Protein AF-A0A971GMX0-F1 (afdb_monomer)

Radius of gyration: 38.58 Å; Cα contacts (8 Å, |Δi|>4): 1548; chains: 1; bounding box: 89×73×114 Å

Structure (mmCIF, N/CA/C/O backbone):
data_AF-A0A971GMX0-F1
#
_entry.id   AF-A0A971GMX0-F1
#
loop_
_atom_site.group_PDB
_atom_site.id
_atom_site.type_symbol
_atom_site.label_atom_id
_atom_site.label_alt_id
_atom_site.label_comp_id
_atom_site.label_asym_id
_atom_site.label_entity_id
_atom_site.label_seq_id
_atom_site.pdbx_PDB_ins_code
_atom_site.Cartn_x
_atom_site.Cartn_y
_atom_site.Cartn_z
_atom_site.occupancy
_atom_site.B_iso_or_equiv
_atom_site.auth_seq_id
_atom_site.auth_comp_id
_atom_site.auth_asym_id
_atom_site.auth_atom_id
_atom_site.pdbx_PDB_model_num
ATOM 1 N N . MET A 1 1 ? 39.430 -9.965 -35.376 1.00 47.78 1 MET A N 1
ATOM 2 C CA . MET A 1 1 ? 40.821 -9.682 -34.966 1.00 47.78 1 MET A CA 1
ATOM 3 C C . MET A 1 1 ? 40.988 -10.161 -33.539 1.00 47.78 1 MET A C 1
ATOM 5 O O . MET A 1 1 ? 40.092 -9.913 -32.742 1.00 47.78 1 MET A O 1
ATOM 9 N N . THR A 1 2 ? 42.052 -10.896 -33.226 1.00 43.62 2 THR A N 1
ATOM 10 C CA . THR A 1 2 ? 42.369 -11.272 -31.838 1.00 43.62 2 THR A CA 1
ATOM 11 C C . THR A 1 2 ? 42.862 -10.038 -31.074 1.00 43.62 2 THR A C 1
ATOM 13 O O . THR A 1 2 ? 43.414 -9.122 -31.682 1.00 43.62 2 THR A O 1
ATOM 16 N N . ALA A 1 3 ? 42.687 -9.997 -29.747 1.00 47.66 3 ALA A N 1
ATOM 17 C CA . ALA A 1 3 ? 43.131 -8.875 -28.905 1.00 47.66 3 ALA A CA 1
ATOM 18 C C . ALA A 1 3 ? 44.632 -8.534 -29.076 1.00 47.66 3 ALA A C 1
ATOM 20 O O . ALA A 1 3 ? 45.026 -7.385 -28.893 1.00 47.66 3 ALA A O 1
ATOM 21 N N . GLN A 1 4 ? 45.452 -9.503 -29.508 1.00 46.28 4 GLN A N 1
ATOM 22 C CA . GLN A 1 4 ? 46.864 -9.301 -29.853 1.00 46.28 4 GLN A CA 1
ATOM 23 C C . GLN A 1 4 ? 47.082 -8.382 -31.070 1.00 46.28 4 GLN A C 1
ATOM 25 O O . GLN A 1 4 ? 47.951 -7.525 -31.002 1.00 46.28 4 GLN A O 1
ATOM 30 N N . GLN A 1 5 ? 46.269 -8.464 -32.132 1.00 52.88 5 GLN A N 1
ATOM 31 C CA . GLN A 1 5 ? 46.436 -7.615 -33.331 1.00 52.88 5 GLN A CA 1
ATOM 32 C C . GLN A 1 5 ? 45.990 -6.158 -33.120 1.00 52.88 5 GLN A C 1
ATOM 34 O O . GLN A 1 5 ? 46.302 -5.284 -33.919 1.00 52.88 5 GLN A O 1
ATOM 39 N N . VAL A 1 6 ? 45.211 -5.893 -32.069 1.00 57.50 6 VAL A N 1
ATOM 40 C CA . VAL A 1 6 ? 44.649 -4.565 -31.769 1.00 57.50 6 VAL A CA 1
ATOM 41 C C . VAL A 1 6 ? 45.581 -3.748 -30.861 1.00 57.50 6 VAL A C 1
ATOM 43 O O . VAL A 1 6 ? 45.440 -2.530 -30.744 1.00 57.50 6 VAL A O 1
ATOM 46 N N . ASN A 1 7 ? 46.558 -4.402 -30.226 1.00 58.91 7 ASN A N 1
ATOM 47 C CA . ASN A 1 7 ? 47.477 -3.758 -29.292 1.00 58.91 7 ASN A CA 1
ATOM 48 C C . ASN A 1 7 ? 48.646 -3.025 -29.981 1.00 58.91 7 ASN A C 1
ATOM 50 O O . ASN A 1 7 ? 49.284 -2.191 -29.338 1.00 58.91 7 ASN A O 1
ATOM 54 N N . GLU A 1 8 ? 48.868 -3.283 -31.273 1.00 66.25 8 GLU A N 1
ATOM 55 C CA . GLU A 1 8 ? 49.973 -2.745 -32.086 1.00 66.25 8 GLU A CA 1
ATOM 56 C C . GLU A 1 8 ? 49.648 -1.430 -32.817 1.00 66.25 8 GLU A C 1
ATOM 58 O O . GLU A 1 8 ? 50.535 -0.853 -33.435 1.00 66.25 8 GLU A O 1
ATOM 63 N N . TYR A 1 9 ? 48.409 -0.924 -32.734 1.00 83.56 9 TYR A N 1
ATOM 64 C CA . TYR A 1 9 ? 48.037 0.309 -33.436 1.00 83.56 9 TYR A CA 1
ATOM 65 C C . TYR A 1 9 ? 48.734 1.556 -32.881 1.00 83.56 9 TYR A C 1
ATOM 67 O O . TYR A 1 9 ? 48.793 1.752 -31.658 1.00 83.56 9 TYR A O 1
ATOM 75 N N . THR A 1 10 ? 49.176 2.440 -33.782 1.00 88.69 10 THR A N 1
ATOM 76 C CA . THR A 1 10 ? 49.678 3.774 -33.419 1.00 88.69 10 THR A CA 1
ATOM 77 C C . THR A 1 10 ? 48.532 4.687 -32.947 1.00 88.69 10 THR A C 1
ATOM 79 O O . THR A 1 10 ? 47.360 4.419 -33.238 1.00 88.69 10 THR A O 1
ATOM 82 N N . PRO A 1 11 ? 48.815 5.781 -32.212 1.00 89.25 11 PRO A N 1
ATOM 83 C CA . PRO A 1 11 ? 47.789 6.751 -31.822 1.00 89.25 11 PRO A CA 1
ATOM 84 C C . PRO A 1 11 ? 46.976 7.302 -33.007 1.00 89.25 11 PRO A C 1
ATOM 86 O O . PRO A 1 11 ? 45.763 7.475 -32.886 1.00 89.25 11 PRO A O 1
ATOM 89 N N . GLU A 1 12 ? 47.606 7.526 -34.162 1.00 89.44 12 GLU A N 1
ATOM 90 C CA . GLU A 1 12 ? 46.941 8.011 -35.377 1.00 89.44 12 GLU A CA 1
ATOM 91 C C . GLU A 1 12 ? 45.977 6.966 -35.953 1.00 89.44 12 GLU A C 1
ATOM 93 O O . GLU A 1 12 ? 44.844 7.293 -36.313 1.00 89.44 12 GLU A O 1
ATOM 98 N N . GLU A 1 13 ? 46.386 5.695 -35.990 1.00 91.31 13 GLU A N 1
ATOM 99 C CA . GLU A 1 13 ? 45.537 4.589 -36.446 1.00 91.31 13 GLU A CA 1
ATOM 100 C C . GLU A 1 13 ? 44.341 4.369 -35.514 1.00 91.31 13 GLU A C 1
ATOM 102 O O . GLU A 1 13 ? 43.222 4.120 -35.976 1.00 91.31 13 GLU A O 1
ATOM 107 N N . ILE A 1 14 ? 44.555 4.496 -34.200 1.00 92.31 14 ILE A N 1
ATOM 108 C CA . ILE A 1 14 ? 43.483 4.451 -33.200 1.00 92.31 14 ILE A CA 1
ATOM 109 C C . ILE A 1 14 ? 42.487 5.586 -33.458 1.00 92.31 14 ILE A C 1
ATOM 111 O O . ILE A 1 14 ? 41.285 5.328 -33.554 1.00 92.31 14 ILE A O 1
ATOM 115 N N . ALA A 1 15 ? 42.968 6.823 -33.621 1.00 92.00 15 ALA A N 1
ATOM 116 C CA . ALA A 1 15 ? 42.112 7.980 -33.867 1.00 92.00 15 ALA A CA 1
ATOM 117 C C . ALA A 1 15 ? 41.279 7.825 -35.150 1.00 92.00 15 ALA A C 1
ATOM 119 O O . ALA A 1 15 ? 40.066 8.050 -35.129 1.00 92.00 15 ALA A O 1
ATOM 120 N N . ALA A 1 16 ? 41.892 7.362 -36.244 1.00 92.69 16 ALA A N 1
ATOM 121 C CA . ALA A 1 16 ? 41.196 7.117 -37.507 1.00 92.69 16 ALA A CA 1
ATOM 122 C C . ALA A 1 16 ? 40.069 6.076 -37.362 1.00 92.69 16 ALA A C 1
ATOM 124 O O . ALA A 1 16 ? 38.942 6.311 -37.802 1.00 92.69 16 ALA A O 1
ATOM 125 N N . ARG A 1 17 ? 40.334 4.956 -36.678 1.00 93.88 17 ARG A N 1
ATOM 126 C CA . ARG A 1 17 ? 39.340 3.888 -36.450 1.00 93.88 17 ARG A CA 1
ATOM 127 C C . ARG A 1 17 ? 38.202 4.315 -35.527 1.00 93.88 17 ARG A C 1
ATOM 129 O O . ARG A 1 17 ? 37.066 3.879 -35.706 1.00 93.88 17 ARG A O 1
ATOM 136 N N . VAL A 1 18 ? 38.489 5.149 -34.529 1.00 94.44 18 VAL A N 1
ATOM 137 C CA . VAL A 1 18 ? 37.457 5.728 -33.657 1.00 94.44 18 VAL A CA 1
ATOM 138 C C . VAL A 1 18 ? 36.509 6.606 -34.473 1.00 94.44 18 VAL A C 1
ATOM 140 O O . VAL A 1 18 ? 35.293 6.466 -34.343 1.00 94.44 18 VAL A O 1
ATOM 143 N N . LEU A 1 19 ? 37.039 7.458 -35.355 1.00 92.69 19 LEU A N 1
ATOM 144 C CA . LEU A 1 19 ? 36.223 8.315 -36.220 1.00 92.69 19 LEU A CA 1
ATOM 145 C C . LEU A 1 19 ? 35.369 7.507 -37.208 1.00 92.69 19 LEU A C 1
ATOM 147 O O . LEU A 1 19 ? 34.186 7.809 -37.379 1.00 92.69 19 LEU A O 1
ATOM 151 N N . GLU A 1 20 ? 35.929 6.452 -37.804 1.00 94.00 20 GLU A N 1
ATOM 152 C CA . GLU A 1 20 ? 35.190 5.515 -38.662 1.00 94.00 20 GLU A CA 1
ATOM 153 C C . GLU A 1 20 ? 33.993 4.905 -37.914 1.00 94.00 20 GLU A C 1
ATOM 155 O O . GLU A 1 20 ? 32.848 4.987 -38.366 1.00 94.00 20 GLU A O 1
ATOM 160 N N . ARG A 1 21 ? 34.224 4.369 -36.712 1.00 94.12 21 ARG A N 1
ATOM 161 C CA . ARG A 1 21 ? 33.163 3.755 -35.900 1.00 94.12 21 ARG A CA 1
ATOM 162 C C . ARG A 1 21 ? 32.139 4.753 -35.389 1.00 94.12 21 ARG A C 1
ATOM 164 O O . ARG A 1 21 ? 30.960 4.416 -35.302 1.00 94.12 21 ARG A O 1
ATOM 171 N N . LYS A 1 22 ? 32.548 5.990 -35.095 1.00 94.00 22 LYS A N 1
ATOM 172 C CA . LYS A 1 22 ? 31.612 7.077 -34.788 1.00 94.00 22 LYS A CA 1
ATOM 173 C C . LYS A 1 22 ? 30.658 7.314 -35.960 1.00 94.00 22 LYS A C 1
ATOM 175 O O . LYS A 1 22 ? 29.463 7.498 -35.731 1.00 94.00 22 LYS A O 1
ATOM 180 N N . SER A 1 23 ? 31.155 7.285 -37.199 1.00 94.06 23 SER A N 1
ATOM 181 C CA . SER A 1 23 ? 30.318 7.424 -38.398 1.00 94.06 23 SER A CA 1
ATOM 182 C C . SER A 1 23 ? 29.307 6.277 -38.518 1.00 94.06 23 SER A C 1
ATOM 184 O O . SER A 1 23 ? 28.109 6.527 -38.665 1.00 94.06 23 SER A O 1
ATOM 186 N N . GLN A 1 24 ? 29.758 5.031 -38.338 1.00 94.81 24 GLN A N 1
ATOM 187 C CA . GLN A 1 24 ? 28.893 3.843 -38.347 1.00 94.81 24 GLN A CA 1
ATOM 188 C C . GLN A 1 24 ? 27.810 3.907 -37.260 1.00 94.81 24 GLN A C 1
ATOM 190 O O . GLN A 1 24 ? 26.630 3.676 -37.530 1.00 94.81 24 GLN A O 1
ATOM 195 N N . PHE A 1 25 ? 28.188 4.288 -36.037 1.00 95.62 25 PHE A N 1
ATOM 196 C CA . PHE A 1 25 ? 27.240 4.482 -34.945 1.00 95.62 25 PHE A CA 1
ATOM 197 C C . PHE A 1 25 ? 26.253 5.619 -35.232 1.00 95.62 25 PHE A C 1
ATOM 199 O O . PHE A 1 25 ? 25.060 5.465 -34.987 1.00 95.62 25 PHE A O 1
ATOM 206 N N . SER A 1 26 ? 26.718 6.738 -35.790 1.00 94.31 26 SER A N 1
ATOM 207 C CA . SER A 1 26 ? 25.853 7.871 -36.141 1.00 94.31 26 SER A CA 1
ATOM 208 C C . SER A 1 26 ? 24.797 7.466 -37.171 1.00 94.31 26 SER A C 1
ATOM 210 O O . SER A 1 26 ? 23.629 7.821 -37.023 1.00 94.31 26 SER A O 1
ATOM 212 N N . ALA A 1 27 ? 25.175 6.667 -38.175 1.00 94.19 27 ALA A N 1
ATOM 213 C CA . ALA A 1 27 ? 24.235 6.113 -39.147 1.00 94.19 27 ALA A CA 1
ATOM 214 C C . ALA A 1 27 ? 23.188 5.204 -38.475 1.00 94.19 27 ALA A C 1
ATOM 216 O O . ALA A 1 27 ? 21.989 5.371 -38.708 1.00 94.19 27 ALA A O 1
ATOM 217 N N . TYR A 1 28 ? 23.622 4.303 -37.587 1.00 95.00 28 TYR A N 1
ATOM 218 C CA . TYR A 1 28 ? 22.727 3.445 -36.803 1.00 95.00 28 TYR A CA 1
ATOM 219 C C . TYR A 1 28 ? 21.764 4.256 -35.915 1.00 95.00 28 TYR A C 1
ATOM 221 O O . TYR A 1 28 ? 20.554 4.026 -35.933 1.00 95.00 28 TYR A O 1
ATOM 229 N N . ASN A 1 29 ? 22.268 5.252 -35.185 1.00 95.38 29 ASN A N 1
ATOM 230 C CA . ASN A 1 29 ? 21.464 6.102 -34.309 1.00 95.38 29 ASN A CA 1
ATOM 231 C C . ASN A 1 29 ? 20.425 6.923 -35.095 1.00 95.38 29 ASN A C 1
ATOM 233 O O . ASN A 1 29 ? 19.255 6.974 -34.714 1.00 95.38 29 ASN A O 1
ATOM 237 N N . ASN A 1 30 ? 20.815 7.495 -36.238 1.00 93.38 30 ASN A N 1
ATOM 238 C CA . ASN A 1 30 ? 19.908 8.242 -37.115 1.00 93.38 30 ASN A CA 1
ATOM 239 C C . ASN A 1 30 ? 18.811 7.350 -37.715 1.00 93.38 30 ASN A C 1
ATOM 241 O O . ASN A 1 30 ? 17.658 7.779 -37.833 1.00 93.38 30 ASN A O 1
ATOM 245 N N . ALA A 1 31 ? 19.131 6.095 -38.047 1.00 92.06 31 ALA A N 1
ATOM 246 C CA . ALA A 1 31 ? 18.135 5.120 -38.483 1.00 92.06 31 ALA A CA 1
ATOM 247 C C . ALA A 1 31 ? 17.106 4.831 -37.375 1.00 92.06 31 ALA A C 1
ATOM 249 O O . ALA A 1 31 ? 15.907 4.753 -37.653 1.00 92.06 31 ALA A O 1
ATOM 250 N N . LYS A 1 32 ? 17.537 4.755 -36.107 1.00 92.38 32 LYS A N 1
ATOM 251 C CA . LYS A 1 32 ? 16.622 4.598 -34.965 1.00 92.38 32 LYS A CA 1
ATOM 252 C C . LYS A 1 32 ? 15.743 5.821 -34.721 1.00 92.38 32 LYS A C 1
ATOM 254 O O . LYS A 1 32 ? 14.551 5.641 -34.489 1.00 92.38 32 LYS A O 1
ATOM 259 N N . ILE A 1 33 ? 16.285 7.039 -34.820 1.00 92.12 33 ILE A N 1
ATOM 260 C CA . ILE A 1 33 ? 15.488 8.280 -34.745 1.00 92.12 33 ILE A CA 1
ATOM 261 C C . ILE A 1 33 ? 14.424 8.287 -35.848 1.00 92.12 33 ILE A C 1
ATOM 263 O O . ILE A 1 33 ? 13.251 8.532 -35.580 1.00 92.12 33 ILE A O 1
ATOM 267 N N . SER A 1 34 ? 14.813 7.936 -37.075 1.00 89.94 34 SER A N 1
ATOM 268 C CA . SER A 1 34 ? 13.889 7.854 -38.214 1.00 89.94 34 SER A CA 1
ATOM 269 C C . SER A 1 34 ? 12.793 6.811 -37.975 1.00 89.94 34 SER A C 1
ATOM 271 O O . SER A 1 34 ? 11.616 7.078 -38.206 1.00 89.94 34 SER A O 1
ATOM 273 N N . SER A 1 35 ? 13.162 5.644 -37.435 1.00 88.19 35 SER A N 1
ATOM 274 C CA . SER A 1 35 ? 12.215 4.598 -37.040 1.00 88.19 35 SER A CA 1
ATOM 275 C C . SER A 1 35 ? 11.251 5.063 -35.949 1.00 88.19 35 SER A C 1
ATOM 277 O O . SER A 1 35 ? 10.069 4.727 -36.000 1.00 88.19 35 SER A O 1
ATOM 279 N N . LEU A 1 36 ? 11.738 5.804 -34.952 1.00 89.81 36 LEU A N 1
ATOM 280 C CA . LEU A 1 36 ? 10.907 6.357 -33.887 1.00 89.81 36 LEU A CA 1
ATOM 281 C C . LEU A 1 36 ? 9.907 7.366 -34.457 1.00 89.81 36 LEU A C 1
ATOM 283 O O . LEU A 1 36 ? 8.714 7.236 -34.203 1.00 89.81 36 LEU A O 1
ATOM 287 N N . HIS A 1 37 ? 10.366 8.311 -35.281 1.00 88.75 37 HIS A N 1
ATOM 288 C CA . HIS A 1 37 ? 9.492 9.292 -35.926 1.00 88.75 37 HIS A CA 1
ATOM 289 C C . HIS A 1 37 ? 8.408 8.631 -36.783 1.00 88.75 37 HIS A C 1
ATOM 291 O O . HIS A 1 37 ? 7.246 9.018 -36.685 1.00 88.75 37 HIS A O 1
ATOM 297 N N . ALA A 1 38 ? 8.759 7.600 -37.559 1.00 84.94 38 ALA A N 1
ATOM 298 C CA . ALA A 1 38 ? 7.784 6.826 -38.325 1.00 84.94 38 ALA A CA 1
ATOM 299 C C . ALA A 1 38 ? 6.749 6.142 -37.413 1.00 84.94 38 ALA A C 1
ATOM 301 O O . ALA A 1 38 ? 5.558 6.155 -37.706 1.00 84.94 38 ALA A O 1
ATOM 302 N N . SER A 1 39 ? 7.186 5.605 -36.270 1.00 83.62 39 SER A N 1
ATOM 303 C CA . SER A 1 39 ? 6.310 4.877 -35.341 1.00 83.62 39 SER A CA 1
ATOM 304 C C . SER A 1 39 ? 5.402 5.785 -34.501 1.00 83.62 39 SER A C 1
ATOM 306 O O . SER A 1 39 ? 4.368 5.329 -34.016 1.00 83.62 39 SER A O 1
ATOM 308 N N . LEU A 1 40 ? 5.765 7.060 -34.317 1.00 84.44 40 LEU A N 1
ATOM 309 C CA . LEU A 1 40 ? 4.922 8.051 -33.637 1.00 84.44 40 LEU A CA 1
ATOM 310 C C . LEU A 1 40 ? 3.680 8.425 -34.463 1.00 84.44 40 LEU A C 1
ATOM 312 O O . LEU A 1 40 ? 2.689 8.870 -33.891 1.00 84.44 40 LEU A O 1
ATOM 316 N N . GLY A 1 41 ? 3.707 8.232 -35.786 1.00 76.56 41 GLY A N 1
ATOM 317 C CA . GLY A 1 41 ? 2.531 8.293 -36.662 1.00 76.56 41 GLY A CA 1
ATOM 318 C C . GLY A 1 41 ? 1.922 9.683 -36.905 1.00 76.56 41 GLY A C 1
ATOM 319 O O . GLY A 1 41 ? 1.075 9.814 -37.784 1.00 76.56 41 GLY A O 1
ATOM 320 N N . SER A 1 42 ? 2.337 10.732 -36.183 1.00 83.56 42 SER A N 1
ATOM 321 C CA . SER A 1 42 ? 1.859 12.104 -36.402 1.00 83.56 42 SER A CA 1
ATOM 322 C C . SER A 1 42 ? 2.958 13.157 -36.242 1.00 83.56 42 SER A C 1
ATOM 324 O O . SER A 1 42 ? 3.850 13.043 -35.399 1.00 83.56 42 SER A O 1
ATOM 326 N N . THR A 1 43 ? 2.875 14.231 -37.033 1.00 85.75 43 THR A N 1
ATOM 327 C CA . THR A 1 43 ? 3.799 15.375 -36.942 1.00 85.75 43 THR A CA 1
ATOM 328 C C . THR A 1 43 ? 3.728 16.061 -35.577 1.00 85.75 43 THR A C 1
ATOM 330 O O . THR A 1 43 ? 4.746 16.532 -35.078 1.00 85.75 43 THR A O 1
ATOM 333 N N . GLU A 1 44 ? 2.552 16.082 -34.946 1.00 87.50 44 GLU A N 1
ATOM 334 C CA . GLU A 1 44 ? 2.371 16.613 -33.593 1.00 87.50 44 GLU A CA 1
ATOM 335 C C . GLU A 1 44 ? 3.204 15.837 -32.566 1.00 87.50 44 GLU A C 1
ATOM 337 O O . GLU A 1 44 ? 3.953 16.448 -31.807 1.00 87.50 44 GLU A O 1
ATOM 342 N N . LEU A 1 45 ? 3.143 14.500 -32.578 1.00 87.81 45 LEU A N 1
ATOM 343 C CA . LEU A 1 45 ? 3.902 13.664 -31.643 1.00 87.81 45 LEU A CA 1
ATOM 344 C C . LEU A 1 45 ? 5.410 13.709 -31.916 1.00 87.81 45 LEU A C 1
ATOM 346 O O . LEU A 1 45 ? 6.210 13.669 -30.982 1.00 87.81 45 LEU A O 1
ATOM 350 N N . VAL A 1 46 ? 5.812 13.850 -33.182 1.00 89.12 46 VAL A N 1
ATOM 351 C CA . VAL A 1 46 ? 7.214 14.096 -33.549 1.00 89.12 46 VAL A CA 1
ATOM 352 C C . VAL A 1 46 ? 7.690 15.452 -33.019 1.00 89.12 46 VAL A C 1
ATOM 354 O O . VAL A 1 46 ? 8.793 15.545 -32.480 1.00 89.12 46 VAL A O 1
ATOM 357 N N . ASN A 1 47 ? 6.880 16.509 -33.123 1.00 90.44 47 ASN A N 1
ATOM 358 C CA . ASN A 1 47 ? 7.221 17.819 -32.563 1.00 90.44 47 ASN A CA 1
ATOM 359 C C . ASN A 1 47 ? 7.263 17.783 -31.032 1.00 90.44 47 ASN A C 1
ATOM 361 O O . ASN A 1 47 ? 8.198 18.330 -30.457 1.00 90.44 47 ASN A O 1
ATOM 365 N N . PHE A 1 48 ? 6.317 17.097 -30.384 1.00 91.12 48 PHE A N 1
ATOM 366 C CA . PHE A 1 48 ? 6.334 16.828 -28.944 1.00 91.12 48 PHE A CA 1
ATOM 367 C C . PHE A 1 48 ? 7.658 16.183 -28.517 1.00 91.12 48 PHE A C 1
ATOM 369 O O . PHE A 1 48 ? 8.342 16.717 -27.646 1.00 91.12 48 PHE A O 1
ATOM 376 N N . PHE A 1 49 ? 8.064 15.097 -29.183 1.00 90.62 49 PHE A N 1
ATOM 377 C CA . PHE A 1 49 ? 9.312 14.399 -28.877 1.00 90.62 49 PHE A CA 1
ATOM 378 C C . PHE A 1 49 ? 10.536 15.310 -29.037 1.00 90.62 49 PHE A C 1
ATOM 380 O O . PHE A 1 49 ? 11.373 15.395 -28.141 1.00 90.62 49 PHE A O 1
ATOM 387 N N . ASN A 1 50 ? 10.616 16.044 -30.150 1.00 91.50 50 ASN A N 1
ATOM 388 C CA . ASN A 1 50 ? 11.717 16.977 -30.397 1.00 91.50 50 ASN A CA 1
ATOM 389 C C . ASN A 1 50 ? 11.707 18.174 -29.429 1.00 91.50 50 ASN A C 1
ATOM 391 O O . ASN A 1 50 ? 12.749 18.784 -29.193 1.00 91.50 50 ASN A O 1
ATOM 395 N N . MET A 1 51 ? 10.557 18.523 -28.849 1.00 92.62 51 MET A N 1
ATOM 396 C CA . MET A 1 51 ? 10.455 19.621 -27.893 1.00 92.62 51 MET A CA 1
ATOM 397 C C . MET A 1 51 ? 11.087 19.276 -26.541 1.00 92.62 51 MET A C 1
ATOM 399 O O . MET A 1 51 ? 11.639 20.166 -25.906 1.00 92.62 51 MET A O 1
ATOM 403 N N . ILE A 1 52 ? 11.092 18.008 -26.122 1.00 94.62 52 ILE A N 1
ATOM 404 C CA . ILE A 1 52 ? 11.635 17.575 -24.821 1.00 94.62 52 ILE A CA 1
ATOM 405 C C . ILE A 1 52 ? 13.070 18.083 -24.561 1.00 94.62 52 ILE A C 1
ATOM 407 O O . ILE A 1 52 ? 13.261 18.823 -23.596 1.00 94.62 52 ILE A O 1
ATOM 411 N N . PRO A 1 53 ? 14.082 17.788 -25.404 1.00 93.88 53 PRO A N 1
ATOM 412 C CA . PRO A 1 53 ? 15.434 18.326 -25.210 1.00 93.88 53 PRO A CA 1
ATOM 413 C C . PRO A 1 53 ? 15.487 19.862 -25.302 1.00 93.88 53 PRO A C 1
ATOM 415 O O . PRO A 1 53 ? 16.299 20.490 -24.625 1.00 93.88 53 PRO A O 1
ATOM 418 N N . PHE A 1 54 ? 14.605 20.489 -26.092 1.00 93.69 54 PHE A N 1
ATOM 419 C CA . PHE A 1 54 ? 14.519 21.949 -26.187 1.00 93.69 54 PHE A CA 1
ATOM 420 C C . PHE A 1 54 ? 14.070 22.597 -24.870 1.00 93.69 54 PHE A C 1
ATOM 422 O O . PHE A 1 54 ? 14.601 23.650 -24.516 1.00 93.69 54 PHE A O 1
ATOM 429 N N . LEU A 1 55 ? 13.181 21.966 -24.097 1.00 94.69 55 LEU A N 1
ATOM 430 C CA . LEU A 1 55 ? 12.699 22.507 -22.817 1.00 94.69 55 LEU A CA 1
ATOM 431 C C . LEU A 1 55 ? 13.813 22.675 -21.771 1.00 94.69 55 LEU A C 1
ATOM 433 O O . LEU A 1 55 ? 13.687 23.501 -20.870 1.00 94.69 55 LEU A O 1
ATOM 437 N N . PHE A 1 56 ? 14.938 21.971 -21.907 1.00 94.50 56 PHE A N 1
ATOM 438 C CA . PHE A 1 56 ? 16.119 22.178 -21.061 1.00 94.50 56 PHE A CA 1
ATOM 439 C C . PHE A 1 56 ? 16.989 23.365 -21.507 1.00 94.50 56 PHE A C 1
ATOM 441 O O . PHE A 1 56 ? 17.796 23.865 -20.726 1.00 94.50 56 PHE A O 1
ATOM 448 N N . THR A 1 57 ? 16.800 23.858 -22.734 1.00 91.44 57 THR A N 1
ATOM 449 C CA . THR A 1 57 ? 17.518 25.018 -23.296 1.00 91.44 57 THR A CA 1
ATOM 450 C C . THR A 1 57 ? 16.802 26.353 -23.089 1.00 91.44 57 THR A C 1
ATOM 452 O O . THR A 1 57 ? 17.366 27.404 -23.380 1.00 91.44 57 THR A O 1
ATOM 455 N N . VAL A 1 58 ? 15.575 26.332 -22.563 1.00 90.69 58 VAL A N 1
ATOM 456 C CA . VAL A 1 58 ? 14.764 27.526 -22.297 1.00 90.69 58 VAL A CA 1
ATOM 457 C C . VAL A 1 58 ? 14.157 27.456 -20.899 1.00 90.69 58 VAL A C 1
ATOM 459 O O . VAL A 1 58 ? 13.838 26.378 -20.409 1.00 90.69 58 VAL A O 1
ATOM 462 N N . ASN A 1 59 ? 13.985 28.597 -20.236 1.00 91.81 59 ASN A N 1
ATOM 463 C CA . ASN A 1 59 ? 13.241 28.689 -18.982 1.00 91.81 59 ASN A CA 1
ATOM 464 C C . ASN A 1 59 ? 12.415 29.981 -18.958 1.00 91.81 59 ASN A C 1
ATOM 466 O O . ASN A 1 59 ? 12.859 30.999 -18.439 1.00 91.81 59 ASN A O 1
ATOM 470 N N . GLN A 1 60 ? 11.235 29.957 -19.582 1.00 90.38 60 GLN A N 1
ATOM 471 C CA . GLN A 1 60 ? 10.321 31.103 -19.647 1.00 90.38 60 GLN A CA 1
ATOM 472 C C . GLN A 1 60 ? 8.886 30.660 -19.319 1.00 90.38 60 GLN A C 1
ATOM 474 O O . GLN A 1 60 ? 8.551 29.518 -19.639 1.00 90.38 60 GLN A O 1
ATOM 479 N N . PRO A 1 61 ? 8.034 31.536 -18.746 1.00 91.00 61 PRO A N 1
ATOM 480 C CA . PRO A 1 61 ? 6.682 31.178 -18.290 1.00 91.00 61 PRO A CA 1
ATOM 481 C C . PRO A 1 61 ? 5.770 30.538 -19.344 1.00 91.00 61 PRO A C 1
ATOM 483 O O . PRO A 1 61 ? 4.846 29.810 -19.002 1.00 91.00 61 PRO A O 1
ATOM 486 N N . GLU A 1 62 ? 6.014 30.813 -20.625 1.00 90.06 62 GLU A N 1
ATOM 487 C CA . GLU A 1 62 ? 5.237 30.287 -21.751 1.00 90.06 62 GLU A CA 1
ATOM 488 C C . GLU A 1 62 ? 5.599 28.846 -22.162 1.00 90.06 62 GLU A C 1
ATOM 490 O O . GLU A 1 62 ? 4.904 28.262 -22.997 1.00 90.06 62 GLU A O 1
ATOM 495 N N . PHE A 1 63 ? 6.658 28.259 -21.587 1.00 93.06 63 PHE A N 1
ATOM 496 C CA . PHE A 1 63 ? 7.079 26.885 -21.863 1.00 93.06 63 PHE A CA 1
ATOM 497 C C . PHE A 1 63 ? 6.784 25.931 -20.696 1.00 93.06 63 PHE A C 1
ATOM 499 O O . PHE A 1 63 ? 6.926 26.306 -19.529 1.00 93.06 63 PHE A O 1
ATOM 506 N N . PRO A 1 64 ? 6.437 24.663 -20.990 1.00 93.00 64 PRO A N 1
ATOM 507 C CA . PRO A 1 64 ? 6.351 23.613 -19.982 1.00 93.00 64 PRO A CA 1
ATOM 508 C C . PRO A 1 64 ? 7.647 23.461 -19.181 1.00 93.00 64 PRO A C 1
ATOM 510 O O . PRO A 1 64 ? 8.745 23.620 -19.717 1.00 93.00 64 PRO A O 1
ATOM 513 N N . GLY A 1 65 ? 7.526 23.124 -17.898 1.00 93.88 65 GLY A N 1
ATOM 514 C CA . GLY A 1 65 ? 8.693 22.974 -17.028 1.00 93.88 65 GLY A CA 1
ATOM 515 C C . GLY A 1 65 ? 9.339 24.287 -16.579 1.00 93.88 65 GLY A C 1
ATOM 516 O O . GLY A 1 65 ? 10.490 24.271 -16.147 1.00 93.88 65 GLY A O 1
ATOM 517 N N . TYR A 1 66 ? 8.651 25.426 -16.702 1.00 95.56 66 TYR A N 1
ATOM 518 C CA . TYR A 1 66 ? 9.140 26.698 -16.169 1.00 95.56 66 TYR A CA 1
ATOM 519 C C . TYR A 1 66 ? 9.256 26.668 -14.641 1.00 95.56 66 TYR A C 1
ATOM 521 O O . TYR A 1 66 ? 8.281 26.401 -13.942 1.00 95.56 66 TYR A O 1
ATOM 529 N N . VAL A 1 67 ? 10.437 27.017 -14.132 1.00 95.81 67 VAL A N 1
ATOM 530 C CA . VAL A 1 67 ? 10.703 27.180 -12.696 1.00 95.81 67 VAL A CA 1
ATOM 531 C C . VAL A 1 67 ? 11.282 28.575 -12.480 1.00 95.81 67 VAL A C 1
ATOM 533 O O . VAL A 1 67 ? 12.325 28.895 -13.045 1.00 95.81 67 VAL A O 1
ATOM 536 N N . SER A 1 68 ? 10.611 29.417 -11.693 1.00 94.19 68 SER A N 1
ATOM 537 C CA . SER A 1 68 ? 10.972 30.833 -11.497 1.00 94.19 68 SER A CA 1
ATOM 538 C C . SER A 1 68 ? 12.363 31.060 -10.902 1.00 94.19 68 SER A C 1
ATOM 540 O O . SER A 1 68 ? 12.992 32.084 -11.148 1.00 94.19 68 SER A O 1
ATOM 542 N N . GLU A 1 69 ? 12.837 30.097 -10.124 1.00 95.19 69 GLU A N 1
ATOM 543 C CA . GLU A 1 69 ? 14.105 30.111 -9.409 1.00 95.19 69 GLU A CA 1
ATOM 544 C C . GLU A 1 69 ? 15.292 29.826 -10.349 1.00 95.19 69 GLU A C 1
ATOM 546 O O . GLU A 1 69 ? 16.419 30.232 -10.065 1.00 95.19 69 GLU A O 1
ATOM 551 N N . ILE A 1 70 ? 15.042 29.198 -11.507 1.00 90.69 70 ILE A N 1
ATOM 552 C CA . ILE A 1 70 ? 16.056 28.952 -12.538 1.00 90.69 70 ILE A CA 1
ATOM 553 C C . ILE A 1 70 ? 16.299 30.253 -13.320 1.00 90.69 70 ILE A C 1
ATOM 555 O O . ILE A 1 70 ? 15.518 30.632 -14.198 1.00 90.69 70 ILE A O 1
ATOM 559 N N . LYS A 1 71 ? 17.410 30.931 -13.016 1.00 86.56 71 LYS A N 1
ATOM 560 C CA . LYS A 1 71 ? 17.803 32.199 -13.662 1.00 86.56 71 LYS A CA 1
ATOM 561 C C . LYS A 1 71 ? 18.351 32.006 -15.075 1.00 86.56 71 LYS A C 1
ATOM 563 O O . LYS A 1 71 ? 18.017 32.778 -15.970 1.00 86.56 71 LYS A O 1
ATOM 568 N N . GLU A 1 72 ? 19.165 30.973 -15.274 1.00 86.81 72 GLU A N 1
ATOM 569 C CA . GLU A 1 72 ? 19.700 30.578 -16.578 1.00 86.81 72 GLU A CA 1
ATOM 570 C C . GLU A 1 72 ? 19.285 29.134 -16.890 1.00 86.81 72 GLU A C 1
ATOM 572 O O . GLU A 1 72 ? 19.315 28.288 -15.994 1.00 86.81 72 GLU A O 1
ATOM 577 N N . PRO A 1 73 ? 18.873 28.810 -18.130 1.00 87.31 73 PRO A N 1
ATOM 578 C CA . PRO A 1 73 ? 18.575 27.433 -18.500 1.00 87.31 73 PRO A CA 1
ATOM 579 C C . PRO A 1 73 ? 19.804 26.530 -18.340 1.00 87.31 73 PRO A C 1
ATOM 581 O O . PRO A 1 73 ? 20.893 26.889 -18.772 1.00 87.31 73 PRO A O 1
ATOM 584 N N . HIS A 1 74 ? 19.602 25.318 -17.816 1.00 90.75 74 HIS A N 1
ATOM 585 C CA . HIS A 1 74 ? 20.655 24.302 -17.684 1.00 90.75 74 HIS A CA 1
ATOM 586 C C . HIS A 1 74 ? 21.356 23.980 -19.018 1.00 90.75 74 HIS A C 1
ATOM 588 O O . HIS A 1 74 ? 22.541 23.653 -19.036 1.00 90.75 74 HIS A O 1
ATOM 594 N N . GLY A 1 75 ? 20.636 24.080 -20.140 1.00 91.50 75 GLY A N 1
ATOM 595 C CA . GLY A 1 75 ? 21.180 23.857 -21.475 1.00 91.50 75 GLY A CA 1
ATOM 596 C C . GLY A 1 75 ? 21.434 22.381 -21.785 1.00 91.50 75 GLY A C 1
ATOM 597 O O . GLY A 1 75 ? 21.482 21.530 -20.902 1.00 91.50 75 GLY A O 1
ATOM 598 N N . VAL A 1 76 ? 21.601 22.074 -23.073 1.00 93.62 76 VAL A N 1
ATOM 599 C CA . VAL A 1 76 ? 21.975 20.737 -23.552 1.00 93.62 76 VAL A CA 1
ATOM 600 C C . VAL A 1 76 ? 23.144 20.872 -24.514 1.00 93.62 76 VAL A C 1
ATOM 602 O O . VAL A 1 76 ? 23.054 21.565 -25.531 1.00 93.62 76 VAL A O 1
ATOM 605 N N . PHE A 1 77 ? 24.249 20.202 -24.204 1.00 92.81 77 PHE A N 1
ATOM 606 C CA . PHE A 1 77 ? 25.472 20.268 -24.989 1.00 92.81 77 PHE A CA 1
ATOM 607 C C . PHE A 1 77 ? 25.217 19.820 -26.432 1.00 92.81 77 PHE A C 1
ATOM 609 O O . PHE A 1 77 ? 24.694 18.730 -26.667 1.00 92.81 77 PHE A O 1
ATOM 616 N N . ARG A 1 78 ? 25.583 20.675 -27.398 1.00 86.88 78 ARG A N 1
ATOM 617 C CA . ARG A 1 78 ? 25.455 20.448 -28.854 1.00 86.88 78 ARG A CA 1
ATOM 618 C C . ARG A 1 78 ? 24.048 20.145 -29.376 1.00 86.88 78 ARG A C 1
ATOM 620 O O . ARG A 1 78 ? 23.897 19.749 -30.531 1.00 86.88 78 ARG A O 1
ATOM 627 N N . TYR A 1 79 ? 23.011 20.379 -28.581 1.00 88.44 79 TYR A N 1
ATOM 628 C CA . TYR A 1 79 ? 21.650 20.245 -29.072 1.00 88.44 79 TYR A CA 1
ATOM 629 C C . TYR A 1 79 ? 21.283 21.426 -29.976 1.00 88.44 79 TYR A C 1
ATOM 631 O O . TYR A 1 79 ? 21.427 22.586 -29.597 1.00 88.44 79 TYR A O 1
ATOM 639 N N . THR A 1 80 ? 20.788 21.121 -31.174 1.00 86.69 80 THR A N 1
ATOM 640 C CA . THR A 1 80 ? 20.224 22.114 -32.092 1.00 86.69 80 THR A CA 1
ATOM 641 C C . THR A 1 80 ? 18.780 21.723 -32.400 1.00 86.69 80 THR A C 1
ATOM 643 O O . THR A 1 80 ? 18.566 20.620 -32.908 1.00 86.69 80 THR A O 1
ATOM 646 N N . PRO A 1 81 ? 17.789 22.590 -32.118 1.00 87.56 81 PRO A N 1
ATOM 647 C CA . PRO A 1 81 ? 16.394 22.313 -32.436 1.00 87.56 81 PRO A CA 1
ATOM 648 C C . PRO A 1 81 ? 16.197 22.027 -33.935 1.00 87.56 81 PRO A C 1
ATOM 650 O O . PRO A 1 81 ? 16.674 22.808 -34.766 1.00 87.56 81 PRO A O 1
ATOM 653 N N . PRO A 1 82 ? 15.468 20.960 -34.311 1.00 87.81 82 PRO A N 1
ATOM 654 C CA . PRO A 1 82 ? 15.127 20.702 -35.707 1.00 87.81 82 PRO A CA 1
ATOM 655 C C . PRO A 1 82 ? 14.349 21.865 -36.337 1.00 87.81 82 PRO A C 1
ATOM 657 O O . PRO A 1 82 ? 13.553 22.534 -35.675 1.00 87.81 82 PRO A O 1
ATOM 660 N N . SER A 1 83 ? 14.509 22.077 -37.646 1.00 86.88 83 SER A N 1
ATOM 661 C CA . SER A 1 83 ? 13.808 23.143 -38.384 1.00 86.88 83 SER A CA 1
ATOM 662 C C . SER A 1 83 ? 12.279 23.035 -38.299 1.00 86.88 83 SER A C 1
ATOM 664 O O . SER A 1 83 ? 11.579 24.052 -38.275 1.00 86.88 83 SER A O 1
ATOM 666 N N . THR A 1 84 ? 11.759 21.810 -38.202 1.00 86.94 84 THR A N 1
ATOM 667 C CA . THR A 1 84 ? 10.337 21.514 -37.989 1.00 86.94 84 THR A CA 1
ATOM 668 C C . THR A 1 84 ? 9.847 22.034 -36.640 1.00 86.94 84 THR A C 1
ATOM 670 O O . THR A 1 84 ? 8.828 22.722 -36.589 1.00 86.94 84 THR A O 1
ATOM 673 N N . LEU A 1 85 ? 10.612 21.798 -35.569 1.00 89.81 85 LEU A N 1
ATOM 674 C CA . LEU A 1 85 ? 10.311 22.311 -34.236 1.00 89.81 85 LEU A CA 1
ATOM 675 C C . LEU A 1 85 ? 10.393 23.839 -34.208 1.00 89.81 85 LEU A C 1
ATOM 677 O O . LEU A 1 85 ? 9.492 24.481 -33.689 1.00 89.81 85 LEU A O 1
ATOM 681 N N . LEU A 1 86 ? 11.417 24.443 -34.818 1.00 88.06 86 LEU A N 1
ATOM 682 C CA . LEU A 1 86 ? 11.527 25.906 -34.890 1.00 88.06 86 LEU A CA 1
ATOM 683 C C . LEU A 1 86 ? 10.332 26.546 -35.608 1.00 88.06 86 LEU A C 1
ATOM 685 O O . LEU A 1 86 ? 9.855 27.598 -35.191 1.00 88.06 86 LEU A O 1
ATOM 689 N N . SER A 1 87 ? 9.837 25.918 -36.674 1.00 88.06 87 SER A N 1
ATOM 690 C CA . SER A 1 87 ? 8.655 26.397 -37.407 1.00 88.06 87 SER A CA 1
ATOM 691 C C . SER A 1 87 ? 7.383 26.282 -36.563 1.00 88.06 87 SER A C 1
ATOM 693 O O . SER A 1 87 ? 6.558 27.198 -36.540 1.00 88.06 87 SER A O 1
ATOM 695 N N . TYR A 1 88 ? 7.259 25.180 -35.821 1.00 88.69 88 TYR A N 1
ATOM 696 C CA . TYR A 1 88 ? 6.179 24.969 -34.863 1.00 88.69 88 TYR A CA 1
ATOM 697 C C . TYR A 1 88 ? 6.207 26.020 -33.741 1.00 88.69 88 TYR A C 1
ATOM 699 O O . TYR A 1 88 ? 5.207 26.699 -33.524 1.00 88.69 88 TYR A O 1
ATOM 707 N N . LEU A 1 89 ? 7.371 26.251 -33.125 1.00 89.00 89 LEU A N 1
ATOM 708 C CA . LEU A 1 89 ? 7.561 27.227 -32.049 1.00 89.00 89 LEU A CA 1
ATOM 709 C C . LEU A 1 89 ? 7.244 28.662 -32.482 1.00 89.00 89 LEU A C 1
ATOM 711 O O . LEU A 1 89 ? 6.595 29.382 -31.737 1.00 89.00 89 LEU A O 1
ATOM 715 N N . ARG A 1 90 ? 7.618 29.079 -33.699 1.00 86.44 90 ARG A N 1
ATOM 716 C CA . ARG A 1 90 ? 7.238 30.412 -34.218 1.00 86.44 90 ARG A CA 1
ATOM 717 C C . ARG A 1 90 ? 5.725 30.603 -34.318 1.00 86.44 90 ARG A C 1
ATOM 719 O O . ARG A 1 90 ? 5.250 31.731 -34.258 1.00 86.44 90 ARG A O 1
ATOM 726 N N . THR A 1 91 ? 4.990 29.511 -34.509 1.00 86.50 91 THR A N 1
ATOM 727 C CA . THR A 1 91 ? 3.531 29.534 -34.638 1.00 86.50 91 THR A CA 1
ATOM 728 C C . THR A 1 91 ? 2.858 29.501 -33.267 1.00 86.50 91 THR A C 1
ATOM 730 O O . THR A 1 91 ? 1.901 30.234 -33.041 1.00 86.50 91 THR A O 1
ATOM 733 N N . THR A 1 92 ? 3.350 28.671 -32.343 1.00 86.25 92 THR A N 1
ATOM 734 C CA . THR A 1 92 ? 2.742 28.495 -31.012 1.00 86.25 92 THR A CA 1
ATOM 735 C C . THR A 1 92 ? 3.198 29.528 -29.986 1.00 86.25 92 THR A C 1
ATOM 737 O O . THR A 1 92 ? 2.457 29.827 -29.055 1.00 86.25 92 THR A O 1
ATOM 740 N N . ASN A 1 93 ? 4.398 30.078 -30.163 1.00 88.56 93 ASN A N 1
ATOM 741 C CA . ASN A 1 93 ? 5.082 30.983 -29.244 1.00 88.56 93 ASN A CA 1
ATOM 742 C C . ASN A 1 93 ? 5.693 32.161 -30.032 1.00 88.56 93 ASN A C 1
ATOM 744 O O . ASN A 1 93 ? 6.914 32.292 -30.110 1.00 88.56 93 ASN A O 1
ATOM 748 N N . PRO A 1 94 ? 4.877 33.030 -30.659 1.00 81.31 94 PRO A N 1
ATOM 749 C CA . PRO A 1 94 ? 5.377 34.098 -31.533 1.00 81.31 94 PRO A CA 1
ATOM 750 C C . PRO A 1 94 ? 6.225 35.150 -30.800 1.00 81.31 94 PRO A C 1
ATOM 752 O O . PRO A 1 94 ? 7.037 35.827 -31.426 1.00 81.31 94 PRO A O 1
ATOM 755 N N . SER A 1 95 ? 6.055 35.275 -29.481 1.00 82.81 95 SER A N 1
ATOM 756 C CA . SER A 1 95 ? 6.846 36.159 -28.616 1.00 82.81 95 SER A CA 1
ATOM 757 C C . SER A 1 95 ? 8.220 35.584 -28.255 1.00 82.81 95 SER A C 1
ATOM 759 O O . SER A 1 95 ? 9.076 36.319 -27.760 1.00 82.81 95 SER A O 1
ATOM 761 N N . PHE A 1 96 ? 8.455 34.290 -28.503 1.00 82.50 96 PHE A N 1
ATOM 762 C CA . PHE A 1 96 ? 9.720 33.643 -28.189 1.00 82.50 96 PHE A CA 1
ATOM 763 C C . PHE A 1 96 ? 10.817 34.096 -29.151 1.00 82.50 96 PHE A C 1
ATOM 765 O O . PHE A 1 96 ? 10.785 33.835 -30.356 1.00 82.50 96 PHE A O 1
ATOM 772 N N . ILE A 1 97 ? 11.849 34.716 -28.589 1.00 76.75 97 ILE A N 1
ATOM 773 C CA . ILE A 1 97 ? 13.099 34.994 -29.287 1.00 76.75 97 ILE A CA 1
ATOM 774 C C . ILE A 1 97 ? 14.143 34.043 -28.724 1.00 76.75 97 ILE A C 1
ATOM 776 O O . ILE A 1 97 ? 14.422 34.060 -27.525 1.00 76.75 97 ILE A O 1
ATOM 780 N N . GLN A 1 98 ? 14.737 33.227 -29.597 1.00 71.00 98 GLN A N 1
ATOM 781 C CA . GLN A 1 98 ? 15.813 32.329 -29.199 1.00 71.00 98 GLN A CA 1
ATOM 782 C C . GLN A 1 98 ? 16.964 33.153 -28.592 1.00 71.00 98 GLN A C 1
ATOM 784 O O . GLN A 1 98 ? 17.501 34.031 -29.279 1.00 71.00 98 GLN A O 1
ATOM 789 N N . PRO A 1 99 ? 17.361 32.894 -27.332 1.00 66.19 99 PRO A N 1
ATOM 790 C CA . PRO A 1 99 ? 18.480 33.593 -26.721 1.00 66.19 99 PRO A CA 1
ATOM 791 C C . PRO A 1 99 ? 19.748 33.381 -27.555 1.00 66.19 99 PRO A C 1
ATOM 793 O O . PRO A 1 99 ? 20.049 32.256 -27.964 1.00 66.19 99 PRO A O 1
ATOM 796 N N . LYS A 1 100 ? 20.517 34.447 -27.805 1.00 62.75 100 LYS A N 1
ATOM 797 C CA . LYS A 1 100 ? 21.911 34.291 -28.247 1.00 62.75 100 LYS A CA 1
ATOM 798 C C . LYS A 1 100 ? 22.650 33.643 -27.075 1.00 62.75 100 LYS A C 1
ATOM 800 O O . LYS A 1 100 ? 22.523 34.158 -25.971 1.00 62.75 100 LYS A O 1
ATOM 805 N N . GLY A 1 101 ? 23.297 32.498 -27.316 1.00 58.78 101 GLY A N 1
ATOM 806 C CA . GLY A 1 101 ? 23.740 31.555 -26.278 1.00 58.78 101 GLY A CA 1
ATOM 807 C C . GLY A 1 101 ? 24.273 32.219 -25.007 1.00 58.78 101 GLY A C 1
ATOM 808 O O . GLY A 1 101 ? 25.079 33.148 -25.088 1.00 58.78 101 GLY A O 1
ATOM 809 N N . SER A 1 102 ? 23.810 31.745 -23.847 1.00 56.53 102 SER A N 1
ATOM 810 C CA . SER A 1 102 ? 24.407 32.105 -22.563 1.00 56.53 102 SER A CA 1
ATOM 811 C C . SER A 1 102 ? 25.869 31.662 -22.610 1.00 56.53 102 SER A C 1
ATOM 813 O O . SER A 1 102 ? 26.167 30.555 -23.043 1.00 56.53 102 SER A O 1
ATOM 815 N N . GLY A 1 103 ? 26.816 32.518 -22.236 1.00 59.06 103 GLY A N 1
ATOM 816 C CA . GLY A 1 103 ? 28.241 32.155 -22.238 1.00 59.06 103 GLY A CA 1
ATOM 817 C C . GLY A 1 103 ? 28.610 31.029 -21.255 1.00 59.06 103 GLY A C 1
ATOM 818 O O . GLY A 1 103 ? 29.789 30.713 -21.135 1.00 59.06 103 GLY A O 1
ATOM 819 N N . SER A 1 104 ? 27.633 30.462 -20.540 1.00 69.31 104 SER A N 1
ATOM 820 C CA . SER A 1 104 ? 27.752 29.344 -19.607 1.00 69.31 104 SER A CA 1
ATOM 821 C C . SER A 1 104 ? 27.815 27.996 -20.338 1.00 69.31 104 SER A C 1
ATOM 823 O O . SER A 1 104 ? 27.110 27.760 -21.322 1.00 69.31 104 SER A O 1
ATOM 825 N N . GLU A 1 105 ? 28.679 27.091 -19.867 1.00 82.06 105 GLU A N 1
ATOM 826 C CA . GLU A 1 105 ? 28.729 25.733 -20.409 1.00 82.06 105 GLU A CA 1
ATOM 827 C C . GLU A 1 105 ? 27.430 24.971 -20.085 1.00 82.06 105 GLU A C 1
ATOM 829 O O . GLU A 1 105 ? 26.981 24.998 -18.938 1.00 82.06 105 GLU A O 1
ATOM 834 N N . PRO A 1 106 ? 26.827 24.260 -21.059 1.00 89.88 106 PRO A N 1
ATOM 835 C CA . PRO A 1 106 ? 25.646 23.445 -20.806 1.00 89.88 106 PRO A CA 1
ATOM 836 C C . PRO A 1 106 ? 25.896 22.360 -19.754 1.00 89.88 106 PRO A C 1
ATOM 838 O O . PRO A 1 106 ? 26.817 21.551 -19.889 1.00 89.88 106 PRO A O 1
ATOM 841 N N . VAL A 1 107 ? 25.006 22.291 -18.766 1.00 93.19 107 VAL A N 1
ATOM 842 C CA . VAL A 1 107 ? 25.032 21.318 -17.666 1.00 93.19 107 VAL A CA 1
ATOM 843 C C . VAL A 1 107 ? 24.790 19.894 -18.177 1.00 93.19 107 VAL A C 1
ATOM 845 O O . VAL A 1 107 ? 25.469 18.947 -17.776 1.00 93.19 107 VAL A O 1
ATOM 848 N N . ILE A 1 108 ? 23.825 19.724 -19.086 1.00 95.56 108 ILE A N 1
ATOM 849 C CA . ILE A 1 108 ? 23.453 18.407 -19.612 1.00 95.56 108 ILE A CA 1
ATOM 850 C C . ILE A 1 108 ? 24.381 18.053 -20.775 1.00 95.56 108 ILE A C 1
ATOM 852 O O . ILE A 1 108 ? 24.358 18.689 -21.831 1.00 95.56 108 ILE A O 1
ATOM 856 N N . ARG A 1 109 ? 25.177 16.996 -20.605 1.00 95.62 109 ARG A N 1
ATOM 857 C CA . ARG A 1 109 ? 26.148 16.508 -21.597 1.00 95.62 109 ARG A CA 1
ATOM 858 C C . ARG A 1 109 ? 25.541 15.516 -22.580 1.00 95.62 109 ARG A C 1
ATOM 860 O O . ARG A 1 109 ? 25.913 15.524 -23.751 1.00 95.62 109 ARG A O 1
ATOM 867 N N . LEU A 1 110 ? 24.619 14.671 -22.127 1.00 96.38 110 LEU A N 1
ATOM 868 C CA . LEU A 1 110 ? 23.972 13.652 -22.951 1.00 96.38 110 LEU A CA 1
ATOM 869 C C . LEU A 1 110 ? 22.478 13.609 -22.652 1.00 96.38 110 LEU A C 1
ATOM 871 O O . LEU A 1 110 ? 22.079 13.555 -21.491 1.00 96.38 110 LEU A O 1
ATOM 875 N N . VAL A 1 111 ? 21.676 13.571 -23.712 1.00 97.25 111 VAL A N 1
ATOM 876 C CA . VAL A 1 111 ? 20.261 13.206 -23.635 1.00 97.25 111 VAL A CA 1
ATOM 877 C C . VAL A 1 111 ? 20.077 11.945 -24.460 1.00 97.25 111 VAL A C 1
ATOM 879 O O . VAL A 1 111 ? 20.360 11.931 -25.664 1.00 97.25 111 VAL A O 1
ATOM 882 N N . ALA A 1 112 ? 19.610 10.887 -23.813 1.00 96.62 112 ALA A N 1
ATOM 883 C CA . ALA A 1 112 ? 19.367 9.609 -24.453 1.00 96.62 112 ALA A CA 1
ATOM 884 C C . ALA A 1 112 ? 17.988 9.071 -24.082 1.00 96.62 112 ALA A C 1
ATOM 886 O O . ALA A 1 112 ? 17.519 9.260 -22.969 1.00 96.62 112 ALA A O 1
ATOM 887 N N . LEU A 1 113 ? 17.354 8.382 -25.019 1.00 95.88 113 LEU A N 1
ATOM 888 C CA . LEU A 1 113 ? 16.098 7.674 -24.812 1.00 95.88 113 LEU A CA 1
ATOM 889 C C . LEU A 1 113 ? 16.386 6.176 -24.744 1.00 95.88 113 LEU A C 1
ATOM 891 O O . LEU A 1 113 ? 17.010 5.649 -25.665 1.00 95.88 113 LEU A O 1
ATOM 895 N N . ILE A 1 114 ? 15.952 5.493 -23.688 1.00 92.75 114 ILE A N 1
ATOM 896 C CA . ILE A 1 114 ? 16.176 4.054 -23.468 1.00 92.75 114 ILE A CA 1
ATOM 897 C C . ILE A 1 114 ? 14.871 3.259 -23.655 1.00 92.75 114 ILE A C 1
ATOM 899 O O . ILE A 1 114 ? 13.774 3.810 -23.608 1.00 92.75 114 ILE A O 1
ATOM 903 N N . GLY A 1 115 ? 14.971 1.952 -23.920 1.00 90.06 115 GLY A N 1
ATOM 904 C CA . GLY A 1 115 ? 13.819 1.049 -23.933 1.00 90.06 115 GLY A CA 1
ATOM 905 C C . GLY A 1 115 ? 13.357 0.644 -25.334 1.00 90.06 115 GLY A C 1
ATOM 906 O O . GLY A 1 115 ? 14.158 0.281 -26.191 1.00 90.06 115 GLY A O 1
ATOM 907 N N . SER A 1 116 ? 12.040 0.588 -25.563 1.00 89.88 116 SER A N 1
ATOM 908 C CA . SER A 1 116 ? 11.490 0.102 -26.843 1.00 89.88 116 SER A CA 1
ATOM 909 C C . SER A 1 116 ? 11.525 1.124 -27.974 1.00 89.88 116 SER A C 1
ATOM 911 O O . SER A 1 116 ? 11.350 0.728 -29.124 1.00 89.88 116 SER A O 1
ATOM 913 N N . ALA A 1 117 ? 11.756 2.405 -27.690 1.00 90.69 117 ALA A N 1
ATOM 914 C CA . ALA A 1 117 ? 11.730 3.458 -28.697 1.00 90.69 117 ALA A CA 1
ATOM 915 C C . ALA A 1 117 ? 12.690 3.192 -29.874 1.00 90.69 117 ALA A C 1
ATOM 917 O O . ALA A 1 117 ? 13.839 2.784 -29.701 1.00 90.69 117 ALA A O 1
ATOM 918 N N . GLY A 1 118 ? 12.191 3.397 -31.097 1.00 87.88 118 GLY A N 1
ATOM 919 C CA . GLY A 1 118 ? 12.924 3.139 -32.344 1.00 87.88 118 GLY A CA 1
ATOM 920 C C . GLY A 1 118 ? 13.158 1.659 -32.680 1.00 87.88 118 GLY A C 1
ATOM 921 O O . GLY A 1 118 ? 13.840 1.370 -33.665 1.00 87.88 118 GLY A O 1
ATOM 922 N N . THR A 1 119 ? 12.591 0.728 -31.908 1.00 90.81 119 THR A N 1
ATOM 923 C CA . THR A 1 119 ? 12.598 -0.718 -32.198 1.00 90.81 119 THR A CA 1
ATOM 924 C C . THR A 1 119 ? 11.232 -1.188 -32.691 1.00 90.81 119 THR A C 1
ATOM 926 O O . THR A 1 119 ? 10.234 -0.485 -32.531 1.00 90.81 119 THR A O 1
ATOM 929 N N . ILE A 1 120 ? 11.163 -2.412 -33.217 1.00 89.25 120 ILE A N 1
ATOM 930 C CA . ILE A 1 120 ? 9.899 -3.062 -33.601 1.00 89.25 120 ILE A CA 1
ATOM 931 C C . ILE A 1 120 ? 8.900 -3.202 -32.438 1.00 89.25 120 ILE A C 1
ATOM 933 O O . ILE A 1 120 ? 7.703 -3.335 -32.656 1.00 89.25 120 ILE A O 1
ATOM 937 N N . ALA A 1 121 ? 9.377 -3.175 -31.191 1.00 88.88 121 ALA A N 1
ATOM 938 C CA . ALA A 1 121 ? 8.545 -3.331 -30.003 1.00 88.88 121 ALA A CA 1
ATOM 939 C C . ALA A 1 121 ? 7.962 -2.007 -29.476 1.00 88.88 121 ALA A C 1
ATOM 941 O O . ALA A 1 121 ? 7.351 -2.008 -28.401 1.00 88.88 121 ALA A O 1
ATOM 942 N N . PHE A 1 122 ? 8.179 -0.881 -30.166 1.00 88.94 122 PHE A N 1
ATOM 943 C CA . PHE A 1 122 ? 7.584 0.403 -29.799 1.00 88.94 122 PHE A CA 1
ATOM 944 C C . PHE A 1 122 ? 6.117 0.469 -30.227 1.00 88.94 122 PHE A C 1
ATOM 946 O O . PHE A 1 122 ? 5.782 0.245 -31.387 1.00 88.94 122 PHE A O 1
ATOM 953 N N . THR A 1 123 ? 5.246 0.830 -29.291 1.00 81.94 123 THR A N 1
ATOM 954 C CA . THR A 1 123 ? 3.821 1.074 -29.541 1.00 81.94 123 THR A CA 1
ATOM 955 C C . THR A 1 123 ? 3.447 2.477 -29.060 1.00 81.94 123 THR A C 1
ATOM 957 O O . THR A 1 123 ? 4.153 3.028 -28.216 1.00 81.94 123 THR A O 1
ATOM 960 N N . PRO A 1 124 ? 2.327 3.061 -29.526 1.00 76.81 124 PRO A N 1
ATOM 961 C CA . PRO A 1 124 ? 1.865 4.360 -29.035 1.00 76.81 124 PRO A CA 1
ATOM 962 C C . PRO A 1 124 ? 1.660 4.425 -27.514 1.00 76.81 124 PRO A C 1
ATOM 964 O O . PRO A 1 124 ? 1.809 5.502 -26.947 1.00 76.81 124 PRO A O 1
ATOM 967 N N . ASP A 1 125 ? 1.356 3.295 -26.873 1.00 77.56 125 ASP A N 1
ATOM 968 C CA . ASP A 1 125 ? 1.171 3.178 -25.419 1.00 77.56 125 ASP A CA 1
ATOM 969 C C . ASP A 1 125 ? 2.481 2.891 -24.658 1.00 77.56 125 ASP A C 1
ATOM 971 O O . ASP A 1 125 ? 2.447 2.600 -23.468 1.00 77.56 125 ASP A O 1
ATOM 975 N N . SER A 1 126 ? 3.634 2.877 -25.339 1.00 85.81 126 SER A N 1
ATOM 976 C CA . SER A 1 126 ? 4.927 2.673 -24.679 1.00 85.81 126 SER A CA 1
ATOM 977 C C . SER A 1 126 ? 5.374 3.934 -23.936 1.00 85.81 126 SER A C 1
ATOM 979 O O . SER A 1 126 ? 5.247 5.044 -24.455 1.00 85.81 126 SER A O 1
ATOM 981 N N . ASP A 1 127 ? 5.951 3.712 -22.759 1.00 89.81 127 ASP A N 1
ATOM 982 C CA . ASP A 1 127 ? 6.682 4.680 -21.947 1.00 89.81 127 ASP A CA 1
ATOM 983 C C . ASP A 1 127 ? 7.925 5.220 -22.681 1.00 89.81 127 ASP A C 1
ATOM 985 O O . ASP A 1 127 ? 8.515 4.546 -23.539 1.00 89.81 127 ASP A O 1
ATOM 989 N N . LEU A 1 128 ? 8.312 6.460 -22.362 1.00 92.62 128 LEU A N 1
ATOM 990 C CA . LEU A 1 128 ? 9.537 7.096 -22.856 1.00 92.62 128 LEU A CA 1
ATOM 991 C C . LEU A 1 128 ? 10.461 7.466 -21.690 1.00 92.62 128 LEU A C 1
ATOM 993 O O . LEU A 1 128 ? 10.285 8.497 -21.042 1.00 92.62 128 LEU A O 1
ATOM 997 N N . ASP A 1 129 ? 11.487 6.647 -21.488 1.00 93.62 129 ASP A N 1
ATOM 998 C CA . ASP A 1 129 ? 12.490 6.840 -20.443 1.00 93.62 129 ASP A CA 1
ATOM 999 C C . ASP A 1 129 ? 13.677 7.659 -20.978 1.00 93.62 129 ASP A C 1
ATOM 1001 O O . ASP A 1 129 ? 14.397 7.224 -21.886 1.00 93.62 129 ASP A O 1
ATOM 1005 N N . PHE A 1 130 ? 13.911 8.840 -20.410 1.00 95.75 130 PHE A N 1
ATOM 1006 C CA . PHE A 1 130 ? 15.002 9.736 -20.786 1.00 95.75 130 PHE A CA 1
ATOM 1007 C C . PHE A 1 130 ? 16.130 9.700 -19.759 1.00 95.75 130 PHE A C 1
ATOM 1009 O O . PHE A 1 130 ? 15.958 10.046 -18.595 1.00 95.75 130 PHE A O 1
ATOM 1016 N N . TRP A 1 131 ? 17.327 9.356 -20.215 1.00 95.31 131 TRP A N 1
ATOM 1017 C CA . TRP A 1 131 ? 18.559 9.556 -19.466 1.00 95.31 131 TRP A CA 1
ATOM 1018 C C . TRP A 1 131 ? 19.102 10.948 -19.742 1.00 95.31 131 TRP A C 1
ATOM 1020 O O . TRP A 1 131 ? 19.514 11.262 -20.864 1.00 95.31 131 TRP A O 1
ATOM 1030 N N . ILE A 1 132 ? 19.130 11.758 -18.692 1.00 96.38 132 ILE A N 1
ATOM 1031 C CA . ILE A 1 132 ? 19.733 13.084 -18.681 1.00 96.38 132 ILE A CA 1
ATOM 1032 C C . ILE A 1 132 ? 21.059 12.933 -17.949 1.00 96.38 132 ILE A C 1
ATOM 1034 O O . ILE A 1 132 ? 21.060 12.645 -16.757 1.00 96.38 132 ILE A O 1
ATOM 1038 N N . CYS A 1 133 ? 22.183 13.057 -18.660 1.00 96.19 133 CYS A N 1
ATOM 1039 C CA . CYS A 1 133 ? 23.504 12.834 -18.068 1.00 96.19 133 CYS A CA 1
ATOM 1040 C C . CYS A 1 133 ? 24.324 14.120 -17.995 1.00 96.19 133 CYS A C 1
ATOM 1042 O O . CYS A 1 133 ? 24.429 14.853 -18.984 1.00 96.19 133 CYS A O 1
ATOM 1044 N N . GLY A 1 134 ? 24.963 14.344 -16.852 1.00 95.25 134 GLY A N 1
ATOM 1045 C CA . GLY A 1 134 ? 25.849 15.474 -16.584 1.00 95.25 134 GLY A CA 1
ATOM 1046 C C . GLY A 1 134 ? 26.778 15.179 -15.407 1.00 95.25 134 GLY A C 1
ATOM 1047 O O . GLY A 1 134 ? 26.718 14.100 -14.818 1.00 95.25 134 GLY A O 1
ATOM 1048 N N . HIS A 1 135 ? 27.639 16.133 -15.062 1.00 93.75 135 HIS A N 1
ATOM 1049 C CA . HIS A 1 135 ? 28.469 16.068 -13.853 1.00 93.75 135 HIS A CA 1
ATOM 1050 C C . HIS A 1 135 ? 27.680 16.624 -12.657 1.00 93.75 135 HIS A C 1
ATOM 1052 O O . HIS A 1 135 ? 28.027 17.646 -12.075 1.00 93.75 135 HIS A O 1
ATOM 1058 N N . PHE A 1 136 ? 26.549 15.992 -12.330 1.00 92.94 136 PHE A N 1
ATOM 1059 C CA . PHE A 1 136 ? 25.620 16.508 -11.316 1.00 92.94 136 PHE A CA 1
ATOM 1060 C C . PHE A 1 136 ? 26.226 16.517 -9.916 1.00 92.94 136 PHE A C 1
ATOM 1062 O O . PHE A 1 136 ? 25.864 17.357 -9.105 1.00 92.94 136 PHE A O 1
ATOM 1069 N N . SER A 1 137 ? 27.180 15.631 -9.640 1.00 89.25 137 SER A N 1
ATOM 1070 C CA . SER A 1 137 ? 27.888 15.577 -8.359 1.00 89.25 137 SER A CA 1
ATOM 1071 C C . SER A 1 137 ? 28.797 16.795 -8.132 1.00 89.25 137 SER A C 1
ATOM 1073 O O . SER A 1 137 ? 29.220 17.031 -7.003 1.00 89.25 137 SER A O 1
ATOM 1075 N N . GLU A 1 138 ? 29.087 17.569 -9.184 1.00 90.81 138 GLU A N 1
ATOM 1076 C CA . GLU A 1 138 ? 29.834 18.834 -9.131 1.00 90.81 138 GLU A CA 1
ATOM 1077 C C . GLU A 1 138 ? 28.903 20.055 -8.995 1.00 90.81 138 GLU A C 1
ATOM 1079 O O . GLU A 1 138 ? 29.375 21.173 -8.786 1.00 90.81 138 GLU A O 1
ATOM 1084 N N . MET A 1 139 ? 27.582 19.862 -9.097 1.00 90.38 139 MET A N 1
ATOM 1085 C CA . MET A 1 139 ? 26.595 20.935 -8.983 1.00 90.38 139 MET A CA 1
ATOM 1086 C C . MET A 1 139 ? 26.189 21.205 -7.527 1.00 90.38 139 MET A C 1
ATOM 1088 O O . MET A 1 139 ? 26.125 20.279 -6.712 1.00 90.38 139 MET A O 1
ATOM 1092 N N . PRO A 1 140 ? 25.820 22.456 -7.191 1.00 91.31 140 PRO A N 1
ATOM 1093 C CA . PRO A 1 140 ? 25.146 22.757 -5.935 1.00 91.31 140 PRO A CA 1
ATOM 1094 C C . PRO A 1 140 ? 23.858 21.936 -5.778 1.00 91.31 140 PRO A C 1
ATOM 1096 O O . PRO A 1 140 ? 23.076 21.796 -6.717 1.00 91.31 140 PRO A O 1
ATOM 1099 N N . ALA A 1 141 ? 23.601 21.432 -4.567 1.00 89.31 141 ALA A N 1
ATOM 1100 C CA . ALA A 1 141 ? 22.426 20.601 -4.288 1.00 89.31 141 ALA A CA 1
ATOM 1101 C C . ALA A 1 141 ? 21.096 21.302 -4.631 1.00 89.31 141 ALA A C 1
ATOM 1103 O O . ALA A 1 141 ? 20.158 20.655 -5.091 1.00 89.31 141 ALA A O 1
ATOM 1104 N N . GLU A 1 142 ? 21.026 22.624 -4.446 1.00 91.44 142 GLU A N 1
ATOM 1105 C CA . GLU A 1 142 ? 19.860 23.438 -4.803 1.00 91.44 142 GLU A CA 1
ATOM 1106 C C . GLU A 1 142 ? 19.577 23.410 -6.314 1.00 91.44 142 GLU A C 1
ATOM 1108 O O . GLU A 1 142 ? 18.438 23.179 -6.716 1.00 91.44 142 GLU A O 1
ATOM 1113 N N . ASP A 1 143 ? 20.604 23.526 -7.158 1.00 91.06 143 ASP A N 1
ATOM 1114 C CA . ASP A 1 143 ? 20.440 23.504 -8.617 1.00 91.06 143 ASP A CA 1
ATOM 1115 C C . ASP A 1 143 ? 19.958 22.132 -9.116 1.00 91.06 143 ASP A C 1
ATOM 1117 O O . ASP A 1 143 ? 19.109 22.045 -10.006 1.00 91.06 143 ASP A O 1
ATOM 1121 N N . ILE A 1 144 ? 20.426 21.042 -8.496 1.00 90.94 144 ILE A N 1
ATOM 1122 C CA . ILE A 1 144 ? 19.940 19.685 -8.796 1.00 90.94 144 ILE A CA 1
ATOM 1123 C C . ILE A 1 144 ? 18.454 19.555 -8.436 1.00 90.94 144 ILE A C 1
ATOM 1125 O O . ILE A 1 144 ? 17.685 18.971 -9.204 1.00 90.94 144 ILE A O 1
ATOM 1129 N N . LEU A 1 145 ? 18.022 20.115 -7.299 1.00 92.44 145 LEU A N 1
ATOM 1130 C CA . LEU A 1 145 ? 16.608 20.124 -6.905 1.00 92.44 145 LEU A CA 1
ATOM 1131 C C . LEU A 1 145 ? 15.752 20.917 -7.899 1.00 92.44 145 LEU A C 1
ATOM 1133 O O . LEU A 1 145 ? 14.656 20.474 -8.251 1.00 92.44 145 LEU A O 1
ATOM 1137 N N . LEU A 1 146 ? 16.252 22.049 -8.401 1.00 94.75 146 LEU A N 1
ATOM 1138 C CA . LEU A 1 146 ? 15.570 22.829 -9.435 1.00 94.75 146 LEU A CA 1
ATOM 1139 C C . LEU A 1 146 ? 15.471 22.061 -10.762 1.00 94.75 146 LEU A C 1
ATOM 1141 O O . LEU A 1 146 ? 14.414 22.077 -11.399 1.00 94.75 146 LEU A O 1
ATOM 1145 N N . LEU A 1 147 ? 16.524 21.342 -11.161 1.00 94.56 147 LEU A N 1
ATOM 1146 C CA . LEU A 1 147 ? 16.502 20.473 -12.340 1.00 94.56 147 LEU A CA 1
ATOM 1147 C C . LEU A 1 147 ? 15.504 19.315 -12.183 1.00 94.56 147 LEU A C 1
ATOM 1149 O O . LEU A 1 147 ? 14.726 19.063 -13.106 1.00 94.56 147 LEU A O 1
ATOM 1153 N N . ARG A 1 148 ? 15.468 18.652 -11.018 1.00 94.31 148 ARG A N 1
ATOM 1154 C CA . ARG A 1 148 ? 14.475 17.605 -10.706 1.00 94.31 148 ARG A CA 1
ATOM 1155 C C . ARG A 1 148 ? 13.054 18.151 -10.777 1.00 94.31 148 ARG A C 1
ATOM 1157 O O . ARG A 1 148 ? 12.219 17.588 -11.477 1.00 94.31 148 ARG A O 1
ATOM 1164 N N . ARG A 1 149 ? 12.798 19.302 -10.146 1.00 95.12 149 ARG A N 1
ATOM 1165 C CA . ARG A 1 149 ? 11.489 19.971 -10.191 1.00 95.12 149 ARG A CA 1
ATOM 1166 C C . ARG A 1 149 ? 11.061 20.280 -11.623 1.00 95.12 149 ARG A C 1
ATOM 1168 O O . ARG A 1 149 ? 9.905 20.061 -11.980 1.00 95.12 149 ARG A O 1
ATOM 1175 N N . LYS A 1 150 ? 11.990 20.752 -12.455 1.00 96.50 150 LYS A N 1
ATOM 1176 C CA . LYS A 1 150 ? 11.735 20.981 -13.878 1.00 96.50 150 LYS A CA 1
ATOM 1177 C C . LYS A 1 150 ? 11.366 19.690 -14.611 1.00 96.50 150 LYS A C 1
ATOM 1179 O O . LYS A 1 150 ? 10.396 19.708 -15.362 1.00 96.50 150 LYS A O 1
ATOM 1184 N N . CYS A 1 151 ? 12.080 18.588 -14.371 1.00 95.88 151 CYS A N 1
ATOM 1185 C CA . CYS A 1 151 ? 11.750 17.278 -14.944 1.00 95.88 151 CYS A CA 1
ATOM 1186 C C . CYS A 1 151 ? 10.315 16.863 -14.592 1.00 95.88 151 CYS A C 1
ATOM 1188 O O . CYS A 1 151 ? 9.516 16.664 -15.502 1.00 95.88 151 CYS A O 1
ATOM 1190 N N . THR A 1 152 ? 9.946 16.889 -13.307 1.00 95.06 152 THR A N 1
ATOM 1191 C CA . THR A 1 152 ? 8.588 16.548 -12.841 1.00 95.06 152 THR A CA 1
ATOM 1192 C C . THR A 1 152 ? 7.504 17.408 -13.493 1.00 95.06 152 THR A C 1
ATOM 1194 O O . THR A 1 152 ? 6.442 16.922 -13.876 1.00 95.06 152 THR A O 1
ATOM 1197 N N . MET A 1 153 ? 7.756 18.707 -13.671 1.00 96.50 153 MET A N 1
ATOM 1198 C CA . MET A 1 153 ? 6.806 19.587 -14.356 1.00 96.50 153 MET A CA 1
ATOM 1199 C C . MET A 1 153 ? 6.646 19.247 -15.846 1.00 96.50 153 MET A C 1
ATOM 1201 O O . MET A 1 153 ? 5.552 19.402 -16.390 1.00 96.50 153 MET A O 1
ATOM 1205 N N . ILE A 1 154 ? 7.711 18.794 -16.513 1.00 96.94 154 ILE A N 1
ATOM 1206 C CA . ILE A 1 154 ? 7.657 18.348 -17.913 1.00 96.94 154 ILE A CA 1
ATOM 1207 C C . ILE A 1 154 ? 6.926 16.998 -18.016 1.00 96.94 154 ILE A C 1
ATOM 1209 O O . ILE A 1 154 ? 6.122 16.830 -18.932 1.00 96.94 154 ILE A O 1
ATOM 1213 N N . GLU A 1 155 ? 7.145 16.075 -17.076 1.00 96.00 155 GLU A N 1
ATOM 1214 C CA . GLU A 1 155 ? 6.442 14.780 -16.993 1.00 96.00 155 GLU A CA 1
ATOM 1215 C C . GLU A 1 155 ? 4.929 14.975 -16.847 1.00 96.00 155 GLU A C 1
ATOM 1217 O O . GLU A 1 155 ? 4.152 14.472 -17.663 1.00 96.00 155 GLU A O 1
ATOM 1222 N N . ASN A 1 156 ? 4.511 15.801 -15.881 1.00 95.25 156 ASN A N 1
ATOM 1223 C CA . ASN A 1 156 ? 3.100 16.129 -15.664 1.00 95.25 156 ASN A CA 1
ATOM 1224 C C . ASN A 1 156 ? 2.472 16.751 -16.914 1.00 95.25 156 ASN A C 1
ATOM 1226 O O . ASN A 1 156 ? 1.404 16.332 -17.358 1.00 95.25 156 ASN A O 1
ATOM 1230 N N . TRP A 1 157 ? 3.165 17.706 -17.538 1.00 95.50 157 TRP A N 1
ATOM 1231 C CA . TRP A 1 157 ? 2.691 18.340 -18.764 1.00 95.50 157 TRP A CA 1
ATOM 1232 C C . TRP A 1 157 ? 2.528 17.343 -19.925 1.00 95.50 157 TRP A C 1
ATOM 1234 O O . TRP A 1 157 ? 1.532 17.403 -20.655 1.00 95.50 157 TRP A O 1
ATOM 1244 N N . ALA A 1 158 ? 3.479 16.424 -20.110 1.00 94.44 158 ALA A N 1
ATOM 1245 C CA . ALA A 1 158 ? 3.407 15.405 -21.154 1.00 94.44 158 ALA A CA 1
ATOM 1246 C C . ALA A 1 158 ? 2.200 14.476 -20.955 1.00 94.44 158 ALA A C 1
ATOM 1248 O O . ALA A 1 158 ? 1.481 14.171 -21.918 1.00 94.44 158 ALA A O 1
ATOM 1249 N N . MET A 1 159 ? 1.927 14.094 -19.706 1.00 92.31 159 MET A N 1
ATOM 1250 C CA . MET A 1 159 ? 0.781 13.262 -19.365 1.00 92.31 159 MET A CA 1
ATOM 1251 C C . MET A 1 159 ? -0.547 14.013 -19.542 1.00 92.31 159 MET A C 1
ATOM 1253 O O . MET A 1 159 ? -1.459 13.510 -20.199 1.00 92.31 159 MET A O 1
ATOM 1257 N N . GLU A 1 160 ? -0.656 15.241 -19.035 1.00 92.50 160 GLU A N 1
ATOM 1258 C CA . GLU A 1 160 ? -1.885 16.043 -19.101 1.00 92.50 160 GLU A CA 1
ATOM 1259 C C . GLU A 1 160 ? -2.252 16.443 -20.535 1.00 92.50 160 GLU A C 1
ATOM 1261 O O . GLU A 1 160 ? -3.406 16.306 -20.948 1.00 92.50 160 GLU A O 1
ATOM 1266 N N . LYS A 1 161 ? -1.275 16.926 -21.314 1.00 90.44 161 LYS A N 1
ATOM 1267 C CA . LYS A 1 161 ? -1.525 17.483 -22.651 1.00 90.44 161 LYS A CA 1
ATOM 1268 C C . LYS A 1 161 ? -1.545 16.422 -23.743 1.00 90.44 161 LYS A C 1
ATOM 1270 O O . LYS A 1 161 ? -2.375 16.495 -24.647 1.00 90.44 161 LYS A O 1
ATOM 1275 N N . HIS A 1 162 ? -0.633 15.454 -23.679 1.00 87.75 162 HIS A N 1
ATOM 1276 C CA . HIS A 1 162 ? -0.418 14.491 -24.761 1.00 87.75 162 HIS A CA 1
ATOM 1277 C C . HIS A 1 162 ? -0.788 13.053 -24.378 1.00 87.75 162 HIS A C 1
ATOM 1279 O O . HIS A 1 162 ? -0.734 12.175 -25.242 1.00 87.75 162 HIS A O 1
ATOM 1285 N N . ARG A 1 163 ? -1.192 12.798 -23.119 1.00 89.31 163 ARG A N 1
ATOM 1286 C CA . ARG A 1 163 ? -1.427 11.444 -22.576 1.00 89.31 163 ARG A CA 1
ATOM 1287 C C . ARG A 1 163 ? -0.231 10.527 -22.831 1.00 89.31 163 ARG A C 1
ATOM 1289 O O . ARG A 1 163 ? -0.398 9.366 -23.207 1.00 89.31 163 ARG A O 1
ATOM 1296 N N . LYS A 1 164 ? 0.974 11.091 -22.711 1.00 90.00 164 LYS A N 1
ATOM 1297 C CA . LYS A 1 164 ? 2.242 10.382 -22.865 1.00 90.00 164 LYS A CA 1
ATOM 1298 C C . LYS A 1 164 ? 2.939 10.302 -21.526 1.00 90.00 164 LYS A C 1
ATOM 1300 O O . LYS A 1 164 ? 3.238 11.324 -20.921 1.00 90.00 164 LYS A O 1
ATOM 1305 N N . GLU A 1 165 ? 3.205 9.073 -21.119 1.00 90.94 165 GLU A N 1
ATOM 1306 C CA . GLU A 1 165 ? 4.018 8.771 -19.957 1.00 90.94 165 GLU A CA 1
ATOM 1307 C C . GLU A 1 165 ? 5.496 8.886 -20.346 1.00 90.94 165 GLU A C 1
ATOM 1309 O O . GLU A 1 165 ? 5.975 8.181 -21.243 1.00 90.94 165 GLU A O 1
ATOM 1314 N N . ILE A 1 166 ? 6.190 9.829 -19.717 1.00 93.94 166 ILE A N 1
ATOM 1315 C CA . ILE A 1 166 ? 7.627 10.043 -19.872 1.00 93.94 166 ILE A CA 1
ATOM 1316 C C . ILE A 1 166 ? 8.248 10.100 -18.480 1.00 93.94 166 ILE A C 1
ATOM 1318 O O . ILE A 1 166 ? 7.599 10.599 -17.563 1.00 93.94 166 ILE A O 1
ATOM 1322 N N . HIS A 1 167 ? 9.490 9.640 -18.355 1.00 93.50 167 HIS A N 1
ATOM 1323 C CA . HIS A 1 167 ? 10.235 9.638 -17.093 1.00 93.50 167 HIS A CA 1
ATOM 1324 C C . HIS A 1 167 ? 11.660 10.134 -17.327 1.00 93.50 167 HIS A C 1
ATOM 1326 O O . HIS A 1 167 ? 12.316 9.702 -18.281 1.00 93.50 167 HIS A O 1
ATOM 1332 N N . PHE A 1 168 ? 12.158 11.036 -16.481 1.00 94.75 168 PHE A N 1
ATOM 1333 C CA . PHE A 1 168 ? 13.536 11.529 -16.537 1.00 94.75 168 PHE A CA 1
ATOM 1334 C C . PHE A 1 168 ? 14.395 10.931 -15.423 1.00 94.75 168 PHE A C 1
ATOM 1336 O O . PHE A 1 168 ? 14.092 11.056 -14.243 1.00 94.75 168 PHE A O 1
ATOM 1343 N N . PHE A 1 169 ? 15.540 10.374 -15.810 1.00 93.00 169 PHE A N 1
ATOM 1344 C CA . PHE A 1 169 ? 16.546 9.834 -14.898 1.00 93.00 169 PHE A CA 1
ATOM 1345 C C . PHE A 1 169 ? 17.807 10.700 -14.959 1.00 93.00 169 PHE A C 1
ATOM 1347 O O . PHE A 1 169 ? 18.495 10.736 -15.992 1.00 93.00 169 PHE A O 1
ATOM 1354 N N . LEU A 1 170 ? 18.117 11.395 -13.861 1.00 93.50 170 LEU A N 1
ATOM 1355 C CA . LEU A 1 170 ? 19.266 12.293 -13.751 1.00 93.50 170 LEU A CA 1
ATOM 1356 C C . LEU A 1 170 ? 20.516 11.501 -13.363 1.00 93.50 170 LEU A C 1
ATOM 1358 O O . LEU A 1 170 ? 20.831 11.315 -12.189 1.00 93.50 170 LEU A O 1
ATOM 1362 N N . ASN A 1 171 ? 21.261 11.038 -14.362 1.00 93.25 171 ASN A N 1
ATOM 1363 C CA . ASN A 1 171 ? 22.415 10.181 -14.138 1.00 93.25 171 ASN A CA 1
ATOM 1364 C C . ASN A 1 171 ? 23.739 10.956 -14.153 1.00 93.25 171 ASN A C 1
ATOM 1366 O O . ASN A 1 171 ? 24.109 11.590 -15.141 1.00 93.25 171 ASN A O 1
ATOM 1370 N N . ASP A 1 172 ? 24.498 10.844 -13.068 1.00 93.94 172 ASP A N 1
ATOM 1371 C CA . ASP A 1 172 ? 25.853 11.383 -13.001 1.00 93.94 172 ASP A CA 1
ATOM 1372 C C . ASP A 1 172 ? 26.840 10.508 -13.793 1.00 93.94 172 ASP A C 1
ATOM 1374 O O . ASP A 1 172 ? 26.882 9.288 -13.622 1.00 93.94 172 ASP A O 1
ATOM 1378 N N . ILE A 1 173 ? 27.647 11.128 -14.655 1.00 94.50 173 ILE A N 1
ATOM 1379 C CA . ILE A 1 173 ? 28.541 10.426 -15.591 1.00 94.50 173 ILE A CA 1
ATOM 1380 C C . ILE A 1 173 ? 29.538 9.511 -14.866 1.00 94.50 173 ILE A C 1
ATOM 1382 O O . ILE A 1 173 ? 29.738 8.363 -15.277 1.00 94.50 173 ILE A O 1
ATOM 1386 N N . ASP A 1 174 ? 30.145 9.977 -13.776 1.00 92.19 174 ASP A N 1
ATOM 1387 C CA . ASP A 1 174 ? 31.160 9.213 -13.052 1.00 92.19 174 ASP A CA 1
ATOM 1388 C C . ASP A 1 174 ? 30.544 8.104 -12.193 1.00 92.19 174 ASP A C 1
ATOM 1390 O O . ASP A 1 174 ? 31.162 7.051 -11.988 1.00 92.19 174 ASP A O 1
ATOM 1394 N N . ARG A 1 175 ? 29.291 8.280 -11.762 1.00 91.44 175 ARG A N 1
ATOM 1395 C CA . ARG A 1 175 ? 28.495 7.208 -11.145 1.00 91.44 175 ARG A CA 1
ATOM 1396 C C . ARG A 1 175 ? 28.108 6.132 -12.163 1.00 91.44 175 ARG A C 1
ATOM 1398 O O . ARG A 1 175 ? 28.304 4.949 -11.871 1.00 91.44 175 ARG A O 1
ATOM 1405 N N . ILE A 1 176 ? 27.682 6.505 -13.377 1.00 91.69 176 ILE A N 1
ATOM 1406 C CA . ILE A 1 176 ? 27.346 5.542 -14.445 1.00 91.69 176 ILE A CA 1
ATOM 1407 C C . ILE A 1 176 ? 28.543 4.636 -14.744 1.00 91.69 176 ILE A C 1
ATOM 1409 O O . ILE A 1 176 ? 28.367 3.422 -14.871 1.00 91.69 176 ILE A O 1
ATOM 1413 N N . LYS A 1 177 ? 29.774 5.169 -14.808 1.00 90.44 177 LYS A N 1
ATOM 1414 C CA . LYS A 1 177 ? 30.993 4.359 -15.026 1.00 90.44 177 LYS A CA 1
ATOM 1415 C C . LYS A 1 177 ? 31.101 3.202 -14.033 1.00 90.44 177 LYS A C 1
ATOM 1417 O O . LYS A 1 177 ? 31.424 2.090 -14.440 1.00 90.44 177 LYS A O 1
ATOM 1422 N N . LYS A 1 178 ? 30.712 3.435 -12.778 1.00 87.50 178 LYS A N 1
ATOM 1423 C CA . LYS A 1 178 ? 30.696 2.454 -11.680 1.00 87.50 178 LYS A CA 1
ATOM 1424 C C . LYS A 1 178 ? 29.414 1.609 -11.612 1.00 87.50 178 LYS A C 1
ATOM 1426 O O . LYS A 1 178 ? 29.231 0.877 -10.649 1.00 87.50 178 LYS A O 1
ATOM 1431 N N . ASN A 1 179 ? 28.541 1.691 -12.620 1.00 87.12 179 ASN A N 1
ATOM 1432 C CA . ASN A 1 179 ? 27.218 1.057 -12.652 1.00 87.12 179 ASN A CA 1
ATOM 1433 C C . ASN A 1 179 ? 26.306 1.523 -11.505 1.00 87.12 179 ASN A C 1
ATOM 1435 O O . ASN A 1 179 ? 25.585 0.724 -10.912 1.00 87.12 179 ASN A O 1
ATOM 1439 N N . ILE A 1 180 ? 26.361 2.812 -11.171 1.00 84.75 180 ILE A N 1
ATOM 1440 C CA . ILE A 1 180 ? 25.482 3.449 -10.190 1.00 84.75 180 ILE A CA 1
ATOM 1441 C C . ILE A 1 180 ? 24.617 4.460 -10.949 1.00 84.75 180 ILE A C 1
ATOM 1443 O O . ILE A 1 180 ? 25.153 5.333 -11.630 1.00 84.75 180 ILE A O 1
ATOM 1447 N N . PHE A 1 181 ? 23.298 4.332 -10.838 1.00 85.44 181 PHE A N 1
ATOM 1448 C CA . PHE A 1 181 ? 22.317 5.094 -11.621 1.00 85.44 181 PHE A CA 1
ATOM 1449 C C . PHE A 1 181 ? 21.383 5.882 -10.703 1.00 85.44 181 PHE A C 1
ATOM 1451 O O . PHE A 1 181 ? 21.384 5.660 -9.491 1.00 85.44 181 PHE A O 1
ATOM 1458 N N . ASP A 1 182 ? 20.609 6.795 -11.287 1.00 77.25 182 ASP A N 1
ATOM 1459 C CA . ASP A 1 182 ? 19.469 7.412 -10.603 1.00 77.25 182 ASP A CA 1
ATOM 1460 C C . ASP A 1 182 ? 18.386 6.356 -10.332 1.00 77.25 182 ASP A C 1
ATOM 1462 O O . ASP A 1 182 ? 18.242 5.389 -11.087 1.00 77.25 182 ASP A O 1
ATOM 1466 N N . GLU A 1 183 ? 17.660 6.509 -9.231 1.00 66.75 183 GLU A N 1
ATOM 1467 C CA . GLU A 1 183 ? 16.793 5.459 -8.695 1.00 66.75 183 GLU A CA 1
ATOM 1468 C C . GLU A 1 183 ? 15.319 5.710 -8.997 1.00 66.75 183 GLU A C 1
ATOM 1470 O O . GLU A 1 183 ? 14.840 6.838 -8.948 1.00 66.75 183 GLU A O 1
ATOM 1475 N N . ASP A 1 184 ? 14.594 4.626 -9.263 1.00 58.81 184 ASP A N 1
ATOM 1476 C CA . ASP A 1 184 ? 13.142 4.627 -9.416 1.00 58.81 184 ASP A CA 1
ATOM 1477 C C . ASP A 1 184 ? 12.498 4.309 -8.052 1.00 58.81 184 ASP A C 1
ATOM 1479 O O . ASP A 1 184 ? 12.555 3.173 -7.561 1.00 58.81 184 ASP A O 1
ATOM 1483 N N . GLU A 1 185 ? 11.931 5.329 -7.402 1.00 55.09 185 GLU A N 1
ATOM 1484 C CA . GLU A 1 185 ? 11.330 5.221 -6.064 1.00 55.09 185 GLU A CA 1
ATOM 1485 C C . GLU A 1 185 ? 10.057 4.344 -6.051 1.00 55.09 185 GLU A C 1
ATOM 1487 O O . GLU A 1 185 ? 9.677 3.818 -4.997 1.00 55.09 185 GLU A O 1
ATOM 1492 N N . GLU A 1 186 ? 9.424 4.106 -7.210 1.00 54.66 186 GLU A N 1
ATOM 1493 C CA . GLU A 1 186 ? 8.098 3.478 -7.331 1.00 54.66 186 GLU A CA 1
ATOM 1494 C C . GLU A 1 186 ? 8.057 2.045 -6.760 1.00 54.66 186 GLU A C 1
ATOM 1496 O O . GLU A 1 186 ? 7.068 1.614 -6.158 1.00 54.66 186 GLU A O 1
ATOM 1501 N N . TYR A 1 187 ? 9.150 1.288 -6.886 1.00 54.16 187 TYR A N 1
ATOM 1502 C CA . TYR A 1 187 ? 9.152 -0.148 -6.576 1.00 54.16 187 TYR A CA 1
ATOM 1503 C C . TYR A 1 187 ? 9.703 -0.513 -5.194 1.00 54.16 187 TYR A C 1
ATOM 1505 O O . TYR A 1 187 ? 9.747 -1.705 -4.875 1.00 54.16 187 TYR A O 1
ATOM 1513 N N . GLY A 1 188 ? 10.093 0.469 -4.373 1.00 54.34 188 GLY A N 1
ATOM 1514 C CA . GLY A 1 188 ? 10.712 0.212 -3.064 1.00 54.34 188 GLY A CA 1
ATOM 1515 C C . GLY A 1 188 ? 12.119 -0.370 -3.168 1.00 54.34 188 GLY A C 1
ATOM 1516 O O . GLY A 1 188 ? 12.559 -1.079 -2.271 1.00 54.34 188 GLY A O 1
ATOM 1517 N N . MET A 1 189 ? 12.783 -0.093 -4.292 1.00 55.53 189 MET A N 1
ATOM 1518 C CA . MET A 1 189 ? 14.144 -0.523 -4.622 1.00 55.53 189 MET A CA 1
ATOM 1519 C C . MET A 1 189 ? 15.142 0.645 -4.564 1.00 55.53 189 MET A C 1
ATOM 1521 O O . MET A 1 189 ? 16.249 0.523 -5.084 1.00 55.53 189 MET A O 1
ATOM 1525 N N . SER A 1 190 ? 14.752 1.778 -3.970 1.00 50.44 190 SER A N 1
ATOM 1526 C CA . SER A 1 190 ? 15.658 2.907 -3.743 1.00 50.44 190 SER A CA 1
ATOM 1527 C C . SER A 1 190 ? 16.823 2.460 -2.848 1.00 50.44 190 SER A C 1
ATOM 1529 O O . SER A 1 190 ? 16.650 1.672 -1.920 1.00 50.44 190 SER A O 1
ATOM 1531 N N . GLY A 1 191 ? 18.029 2.891 -3.187 1.00 52.41 191 GLY A N 1
ATOM 1532 C CA . GLY A 1 191 ? 19.318 2.472 -2.656 1.00 52.41 191 GLY A CA 1
ATOM 1533 C C . GLY A 1 191 ? 19.955 1.294 -3.396 1.00 52.41 191 GLY A C 1
ATOM 1534 O O . GLY A 1 191 ? 21.129 1.004 -3.162 1.00 52.41 191 GLY A O 1
ATOM 1535 N N . ILE A 1 192 ? 19.219 0.584 -4.265 1.00 60.56 192 ILE A N 1
ATOM 1536 C CA . ILE A 1 192 ? 19.659 -0.698 -4.832 1.00 60.56 192 ILE A CA 1
ATOM 1537 C C . ILE A 1 192 ? 20.010 -0.551 -6.315 1.00 60.56 192 ILE A C 1
ATOM 1539 O O . ILE A 1 192 ? 19.155 -0.332 -7.171 1.00 60.56 192 ILE A O 1
ATOM 1543 N N . SER A 1 193 ? 21.288 -0.752 -6.642 1.00 66.50 193 SER A N 1
ATOM 1544 C CA . SER A 1 193 ? 21.753 -0.679 -8.028 1.00 66.50 193 SER A CA 1
ATOM 1545 C C . SER A 1 193 ? 21.286 -1.880 -8.866 1.00 66.50 193 SER A C 1
ATOM 1547 O O . SER A 1 193 ? 21.494 -3.036 -8.498 1.00 66.50 193 SER A O 1
ATOM 1549 N N . LEU A 1 194 ? 20.736 -1.604 -10.058 1.00 74.00 194 LEU A N 1
ATOM 1550 C CA . LEU A 1 194 ? 20.516 -2.595 -11.128 1.00 74.00 194 LEU A CA 1
ATOM 1551 C C . LEU A 1 194 ? 21.832 -3.076 -11.780 1.00 74.00 194 LEU A C 1
ATOM 1553 O O . LEU A 1 194 ? 21.813 -3.933 -12.669 1.00 74.00 194 LEU A O 1
ATOM 1557 N N . GLY A 1 195 ? 22.965 -2.521 -11.343 1.00 82.38 195 GLY A N 1
ATOM 1558 C CA . GLY A 1 195 ? 24.307 -2.951 -11.696 1.00 82.38 195 GLY A CA 1
ATOM 1559 C C . GLY A 1 195 ? 24.586 -2.882 -13.192 1.00 82.38 195 GLY A C 1
ATOM 1560 O O . GLY A 1 195 ? 24.027 -2.074 -13.941 1.00 82.38 195 GLY A O 1
ATOM 1561 N N . GLN A 1 196 ? 25.477 -3.752 -13.652 1.00 88.25 196 GLN A N 1
ATOM 1562 C CA . GLN A 1 196 ? 25.924 -3.786 -15.044 1.00 88.25 196 GLN A CA 1
ATOM 1563 C C . GLN A 1 196 ? 24.777 -4.003 -16.061 1.00 88.25 196 GLN A C 1
ATOM 1565 O O . GLN A 1 196 ? 24.890 -3.607 -17.223 1.00 88.25 196 GLN A O 1
ATOM 1570 N N . LEU A 1 197 ? 23.649 -4.590 -15.643 1.00 90.81 197 LEU A N 1
ATOM 1571 C CA . LEU A 1 197 ? 22.542 -4.953 -16.534 1.00 90.81 197 LEU A CA 1
ATOM 1572 C C . LEU A 1 197 ? 21.721 -3.757 -17.030 1.00 90.81 197 LEU A C 1
ATOM 1574 O O . LEU A 1 197 ? 21.213 -3.798 -18.150 1.00 90.81 197 LEU A O 1
ATOM 1578 N N . LEU A 1 198 ? 21.633 -2.667 -16.265 1.00 90.38 198 LEU A N 1
ATOM 1579 C CA . LEU A 1 198 ? 20.979 -1.454 -16.763 1.00 90.38 198 LEU A CA 1
ATOM 1580 C C . LEU A 1 198 ? 21.846 -0.739 -17.817 1.00 90.38 198 LEU A C 1
ATOM 1582 O O . LEU A 1 198 ? 21.329 -0.280 -18.837 1.00 90.38 198 LEU A O 1
ATOM 1586 N N . LYS A 1 199 ? 23.174 -0.723 -17.635 1.00 92.50 199 LYS A N 1
ATOM 1587 C CA . LYS A 1 199 ? 24.123 -0.231 -18.653 1.00 92.50 199 LYS A CA 1
ATOM 1588 C C . LYS A 1 199 ? 24.107 -1.097 -19.916 1.00 92.50 199 LYS A C 1
ATOM 1590 O O . LYS A 1 199 ? 24.197 -0.569 -21.024 1.00 92.50 199 LYS A O 1
ATOM 1595 N N . GLU A 1 200 ? 23.949 -2.414 -19.769 1.00 93.69 200 GLU A N 1
ATOM 1596 C CA . GLU A 1 200 ? 23.710 -3.316 -20.901 1.00 93.69 200 GLU A CA 1
ATOM 1597 C C . GLU A 1 200 ? 22.484 -2.882 -21.705 1.00 93.69 200 GLU A C 1
ATOM 1599 O O . GLU A 1 200 ? 22.588 -2.709 -22.923 1.00 93.69 200 GLU A O 1
ATOM 1604 N N . GLU A 1 201 ? 21.351 -2.653 -21.031 1.00 93.00 201 GLU A N 1
ATOM 1605 C CA . GLU A 1 201 ? 20.111 -2.233 -21.681 1.00 93.00 201 GLU A CA 1
ATOM 1606 C C . GLU A 1 201 ? 20.275 -0.871 -22.362 1.00 93.00 201 GLU A C 1
ATOM 1608 O O . GLU A 1 201 ? 19.805 -0.695 -23.493 1.00 93.00 201 GLU A O 1
ATOM 1613 N N . PHE A 1 202 ? 20.996 0.057 -21.727 1.00 95.19 202 PHE A N 1
ATOM 1614 C CA . PHE A 1 202 ? 21.335 1.349 -22.312 1.00 95.19 202 PHE A CA 1
ATOM 1615 C C . PHE A 1 202 ? 22.101 1.178 -23.626 1.00 95.19 202 PHE A C 1
ATOM 1617 O O . PHE A 1 202 ? 21.652 1.655 -24.669 1.00 95.19 202 PHE A O 1
ATOM 1624 N N . TYR A 1 203 ? 23.218 0.449 -23.637 1.00 95.50 203 TYR A N 1
ATOM 1625 C CA . TYR A 1 203 ? 24.002 0.274 -24.864 1.00 95.50 203 TYR A CA 1
ATOM 1626 C C . TYR A 1 203 ? 23.273 -0.535 -25.935 1.00 95.50 203 TYR A C 1
ATOM 1628 O O . TYR A 1 203 ? 23.454 -0.293 -27.126 1.00 95.50 203 TYR A O 1
ATOM 1636 N N . ARG A 1 204 ? 22.419 -1.475 -25.533 1.00 94.31 204 ARG A N 1
ATOM 1637 C CA . ARG A 1 204 ? 21.626 -2.285 -26.458 1.00 94.31 204 ARG A CA 1
ATOM 1638 C C . ARG A 1 204 ? 20.512 -1.476 -27.126 1.00 94.31 204 ARG A C 1
ATOM 1640 O O . ARG A 1 204 ? 20.243 -1.682 -28.307 1.00 94.31 204 ARG A O 1
ATOM 1647 N N . SER A 1 205 ? 19.844 -0.585 -26.389 1.00 94.38 205 SER A N 1
ATOM 1648 C CA . SER A 1 205 ? 18.550 -0.017 -26.800 1.00 94.38 205 SER A CA 1
ATOM 1649 C C . SER A 1 205 ? 18.484 1.507 -26.895 1.00 94.38 205 SER A C 1
ATOM 1651 O O . SER A 1 205 ? 17.516 2.008 -27.465 1.00 94.38 205 SER A O 1
ATOM 1653 N N . SER A 1 206 ? 19.497 2.250 -26.447 1.00 95.50 206 SER A N 1
ATOM 1654 C CA . SER A 1 206 ? 19.439 3.718 -26.414 1.00 95.50 206 SER A CA 1
ATOM 1655 C C . SER A 1 206 ? 19.381 4.382 -27.795 1.00 95.50 206 SER A C 1
ATOM 1657 O O . SER A 1 206 ? 19.885 3.858 -28.795 1.00 95.50 206 SER A O 1
ATOM 1659 N N . ILE A 1 207 ? 18.745 5.550 -27.846 1.00 95.69 207 ILE A N 1
ATOM 1660 C CA . ILE A 1 207 ? 18.817 6.529 -28.931 1.00 95.69 207 ILE A CA 1
ATOM 1661 C C . ILE A 1 207 ? 19.440 7.792 -28.355 1.00 95.69 207 ILE A C 1
ATOM 1663 O O . ILE A 1 207 ? 18.946 8.336 -27.372 1.00 95.69 207 ILE A O 1
ATOM 1667 N N . ILE A 1 208 ? 20.506 8.271 -28.978 1.00 96.19 208 ILE A N 1
ATOM 1668 C CA . ILE A 1 208 ? 21.204 9.487 -28.575 1.00 96.19 208 ILE A CA 1
ATOM 1669 C C . ILE A 1 208 ? 20.594 10.682 -29.301 1.00 96.19 208 ILE A C 1
ATOM 1671 O O . ILE A 1 208 ? 20.548 10.702 -30.531 1.00 96.19 208 ILE A O 1
ATOM 1675 N N . ILE A 1 209 ? 20.150 11.687 -28.549 1.00 94.38 209 ILE A N 1
ATOM 1676 C CA . ILE A 1 209 ? 19.368 12.808 -29.085 1.00 94.38 209 ILE A CA 1
ATOM 1677 C C . ILE A 1 209 ? 20.262 13.990 -29.472 1.00 94.38 209 ILE A C 1
ATOM 1679 O O . ILE A 1 209 ? 20.092 14.572 -30.539 1.00 94.38 209 ILE A O 1
ATOM 1683 N N . ASN A 1 210 ? 21.246 14.337 -28.640 1.00 92.88 210 ASN A N 1
ATOM 1684 C CA . ASN A 1 210 ? 22.098 15.518 -28.832 1.00 92.88 210 ASN A CA 1
ATOM 1685 C C . ASN A 1 210 ? 23.430 15.231 -29.559 1.00 92.88 210 ASN A C 1
ATOM 1687 O O . ASN A 1 210 ? 24.329 16.068 -29.565 1.00 92.88 210 ASN A O 1
ATOM 1691 N N . GLY A 1 211 ? 23.578 14.048 -30.165 1.00 88.69 211 GLY A N 1
ATOM 1692 C CA . GLY A 1 211 ? 24.709 13.706 -31.042 1.00 88.69 211 GLY A CA 1
ATOM 1693 C C . GLY A 1 211 ? 26.055 13.419 -30.356 1.00 88.69 211 GLY A C 1
ATOM 1694 O O . GLY A 1 211 ? 27.041 13.163 -31.048 1.00 88.69 211 GLY A O 1
ATOM 1695 N N . VAL A 1 212 ? 26.121 13.427 -29.021 1.00 93.19 212 VAL A N 1
ATOM 1696 C CA . VAL A 1 212 ? 27.331 13.064 -28.261 1.00 93.19 212 VAL A CA 1
ATOM 1697 C C . VAL A 1 212 ? 27.464 11.547 -28.191 1.00 93.19 212 VAL A C 1
ATOM 1699 O O . VAL A 1 212 ? 26.578 10.863 -27.695 1.00 93.19 212 VAL A O 1
ATOM 1702 N N . THR A 1 213 ? 28.569 10.993 -28.685 1.00 95.50 213 THR A N 1
ATOM 1703 C CA . THR A 1 213 ? 28.731 9.539 -28.821 1.00 95.50 213 THR A CA 1
ATOM 1704 C C . THR A 1 213 ? 29.243 8.912 -27.521 1.00 95.50 213 THR A C 1
ATOM 1706 O O . THR A 1 213 ? 30.354 9.239 -27.100 1.00 95.50 213 THR A O 1
ATOM 1709 N N . PRO A 1 214 ? 28.520 7.961 -26.895 1.00 96.75 214 PRO A N 1
ATOM 1710 C CA . PRO A 1 214 ? 29.099 7.153 -25.828 1.00 96.75 214 PRO A CA 1
ATOM 1711 C C . PRO A 1 214 ? 30.341 6.426 -26.341 1.00 96.75 214 PRO A C 1
ATOM 1713 O O . PRO A 1 214 ? 30.272 5.693 -27.332 1.00 96.75 214 PRO A O 1
ATOM 1716 N N . PHE A 1 215 ? 31.482 6.629 -25.685 1.00 96.88 215 PHE A N 1
ATOM 1717 C CA . PHE A 1 215 ? 32.786 6.211 -26.198 1.00 96.88 215 PHE A CA 1
ATOM 1718 C C . PHE A 1 215 ? 32.885 4.698 -26.438 1.00 96.88 215 PHE A C 1
ATOM 1720 O O . PHE A 1 215 ? 33.566 4.249 -27.361 1.00 96.88 215 PHE A O 1
ATOM 1727 N N . TRP A 1 216 ? 32.112 3.904 -25.694 1.00 96.44 216 TRP A N 1
ATOM 1728 C CA . TRP A 1 216 ? 31.963 2.470 -25.918 1.00 96.44 216 TRP A CA 1
ATOM 1729 C C . TRP A 1 216 ? 31.632 2.091 -27.365 1.00 96.44 216 TRP A C 1
ATOM 1731 O O . TRP A 1 216 ? 32.141 1.077 -27.836 1.00 96.44 216 TRP A O 1
ATOM 1741 N N . TRP A 1 217 ? 30.888 2.905 -28.119 1.00 96.31 217 TRP A N 1
ATOM 1742 C CA . TRP A 1 217 ? 30.612 2.638 -29.537 1.00 96.31 217 TRP A CA 1
ATOM 1743 C C . TRP A 1 217 ? 31.832 2.793 -30.459 1.00 96.31 217 TRP A C 1
ATOM 1745 O O . TRP A 1 217 ? 31.839 2.220 -31.547 1.00 96.31 217 TRP A O 1
ATOM 1755 N N . ALA A 1 218 ? 32.873 3.516 -30.041 1.00 94.75 218 ALA A N 1
ATOM 1756 C CA . ALA A 1 218 ? 34.060 3.809 -30.850 1.00 94.75 218 ALA A CA 1
ATOM 1757 C C . ALA A 1 218 ? 35.222 2.809 -30.658 1.00 94.75 218 ALA A C 1
ATOM 1759 O O . ALA A 1 218 ? 36.126 2.704 -31.491 1.00 94.75 218 ALA A O 1
ATOM 1760 N N . VAL A 1 219 ? 35.200 2.031 -29.579 1.00 93.81 219 VAL A N 1
ATOM 1761 C CA . VAL A 1 219 ? 36.206 0.999 -29.258 1.00 93.81 219 VAL A CA 1
ATOM 1762 C C . VAL A 1 219 ? 35.806 -0.335 -29.910 1.00 93.81 219 VAL A C 1
ATOM 1764 O O . VAL A 1 219 ? 34.612 -0.531 -30.107 1.00 93.81 219 VAL A O 1
ATOM 1767 N N . PRO A 1 220 ? 36.704 -1.279 -30.261 1.00 90.94 220 PRO A N 1
ATOM 1768 C CA . PRO A 1 220 ? 36.289 -2.560 -30.849 1.00 90.94 220 PRO A CA 1
ATOM 1769 C C . PRO A 1 220 ? 35.317 -3.349 -29.947 1.00 90.94 220 PRO A C 1
ATOM 1771 O O . PRO A 1 220 ? 35.313 -3.183 -28.722 1.00 90.94 220 PRO A O 1
ATOM 1774 N N . ALA A 1 221 ? 34.484 -4.215 -30.530 1.00 89.31 221 ALA A N 1
ATOM 1775 C CA . ALA A 1 221 ? 33.707 -5.190 -29.753 1.00 89.31 221 ALA A CA 1
ATOM 1776 C C . ALA A 1 221 ? 34.639 -6.119 -28.945 1.00 89.31 221 ALA A C 1
ATOM 1778 O O . ALA A 1 221 ? 35.787 -6.325 -29.340 1.00 89.31 221 ALA A O 1
ATOM 1779 N N . ASP A 1 222 ? 34.157 -6.639 -27.813 1.00 87.00 222 ASP A N 1
ATOM 1780 C CA . ASP A 1 222 ? 34.910 -7.525 -26.901 1.00 87.00 222 ASP A CA 1
ATOM 1781 C C . ASP A 1 222 ? 36.203 -6.922 -26.314 1.00 87.00 222 ASP A C 1
ATOM 1783 O O . ASP A 1 222 ? 37.094 -7.646 -25.871 1.00 87.00 222 ASP A O 1
ATOM 1787 N N . SER A 1 223 ? 36.327 -5.593 -26.301 1.00 89.81 223 SER A N 1
ATOM 1788 C CA . SER A 1 223 ? 37.529 -4.937 -25.777 1.00 89.81 223 SER A CA 1
ATOM 1789 C C . SER A 1 223 ? 37.601 -5.019 -24.246 1.00 89.81 223 SER A C 1
ATOM 1791 O O . SER A 1 223 ? 36.629 -4.637 -23.586 1.00 89.81 223 SER A O 1
ATOM 1793 N N . PRO A 1 224 ? 38.739 -5.452 -23.668 1.00 90.31 224 PRO A N 1
ATOM 1794 C CA . PRO A 1 224 ? 38.966 -5.374 -22.228 1.00 90.31 224 PRO A CA 1
ATOM 1795 C C . PRO A 1 224 ? 39.141 -3.916 -21.782 1.00 90.31 224 PRO A C 1
ATOM 1797 O O . PRO A 1 224 ? 39.443 -3.041 -22.600 1.00 90.31 224 PRO A O 1
ATOM 1800 N N . ASP A 1 225 ? 39.010 -3.664 -20.480 1.00 91.06 225 ASP A N 1
ATOM 1801 C CA . ASP A 1 225 ? 39.072 -2.308 -19.911 1.00 91.06 225 ASP A CA 1
ATOM 1802 C C . ASP A 1 225 ? 40.391 -1.592 -20.215 1.00 91.06 225 ASP A C 1
ATOM 1804 O O . ASP A 1 225 ? 40.383 -0.433 -20.621 1.00 91.06 225 ASP A O 1
ATOM 1808 N N . SER A 1 226 ? 41.517 -2.307 -20.178 1.00 91.56 226 SER A N 1
ATOM 1809 C CA . SER A 1 226 ? 42.828 -1.742 -20.523 1.00 91.56 226 SER A CA 1
ATOM 1810 C C . SER A 1 226 ? 42.901 -1.198 -21.955 1.00 91.56 226 SER A C 1
ATOM 1812 O O . SER A 1 226 ? 43.540 -0.177 -22.215 1.00 91.56 226 SER A O 1
ATOM 1814 N N . LEU A 1 227 ? 42.230 -1.855 -22.907 1.00 91.44 227 LEU A N 1
ATOM 1815 C CA . LEU A 1 227 ? 42.180 -1.396 -24.293 1.00 91.44 227 LEU A CA 1
ATOM 1816 C C . LEU A 1 227 ? 41.225 -0.208 -24.451 1.00 91.44 227 LEU A C 1
ATOM 1818 O O . LEU A 1 227 ? 41.536 0.727 -25.190 1.00 91.44 227 LEU A O 1
ATOM 1822 N N . TYR A 1 228 ? 40.090 -0.242 -23.750 1.00 94.19 228 TYR A N 1
ATOM 1823 C CA . TYR A 1 228 ? 39.134 0.862 -23.695 1.00 94.19 228 TYR A CA 1
ATOM 1824 C C . TYR A 1 228 ? 39.803 2.144 -23.179 1.00 94.19 228 TYR A C 1
ATOM 1826 O O . TYR A 1 228 ? 39.758 3.170 -23.858 1.00 94.19 228 TYR A O 1
ATOM 1834 N N . GLU A 1 229 ? 40.506 2.065 -22.047 1.00 93.75 229 GLU A N 1
ATOM 1835 C CA . GLU A 1 229 ? 41.244 3.183 -21.445 1.00 93.75 229 GLU A CA 1
ATOM 1836 C C . GLU A 1 229 ? 42.352 3.704 -22.366 1.00 93.75 229 GLU A C 1
ATOM 1838 O O . GLU A 1 229 ? 42.463 4.915 -22.585 1.00 93.75 229 GLU A O 1
ATOM 1843 N N . LYS A 1 230 ? 43.131 2.800 -22.983 1.00 93.44 230 LYS A N 1
ATOM 1844 C CA . LYS A 1 230 ? 44.161 3.170 -23.967 1.00 93.44 230 LYS A CA 1
ATOM 1845 C C . LYS A 1 230 ? 43.553 3.992 -25.103 1.00 93.44 230 LYS A C 1
ATOM 1847 O O . LYS A 1 230 ? 44.046 5.080 -25.395 1.00 93.44 230 LYS A O 1
ATOM 1852 N N . TRP A 1 231 ? 42.484 3.502 -25.728 1.00 95.00 231 TRP A N 1
ATOM 1853 C CA . TRP A 1 231 ? 41.842 4.188 -26.852 1.00 95.00 231 TRP A CA 1
ATOM 1854 C C . TRP A 1 231 ? 41.212 5.516 -26.426 1.00 95.00 231 TRP A C 1
ATOM 1856 O O . TRP A 1 231 ? 41.315 6.498 -27.162 1.00 95.00 231 TRP A O 1
ATOM 1866 N N . PHE A 1 232 ? 40.616 5.580 -25.233 1.00 94.44 232 PHE A N 1
ATOM 1867 C CA . PHE A 1 232 ? 40.035 6.818 -24.718 1.00 94.44 232 PHE A CA 1
ATOM 1868 C C . PHE A 1 232 ? 41.106 7.889 -24.499 1.00 94.44 232 PHE A C 1
ATOM 1870 O O . PHE A 1 232 ? 40.953 9.021 -24.955 1.00 94.44 232 PHE A O 1
ATOM 1877 N N . SER A 1 233 ? 42.244 7.511 -23.906 1.00 94.25 233 SER A N 1
ATOM 1878 C CA . SER A 1 233 ? 43.367 8.425 -23.655 1.00 94.25 233 SER A CA 1
ATOM 1879 C C . SER A 1 233 ? 43.962 9.035 -24.931 1.00 94.25 233 SER A C 1
ATOM 1881 O O . SER A 1 233 ? 44.445 10.168 -24.905 1.00 94.25 233 SER A O 1
ATOM 1883 N N . VAL A 1 234 ? 43.909 8.309 -26.055 1.00 94.12 234 VAL A N 1
ATOM 1884 C CA . VAL A 1 234 ? 44.322 8.818 -27.371 1.00 94.12 234 VAL A CA 1
ATOM 1885 C C . VAL A 1 234 ? 43.340 9.883 -27.853 1.00 94.12 234 VAL A C 1
ATOM 1887 O O . VAL A 1 234 ? 43.761 10.965 -28.252 1.00 94.12 234 VAL A O 1
ATOM 1890 N N . ILE A 1 235 ? 42.036 9.616 -27.764 1.00 93.81 235 ILE A N 1
ATOM 1891 C CA . ILE A 1 235 ? 40.992 10.533 -28.238 1.00 93.81 235 ILE A CA 1
ATOM 1892 C C . ILE A 1 235 ? 40.904 11.809 -27.410 1.00 93.81 235 ILE A C 1
ATOM 1894 O O . ILE A 1 235 ? 40.687 12.875 -27.987 1.00 93.81 235 ILE A O 1
ATOM 1898 N N . LEU A 1 236 ? 41.167 11.743 -26.104 1.00 93.19 236 LEU A N 1
ATOM 1899 C CA . LEU A 1 236 ? 41.246 12.927 -25.242 1.00 93.19 236 LEU A CA 1
ATOM 1900 C C . LEU A 1 236 ? 42.306 13.946 -25.699 1.00 93.19 236 LEU A C 1
ATOM 1902 O O . LEU A 1 236 ? 42.204 15.120 -25.360 1.00 93.19 236 LEU A O 1
ATOM 1906 N N . LYS A 1 237 ? 43.302 13.523 -26.491 1.00 93.31 237 LYS A N 1
ATOM 1907 C CA . LYS A 1 237 ? 44.351 14.393 -27.055 1.00 93.31 237 LYS A CA 1
ATOM 1908 C C . LYS A 1 237 ? 44.008 14.940 -28.446 1.00 93.31 237 LYS A C 1
ATOM 1910 O O . LYS A 1 237 ? 44.834 15.616 -29.054 1.00 93.31 237 LYS A O 1
ATOM 1915 N N . THR A 1 238 ? 42.820 14.640 -28.968 1.00 91.94 238 THR A N 1
ATOM 1916 C CA . THR A 1 238 ? 42.362 15.088 -30.291 1.00 91.94 238 THR A CA 1
ATOM 1917 C C . THR A 1 238 ? 41.341 16.225 -30.169 1.00 91.94 238 THR A C 1
ATOM 1919 O O . THR A 1 238 ? 40.619 16.291 -29.172 1.00 91.94 238 THR A O 1
ATOM 1922 N N . PRO A 1 239 ? 41.193 17.096 -31.188 1.00 89.50 239 PRO A N 1
ATOM 1923 C CA . PRO A 1 239 ? 40.152 18.132 -31.202 1.00 89.50 239 PRO A CA 1
ATOM 1924 C C . PRO A 1 239 ? 38.720 17.587 -31.063 1.00 89.50 239 PRO A C 1
ATOM 1926 O O . PRO A 1 239 ? 37.809 18.308 -30.662 1.00 89.50 239 PRO A O 1
ATOM 1929 N N . GLN A 1 240 ? 38.511 16.312 -31.394 1.00 89.25 240 GLN A N 1
ATOM 1930 C CA . GLN A 1 240 ? 37.221 15.630 -31.349 1.00 89.25 240 GLN A CA 1
ATOM 1931 C C . GLN A 1 240 ? 36.883 15.059 -29.964 1.00 89.25 240 GLN A C 1
ATOM 1933 O O . GLN A 1 240 ? 35.841 14.424 -29.827 1.00 89.25 240 GLN A O 1
ATOM 1938 N N . ALA A 1 241 ? 37.707 15.277 -28.930 1.00 90.94 241 ALA A N 1
ATOM 1939 C CA . ALA A 1 241 ? 37.462 14.769 -27.575 1.00 90.94 241 ALA A CA 1
ATOM 1940 C C . ALA A 1 241 ? 36.051 15.105 -27.055 1.00 90.94 241 ALA A C 1
ATOM 1942 O O . ALA A 1 241 ? 35.365 14.246 -26.506 1.00 90.94 241 ALA A O 1
ATOM 1943 N N . ALA A 1 242 ? 35.580 16.329 -27.316 1.00 89.50 242 ALA A N 1
ATOM 1944 C CA . ALA A 1 242 ? 34.262 16.803 -26.899 1.00 89.50 242 ALA A CA 1
ATOM 1945 C C . ALA A 1 242 ? 33.080 16.103 -27.605 1.00 89.50 242 ALA A C 1
ATOM 1947 O O . ALA A 1 242 ? 31.932 16.298 -27.213 1.00 89.50 242 ALA A O 1
ATOM 1948 N N . ASP A 1 243 ? 33.332 15.305 -28.646 1.00 91.19 243 ASP A N 1
ATOM 1949 C CA . ASP A 1 243 ? 32.304 14.533 -29.350 1.00 91.19 243 ASP A CA 1
ATOM 1950 C C . ASP A 1 243 ? 31.904 13.260 -28.594 1.00 91.19 243 ASP A C 1
ATOM 1952 O O . ASP A 1 243 ? 30.912 12.620 -28.962 1.00 91.19 243 ASP A O 1
ATOM 1956 N N . TYR A 1 244 ? 32.682 12.877 -27.579 1.00 94.81 244 TYR A N 1
ATOM 1957 C CA . TYR A 1 244 ? 32.535 11.621 -26.863 1.00 94.81 244 TYR A CA 1
ATOM 1958 C C . TYR A 1 244 ? 32.214 11.833 -25.387 1.00 94.81 244 TYR A C 1
ATOM 1960 O O . TYR A 1 244 ? 32.589 12.833 -24.778 1.00 94.81 244 TYR A O 1
ATOM 1968 N N . ILE A 1 245 ? 31.534 10.847 -24.810 1.00 95.00 245 ILE A N 1
ATOM 1969 C CA . ILE A 1 245 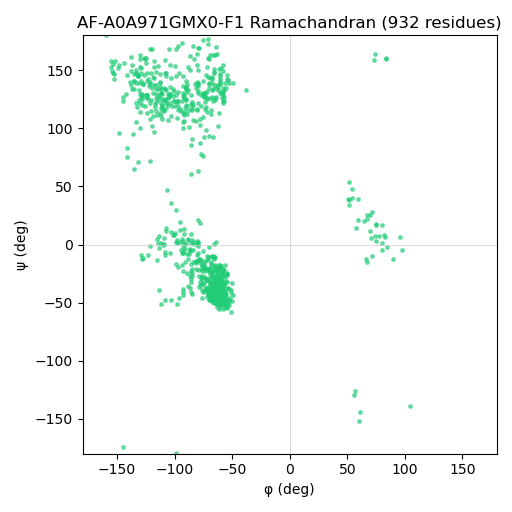? 31.255 10.767 -23.377 1.00 95.00 245 ILE A CA 1
ATOM 1970 C C . ILE A 1 245 ? 31.622 9.378 -22.865 1.00 95.00 245 ILE A C 1
ATOM 1972 O O . ILE A 1 245 ? 31.275 8.368 -23.480 1.00 95.00 245 ILE A O 1
ATOM 1976 N N . ASP A 1 246 ? 32.341 9.320 -21.751 1.00 95.56 246 ASP A N 1
ATOM 1977 C CA . ASP A 1 246 ? 32.730 8.056 -21.138 1.00 95.56 246 ASP A CA 1
ATOM 1978 C C . ASP A 1 246 ? 31.696 7.624 -20.096 1.00 95.56 246 ASP A C 1
ATOM 1980 O O . ASP A 1 246 ? 31.625 8.184 -19.008 1.00 95.56 246 ASP A O 1
ATOM 1984 N N . LEU A 1 247 ? 30.902 6.612 -20.445 1.00 94.81 247 LEU A N 1
ATOM 1985 C CA . LEU A 1 247 ? 29.932 5.967 -19.552 1.00 94.81 247 LEU A CA 1
ATOM 1986 C C . LEU A 1 247 ? 30.463 4.623 -19.006 1.00 94.81 247 LEU A C 1
ATOM 1988 O O . LEU A 1 247 ? 29.736 3.858 -18.369 1.00 94.81 247 LEU A O 1
ATOM 1992 N N . GLY A 1 248 ? 31.739 4.318 -19.255 1.00 93.69 248 GLY A N 1
ATOM 1993 C CA . GLY A 1 248 ? 32.402 3.076 -18.876 1.00 93.69 248 GLY A CA 1
ATOM 1994 C C . GLY A 1 248 ? 32.178 1.924 -19.859 1.00 93.69 248 GLY A C 1
ATOM 1995 O O . GLY A 1 248 ? 31.228 1.896 -20.647 1.00 93.69 248 GLY A O 1
ATOM 1996 N N . ASN A 1 249 ? 33.075 0.944 -19.794 1.00 93.12 249 ASN A N 1
ATOM 1997 C CA . ASN A 1 249 ? 33.064 -0.227 -20.661 1.00 93.12 249 ASN A CA 1
ATOM 1998 C C . ASN A 1 249 ? 32.040 -1.295 -20.212 1.00 93.12 249 ASN A C 1
ATOM 2000 O O . ASN A 1 249 ? 31.484 -1.237 -19.116 1.00 93.12 249 ASN A O 1
ATOM 2004 N N . MET A 1 250 ? 31.806 -2.289 -21.073 1.00 89.56 250 MET A N 1
ATOM 2005 C CA . MET A 1 250 ? 31.031 -3.503 -20.784 1.00 89.56 250 MET A CA 1
ATOM 2006 C C . MET A 1 250 ? 31.905 -4.740 -21.010 1.00 89.56 250 MET A C 1
ATOM 2008 O O . MET A 1 250 ? 31.724 -5.459 -21.996 1.00 89.56 250 MET A O 1
ATOM 2012 N N . ALA A 1 251 ? 32.873 -4.960 -20.120 1.00 81.88 251 ALA A N 1
ATOM 2013 C CA . ALA A 1 251 ? 33.733 -6.138 -20.127 1.00 81.88 251 ALA A CA 1
ATOM 2014 C C . ALA A 1 251 ? 33.312 -7.125 -19.030 1.00 81.88 251 ALA A C 1
ATOM 2016 O O . ALA A 1 251 ? 33.174 -6.745 -17.871 1.00 81.88 251 ALA A O 1
ATOM 2017 N N . GLY A 1 252 ? 33.135 -8.397 -19.396 1.00 78.56 252 GLY A N 1
ATOM 2018 C CA . GLY A 1 252 ? 32.888 -9.475 -18.437 1.00 78.56 252 GLY A CA 1
ATOM 2019 C C . GLY A 1 252 ? 31.489 -9.482 -17.815 1.00 78.56 252 GLY A C 1
ATOM 2020 O O . GLY A 1 252 ? 30.786 -8.478 -17.796 1.00 78.56 252 GLY A O 1
ATOM 2021 N N . LEU A 1 253 ? 31.088 -10.647 -17.307 1.00 83.81 253 LEU A N 1
ATOM 2022 C CA . LEU A 1 253 ? 29.821 -10.865 -16.611 1.00 83.81 253 LEU A CA 1
ATOM 2023 C C . LEU A 1 253 ? 30.023 -10.746 -15.094 1.00 83.81 253 LEU A C 1
ATOM 2025 O O . LEU A 1 253 ? 30.684 -11.600 -14.501 1.00 83.81 253 LEU A O 1
ATOM 2029 N N . ASN A 1 254 ? 29.396 -9.764 -14.444 1.00 83.94 254 ASN A N 1
ATOM 2030 C CA . ASN A 1 254 ? 29.297 -9.752 -12.984 1.00 83.94 254 ASN A CA 1
ATOM 2031 C C . ASN A 1 254 ? 28.063 -10.542 -12.513 1.00 83.94 254 ASN A C 1
ATOM 2033 O O . ASN A 1 254 ? 26.942 -10.038 -12.542 1.00 83.94 254 ASN A O 1
ATOM 2037 N N . ARG A 1 255 ? 28.257 -11.790 -12.061 1.00 82.25 255 ARG A N 1
ATOM 2038 C CA . ARG A 1 255 ? 27.154 -12.663 -11.603 1.00 82.25 255 ARG A CA 1
ATOM 2039 C C . ARG A 1 255 ? 26.416 -12.114 -10.375 1.00 82.25 255 ARG A C 1
ATOM 2041 O O . ARG A 1 255 ? 25.224 -12.381 -10.237 1.00 82.25 255 ARG A O 1
ATOM 2048 N N . GLY A 1 256 ? 27.087 -11.335 -9.521 1.00 76.19 256 GLY A N 1
ATOM 2049 C CA . GLY A 1 256 ? 26.475 -10.725 -8.333 1.00 76.19 256 GLY A CA 1
ATOM 2050 C C . GLY A 1 256 ? 25.358 -9.729 -8.670 1.00 76.19 256 GLY A C 1
ATOM 2051 O O . GLY A 1 256 ? 24.396 -9.605 -7.915 1.00 76.19 256 GLY A O 1
ATOM 2052 N N . ASP A 1 257 ? 25.413 -9.109 -9.853 1.00 80.69 257 ASP A N 1
ATOM 2053 C CA . ASP A 1 257 ? 24.453 -8.086 -10.284 1.00 80.69 257 ASP A CA 1
ATOM 2054 C C . ASP A 1 257 ? 23.130 -8.670 -10.808 1.00 80.69 257 ASP A C 1
ATOM 2056 O O . ASP A 1 257 ? 22.249 -7.913 -11.194 1.00 80.69 257 ASP A O 1
ATOM 2060 N N . PHE A 1 258 ? 22.950 -9.996 -10.862 1.00 86.12 258 PHE A N 1
ATOM 2061 C CA . PHE A 1 258 ? 21.781 -10.618 -11.509 1.00 86.12 258 PHE A CA 1
ATOM 2062 C C . PHE A 1 258 ? 20.549 -10.735 -10.611 1.00 86.12 258 PHE A C 1
ATOM 2064 O O . PHE A 1 258 ? 19.425 -10.783 -11.120 1.00 86.12 258 PHE A O 1
ATOM 2071 N N . LEU A 1 259 ? 20.736 -10.770 -9.289 1.00 81.94 259 LEU A N 1
ATOM 2072 C CA . LEU A 1 259 ? 19.635 -10.962 -8.344 1.00 81.94 259 LEU A CA 1
ATOM 2073 C C . LEU A 1 259 ? 18.627 -9.810 -8.418 1.00 81.94 259 LEU A C 1
ATOM 2075 O O . LEU A 1 259 ? 17.429 -10.044 -8.581 1.00 81.94 259 LEU A O 1
ATOM 2079 N N . ILE A 1 260 ? 19.114 -8.570 -8.328 1.00 80.19 260 ILE A N 1
ATOM 2080 C CA . ILE A 1 260 ? 18.271 -7.371 -8.271 1.00 80.19 260 ILE A CA 1
ATOM 2081 C C . ILE A 1 260 ? 17.488 -7.164 -9.578 1.00 80.19 260 ILE A C 1
ATOM 2083 O O . ILE A 1 260 ? 16.264 -7.031 -9.511 1.00 80.19 260 ILE A O 1
ATOM 2087 N N . PRO A 1 261 ? 18.100 -7.224 -10.775 1.00 84.75 261 PRO A N 1
ATOM 2088 C CA . PRO A 1 261 ? 17.368 -7.128 -12.033 1.00 84.75 261 PRO A CA 1
ATOM 2089 C C . PRO A 1 261 ? 16.364 -8.266 -12.232 1.00 84.75 261 PRO A C 1
ATOM 2091 O O . PRO A 1 261 ? 15.283 -8.022 -12.769 1.00 84.75 261 PRO A O 1
ATOM 2094 N N . ALA A 1 262 ? 16.659 -9.488 -11.770 1.00 87.75 262 ALA A N 1
ATOM 2095 C CA . ALA A 1 262 ? 15.700 -10.590 -11.830 1.00 87.75 262 ALA A CA 1
ATOM 2096 C C . ALA A 1 262 ? 14.475 -10.327 -10.939 1.00 87.75 262 ALA A C 1
ATOM 2098 O O . ALA A 1 262 ? 13.341 -10.456 -11.405 1.00 87.75 262 ALA A O 1
ATOM 2099 N N . LEU A 1 263 ? 14.690 -9.885 -9.696 1.00 82.31 263 LEU A N 1
ATOM 2100 C CA . LEU A 1 263 ? 13.620 -9.465 -8.785 1.00 82.31 263 LEU A CA 1
ATOM 2101 C C . LEU A 1 263 ? 12.786 -8.322 -9.380 1.00 82.31 263 LEU A C 1
ATOM 2103 O O . LEU A 1 263 ? 11.555 -8.387 -9.382 1.00 82.31 263 LEU A O 1
ATOM 2107 N N . PHE A 1 264 ? 13.445 -7.320 -9.965 1.00 81.62 264 PHE A N 1
ATOM 2108 C CA . PHE A 1 264 ? 12.789 -6.194 -10.626 1.00 81.62 264 PHE A CA 1
ATOM 2109 C C . PHE A 1 264 ? 11.897 -6.644 -11.789 1.00 81.62 264 PHE A C 1
ATOM 2111 O O . PHE A 1 264 ? 10.759 -6.188 -11.909 1.00 81.62 264 PHE A O 1
ATOM 2118 N N . GLN A 1 265 ? 12.353 -7.593 -12.616 1.00 85.94 265 GLN A N 1
ATOM 2119 C CA . GLN A 1 265 ? 11.519 -8.143 -13.689 1.00 85.94 265 GLN A CA 1
ATOM 2120 C C . GLN A 1 265 ? 10.314 -8.926 -13.159 1.00 85.94 265 GLN A C 1
ATOM 2122 O O . GLN A 1 265 ? 9.250 -8.853 -13.769 1.00 85.94 265 GLN A O 1
ATOM 2127 N N . ILE A 1 266 ? 10.427 -9.626 -12.027 1.00 84.12 266 ILE A N 1
ATOM 2128 C CA . ILE A 1 266 ? 9.278 -10.309 -11.410 1.00 84.12 266 ILE A CA 1
ATOM 2129 C C . ILE A 1 266 ? 8.254 -9.289 -10.916 1.00 84.12 266 ILE A C 1
ATOM 2131 O O . ILE A 1 266 ? 7.066 -9.456 -11.188 1.00 84.12 266 ILE A O 1
ATOM 2135 N N . ILE A 1 267 ? 8.691 -8.214 -10.257 1.00 77.81 267 ILE A N 1
ATOM 2136 C CA . ILE A 1 267 ? 7.786 -7.154 -9.798 1.00 77.81 267 ILE A CA 1
ATOM 2137 C C . ILE A 1 267 ? 7.120 -6.458 -10.995 1.00 77.81 267 ILE A C 1
ATOM 2139 O O . ILE A 1 267 ? 5.901 -6.315 -11.008 1.00 77.81 267 ILE A O 1
ATOM 2143 N N . LYS A 1 268 ? 7.868 -6.103 -12.050 1.00 79.12 268 LYS A N 1
ATOM 2144 C CA . LYS A 1 268 ? 7.280 -5.511 -13.270 1.00 79.12 268 LYS A CA 1
ATOM 2145 C C . LYS A 1 268 ? 6.342 -6.473 -14.003 1.00 79.12 268 LYS A C 1
ATOM 2147 O O . LYS A 1 268 ? 5.347 -6.041 -14.592 1.00 79.12 268 LYS A O 1
ATOM 2152 N N . SER A 1 269 ? 6.581 -7.783 -13.894 1.00 80.12 269 SER A N 1
ATOM 2153 C CA . SER A 1 269 ? 5.681 -8.789 -14.462 1.00 80.12 269 SER A CA 1
ATOM 2154 C C . SER A 1 269 ? 4.294 -8.794 -13.814 1.00 80.12 269 SER A C 1
ATOM 2156 O O . SER A 1 269 ? 3.356 -9.269 -14.449 1.00 80.12 269 SER A O 1
ATOM 2158 N N . LEU A 1 270 ? 4.153 -8.225 -12.605 1.00 70.88 270 LEU A N 1
ATOM 2159 C CA . LEU A 1 270 ? 2.873 -8.039 -11.912 1.00 70.88 270 LEU A CA 1
ATOM 2160 C C . LEU A 1 270 ? 1.958 -7.007 -12.593 1.00 70.88 270 LEU A C 1
ATOM 2162 O O . LEU A 1 270 ? 0.760 -7.005 -12.324 1.00 70.88 270 LEU A O 1
ATOM 2166 N N . GLY A 1 271 ? 2.496 -6.158 -13.473 1.00 68.75 271 GLY A N 1
ATOM 2167 C CA . GLY A 1 271 ? 1.716 -5.232 -14.300 1.00 68.75 271 GLY A CA 1
ATOM 2168 C C . GLY A 1 271 ? 1.680 -5.637 -15.775 1.00 68.75 271 GLY A C 1
ATOM 2169 O O . GLY A 1 271 ? 0.610 -5.701 -16.376 1.00 68.75 271 GLY A O 1
ATOM 2170 N N . ASN A 1 272 ? 2.840 -5.954 -16.362 1.00 72.69 272 ASN A N 1
ATOM 2171 C CA . ASN A 1 272 ? 2.960 -6.353 -17.768 1.00 72.69 272 ASN A CA 1
ATOM 2172 C C . ASN A 1 272 ? 3.900 -7.564 -17.919 1.00 72.69 272 ASN A C 1
ATOM 2174 O O . ASN A 1 272 ? 5.119 -7.404 -18.047 1.00 72.69 272 ASN A O 1
ATOM 2178 N N . PRO A 1 273 ? 3.362 -8.793 -17.952 1.00 77.69 273 PRO A N 1
ATOM 2179 C CA . PRO A 1 273 ? 4.191 -9.991 -17.935 1.00 77.69 273 PRO A CA 1
ATOM 2180 C C . PRO A 1 273 ? 4.922 -10.248 -19.261 1.00 77.69 273 PRO A C 1
ATOM 2182 O O . PRO A 1 273 ? 5.952 -10.922 -19.264 1.00 77.69 273 PRO A O 1
ATOM 2185 N N . PHE A 1 274 ? 4.439 -9.710 -20.388 1.00 81.06 274 PHE A N 1
ATOM 2186 C CA . PHE A 1 274 ? 4.978 -10.025 -21.717 1.00 81.06 274 PHE A CA 1
ATOM 2187 C C . PHE A 1 274 ? 6.351 -9.385 -21.975 1.00 81.06 274 PHE A C 1
ATOM 2189 O O . PHE A 1 274 ? 7.225 -10.021 -22.561 1.00 81.06 274 PHE A O 1
ATOM 2196 N N . LYS A 1 275 ? 6.574 -8.146 -21.506 1.00 84.94 275 LYS A N 1
ATOM 2197 C CA . LYS A 1 275 ? 7.900 -7.487 -21.545 1.00 84.94 275 LYS A CA 1
ATOM 2198 C C . LYS A 1 275 ? 8.860 -8.197 -20.585 1.00 84.94 275 LYS A C 1
ATOM 2200 O O . LYS A 1 275 ? 9.983 -8.532 -20.962 1.00 84.94 275 LYS A O 1
ATOM 2205 N N . SER A 1 276 ? 8.393 -8.469 -19.367 1.00 88.62 276 SER A N 1
ATOM 2206 C CA . SER A 1 276 ? 9.216 -9.022 -18.292 1.00 88.62 276 SER A CA 1
ATOM 2207 C C . SER A 1 276 ? 9.668 -10.456 -18.531 1.00 88.62 276 SER A C 1
ATOM 2209 O O . SER A 1 276 ? 10.802 -10.773 -18.197 1.00 88.62 276 SER A O 1
ATOM 2211 N N . ILE A 1 277 ? 8.853 -11.320 -19.148 1.00 88.88 277 ILE A N 1
ATOM 2212 C CA . ILE A 1 277 ? 9.264 -12.710 -19.403 1.00 88.88 277 ILE A CA 1
ATOM 2213 C C . ILE A 1 277 ? 10.433 -12.805 -20.390 1.00 88.88 277 ILE A C 1
ATOM 2215 O O . ILE A 1 277 ? 11.339 -13.608 -20.188 1.00 88.88 277 ILE A O 1
ATOM 2219 N N . ILE A 1 278 ? 10.457 -11.954 -21.423 1.00 90.62 278 ILE A N 1
ATOM 2220 C CA . ILE A 1 278 ? 11.554 -11.928 -22.401 1.00 90.62 278 ILE A CA 1
ATOM 2221 C C . ILE A 1 278 ? 12.819 -11.372 -21.744 1.00 90.62 278 ILE A C 1
ATOM 2223 O O . ILE A 1 278 ? 13.895 -11.942 -21.909 1.00 90.62 278 ILE A O 1
ATOM 2227 N N . LYS A 1 279 ? 12.691 -10.294 -20.958 1.00 91.56 279 LYS A N 1
ATOM 2228 C CA . LYS A 1 279 ? 13.818 -9.715 -20.214 1.00 91.56 279 LYS A CA 1
ATOM 2229 C C . LYS A 1 279 ? 14.376 -10.686 -19.172 1.00 91.56 279 LYS A C 1
ATOM 2231 O O . LYS A 1 279 ? 15.585 -10.845 -19.091 1.00 91.56 279 LYS A O 1
ATOM 2236 N N . LEU A 1 280 ? 13.523 -11.379 -18.420 1.00 91.81 280 LEU A N 1
ATOM 2237 C CA . LEU A 1 280 ? 13.951 -12.388 -17.450 1.00 91.81 280 LEU A CA 1
ATOM 2238 C C . LEU A 1 280 ? 14.637 -13.572 -18.144 1.00 91.81 280 LEU A C 1
ATOM 2240 O O . LEU A 1 280 ? 15.691 -14.011 -17.694 1.00 91.81 280 LEU A O 1
ATOM 2244 N N . GLY A 1 281 ? 14.099 -14.029 -19.278 1.00 92.12 281 GLY A N 1
ATOM 2245 C CA . GLY A 1 281 ? 14.741 -15.053 -20.101 1.00 92.12 281 GLY A CA 1
ATOM 2246 C C . GLY A 1 281 ? 16.097 -14.615 -20.662 1.00 92.12 281 GLY A C 1
ATOM 2247 O O . GLY A 1 281 ? 16.993 -15.441 -20.811 1.00 92.12 281 GLY A O 1
ATOM 2248 N N . LEU A 1 282 ? 16.288 -13.318 -20.928 1.00 93.88 282 LEU A N 1
ATOM 2249 C CA . LEU A 1 282 ? 17.591 -12.772 -21.312 1.00 93.88 282 LEU A CA 1
ATOM 2250 C C . LEU A 1 282 ? 18.600 -12.865 -20.161 1.00 93.88 282 LEU A C 1
ATOM 2252 O O . LEU A 1 282 ? 19.736 -13.273 -20.392 1.00 93.88 282 LEU A O 1
ATOM 2256 N N . LEU A 1 283 ? 18.179 -12.537 -18.934 1.00 93.56 283 LEU A N 1
ATOM 2257 C CA . LEU A 1 283 ? 19.022 -12.673 -17.743 1.00 93.56 283 LEU A CA 1
ATOM 2258 C C . LEU A 1 283 ? 19.415 -14.134 -17.496 1.00 93.56 283 LEU A C 1
ATOM 2260 O O . LEU A 1 283 ? 20.588 -14.428 -17.276 1.00 93.56 283 LEU A O 1
ATOM 2264 N N . GLU A 1 284 ? 18.452 -15.051 -17.597 1.00 91.94 284 GLU A N 1
ATOM 2265 C CA . GLU A 1 284 ? 18.698 -16.493 -17.498 1.00 91.94 284 GLU A CA 1
ATOM 2266 C C . GLU A 1 284 ? 19.683 -16.962 -18.582 1.00 91.94 284 GLU A C 1
ATOM 2268 O O . GLU A 1 284 ? 20.652 -17.661 -18.296 1.00 91.94 284 GLU A O 1
ATOM 2273 N N . ARG A 1 285 ? 19.517 -16.508 -19.827 1.00 92.81 285 ARG A N 1
ATOM 2274 C CA . ARG A 1 285 ? 20.463 -16.829 -20.900 1.00 92.81 285 ARG A CA 1
ATOM 2275 C C . ARG A 1 285 ? 21.868 -16.295 -20.607 1.00 92.81 285 ARG A C 1
ATOM 2277 O O . ARG A 1 285 ? 22.828 -17.003 -20.879 1.00 92.81 285 ARG A O 1
ATOM 2284 N N . TYR A 1 286 ? 22.014 -15.072 -20.091 1.00 92.81 286 TYR A N 1
ATOM 2285 C CA . TYR A 1 286 ? 23.332 -14.491 -19.803 1.00 92.81 286 TYR A CA 1
ATOM 2286 C C . TYR A 1 286 ? 24.071 -15.228 -18.690 1.00 92.81 286 TYR A C 1
ATOM 2288 O O . TYR A 1 286 ? 25.271 -15.456 -18.817 1.00 92.81 286 TYR A O 1
ATOM 2296 N N . ILE A 1 287 ? 23.377 -15.619 -17.618 1.00 90.00 287 ILE A N 1
ATOM 2297 C CA . ILE A 1 287 ? 24.030 -16.274 -16.477 1.00 90.00 287 ILE A CA 1
ATOM 2298 C C . ILE A 1 287 ? 24.497 -17.702 -16.800 1.00 90.00 287 ILE A C 1
ATOM 2300 O O . ILE A 1 287 ? 25.413 -18.219 -16.155 1.00 90.00 287 ILE A O 1
ATOM 2304 N N . HIS A 1 288 ? 23.902 -18.325 -17.816 1.00 88.69 288 HIS A N 1
ATOM 2305 C CA . HIS A 1 288 ? 24.242 -19.665 -18.294 1.00 88.69 288 HIS A CA 1
ATOM 2306 C C . HIS A 1 288 ? 25.082 -19.667 -19.585 1.00 88.69 288 HIS A C 1
ATOM 2308 O O . HIS A 1 288 ? 25.239 -20.718 -20.198 1.00 88.69 288 HIS A O 1
ATOM 2314 N N . ASP A 1 289 ? 25.602 -18.517 -20.021 1.00 85.75 289 ASP A N 1
ATOM 2315 C CA . ASP A 1 289 ? 26.471 -18.424 -21.198 1.00 85.75 289 ASP A CA 1
ATOM 2316 C C . ASP A 1 289 ? 27.949 -18.590 -20.798 1.00 85.75 289 ASP A C 1
ATOM 2318 O O . ASP A 1 289 ? 28.413 -17.983 -19.831 1.00 85.75 289 ASP A O 1
ATOM 2322 N N . ASP A 1 290 ? 28.696 -19.389 -21.563 1.00 80.12 290 ASP A N 1
ATOM 2323 C CA . ASP A 1 290 ? 30.118 -19.673 -21.315 1.00 80.12 290 ASP A CA 1
ATOM 2324 C C . ASP A 1 290 ? 31.060 -18.630 -21.946 1.00 80.12 290 ASP A C 1
ATOM 2326 O O . ASP A 1 290 ? 32.282 -18.688 -21.784 1.00 80.12 290 ASP A O 1
ATOM 2330 N N . LYS A 1 291 ? 30.524 -17.667 -22.709 1.00 83.12 291 LYS A N 1
ATOM 2331 C CA . LYS A 1 291 ? 31.324 -16.602 -23.327 1.00 83.12 291 LYS A CA 1
ATOM 2332 C C . LYS A 1 291 ? 31.837 -15.607 -22.290 1.00 83.12 291 LYS A C 1
ATOM 2334 O O . LYS A 1 291 ? 31.110 -15.182 -21.399 1.00 83.12 291 LYS A O 1
ATOM 2339 N N . ALA A 1 292 ? 33.053 -15.107 -22.520 1.00 76.56 292 ALA A N 1
ATOM 2340 C CA . ALA A 1 292 ? 33.641 -14.034 -21.714 1.00 76.56 292 ALA A CA 1
ATOM 2341 C C . ALA A 1 292 ? 32.797 -12.740 -21.713 1.00 76.56 292 ALA A C 1
ATOM 2343 O O . ALA A 1 292 ? 32.745 -12.044 -20.703 1.00 76.56 292 ALA A O 1
ATOM 2344 N N . ASN A 1 293 ? 32.118 -12.425 -22.824 1.00 85.00 293 ASN A N 1
ATOM 2345 C CA . ASN A 1 293 ? 31.142 -11.339 -22.915 1.00 85.00 293 ASN A CA 1
ATOM 2346 C C . ASN A 1 293 ? 29.840 -11.856 -23.556 1.00 85.00 293 ASN A C 1
ATOM 2348 O O . ASN A 1 293 ? 29.778 -12.012 -24.781 1.00 85.00 293 ASN A O 1
ATOM 2352 N N . PRO A 1 294 ? 28.804 -12.158 -22.756 1.00 89.06 294 PRO A N 1
ATOM 2353 C CA . PRO A 1 294 ? 27.563 -12.723 -23.277 1.00 89.06 294 PRO A CA 1
ATOM 2354 C C . PRO A 1 294 ? 26.553 -11.663 -23.742 1.00 89.06 294 PRO A C 1
ATOM 2356 O O . PRO A 1 294 ? 25.512 -12.023 -24.299 1.00 89.06 294 PRO A O 1
ATOM 2359 N N . PHE A 1 295 ? 26.835 -10.372 -23.530 1.00 93.56 295 PHE A N 1
ATOM 2360 C CA . PHE A 1 295 ? 25.858 -9.300 -23.693 1.00 93.56 295 PHE A CA 1
ATOM 2361 C C . PHE A 1 295 ? 25.474 -9.039 -25.151 1.00 93.56 295 PHE A C 1
ATOM 2363 O O . PHE A 1 295 ? 26.309 -8.958 -26.057 1.00 93.56 295 PHE A O 1
ATOM 2370 N N . LEU A 1 296 ? 24.177 -8.832 -25.375 1.00 94.62 296 LEU A N 1
ATOM 2371 C CA . LEU A 1 296 ? 23.626 -8.521 -26.689 1.00 94.62 296 LEU A CA 1
ATOM 2372 C C . LEU A 1 296 ? 24.018 -7.129 -27.168 1.00 94.62 296 LEU A C 1
ATOM 2374 O O . LEU A 1 296 ? 24.157 -6.942 -28.375 1.00 94.62 296 LEU A O 1
ATOM 2378 N N . SER A 1 297 ? 24.243 -6.172 -26.261 1.00 94.94 297 SER A N 1
ATOM 2379 C CA . SER A 1 297 ? 24.818 -4.872 -26.622 1.00 94.94 297 SER A CA 1
ATOM 2380 C C . SER A 1 297 ? 26.082 -5.052 -27.473 1.00 94.94 297 SER A C 1
ATOM 2382 O O . SER A 1 297 ? 26.180 -4.501 -28.569 1.00 94.94 297 SER A O 1
ATOM 2384 N N . ASN A 1 298 ? 27.008 -5.909 -27.044 1.00 93.25 298 ASN A N 1
ATOM 2385 C CA . ASN A 1 298 ? 28.256 -6.165 -27.753 1.00 93.25 298 ASN A CA 1
ATOM 2386 C C . ASN A 1 298 ? 28.045 -6.881 -29.107 1.00 93.25 298 ASN A C 1
ATOM 2388 O O . ASN A 1 298 ? 28.726 -6.570 -30.086 1.00 93.25 298 ASN A O 1
ATOM 2392 N N . GLN A 1 299 ? 27.041 -7.760 -29.210 1.00 93.31 299 GLN A N 1
ATOM 2393 C CA . GLN A 1 299 ? 26.629 -8.352 -30.489 1.00 93.31 299 GLN A CA 1
ATOM 2394 C C . GLN A 1 299 ? 26.096 -7.295 -31.474 1.00 93.31 299 GLN A C 1
ATOM 2396 O O . GLN A 1 299 ? 26.454 -7.327 -32.653 1.00 93.31 299 GLN A O 1
ATOM 2401 N N . ILE A 1 300 ? 25.275 -6.348 -31.006 1.00 95.38 300 ILE A N 1
ATOM 2402 C CA . ILE A 1 300 ? 24.775 -5.234 -31.829 1.00 95.38 300 ILE A CA 1
ATOM 2403 C C . ILE A 1 300 ? 25.934 -4.343 -32.261 1.00 95.38 300 ILE A C 1
ATOM 2405 O O . ILE A 1 300 ? 26.052 -4.025 -33.441 1.00 95.38 300 ILE A O 1
ATOM 2409 N N . LYS A 1 301 ? 26.830 -3.995 -31.334 1.00 95.50 301 LYS A N 1
ATOM 2410 C CA . LYS A 1 301 ? 28.032 -3.207 -31.620 1.00 95.50 301 LYS A CA 1
ATOM 2411 C C . LYS A 1 301 ? 28.858 -3.811 -32.747 1.00 95.50 301 LYS A C 1
ATOM 2413 O O . LYS A 1 301 ? 29.204 -3.105 -33.690 1.00 95.50 301 LYS A O 1
ATOM 2418 N N . LYS A 1 302 ? 29.105 -5.122 -32.695 1.00 94.38 302 LYS A N 1
ATOM 2419 C CA . LYS A 1 302 ? 29.795 -5.844 -33.767 1.00 94.38 302 LYS A CA 1
ATOM 2420 C C . LYS A 1 302 ? 29.056 -5.734 -35.103 1.00 94.38 302 LYS A C 1
ATOM 2422 O O . LYS A 1 302 ? 29.679 -5.426 -36.111 1.00 94.38 302 LYS A O 1
ATOM 2427 N N . ASN A 1 303 ? 27.739 -5.937 -35.110 1.00 95.62 303 ASN A N 1
ATOM 2428 C CA . ASN A 1 303 ? 26.938 -5.839 -36.331 1.00 95.62 303 ASN A CA 1
ATOM 2429 C C . ASN A 1 303 ? 26.967 -4.423 -36.938 1.00 95.62 303 ASN A C 1
ATOM 2431 O O . ASN A 1 303 ? 27.111 -4.288 -38.152 1.00 95.62 303 ASN A O 1
ATOM 2435 N N . VAL A 1 304 ? 26.897 -3.381 -36.105 1.00 95.06 304 VAL A N 1
ATOM 2436 C CA . VAL A 1 304 ? 27.012 -1.977 -36.535 1.00 95.06 304 VAL A CA 1
ATOM 2437 C C . VAL A 1 304 ? 28.408 -1.682 -37.087 1.00 95.06 304 VAL A C 1
ATOM 2439 O O . VAL A 1 304 ? 28.526 -1.038 -38.126 1.00 95.06 304 VAL A O 1
ATOM 2442 N N . HIS A 1 305 ? 29.468 -2.193 -36.450 1.00 94.38 305 HIS A N 1
ATOM 2443 C CA . HIS A 1 305 ? 30.845 -2.041 -36.945 1.00 94.38 305 HIS A CA 1
ATOM 2444 C C . HIS A 1 305 ? 31.102 -2.759 -38.271 1.00 94.38 305 HIS A C 1
ATOM 2446 O O . HIS A 1 305 ? 31.942 -2.327 -39.056 1.00 94.38 305 HIS A O 1
ATOM 2452 N N . GLU A 1 306 ? 30.371 -3.838 -38.536 1.00 93.00 306 GLU A N 1
ATOM 2453 C CA . GLU A 1 306 ? 30.379 -4.558 -39.814 1.00 93.00 306 GLU A CA 1
ATOM 2454 C C . GLU A 1 306 ? 29.497 -3.881 -40.884 1.00 93.00 306 GLU A C 1
ATOM 2456 O O . GLU A 1 306 ? 29.408 -4.376 -42.005 1.00 93.00 306 GLU A O 1
ATOM 2461 N N . GLY A 1 307 ? 28.843 -2.759 -40.561 1.00 90.06 307 GLY A N 1
ATOM 2462 C CA . GLY A 1 307 ? 27.994 -2.010 -41.489 1.00 90.06 307 GLY A CA 1
ATOM 2463 C C . GLY A 1 307 ? 26.637 -2.660 -41.770 1.00 90.06 307 GLY A C 1
ATOM 2464 O O . GLY A 1 307 ? 25.992 -2.312 -42.759 1.00 90.06 307 GLY A O 1
ATOM 2465 N N . LYS A 1 308 ? 26.182 -3.601 -40.930 1.00 92.00 308 LYS A N 1
ATOM 2466 C CA . LYS A 1 308 ? 24.850 -4.209 -41.068 1.00 92.00 308 LYS A CA 1
ATOM 2467 C C . LYS A 1 308 ? 23.766 -3.194 -40.716 1.00 92.00 308 LYS A C 1
ATOM 2469 O O . LYS A 1 308 ? 23.887 -2.458 -39.739 1.00 92.00 308 LYS A O 1
ATOM 2474 N N . THR A 1 309 ? 22.687 -3.186 -41.492 1.00 84.38 309 THR A N 1
ATOM 2475 C CA . THR A 1 309 ? 21.571 -2.233 -41.348 1.00 84.38 309 THR A CA 1
ATOM 2476 C C . THR A 1 309 ? 20.201 -2.906 -41.296 1.00 84.38 309 THR A C 1
ATOM 2478 O O . THR A 1 309 ? 19.205 -2.250 -40.991 1.00 84.38 309 THR A O 1
ATOM 2481 N N . ASP A 1 310 ? 20.124 -4.211 -41.565 1.00 87.38 310 ASP A N 1
ATOM 2482 C CA . ASP A 1 310 ? 18.876 -4.962 -41.532 1.00 87.38 310 ASP A CA 1
ATOM 2483 C C . ASP A 1 310 ? 18.387 -5.174 -40.092 1.00 87.38 310 ASP A C 1
ATOM 2485 O O . ASP A 1 310 ? 19.165 -5.363 -39.154 1.00 87.38 310 ASP A O 1
ATOM 2489 N N . ARG A 1 311 ? 17.064 -5.178 -39.908 1.00 84.12 311 ARG A N 1
ATOM 2490 C CA . ARG A 1 311 ? 16.438 -5.254 -38.579 1.00 84.12 311 ARG A CA 1
ATOM 2491 C C . ARG A 1 311 ? 16.830 -6.506 -37.798 1.00 84.12 311 ARG A C 1
ATOM 2493 O O . ARG A 1 311 ? 17.002 -6.409 -36.589 1.00 84.12 311 ARG A O 1
ATOM 2500 N N . ALA A 1 312 ? 17.000 -7.653 -38.454 1.00 85.75 312 ALA A N 1
ATOM 2501 C CA . ALA A 1 312 ? 17.399 -8.881 -37.766 1.00 85.75 312 ALA A CA 1
ATOM 2502 C C . ALA A 1 312 ? 18.803 -8.764 -37.142 1.00 85.75 312 ALA A C 1
ATOM 2504 O O . ALA A 1 312 ? 19.075 -9.384 -36.114 1.00 85.75 312 ALA A O 1
ATOM 2505 N N . SER A 1 313 ? 19.670 -7.927 -37.719 1.00 88.38 313 SER A N 1
ATOM 2506 C CA . SER A 1 313 ? 21.033 -7.696 -37.237 1.00 88.38 313 SER A CA 1
ATOM 2507 C C . SER A 1 313 ? 21.184 -6.524 -36.269 1.00 88.38 313 SER A C 1
ATOM 2509 O O . SER A 1 313 ? 22.165 -6.513 -35.521 1.00 88.38 313 SER A O 1
ATOM 2511 N N . VAL A 1 314 ? 20.278 -5.538 -36.261 1.00 90.19 314 VAL A N 1
ATOM 2512 C CA . VAL A 1 314 ? 20.455 -4.317 -35.440 1.00 90.19 314 VAL A CA 1
ATOM 2513 C C . VAL A 1 314 ? 19.278 -3.950 -34.532 1.00 90.19 314 VAL A C 1
ATOM 2515 O O . VAL A 1 314 ? 19.445 -3.112 -33.648 1.00 90.19 314 VAL A O 1
ATOM 2518 N N . ASP A 1 315 ? 18.098 -4.558 -34.687 1.00 92.94 315 ASP A N 1
ATOM 2519 C CA . ASP A 1 315 ? 16.965 -4.294 -33.794 1.00 92.94 315 ASP A CA 1
ATOM 2520 C C . ASP A 1 315 ? 17.135 -5.027 -32.454 1.00 92.94 315 ASP A C 1
ATOM 2522 O O . ASP A 1 315 ? 17.194 -6.259 -32.379 1.00 92.94 315 ASP A O 1
ATOM 2526 N N . ALA A 1 316 ? 17.185 -4.248 -31.373 1.00 92.81 316 ALA A N 1
ATOM 2527 C CA . ALA A 1 316 ? 17.433 -4.738 -30.023 1.00 92.81 316 ALA A CA 1
ATOM 2528 C C . ALA A 1 316 ? 16.412 -5.775 -29.528 1.00 92.81 316 ALA A C 1
ATOM 2530 O O . ALA A 1 316 ? 16.771 -6.620 -28.704 1.00 92.81 316 ALA A O 1
ATOM 2531 N N . TYR A 1 317 ? 15.157 -5.712 -29.985 1.00 92.69 317 TYR A N 1
ATOM 2532 C CA . TYR A 1 317 ? 14.101 -6.635 -29.566 1.00 92.69 317 TYR A CA 1
ATOM 2533 C C . TYR A 1 317 ? 14.075 -7.904 -30.417 1.00 92.69 317 TYR A C 1
ATOM 2535 O O . TYR A 1 317 ? 13.891 -8.979 -29.847 1.00 92.69 317 TYR A O 1
ATOM 2543 N N . CYS A 1 318 ? 14.332 -7.814 -31.727 1.00 93.44 318 CYS A N 1
ATOM 2544 C CA . CYS A 1 318 ? 14.493 -9.002 -32.579 1.00 93.44 318 CYS A CA 1
ATOM 2545 C C . CYS A 1 318 ? 15.658 -9.873 -32.092 1.00 93.44 318 CYS A C 1
ATOM 2547 O O . CYS A 1 318 ? 15.485 -11.060 -31.822 1.00 93.44 318 CYS A O 1
ATOM 2549 N N . ILE A 1 319 ? 16.828 -9.262 -31.881 1.00 94.88 319 ILE A N 1
ATOM 2550 C CA . ILE A 1 319 ? 18.029 -9.971 -31.419 1.00 94.88 319 ILE A CA 1
ATOM 2551 C C . ILE A 1 319 ? 17.799 -10.570 -30.031 1.00 94.88 319 ILE A C 1
ATOM 2553 O O . ILE A 1 319 ? 18.174 -11.718 -29.787 1.00 94.88 319 ILE A O 1
ATOM 2557 N N . MET A 1 320 ? 17.169 -9.818 -29.122 1.00 95.12 320 MET A N 1
ATOM 2558 C CA . MET A 1 320 ? 16.819 -10.322 -27.795 1.00 95.12 320 MET A CA 1
ATOM 2559 C C . MET A 1 320 ? 15.898 -11.535 -27.885 1.00 95.12 320 MET A C 1
ATOM 2561 O O . MET A 1 320 ? 16.209 -12.569 -27.295 1.00 95.12 320 MET A O 1
ATOM 2565 N N . PHE A 1 321 ? 14.814 -11.440 -28.656 1.00 94.50 321 PHE A N 1
ATOM 2566 C CA . PHE A 1 321 ? 13.892 -12.549 -28.857 1.00 94.50 321 PHE A CA 1
ATOM 2567 C C . PHE A 1 321 ? 14.599 -13.782 -29.426 1.00 94.50 321 PHE A C 1
ATOM 2569 O O . PHE A 1 321 ? 14.489 -14.853 -28.838 1.00 94.50 321 PHE A O 1
ATOM 2576 N N . ASP A 1 322 ? 15.359 -13.646 -30.515 1.00 94.19 322 ASP A N 1
ATOM 2577 C CA . ASP A 1 322 ? 16.004 -14.789 -31.171 1.00 94.19 322 ASP A CA 1
ATOM 2578 C C . ASP A 1 322 ? 17.008 -15.495 -30.256 1.00 94.19 322 ASP A C 1
ATOM 2580 O O . ASP A 1 322 ? 17.088 -16.727 -30.247 1.00 94.19 322 ASP A O 1
ATOM 2584 N N . ASN A 1 323 ? 17.744 -14.736 -29.443 1.00 93.62 323 ASN A N 1
ATOM 2585 C CA . ASN A 1 323 ? 18.697 -15.300 -28.494 1.00 93.62 323 ASN A CA 1
ATOM 2586 C C . ASN A 1 323 ? 18.003 -16.006 -27.324 1.00 93.62 323 ASN A C 1
ATOM 2588 O O . ASN A 1 323 ? 18.402 -17.113 -26.964 1.00 93.62 323 ASN A O 1
ATOM 2592 N N . VAL A 1 324 ? 16.955 -15.402 -26.758 1.00 93.50 324 VAL A N 1
ATOM 2593 C CA . VAL A 1 324 ? 16.161 -16.014 -25.682 1.00 93.50 324 VAL A CA 1
ATOM 2594 C C . VAL A 1 324 ? 15.447 -17.265 -26.193 1.00 93.50 324 VAL A C 1
ATOM 2596 O O . VAL A 1 324 ? 15.528 -18.325 -25.576 1.00 93.50 324 VAL A O 1
ATOM 2599 N N . PHE A 1 325 ? 14.807 -17.181 -27.359 1.00 93.19 325 PHE A N 1
ATOM 2600 C CA . PHE A 1 325 ? 14.128 -18.305 -27.994 1.00 93.19 325 PHE A CA 1
ATOM 2601 C C . PHE A 1 325 ? 15.093 -19.464 -28.270 1.00 93.19 325 PHE A C 1
ATOM 2603 O O . PHE A 1 325 ? 14.808 -20.599 -27.896 1.00 93.19 325 PHE A O 1
ATOM 2610 N N . SER A 1 326 ? 16.262 -19.178 -28.855 1.00 92.06 326 SER A N 1
ATOM 2611 C CA . SER A 1 326 ? 17.288 -20.194 -29.131 1.00 92.06 326 SER A CA 1
ATOM 2612 C C . SER A 1 326 ? 17.850 -20.822 -27.856 1.00 92.06 326 SER A C 1
ATOM 2614 O O . SER A 1 326 ? 18.173 -22.008 -27.852 1.00 92.06 326 SER A O 1
ATOM 2616 N N . TYR A 1 327 ? 17.981 -20.044 -26.778 1.00 91.06 327 TYR A N 1
ATOM 2617 C CA . TYR A 1 327 ? 18.421 -20.551 -25.482 1.00 91.06 327 TYR A CA 1
ATOM 2618 C C . TYR A 1 327 ? 17.429 -21.573 -24.923 1.00 91.06 327 TYR A C 1
ATOM 2620 O O . TYR A 1 327 ? 17.823 -22.714 -24.672 1.00 91.06 327 TYR A O 1
ATOM 2628 N N . TYR A 1 328 ? 16.146 -21.214 -24.817 1.00 89.75 328 TYR A N 1
ATOM 2629 C CA . TYR A 1 328 ? 15.131 -22.140 -24.314 1.00 89.75 328 TYR A CA 1
ATOM 2630 C C . TYR A 1 328 ? 14.925 -23.336 -25.238 1.00 89.75 328 TYR A C 1
ATOM 2632 O O . TYR A 1 328 ? 14.727 -24.436 -24.744 1.00 89.75 328 TYR A O 1
ATOM 2640 N N . GLN A 1 329 ? 15.030 -23.160 -26.558 1.00 90.44 329 GLN A N 1
ATOM 2641 C CA . GLN A 1 329 ? 14.889 -24.268 -27.504 1.00 90.44 329 GLN A CA 1
ATOM 2642 C C . GLN A 1 329 ? 15.992 -25.323 -27.329 1.00 90.44 329 GLN A C 1
ATOM 2644 O O . GLN A 1 329 ? 15.761 -26.495 -27.599 1.00 90.44 329 GLN A O 1
ATOM 2649 N N . LYS A 1 330 ? 17.192 -24.915 -26.897 1.00 88.94 330 LYS A N 1
ATOM 2650 C CA . LYS A 1 330 ? 18.326 -25.821 -26.664 1.00 88.94 330 LYS A CA 1
ATOM 2651 C C . LYS A 1 330 ? 18.327 -26.457 -25.275 1.00 88.94 330 LYS A C 1
ATOM 2653 O O . LYS A 1 330 ? 18.821 -27.568 -25.137 1.00 88.94 330 LYS A O 1
ATOM 2658 N N . HIS A 1 331 ? 17.834 -25.745 -24.262 1.00 82.94 331 HIS A N 1
ATOM 2659 C CA . HIS A 1 331 ? 17.980 -26.132 -22.851 1.00 82.94 331 HIS A CA 1
ATOM 2660 C C . HIS A 1 331 ? 16.660 -26.540 -22.183 1.00 82.94 331 HIS A C 1
ATOM 2662 O O . HIS A 1 331 ? 16.642 -26.837 -20.990 1.00 82.94 331 HIS A O 1
ATOM 2668 N N . SER A 1 332 ? 15.541 -26.531 -22.911 1.00 76.00 332 SER A N 1
ATOM 2669 C CA . SER A 1 332 ? 14.233 -26.878 -22.368 1.00 76.00 332 SER A CA 1
ATOM 2670 C C . SER A 1 332 ? 13.366 -27.607 -23.390 1.00 76.00 332 SER A C 1
ATOM 2672 O O . SER A 1 332 ? 13.080 -27.082 -24.462 1.00 76.00 332 SER A O 1
ATOM 2674 N N . ASP A 1 333 ? 12.843 -28.767 -22.993 1.00 74.12 333 ASP A N 1
ATOM 2675 C CA . ASP A 1 333 ? 11.801 -29.485 -23.742 1.00 74.12 333 ASP A CA 1
ATOM 2676 C C . ASP A 1 333 ? 10.392 -28.910 -23.490 1.00 74.12 333 ASP A C 1
ATOM 2678 O O . ASP A 1 333 ? 9.384 -29.425 -23.982 1.00 74.12 333 ASP A O 1
ATOM 2682 N N . ASP A 1 334 ? 10.284 -27.832 -22.704 1.00 79.38 334 ASP A N 1
ATOM 2683 C CA . ASP A 1 334 ? 9.005 -27.213 -22.379 1.00 79.38 334 ASP A CA 1
ATOM 2684 C C . ASP A 1 334 ? 8.487 -26.345 -23.532 1.00 79.38 334 ASP A C 1
ATOM 2686 O O . ASP A 1 334 ? 8.647 -25.119 -23.583 1.00 79.38 334 ASP A O 1
ATOM 2690 N N . MET A 1 335 ? 7.764 -27.002 -24.434 1.00 83.44 335 MET A N 1
ATOM 2691 C CA . MET A 1 335 ? 7.031 -26.363 -25.525 1.00 83.44 335 MET A CA 1
ATOM 2692 C C . MET A 1 335 ? 6.057 -25.276 -25.045 1.00 83.44 335 MET A C 1
ATOM 2694 O O . MET A 1 335 ? 5.757 -24.346 -25.799 1.00 83.44 335 MET A O 1
ATOM 2698 N N . THR A 1 336 ? 5.574 -25.343 -23.800 1.00 83.00 336 THR A N 1
ATOM 2699 C CA . THR A 1 336 ? 4.691 -24.317 -23.227 1.00 83.00 336 THR A CA 1
ATOM 2700 C C . THR A 1 336 ? 5.439 -23.003 -23.068 1.00 83.00 336 THR A C 1
ATOM 2702 O O . THR A 1 336 ? 4.950 -21.966 -23.513 1.00 83.00 336 THR A O 1
ATOM 2705 N N . ALA A 1 337 ? 6.644 -23.037 -22.500 1.00 81.00 337 ALA A N 1
ATOM 2706 C CA . ALA A 1 337 ? 7.467 -21.848 -22.312 1.00 81.00 337 ALA A CA 1
ATOM 2707 C C . ALA A 1 337 ? 7.908 -21.229 -23.642 1.00 81.00 337 ALA A C 1
ATOM 2709 O O . ALA A 1 337 ? 7.821 -20.012 -23.812 1.00 81.00 337 ALA A O 1
ATOM 2710 N N . LEU A 1 338 ? 8.279 -22.058 -24.622 1.00 88.06 338 LEU A N 1
ATOM 2711 C CA . LEU A 1 338 ? 8.587 -21.590 -25.977 1.00 88.06 338 LEU A CA 1
ATOM 2712 C C . LEU A 1 338 ? 7.388 -20.887 -26.624 1.00 88.06 338 LEU A C 1
ATOM 2714 O O . LEU A 1 338 ? 7.539 -19.818 -27.219 1.00 88.06 338 LEU A O 1
ATOM 2718 N N . ASN A 1 339 ? 6.187 -21.450 -26.486 1.00 89.19 339 ASN A N 1
ATOM 2719 C CA . ASN A 1 339 ? 4.967 -20.833 -27.004 1.00 89.19 339 ASN A CA 1
ATOM 2720 C C . ASN A 1 339 ? 4.611 -19.535 -26.272 1.00 89.19 339 ASN A C 1
ATOM 2722 O O . ASN A 1 339 ? 4.151 -18.590 -26.916 1.00 89.19 339 ASN A O 1
ATOM 2726 N N . ILE A 1 340 ? 4.861 -19.449 -24.964 1.00 88.56 340 ILE A N 1
ATOM 2727 C CA . ILE A 1 340 ? 4.682 -18.205 -24.211 1.00 88.56 340 ILE A CA 1
ATOM 2728 C C . ILE A 1 340 ? 5.647 -17.135 -24.704 1.00 88.56 340 ILE A C 1
ATOM 2730 O O . ILE A 1 340 ? 5.210 -16.010 -24.913 1.00 88.56 340 ILE A O 1
ATOM 2734 N N . ILE A 1 341 ? 6.922 -17.452 -24.941 1.00 90.31 341 ILE A N 1
ATOM 2735 C CA . ILE A 1 341 ? 7.906 -16.475 -25.434 1.00 90.31 341 ILE A CA 1
ATOM 2736 C C . ILE A 1 341 ? 7.507 -15.953 -26.820 1.00 90.31 341 ILE A C 1
ATOM 2738 O O . ILE A 1 341 ? 7.475 -14.739 -27.019 1.00 90.31 341 ILE A O 1
ATOM 2742 N N . LYS A 1 342 ? 7.110 -16.840 -27.749 1.00 93.12 342 LYS A N 1
ATOM 2743 C CA . LYS A 1 342 ? 6.573 -16.453 -29.072 1.00 93.12 342 LYS A CA 1
ATOM 2744 C C . LYS A 1 342 ? 5.357 -15.535 -28.943 1.00 93.12 342 LYS A C 1
ATOM 2746 O O . LYS A 1 342 ? 5.315 -14.465 -29.545 1.00 93.12 342 LYS A O 1
ATOM 2751 N N . THR A 1 343 ? 4.382 -15.940 -28.128 1.00 90.50 343 THR A N 1
ATOM 2752 C CA . THR A 1 343 ? 3.137 -15.182 -27.940 1.00 90.50 343 THR A CA 1
ATOM 2753 C C . THR A 1 343 ? 3.400 -13.841 -27.259 1.00 90.50 343 THR A C 1
ATOM 2755 O O . THR A 1 343 ? 2.853 -12.831 -27.678 1.00 90.50 343 THR A O 1
ATOM 2758 N N . SER A 1 344 ? 4.290 -13.800 -26.267 1.00 89.88 344 SER A N 1
ATOM 2759 C CA . SER A 1 344 ? 4.670 -12.578 -25.549 1.00 89.88 344 SER A CA 1
ATOM 2760 C C . SER A 1 344 ? 5.375 -11.585 -26.465 1.00 89.88 344 SER A C 1
ATOM 2762 O O . SER A 1 344 ? 5.068 -10.398 -26.421 1.00 89.88 344 SER A O 1
ATOM 2764 N N . PHE A 1 345 ? 6.277 -12.060 -27.331 1.00 92.19 345 PHE A N 1
ATOM 2765 C CA . PHE A 1 345 ? 6.942 -11.208 -28.314 1.00 92.19 345 PHE A CA 1
ATOM 2766 C C . PHE A 1 345 ? 5.943 -10.643 -29.324 1.00 92.19 345 PHE A C 1
ATOM 2768 O O . PHE A 1 345 ? 5.906 -9.434 -29.537 1.00 92.19 345 PHE A O 1
ATOM 2775 N N . TYR A 1 346 ? 5.067 -11.494 -29.863 1.00 92.62 346 TYR A N 1
ATOM 2776 C CA . TYR A 1 346 ? 4.015 -11.064 -30.780 1.00 92.62 346 TYR A CA 1
ATOM 2777 C C . TYR A 1 346 ? 3.079 -10.023 -30.147 1.00 92.62 346 TYR A C 1
ATOM 2779 O O . TYR A 1 346 ? 2.823 -8.983 -30.749 1.00 92.62 346 TYR A O 1
ATOM 2787 N N . LEU A 1 347 ? 2.612 -10.262 -28.917 1.00 88.06 347 LEU A N 1
ATOM 2788 C CA . LEU A 1 347 ? 1.744 -9.331 -28.191 1.00 88.06 347 LEU A CA 1
ATOM 2789 C C . LEU A 1 347 ? 2.460 -8.026 -27.825 1.00 88.06 347 LEU A C 1
ATOM 2791 O O . LEU A 1 347 ? 1.835 -6.971 -27.859 1.00 88.06 347 LEU A O 1
ATOM 2795 N N . LYS A 1 348 ? 3.765 -8.066 -27.518 1.00 88.19 348 LYS A N 1
ATOM 2796 C CA . LYS A 1 348 ? 4.545 -6.852 -27.237 1.00 88.19 348 LYS A CA 1
ATOM 2797 C C . LYS A 1 348 ? 4.737 -5.983 -28.482 1.00 88.19 348 LYS A C 1
ATOM 2799 O O . LYS A 1 348 ? 4.712 -4.762 -28.355 1.00 88.19 348 LYS A O 1
ATOM 2804 N N . VAL A 1 349 ? 4.945 -6.597 -29.648 1.00 88.81 349 VAL A N 1
ATOM 2805 C CA . VAL A 1 349 ? 5.058 -5.886 -30.934 1.00 88.81 349 VAL A CA 1
ATOM 2806 C C . VAL A 1 349 ? 3.691 -5.390 -31.419 1.00 88.81 349 VAL A C 1
ATOM 2808 O O . VAL A 1 349 ? 3.604 -4.327 -32.024 1.00 88.81 349 VAL A O 1
ATOM 2811 N N . ASN A 1 350 ? 2.616 -6.132 -31.127 1.00 87.19 350 ASN A N 1
ATOM 2812 C CA . ASN A 1 350 ? 1.238 -5.823 -31.523 1.00 87.19 350 ASN A CA 1
ATOM 2813 C C . ASN A 1 350 ? 1.072 -5.528 -33.039 1.00 87.19 350 ASN A C 1
ATOM 2815 O O . ASN A 1 350 ? 0.527 -4.487 -33.414 1.00 87.19 350 ASN A O 1
ATOM 2819 N N . PRO A 1 351 ? 1.528 -6.424 -33.944 1.00 87.88 351 PRO A N 1
ATOM 2820 C CA . PRO A 1 351 ? 1.528 -6.160 -35.387 1.00 87.88 351 PRO A CA 1
ATOM 2821 C C . PRO A 1 351 ? 0.133 -6.225 -36.036 1.00 87.88 351 PRO A C 1
ATOM 2823 O O . PRO A 1 351 ? -0.057 -5.672 -37.121 1.00 87.88 351 PRO A O 1
ATOM 2826 N N . ARG A 1 352 ? -0.847 -6.886 -35.395 1.00 87.12 352 ARG A N 1
ATOM 2827 C CA . ARG A 1 352 ? -2.237 -7.029 -35.874 1.00 87.12 352 ARG A CA 1
ATOM 2828 C C . ARG A 1 352 ? -2.341 -7.609 -37.297 1.00 87.12 352 ARG A C 1
ATOM 2830 O O . ARG A 1 352 ? -3.042 -7.053 -38.146 1.00 87.12 352 ARG A O 1
ATOM 2837 N N . LEU A 1 353 ? -1.614 -8.697 -37.579 1.00 90.31 353 LEU A N 1
ATOM 2838 C CA . LEU A 1 353 ? -1.445 -9.271 -38.927 1.00 90.31 353 LEU A CA 1
ATOM 2839 C C . LEU A 1 353 ? -2.746 -9.768 -39.583 1.00 90.31 353 LEU A C 1
ATOM 2841 O O . LEU A 1 353 ? -2.832 -9.803 -40.806 1.00 90.31 353 LEU A O 1
ATOM 2845 N N . SER A 1 354 ? -3.761 -10.135 -38.803 1.00 87.94 354 SER A N 1
ATOM 2846 C CA . SER A 1 354 ? -5.075 -10.573 -39.296 1.00 87.94 354 SER A CA 1
ATOM 2847 C C . SER A 1 354 ? -5.976 -9.437 -39.786 1.00 87.94 354 SER A C 1
ATOM 2849 O O . SER A 1 354 ? -6.976 -9.701 -40.455 1.00 87.94 354 SER A O 1
ATOM 2851 N N . TYR A 1 355 ? -5.640 -8.184 -39.476 1.00 82.88 355 TYR A N 1
ATOM 2852 C CA . TYR A 1 355 ? -6.384 -7.007 -39.918 1.00 82.88 355 TYR A CA 1
ATOM 2853 C C . TYR A 1 355 ? -5.753 -6.407 -41.176 1.00 82.88 355 TYR A C 1
ATOM 2855 O O . TYR A 1 355 ? -4.532 -6.430 -41.329 1.00 82.88 355 TYR A O 1
ATOM 2863 N N . ALA A 1 356 ? -6.576 -5.828 -42.056 1.00 75.25 356 ALA A N 1
ATOM 2864 C CA . ALA A 1 356 ? -6.084 -5.069 -43.204 1.00 75.25 356 ALA A CA 1
ATOM 2865 C C . ALA A 1 356 ? -5.246 -3.863 -42.746 1.00 75.25 356 ALA A C 1
ATOM 2867 O O . ALA A 1 356 ? -5.562 -3.225 -41.739 1.00 75.25 356 ALA A O 1
ATOM 2868 N N . GLU A 1 357 ? -4.186 -3.567 -43.491 1.00 64.69 357 GLU A N 1
ATOM 2869 C CA . GLU A 1 357 ? -3.264 -2.473 -43.205 1.00 64.69 357 GLU A CA 1
ATOM 2870 C C . GLU A 1 357 ? -3.958 -1.118 -43.374 1.00 64.69 357 GLU A C 1
ATOM 2872 O O . GLU A 1 357 ? -4.556 -0.841 -44.413 1.00 64.69 357 GLU A O 1
ATOM 2877 N N . LYS A 1 358 ? -3.941 -0.302 -42.315 1.00 57.91 358 LYS A N 1
ATOM 2878 C CA . LYS A 1 358 ? -4.590 1.019 -42.291 1.00 57.91 358 LYS A CA 1
ATOM 2879 C C . LYS A 1 358 ? -3.667 2.159 -41.857 1.00 57.91 358 LYS A C 1
ATOM 2881 O O . LYS A 1 358 ? -4.051 3.310 -42.025 1.00 57.91 358 LYS A O 1
ATOM 2886 N N . ASP A 1 359 ? -2.480 1.850 -41.331 1.00 60.06 359 ASP A N 1
ATOM 2887 C CA . ASP A 1 359 ? -1.583 2.824 -40.703 1.00 60.06 359 ASP A CA 1
ATOM 2888 C C . ASP A 1 359 ? -0.273 2.950 -41.502 1.00 60.06 359 ASP A C 1
ATOM 2890 O O . ASP A 1 359 ? 0.532 2.013 -41.473 1.00 60.06 359 ASP A O 1
ATOM 2894 N N . PRO A 1 360 ? -0.024 4.097 -42.162 1.00 53.25 360 PRO A N 1
ATOM 2895 C CA . PRO A 1 360 ? 1.245 4.372 -42.831 1.00 53.25 360 PRO A CA 1
ATOM 2896 C C . PRO A 1 360 ? 2.423 4.294 -41.846 1.00 53.25 360 PRO A C 1
ATOM 2898 O O . PRO A 1 360 ? 2.372 4.898 -40.773 1.00 53.25 360 PRO A O 1
ATOM 2901 N N . GLY A 1 361 ? 3.494 3.576 -42.197 1.00 58.41 361 GLY A N 1
ATOM 2902 C CA . GLY A 1 361 ? 4.716 3.447 -41.390 1.00 58.41 361 GLY A CA 1
ATOM 2903 C C . GLY A 1 361 ? 4.804 2.176 -40.536 1.00 58.41 361 GLY A C 1
ATOM 2904 O O . GLY A 1 361 ? 5.846 1.933 -39.921 1.00 58.41 361 GLY A O 1
ATOM 2905 N N . LYS A 1 362 ? 3.751 1.344 -40.505 1.00 65.12 362 LYS A N 1
ATOM 2906 C CA . LYS A 1 362 ? 3.766 0.020 -39.850 1.00 65.12 362 LYS A CA 1
ATOM 2907 C C . LYS A 1 362 ? 4.100 -1.135 -40.802 1.00 65.12 362 LYS A C 1
ATOM 2909 O O . LYS A 1 362 ? 4.288 -2.253 -40.310 1.00 65.12 362 LYS A O 1
ATOM 2914 N N . GLU A 1 363 ? 4.247 -0.876 -42.105 1.00 67.75 363 GLU A N 1
ATOM 2915 C CA . GLU A 1 363 ? 4.465 -1.910 -43.129 1.00 67.75 363 GLU A CA 1
ATOM 2916 C C . GLU A 1 363 ? 5.709 -2.758 -42.809 1.00 67.75 363 GLU A C 1
ATOM 2918 O O . GLU A 1 363 ? 5.642 -3.981 -42.670 1.00 67.75 363 GLU A O 1
ATOM 2923 N N . ALA A 1 364 ? 6.842 -2.094 -42.557 1.00 71.12 364 ALA A N 1
ATOM 2924 C CA . ALA A 1 364 ? 8.127 -2.759 -42.337 1.00 71.12 364 ALA A CA 1
ATOM 2925 C C . ALA A 1 364 ? 8.152 -3.658 -41.082 1.00 71.12 364 ALA A C 1
ATOM 2927 O O . ALA A 1 364 ? 8.838 -4.680 -41.051 1.00 71.12 364 ALA A O 1
ATOM 2928 N N . PHE A 1 365 ? 7.407 -3.306 -40.029 1.00 78.94 365 PHE A N 1
ATOM 2929 C CA . PHE A 1 365 ? 7.333 -4.113 -38.804 1.00 78.94 365 PHE A CA 1
ATOM 2930 C C . PHE A 1 365 ? 6.407 -5.318 -38.969 1.00 78.94 365 PHE A C 1
ATOM 2932 O O . PHE A 1 365 ? 6.694 -6.408 -38.463 1.00 78.94 365 PHE A O 1
ATOM 2939 N N . ARG A 1 366 ? 5.307 -5.145 -39.710 1.00 85.00 366 ARG A N 1
ATOM 2940 C CA . ARG A 1 366 ? 4.375 -6.231 -40.025 1.00 85.00 366 ARG A CA 1
ATOM 2941 C C . ARG A 1 366 ? 5.039 -7.298 -40.888 1.00 85.00 366 ARG A C 1
ATOM 2943 O O . ARG A 1 366 ? 4.843 -8.478 -40.611 1.00 85.00 366 ARG A O 1
ATOM 2950 N N . GLU A 1 367 ? 5.884 -6.916 -41.843 1.00 86.69 367 GLU A N 1
ATOM 2951 C CA . GLU A 1 367 ? 6.660 -7.858 -42.664 1.00 86.69 367 GLU A CA 1
ATOM 2952 C C . GLU A 1 367 ? 7.595 -8.743 -41.826 1.00 86.69 367 GLU A C 1
ATOM 2954 O O . GLU A 1 367 ? 7.598 -9.969 -41.973 1.00 86.69 367 GLU A O 1
ATOM 2959 N N . VAL A 1 368 ? 8.340 -8.147 -40.888 1.00 89.19 368 VAL A N 1
ATOM 2960 C CA . VAL A 1 368 ? 9.225 -8.893 -39.978 1.00 89.19 368 VAL A CA 1
ATOM 2961 C C . VAL A 1 368 ? 8.419 -9.879 -39.126 1.00 89.19 368 VAL A C 1
ATOM 2963 O O . VAL A 1 368 ? 8.784 -11.052 -39.013 1.00 89.19 368 VAL A O 1
ATOM 2966 N N . MET A 1 369 ? 7.283 -9.451 -38.568 1.00 92.00 369 MET A N 1
ATOM 2967 C CA . MET A 1 369 ? 6.424 -10.340 -37.779 1.00 92.00 369 MET A CA 1
ATOM 2968 C C . MET A 1 369 ? 5.734 -11.419 -38.622 1.00 92.00 369 MET A C 1
ATOM 2970 O O . MET A 1 369 ? 5.553 -12.543 -38.148 1.00 92.00 369 MET A O 1
ATOM 2974 N N . ALA A 1 370 ? 5.395 -11.136 -39.880 1.00 91.38 370 ALA A N 1
ATOM 2975 C CA . ALA A 1 370 ? 4.885 -12.135 -40.815 1.00 91.38 370 ALA A CA 1
ATOM 2976 C C . ALA A 1 370 ? 5.940 -13.221 -41.100 1.00 91.38 370 ALA A C 1
ATOM 2978 O O . ALA A 1 370 ? 5.625 -14.413 -41.099 1.00 91.38 370 ALA A O 1
ATOM 2979 N N . ALA A 1 371 ? 7.213 -12.840 -41.249 1.00 92.19 371 ALA A N 1
ATOM 2980 C CA . ALA A 1 371 ? 8.308 -13.799 -41.388 1.00 92.19 371 ALA A CA 1
ATOM 2981 C C . ALA A 1 371 ? 8.473 -14.677 -40.131 1.00 92.19 371 ALA A C 1
ATOM 2983 O O . ALA A 1 371 ? 8.624 -15.899 -40.246 1.00 92.19 371 ALA A O 1
ATOM 2984 N N . TYR A 1 372 ? 8.377 -14.090 -38.932 1.00 94.44 372 TYR A N 1
ATOM 2985 C CA . TYR A 1 372 ? 8.419 -14.837 -37.670 1.00 94.44 372 TYR A CA 1
ATOM 2986 C C . TYR A 1 372 ? 7.253 -15.822 -37.523 1.00 94.44 372 TYR A C 1
ATOM 2988 O O . TYR A 1 372 ? 7.486 -16.997 -37.243 1.00 94.44 372 TYR A O 1
ATOM 2996 N N . THR A 1 373 ? 6.011 -15.386 -37.752 1.00 94.75 373 THR A N 1
ATOM 2997 C CA . THR A 1 373 ? 4.825 -16.259 -37.637 1.00 94.75 373 THR A CA 1
ATOM 2998 C C . THR A 1 373 ? 4.877 -17.432 -38.615 1.00 94.75 373 THR A C 1
ATOM 3000 O O . THR A 1 373 ? 4.596 -18.566 -38.221 1.00 94.75 373 THR A O 1
ATOM 3003 N N . LYS A 1 374 ? 5.369 -17.205 -39.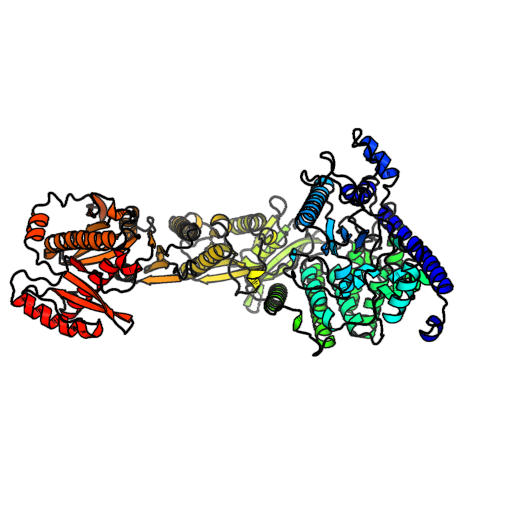841 1.00 93.88 374 LYS A N 1
ATOM 3004 C CA . LYS A 1 374 ? 5.653 -18.272 -40.811 1.00 93.88 374 LYS A CA 1
ATOM 3005 C C . LYS A 1 374 ? 6.720 -19.246 -40.300 1.00 93.88 374 LYS A C 1
ATOM 3007 O O . LYS A 1 374 ? 6.513 -20.455 -40.360 1.00 93.88 374 LYS A O 1
ATOM 3012 N N . LYS A 1 375 ? 7.836 -18.745 -39.751 1.00 92.94 375 LYS A N 1
ATOM 3013 C CA . LYS A 1 375 ? 8.906 -19.574 -39.155 1.00 92.94 375 LYS A CA 1
ATOM 3014 C C . LYS A 1 375 ? 8.409 -20.395 -37.960 1.00 92.94 375 LYS A C 1
ATOM 3016 O O . LYS A 1 375 ? 8.900 -21.495 -37.725 1.00 92.94 375 LYS A O 1
ATOM 3021 N N . TRP A 1 376 ? 7.447 -19.879 -37.198 1.00 93.56 376 TRP A N 1
ATOM 3022 C CA . TRP A 1 376 ? 6.860 -20.580 -36.055 1.00 93.56 376 TRP A CA 1
ATOM 3023 C C . TRP A 1 376 ? 5.797 -21.614 -36.434 1.00 93.56 376 TRP A C 1
ATOM 3025 O O . TRP A 1 376 ? 5.375 -22.353 -35.543 1.00 93.56 376 TRP A O 1
ATOM 3035 N N . GLY A 1 377 ? 5.374 -21.659 -37.702 1.00 93.75 377 GLY A N 1
ATOM 3036 C CA . GLY A 1 377 ? 4.295 -22.526 -38.172 1.00 93.75 377 GLY A CA 1
ATOM 3037 C C . GLY A 1 377 ? 2.911 -22.087 -37.694 1.00 93.75 377 GLY A C 1
ATOM 3038 O O . GLY A 1 377 ? 2.045 -22.934 -37.503 1.00 93.75 377 GLY A O 1
ATOM 3039 N N . TRP A 1 378 ? 2.704 -20.790 -37.438 1.00 94.75 378 TRP A N 1
ATOM 3040 C CA . TRP A 1 378 ? 1.382 -20.276 -37.076 1.00 94.75 378 TRP A CA 1
ATOM 3041 C C . TRP A 1 378 ? 0.485 -20.202 -38.308 1.00 94.75 378 TRP A C 1
ATOM 3043 O O . TRP A 1 378 ? 0.859 -19.631 -39.331 1.00 94.75 378 TRP A O 1
ATOM 3053 N N . ASP A 1 379 ? -0.713 -20.757 -38.185 1.00 94.06 379 ASP A N 1
ATOM 3054 C CA . ASP A 1 379 ? -1.770 -20.615 -39.175 1.00 94.06 379 ASP A CA 1
ATOM 3055 C C . ASP A 1 379 ? -2.565 -19.312 -38.975 1.00 94.06 379 ASP A C 1
ATOM 3057 O O . ASP A 1 379 ? -2.440 -18.595 -37.975 1.00 94.06 379 ASP A O 1
ATOM 3061 N N . ASN A 1 380 ? -3.422 -19.001 -39.950 1.00 90.75 380 ASN A N 1
ATOM 3062 C CA . ASN A 1 380 ? -4.259 -17.802 -39.911 1.00 90.75 380 ASN A CA 1
ATOM 3063 C C . ASN A 1 380 ? -5.237 -17.799 -38.723 1.00 90.75 380 ASN A C 1
ATOM 3065 O O . ASN A 1 380 ? -5.620 -16.727 -38.257 1.00 90.75 380 ASN A O 1
ATOM 3069 N N . GLU A 1 381 ? -5.651 -18.967 -38.221 1.00 91.25 381 GLU A N 1
ATOM 3070 C CA . GLU A 1 381 ? -6.499 -19.062 -37.027 1.00 91.25 381 GLU A CA 1
ATOM 3071 C C . GLU A 1 381 ? -5.746 -18.679 -35.759 1.00 91.25 381 GLU A C 1
ATOM 3073 O O . GLU A 1 381 ? -6.255 -17.891 -34.963 1.00 91.25 381 GLU A O 1
ATOM 3078 N N . THR A 1 382 ? -4.513 -19.158 -35.594 1.00 91.44 382 THR A N 1
ATOM 3079 C CA . THR A 1 382 ? -3.646 -18.789 -34.475 1.00 91.44 382 THR A CA 1
ATOM 3080 C C . THR A 1 382 ? -3.364 -17.294 -34.482 1.00 91.44 382 THR A C 1
ATOM 3082 O O . THR A 1 382 ? -3.494 -16.660 -33.436 1.00 91.44 382 THR A O 1
ATOM 3085 N N . ILE A 1 383 ? -3.047 -16.717 -35.646 1.00 92.38 383 ILE A N 1
ATOM 3086 C CA . ILE A 1 383 ? -2.815 -15.273 -35.792 1.00 92.38 383 ILE A CA 1
ATOM 3087 C C . ILE A 1 383 ? -4.077 -14.485 -35.424 1.00 92.38 383 ILE A C 1
ATOM 3089 O O . ILE A 1 383 ? -4.006 -13.619 -34.556 1.00 92.38 383 ILE A O 1
ATOM 3093 N N . ARG A 1 384 ? -5.245 -14.826 -35.998 1.00 90.00 384 ARG A N 1
ATOM 3094 C CA . ARG A 1 384 ? -6.535 -14.197 -35.646 1.00 90.00 384 ARG A CA 1
ATOM 3095 C C . ARG A 1 384 ? -6.817 -14.287 -34.153 1.00 90.00 384 ARG A C 1
ATOM 3097 O O . ARG A 1 384 ? -7.225 -13.304 -33.537 1.00 90.00 384 ARG A O 1
ATOM 3104 N N . ARG A 1 385 ? -6.572 -15.455 -33.557 1.00 88.88 385 ARG A N 1
ATOM 3105 C CA . ARG A 1 385 ? -6.751 -15.660 -32.124 1.00 88.88 385 ARG A CA 1
ATOM 3106 C C . ARG A 1 385 ? -5.834 -14.726 -31.342 1.00 88.88 385 ARG A C 1
ATOM 3108 O O . ARG A 1 385 ? -6.350 -13.960 -30.545 1.00 88.88 385 ARG A O 1
ATOM 3115 N N . VAL A 1 386 ? -4.522 -14.729 -31.572 1.00 88.62 386 VAL A N 1
ATOM 3116 C CA . VAL A 1 386 ? -3.569 -13.884 -30.819 1.00 88.62 386 VAL A CA 1
ATOM 3117 C C . VAL A 1 386 ? -3.821 -12.389 -31.040 1.00 88.62 386 VAL A C 1
ATOM 3119 O O . VAL A 1 386 ? -3.789 -11.632 -30.078 1.00 88.62 386 VAL A O 1
ATOM 3122 N N . ASP A 1 387 ? -4.177 -11.963 -32.250 1.00 89.38 387 ASP A N 1
ATOM 3123 C CA . ASP A 1 387 ? -4.579 -10.579 -32.533 1.00 89.38 387 ASP A CA 1
ATOM 3124 C C . ASP A 1 387 ? -5.858 -10.167 -31.798 1.00 89.38 387 ASP A C 1
ATOM 3126 O O . ASP A 1 387 ? -6.004 -9.020 -31.381 1.00 89.38 387 ASP A O 1
ATOM 3130 N N . SER A 1 388 ? -6.770 -11.116 -31.578 1.00 84.31 388 SER A N 1
ATOM 3131 C CA . SER A 1 388 ? -7.966 -10.908 -30.760 1.00 84.31 388 SER A CA 1
ATOM 3132 C C . SER A 1 388 ? -7.699 -10.996 -29.250 1.00 84.31 388 SER A C 1
ATOM 3134 O O . SER A 1 388 ? -8.641 -11.206 -28.487 1.00 84.31 388 SER A O 1
ATOM 3136 N N . PHE A 1 389 ? -6.449 -10.814 -28.793 1.00 81.81 389 PHE A N 1
ATOM 3137 C CA . PHE A 1 389 ? -6.070 -10.869 -27.373 1.00 81.81 389 PHE A CA 1
ATOM 3138 C C . PHE A 1 389 ? -6.976 -10.022 -26.485 1.00 81.81 389 PHE A C 1
ATOM 3140 O O . PHE A 1 389 ? -7.424 -10.525 -25.460 1.00 81.81 389 PHE A O 1
ATOM 3147 N N . GLU A 1 390 ? -7.322 -8.797 -26.903 1.00 74.81 390 GLU A N 1
ATOM 3148 C CA . GLU A 1 390 ? -8.275 -7.880 -26.244 1.00 74.81 390 GLU A CA 1
ATOM 3149 C C . GLU A 1 390 ? -9.660 -8.504 -25.986 1.00 74.81 390 GLU A C 1
ATOM 3151 O O . GLU A 1 390 ? -10.302 -8.203 -24.983 1.00 74.81 390 GLU A O 1
ATOM 3156 N N . ASN A 1 391 ? -10.051 -9.495 -26.784 1.00 75.69 391 ASN A N 1
ATOM 3157 C CA . ASN A 1 391 ? -11.350 -10.168 -26.735 1.00 75.69 391 ASN A CA 1
ATOM 3158 C C . ASN A 1 391 ? -11.271 -11.640 -26.300 1.00 75.69 391 ASN A C 1
ATOM 3160 O O . ASN A 1 391 ? -12.280 -12.341 -26.358 1.00 75.69 391 ASN A O 1
ATOM 3164 N N . TRP A 1 392 ? -10.100 -12.127 -25.868 1.00 79.50 392 TRP A N 1
ATOM 3165 C CA . TRP A 1 392 ? -9.982 -13.489 -25.338 1.00 79.50 392 TRP A CA 1
ATOM 3166 C C . TRP A 1 392 ? -10.981 -13.750 -24.220 1.00 79.50 392 TRP A C 1
ATOM 3168 O O . TRP A 1 392 ? -11.220 -12.897 -23.361 1.00 79.50 392 TRP A O 1
ATOM 3178 N N . ASP A 1 393 ? -11.526 -14.962 -24.208 1.00 75.00 393 ASP A N 1
ATOM 3179 C CA . ASP A 1 393 ? -12.331 -15.440 -23.100 1.00 75.00 393 ASP A CA 1
ATOM 3180 C C . ASP A 1 393 ? -11.486 -15.563 -21.815 1.00 75.00 393 ASP A C 1
ATOM 3182 O O . ASP A 1 393 ? -10.245 -15.548 -21.823 1.00 75.00 393 ASP A O 1
ATOM 3186 N N . VAL A 1 394 ? -12.179 -15.641 -20.680 1.00 75.06 394 VAL A N 1
ATOM 3187 C CA . VAL A 1 394 ? -11.536 -15.713 -19.366 1.00 75.06 394 VAL A CA 1
ATOM 3188 C C . VAL A 1 394 ? -10.687 -16.978 -19.209 1.00 75.06 394 VAL A C 1
ATOM 3190 O O . VAL A 1 394 ? -9.611 -16.910 -18.617 1.00 75.06 394 VAL A O 1
ATOM 3193 N N . GLU A 1 395 ? -11.128 -18.122 -19.731 1.00 77.56 395 GLU A N 1
ATOM 3194 C CA . GLU A 1 395 ? -10.423 -19.396 -19.572 1.00 77.56 395 GLU A CA 1
ATOM 3195 C C . GLU A 1 395 ? -9.072 -19.370 -20.297 1.00 77.56 395 GLU A C 1
ATOM 3197 O O . GLU A 1 395 ? -8.031 -19.657 -19.697 1.00 77.56 395 GLU A O 1
ATOM 3202 N N . SER A 1 396 ? -9.069 -18.937 -21.557 1.00 80.38 396 SER A N 1
ATOM 3203 C CA . SER A 1 396 ? -7.872 -18.728 -22.372 1.00 80.38 396 SER A CA 1
ATOM 3204 C C . SER A 1 396 ? -6.902 -17.752 -21.704 1.00 80.38 396 SER A C 1
ATOM 3206 O O . SER A 1 396 ? -5.696 -18.018 -21.635 1.00 80.38 396 SER A O 1
ATOM 3208 N N . THR A 1 397 ? -7.428 -16.650 -21.157 1.00 79.44 397 THR A N 1
ATOM 3209 C CA . THR A 1 397 ? -6.634 -15.636 -20.447 1.00 79.44 397 THR A CA 1
ATOM 3210 C C . THR A 1 397 ? -6.001 -16.218 -19.181 1.00 79.44 397 THR A C 1
ATOM 3212 O O . THR A 1 397 ? -4.787 -16.117 -19.002 1.00 79.44 397 THR A O 1
ATOM 3215 N N . ASN A 1 398 ? -6.780 -16.909 -18.345 1.00 78.50 398 ASN A N 1
ATOM 3216 C CA . ASN A 1 398 ? -6.297 -17.547 -17.118 1.00 78.50 398 ASN A CA 1
ATOM 3217 C C . ASN A 1 398 ? -5.252 -18.629 -17.403 1.00 78.50 398 ASN A C 1
ATOM 3219 O O . ASN A 1 398 ? -4.233 -18.706 -16.715 1.00 78.50 398 ASN A O 1
ATOM 3223 N N . LYS A 1 399 ? -5.473 -19.458 -18.429 1.00 82.31 399 LYS A N 1
ATOM 3224 C CA . LYS A 1 399 ? -4.527 -20.502 -18.839 1.00 82.31 399 LYS A CA 1
ATOM 3225 C C . LYS A 1 399 ? -3.192 -19.898 -19.262 1.00 82.31 399 LYS A C 1
ATOM 3227 O O . LYS A 1 399 ? -2.149 -20.352 -18.790 1.00 82.31 399 LYS A O 1
ATOM 3232 N N . MET A 1 400 ? -3.220 -18.868 -20.110 1.00 82.06 400 MET A N 1
ATOM 3233 C CA . MET A 1 400 ? -2.009 -18.152 -20.512 1.00 82.06 400 MET A CA 1
ATOM 3234 C C . MET A 1 400 ? -1.313 -17.549 -19.290 1.00 82.06 400 MET A C 1
ATOM 3236 O O . MET A 1 400 ? -0.130 -17.801 -19.080 1.00 82.06 400 MET A O 1
ATOM 3240 N N . MET A 1 401 ? -2.053 -16.832 -18.442 1.00 78.69 401 MET A N 1
ATOM 3241 C CA . MET A 1 401 ? -1.487 -16.129 -17.292 1.00 78.69 401 MET A CA 1
ATOM 3242 C C . MET A 1 401 ? -0.833 -17.086 -16.293 1.00 78.69 401 MET A C 1
ATOM 3244 O O . MET A 1 401 ? 0.300 -16.864 -15.876 1.00 78.69 401 MET A O 1
ATOM 3248 N N . ASN A 1 402 ? -1.489 -18.201 -15.966 1.00 80.06 402 ASN A N 1
ATOM 3249 C CA . ASN A 1 402 ? -0.934 -19.219 -15.074 1.00 80.06 402 ASN A CA 1
ATOM 3250 C C . ASN A 1 402 ? 0.347 -19.845 -15.634 1.00 80.06 402 ASN A C 1
ATOM 3252 O O . ASN A 1 402 ? 1.306 -20.059 -14.890 1.00 80.06 402 ASN A O 1
ATOM 3256 N N . ASN A 1 403 ? 0.396 -20.114 -16.940 1.00 84.44 403 ASN A N 1
ATOM 3257 C CA . ASN A 1 403 ? 1.602 -20.643 -17.572 1.00 84.44 403 ASN A CA 1
ATOM 3258 C C . ASN A 1 403 ? 2.730 -19.594 -17.596 1.00 84.44 403 ASN A C 1
ATOM 3260 O O . ASN A 1 403 ? 3.893 -19.937 -17.368 1.00 84.44 403 ASN A O 1
ATOM 3264 N N . THR A 1 404 ? 2.399 -18.318 -17.803 1.00 83.38 404 THR A N 1
ATOM 3265 C CA . THR A 1 404 ? 3.355 -17.206 -17.742 1.00 83.38 404 THR A CA 1
ATOM 3266 C C . THR A 1 404 ? 3.917 -17.034 -16.331 1.00 83.38 404 THR A C 1
ATOM 3268 O O . THR A 1 404 ? 5.136 -17.001 -16.173 1.00 83.38 404 THR A O 1
ATOM 3271 N N . LYS A 1 405 ? 3.064 -17.044 -15.293 1.00 81.00 405 LYS A N 1
ATOM 3272 C CA . LYS A 1 405 ? 3.479 -17.015 -13.876 1.00 81.00 405 LYS A CA 1
ATOM 3273 C C . LYS A 1 405 ? 4.450 -18.160 -13.557 1.00 81.00 405 LYS A C 1
ATOM 3275 O O . LYS A 1 405 ? 5.508 -17.928 -12.978 1.00 81.00 405 LYS A O 1
ATOM 3280 N N . LYS A 1 406 ? 4.134 -19.389 -13.988 1.00 83.75 406 LYS A N 1
ATOM 3281 C CA . LYS A 1 406 ? 5.023 -20.556 -13.824 1.00 83.75 406 LYS A CA 1
ATOM 3282 C C . LYS A 1 406 ? 6.372 -20.363 -14.519 1.00 83.75 406 LYS A C 1
ATOM 3284 O O . LYS A 1 406 ? 7.402 -20.689 -13.935 1.00 83.75 406 LYS A O 1
ATOM 3289 N N . SER A 1 407 ? 6.368 -19.821 -15.736 1.00 84.94 407 SER A N 1
ATOM 3290 C CA . SER A 1 407 ? 7.589 -19.588 -16.516 1.00 84.94 407 SER A CA 1
ATOM 3291 C C . SER A 1 407 ? 8.484 -18.527 -15.872 1.00 84.94 407 SER A C 1
ATOM 3293 O O . SER A 1 407 ? 9.686 -18.746 -15.760 1.00 84.94 407 SER A O 1
ATOM 3295 N N . ILE A 1 408 ? 7.901 -17.432 -15.369 1.00 85.50 408 ILE A N 1
ATOM 3296 C CA . ILE A 1 408 ? 8.615 -16.378 -14.628 1.00 85.50 408 ILE A CA 1
ATOM 3297 C C . ILE A 1 408 ? 9.246 -16.942 -13.351 1.00 85.50 408 ILE A C 1
ATOM 3299 O O . ILE A 1 408 ? 10.442 -16.772 -13.126 1.00 85.50 408 ILE A O 1
ATOM 3303 N N . LEU A 1 409 ? 8.473 -17.669 -12.535 1.00 83.81 409 LEU A N 1
ATOM 3304 C CA . LEU A 1 409 ? 8.984 -18.266 -11.297 1.00 83.81 409 LEU A CA 1
ATOM 3305 C C . LEU A 1 409 ? 10.091 -19.291 -11.561 1.00 83.81 409 LEU A C 1
ATOM 3307 O O . LEU A 1 409 ? 11.037 -19.387 -10.780 1.00 83.81 409 LEU A O 1
ATOM 3311 N N . ARG A 1 410 ? 9.994 -20.055 -12.654 1.00 86.12 410 ARG A N 1
ATOM 3312 C CA . ARG A 1 410 ? 11.057 -20.976 -13.065 1.00 86.12 410 ARG A CA 1
ATOM 3313 C C . ARG A 1 410 ? 12.311 -20.223 -13.501 1.00 86.12 410 ARG A C 1
ATOM 3315 O O . ARG A 1 410 ? 13.381 -20.550 -13.003 1.00 86.12 410 ARG A O 1
ATOM 3322 N N . GLY A 1 411 ? 12.180 -19.220 -14.370 1.00 86.31 411 GLY A N 1
ATOM 3323 C CA . GLY A 1 411 ? 13.324 -18.431 -14.832 1.00 86.31 411 GLY A CA 1
ATOM 3324 C C . GLY A 1 411 ? 14.048 -17.748 -13.674 1.00 86.31 411 GLY A C 1
ATOM 3325 O O . GLY A 1 411 ? 15.270 -17.802 -13.584 1.00 86.31 411 GLY A O 1
ATOM 3326 N N . TYR A 1 412 ? 13.297 -17.229 -12.699 1.00 86.75 412 TYR A N 1
ATOM 3327 C CA . TYR A 1 412 ? 13.873 -16.701 -11.465 1.00 86.75 412 TYR A CA 1
ATOM 3328 C C . TYR A 1 412 ? 14.653 -17.751 -10.666 1.00 86.75 412 TYR A C 1
ATOM 3330 O O . TYR A 1 412 ? 15.792 -17.502 -10.281 1.00 86.75 412 TYR A O 1
ATOM 3338 N N . LYS A 1 413 ? 14.075 -18.940 -10.441 1.00 86.12 413 LYS A N 1
ATOM 3339 C CA . LYS A 1 413 ? 14.770 -20.040 -9.748 1.00 86.12 413 LYS A CA 1
ATOM 3340 C C . LYS A 1 413 ? 16.048 -20.464 -10.475 1.00 86.12 413 LYS A C 1
ATOM 3342 O O . LYS A 1 413 ? 17.049 -20.736 -9.821 1.00 86.12 413 LYS A O 1
ATOM 3347 N N . ASN A 1 414 ? 16.028 -20.493 -11.804 1.00 87.81 414 ASN A N 1
ATOM 3348 C CA . ASN A 1 414 ? 17.200 -20.831 -12.607 1.00 87.81 414 ASN A CA 1
ATOM 3349 C C . ASN A 1 414 ? 18.297 -19.767 -12.471 1.00 87.81 414 ASN A C 1
ATOM 3351 O O . ASN A 1 414 ? 19.449 -20.121 -12.230 1.00 87.81 414 ASN A O 1
ATOM 3355 N N . ILE A 1 415 ? 17.932 -18.480 -12.499 1.00 88.25 415 ILE A N 1
ATOM 3356 C CA . ILE A 1 415 ? 18.869 -17.382 -12.224 1.00 88.25 415 ILE A CA 1
ATOM 3357 C C . ILE A 1 415 ? 19.465 -17.521 -10.819 1.00 88.25 415 ILE A C 1
ATOM 3359 O O . ILE A 1 415 ? 20.682 -17.470 -10.683 1.00 88.25 415 ILE A O 1
ATOM 3363 N N . LEU A 1 416 ? 18.648 -17.770 -9.787 1.00 84.31 416 LEU A N 1
ATOM 3364 C CA . LEU A 1 416 ? 19.143 -17.992 -8.421 1.00 84.31 416 LEU A CA 1
ATOM 3365 C C . LEU A 1 416 ? 20.165 -19.134 -8.350 1.00 84.31 416 LEU A C 1
ATOM 3367 O O . LEU A 1 416 ? 21.225 -18.976 -7.747 1.00 84.31 416 LEU A O 1
ATOM 3371 N N . ASN A 1 417 ? 19.883 -20.258 -9.012 1.00 84.88 417 ASN A N 1
ATOM 3372 C CA . ASN A 1 417 ? 20.813 -21.384 -9.087 1.00 84.88 417 ASN A CA 1
ATOM 3373 C C . ASN A 1 417 ? 22.109 -21.013 -9.833 1.00 84.88 417 ASN A C 1
ATOM 3375 O O . ASN A 1 417 ? 23.185 -21.458 -9.441 1.00 84.88 417 ASN A O 1
ATOM 3379 N N . GLY A 1 418 ? 22.023 -20.185 -10.881 1.00 82.81 418 GLY A N 1
ATOM 3380 C CA . GLY A 1 418 ? 23.169 -19.711 -11.665 1.00 82.81 418 GLY A CA 1
ATOM 3381 C C . GLY A 1 418 ? 24.056 -18.674 -10.958 1.00 82.81 418 GLY A C 1
ATOM 3382 O O . GLY A 1 418 ? 25.221 -18.517 -11.339 1.00 82.81 418 GLY A O 1
ATOM 3383 N N . ILE A 1 419 ? 23.535 -17.979 -9.939 1.00 82.88 419 ILE A N 1
ATOM 3384 C CA . ILE A 1 419 ? 24.307 -17.063 -9.077 1.00 82.88 419 ILE A CA 1
ATOM 3385 C C . ILE A 1 419 ? 25.172 -17.860 -8.080 1.00 82.88 419 ILE A C 1
ATOM 3387 O O . ILE A 1 419 ? 26.299 -17.460 -7.776 1.00 82.88 419 ILE A O 1
ATOM 3391 N N . GLY A 1 420 ? 24.684 -19.011 -7.600 1.00 71.56 420 GLY A N 1
ATOM 3392 C CA . GLY A 1 420 ? 25.395 -19.858 -6.636 1.00 71.56 420 GLY A CA 1
ATOM 3393 C C . GLY A 1 420 ? 25.671 -19.149 -5.299 1.00 71.56 420 GLY A C 1
ATOM 3394 O O . GLY A 1 420 ? 24.865 -18.349 -4.831 1.00 71.56 420 GLY A O 1
ATOM 3395 N N . SER A 1 421 ? 26.825 -19.426 -4.676 1.00 59.31 421 SER A N 1
ATOM 3396 C CA . SER A 1 421 ? 27.281 -18.776 -3.429 1.00 59.31 421 SER A CA 1
ATOM 3397 C C . SER A 1 421 ? 27.896 -17.383 -3.635 1.00 59.31 421 SER A C 1
ATOM 3399 O O . SER A 1 421 ? 28.367 -16.781 -2.676 1.00 59.31 421 SER A O 1
ATOM 3401 N N . GLY A 1 422 ? 27.921 -16.868 -4.869 1.00 57.25 422 GLY A N 1
ATOM 3402 C CA . GLY A 1 422 ? 28.530 -15.584 -5.234 1.00 57.25 422 GLY A CA 1
ATOM 3403 C C . GLY A 1 422 ? 27.689 -14.353 -4.889 1.00 57.25 422 GLY A C 1
ATOM 3404 O O . GLY A 1 422 ? 27.907 -13.296 -5.473 1.00 57.25 422 GLY A O 1
ATOM 3405 N N . ILE A 1 423 ? 26.710 -14.478 -3.986 1.00 58.59 423 ILE A N 1
ATOM 3406 C CA . ILE A 1 423 ? 25.916 -13.342 -3.511 1.00 58.59 423 ILE A CA 1
ATOM 3407 C C . ILE A 1 423 ? 26.815 -12.509 -2.596 1.00 58.59 423 ILE A C 1
ATOM 3409 O O . ILE A 1 423 ? 26.978 -12.819 -1.416 1.00 58.59 423 ILE A O 1
ATOM 3413 N N . SER A 1 424 ? 27.398 -11.439 -3.126 1.00 52.78 424 SER A N 1
ATOM 3414 C CA . SER A 1 424 ? 27.979 -10.379 -2.309 1.00 52.78 424 SER A CA 1
ATOM 3415 C C . SER A 1 424 ? 26.844 -9.668 -1.564 1.00 52.78 424 SER A C 1
ATOM 3417 O O . SER A 1 424 ? 26.224 -8.735 -2.061 1.00 52.78 424 SER A O 1
ATOM 3419 N N . THR A 1 425 ? 26.552 -10.124 -0.344 1.00 50.09 425 THR A N 1
ATOM 3420 C CA . THR A 1 425 ? 25.544 -9.541 0.564 1.00 50.09 425 THR A CA 1
ATOM 3421 C C . THR A 1 425 ? 25.880 -8.126 1.051 1.00 50.09 425 THR A C 1
ATOM 3423 O O . THR A 1 425 ? 25.124 -7.567 1.835 1.00 50.09 425 THR A O 1
ATOM 3426 N N . GLU A 1 426 ? 27.004 -7.548 0.626 1.00 50.28 426 GLU A N 1
ATOM 3427 C CA . GLU A 1 426 ? 27.446 -6.209 1.037 1.00 50.28 426 GLU A CA 1
ATOM 3428 C C . GLU A 1 426 ? 26.665 -5.071 0.356 1.00 50.28 426 GLU A C 1
ATOM 3430 O O . GLU A 1 426 ? 26.660 -3.962 0.878 1.00 50.28 426 GLU A O 1
ATOM 3435 N N . SER A 1 427 ? 25.980 -5.321 -0.770 1.00 52.19 427 SER A N 1
ATOM 3436 C CA . SER A 1 427 ? 25.254 -4.285 -1.530 1.00 52.19 427 SER A CA 1
ATOM 3437 C C . SER A 1 427 ? 23.732 -4.295 -1.358 1.00 52.19 427 SER A C 1
ATOM 3439 O O . SER A 1 427 ? 23.066 -3.394 -1.865 1.00 52.19 427 SER A O 1
ATOM 3441 N N . ILE A 1 428 ? 23.161 -5.297 -0.679 1.00 60.97 428 ILE A N 1
ATOM 3442 C CA . ILE A 1 428 ? 21.706 -5.459 -0.565 1.00 60.97 428 ILE A CA 1
ATOM 3443 C C . ILE A 1 428 ? 21.307 -5.424 0.904 1.00 60.97 428 ILE A C 1
ATOM 3445 O O . ILE A 1 428 ? 21.628 -6.331 1.675 1.00 60.97 428 ILE A O 1
ATOM 3449 N N . ASP A 1 429 ? 20.550 -4.395 1.270 1.00 67.25 429 ASP A N 1
ATOM 3450 C CA . ASP A 1 429 ? 19.889 -4.326 2.564 1.00 67.25 429 ASP A CA 1
ATOM 3451 C C . ASP A 1 429 ? 18.950 -5.538 2.763 1.00 67.25 429 ASP A C 1
ATOM 3453 O O . ASP A 1 429 ? 18.112 -5.873 1.914 1.00 67.25 429 ASP A O 1
ATOM 3457 N N . ARG A 1 430 ? 19.107 -6.231 3.898 1.00 69.50 430 ARG A N 1
ATOM 3458 C CA . ARG A 1 430 ? 18.349 -7.454 4.213 1.00 69.50 430 ARG A CA 1
ATOM 3459 C C . ARG A 1 430 ? 16.856 -7.177 4.345 1.00 69.50 430 ARG A C 1
ATOM 3461 O O . ARG A 1 430 ? 16.058 -8.050 3.997 1.00 69.50 430 ARG A O 1
ATOM 3468 N N . GLU A 1 431 ? 16.481 -6.000 4.843 1.00 70.19 431 GLU A N 1
ATOM 3469 C CA . GLU A 1 431 ? 15.077 -5.616 4.990 1.00 70.19 431 GLU A CA 1
ATOM 3470 C C . GLU A 1 431 ? 14.426 -5.436 3.617 1.00 70.19 431 GLU A C 1
ATOM 3472 O O . GLU A 1 431 ? 13.381 -6.030 3.343 1.00 70.19 431 GLU A O 1
ATOM 3477 N N . SER A 1 432 ? 15.098 -4.739 2.705 1.00 68.12 432 SER A N 1
ATOM 3478 C CA . SER A 1 432 ? 14.649 -4.559 1.322 1.00 68.12 432 SER A CA 1
ATOM 3479 C C . SER A 1 432 ? 14.460 -5.895 0.592 1.00 68.12 432 SER A C 1
ATOM 3481 O O . SER A 1 432 ? 13.419 -6.136 -0.025 1.00 68.12 432 SER A O 1
ATOM 3483 N N . LEU A 1 433 ? 15.406 -6.831 0.729 1.00 73.62 433 LEU A N 1
ATOM 3484 C CA . LEU A 1 433 ? 15.276 -8.173 0.146 1.00 73.62 433 LEU A CA 1
ATOM 3485 C C . LEU A 1 433 ? 14.100 -8.964 0.745 1.00 73.62 433 LEU A C 1
ATOM 3487 O O . LEU A 1 433 ? 13.390 -9.672 0.022 1.00 73.62 433 LEU A O 1
ATOM 3491 N N . LEU A 1 434 ? 13.862 -8.840 2.053 1.00 77.06 434 LEU A N 1
ATOM 3492 C CA . LEU A 1 434 ? 12.713 -9.456 2.715 1.00 77.06 434 LEU A CA 1
ATOM 3493 C C . LEU A 1 434 ? 11.387 -8.873 2.201 1.00 77.06 434 LEU A C 1
ATOM 3495 O O . LEU A 1 434 ? 10.465 -9.639 1.905 1.00 77.06 434 LEU A O 1
ATOM 3499 N N . ALA A 1 435 ? 11.301 -7.548 2.054 1.00 76.06 435 ALA A N 1
ATOM 3500 C CA . ALA A 1 435 ? 10.120 -6.857 1.542 1.00 76.06 435 ALA A CA 1
ATOM 3501 C C . ALA A 1 435 ? 9.757 -7.327 0.125 1.00 76.06 435 ALA A C 1
ATOM 3503 O O . ALA A 1 435 ? 8.611 -7.700 -0.139 1.00 76.06 435 ALA A O 1
ATOM 3504 N N . ILE A 1 436 ? 10.748 -7.397 -0.767 1.00 75.44 436 ILE A N 1
ATOM 3505 C CA . ILE A 1 436 ? 10.571 -7.885 -2.139 1.00 75.44 436 ILE A CA 1
ATOM 3506 C C . ILE A 1 436 ? 10.064 -9.327 -2.150 1.00 75.44 436 ILE A C 1
ATOM 3508 O O . ILE A 1 436 ? 9.093 -9.640 -2.840 1.00 75.44 436 ILE A O 1
ATOM 3512 N N . ASN A 1 437 ? 10.695 -10.213 -1.375 1.00 77.50 437 ASN A N 1
ATOM 3513 C CA . ASN A 1 437 ? 10.288 -11.614 -1.312 1.00 77.50 437 ASN A CA 1
ATOM 3514 C C . ASN A 1 437 ? 8.845 -11.763 -0.822 1.00 77.50 437 ASN A C 1
ATOM 3516 O O . ASN A 1 437 ? 8.089 -12.557 -1.382 1.00 77.50 437 ASN A O 1
ATOM 3520 N N . ARG A 1 438 ? 8.433 -10.969 0.173 1.00 82.94 438 ARG A N 1
ATOM 3521 C CA . ARG A 1 438 ? 7.047 -10.944 0.660 1.00 82.94 438 ARG A CA 1
ATOM 3522 C C . ARG A 1 438 ? 6.073 -10.404 -0.387 1.00 82.94 438 ARG A C 1
ATOM 3524 O O . ARG A 1 438 ? 4.999 -10.978 -0.530 1.00 82.94 438 ARG A O 1
ATOM 3531 N N . LYS A 1 439 ? 6.458 -9.397 -1.179 1.00 80.19 439 LYS A N 1
ATOM 3532 C CA . LYS A 1 439 ? 5.669 -8.879 -2.316 1.00 80.19 439 LYS A CA 1
ATOM 3533 C C . LYS A 1 439 ? 5.499 -9.911 -3.436 1.00 80.19 439 LYS A C 1
ATOM 3535 O O . LYS A 1 439 ? 4.420 -10.050 -4.004 1.00 80.19 439 LYS A O 1
ATOM 3540 N N . ILE A 1 440 ? 6.545 -10.680 -3.738 1.00 77.62 440 ILE A N 1
ATOM 3541 C CA . ILE A 1 440 ? 6.463 -11.804 -4.683 1.00 77.62 440 ILE A CA 1
ATOM 3542 C C . ILE A 1 440 ? 5.536 -12.881 -4.106 1.00 77.62 440 ILE A C 1
ATOM 3544 O O . ILE A 1 440 ? 4.588 -13.311 -4.764 1.00 77.62 440 ILE A O 1
ATOM 3548 N N . TYR A 1 441 ? 5.751 -13.285 -2.855 1.00 80.69 441 TYR A N 1
ATOM 3549 C CA . TYR A 1 441 ? 4.925 -14.292 -2.193 1.00 80.69 441 TYR A CA 1
ATOM 3550 C C . TYR A 1 441 ? 3.439 -13.901 -2.168 1.00 80.69 441 TYR A C 1
ATOM 3552 O O . TYR A 1 441 ? 2.587 -14.700 -2.567 1.00 80.69 441 TYR A O 1
ATOM 3560 N N . SER A 1 442 ? 3.124 -12.654 -1.803 1.00 80.31 442 SER A N 1
ATOM 3561 C CA . SER A 1 442 ? 1.754 -12.134 -1.758 1.00 80.31 442 SER A CA 1
ATOM 3562 C C . SER A 1 442 ? 1.087 -12.068 -3.132 1.00 80.31 442 SER A C 1
ATOM 3564 O O . SER A 1 442 ? -0.135 -12.057 -3.215 1.00 80.31 442 SER A O 1
ATOM 3566 N N . HIS A 1 443 ? 1.825 -12.100 -4.241 1.00 77.06 443 HIS A N 1
ATOM 3567 C CA . HIS A 1 443 ? 1.213 -12.168 -5.568 1.00 77.06 443 HIS A CA 1
ATOM 3568 C C . HIS A 1 443 ? 1.046 -13.605 -6.084 1.00 77.06 443 HIS A C 1
ATOM 3570 O O . HIS A 1 443 ? 0.047 -13.930 -6.730 1.00 77.06 443 HIS A O 1
ATOM 3576 N N . PHE A 1 444 ? 2.022 -14.477 -5.822 1.00 75.94 444 PHE A N 1
ATOM 3577 C CA . PHE A 1 444 ? 2.073 -15.808 -6.434 1.00 75.94 444 PHE A CA 1
ATOM 3578 C C . PHE A 1 444 ? 1.494 -16.930 -5.569 1.00 75.94 444 PHE A C 1
ATOM 3580 O O . PHE A 1 444 ? 1.150 -17.967 -6.135 1.00 75.94 444 PHE A O 1
ATOM 3587 N N . ASN A 1 445 ? 1.361 -16.757 -4.248 1.00 80.38 445 ASN A N 1
ATOM 3588 C CA . ASN A 1 445 ? 0.842 -17.811 -3.375 1.00 80.38 445 ASN A CA 1
ATOM 3589 C C . ASN A 1 445 ? -0.699 -17.876 -3.411 1.00 80.38 445 ASN A C 1
ATOM 3591 O O . ASN A 1 445 ? -1.347 -16.907 -2.993 1.00 80.38 445 ASN A O 1
ATOM 3595 N N . PRO A 1 446 ? -1.310 -18.974 -3.897 1.00 78.00 446 PRO A N 1
ATOM 3596 C CA . PRO A 1 446 ? -2.751 -19.160 -3.823 1.00 78.00 446 PRO A CA 1
ATOM 3597 C C . PRO A 1 446 ? -3.159 -19.629 -2.422 1.00 78.00 446 PRO A C 1
ATOM 3599 O O . PRO A 1 446 ? -2.554 -20.536 -1.857 1.00 78.00 446 PRO A O 1
ATOM 3602 N N . GLU A 1 447 ? -4.234 -19.061 -1.883 1.00 83.38 447 GLU A N 1
ATOM 3603 C CA . GLU A 1 447 ? -4.818 -19.470 -0.602 1.00 83.38 447 GLU A CA 1
ATOM 3604 C C . GLU A 1 447 ? -6.345 -19.489 -0.720 1.00 83.38 447 GLU A C 1
ATOM 3606 O O . GLU A 1 447 ? -6.914 -18.707 -1.479 1.00 83.38 447 GLU A O 1
ATOM 3611 N N . ALA A 1 448 ? -7.025 -20.371 0.020 1.00 79.19 448 ALA A N 1
ATOM 3612 C CA . ALA A 1 448 ? -8.476 -20.573 -0.112 1.00 79.19 448 ALA A CA 1
ATOM 3613 C C . ALA A 1 448 ? -9.296 -19.289 0.132 1.00 79.19 448 ALA A C 1
ATOM 3615 O O . ALA A 1 448 ? -10.279 -19.025 -0.559 1.00 79.19 448 ALA A O 1
ATOM 3616 N N . ASN A 1 449 ? -8.838 -18.468 1.077 1.00 88.56 449 ASN A N 1
ATOM 3617 C CA . ASN A 1 449 ? -9.492 -17.232 1.510 1.00 88.56 449 ASN A CA 1
ATOM 3618 C C . ASN A 1 449 ? -8.973 -15.987 0.775 1.00 88.56 449 ASN A C 1
ATOM 3620 O O . ASN A 1 449 ? -9.348 -14.861 1.102 1.00 88.56 449 ASN A O 1
ATOM 3624 N N . LYS A 1 450 ? -8.085 -16.178 -0.204 1.00 91.00 450 LYS A N 1
ATOM 3625 C CA . LYS A 1 450 ? -7.504 -15.114 -1.015 1.00 91.00 450 LYS A CA 1
ATOM 3626 C C . LYS A 1 450 ? -8.197 -15.057 -2.368 1.00 91.00 450 LYS A C 1
ATOM 3628 O O . LYS A 1 450 ? -8.408 -16.073 -3.032 1.00 91.00 450 LYS A O 1
ATOM 3633 N N . ILE A 1 451 ? -8.548 -13.849 -2.781 1.00 88.62 451 ILE A N 1
ATOM 3634 C CA . ILE A 1 451 ? -9.195 -13.592 -4.062 1.00 88.62 451 ILE A CA 1
ATOM 3635 C C . ILE A 1 451 ? -8.106 -13.167 -5.043 1.00 88.62 451 ILE A C 1
ATOM 3637 O O . ILE A 1 451 ? -7.373 -12.211 -4.809 1.00 88.62 451 ILE A O 1
ATOM 3641 N N . ASP A 1 452 ? -7.950 -13.946 -6.110 1.00 77.25 452 ASP A N 1
ATOM 3642 C CA . ASP A 1 452 ? -6.913 -13.731 -7.117 1.00 77.25 452 ASP A CA 1
ATOM 3643 C C . ASP A 1 452 ? -7.335 -12.660 -8.133 1.00 77.25 452 ASP A C 1
ATOM 3645 O O . ASP A 1 452 ? -8.457 -12.679 -8.637 1.00 77.25 452 ASP A O 1
ATOM 3649 N N . ASN A 1 453 ? -6.403 -11.780 -8.491 1.00 68.56 453 ASN A N 1
ATOM 3650 C CA . ASN A 1 453 ? -6.608 -10.635 -9.383 1.00 68.56 453 ASN A CA 1
ATOM 3651 C C . ASN A 1 453 ? -6.054 -10.902 -10.796 1.00 68.56 453 ASN A C 1
ATOM 3653 O O . ASN A 1 453 ? -5.492 -10.016 -11.442 1.00 68.56 453 ASN A O 1
ATOM 3657 N N . THR A 1 454 ? -6.156 -12.146 -11.273 1.00 62.09 454 THR A N 1
ATOM 3658 C CA . THR A 1 454 ? -5.485 -12.645 -12.486 1.00 62.09 454 THR A CA 1
ATOM 3659 C C . THR A 1 454 ? -5.862 -11.956 -13.793 1.00 62.09 454 THR A C 1
ATOM 3661 O O . THR A 1 454 ? -5.076 -12.059 -14.735 1.00 62.09 454 THR A O 1
ATOM 3664 N N . LEU A 1 455 ? -7.003 -11.261 -13.896 1.00 63.91 455 LEU A N 1
ATOM 3665 C CA . LEU A 1 455 ? -7.392 -10.585 -15.141 1.00 63.91 455 LEU A CA 1
ATOM 3666 C C . LEU A 1 455 ? -6.956 -9.116 -15.211 1.00 63.91 455 LEU A C 1
ATOM 3668 O O . LEU A 1 455 ? -7.034 -8.538 -16.289 1.00 63.91 455 LEU A O 1
ATOM 3672 N N . ASN A 1 456 ? -6.421 -8.521 -14.138 1.00 57.78 456 ASN A N 1
ATOM 3673 C CA . ASN A 1 456 ? -6.108 -7.081 -14.086 1.00 57.78 456 ASN A CA 1
ATOM 3674 C C . ASN A 1 456 ? -4.992 -6.598 -15.032 1.00 57.78 456 ASN A C 1
ATOM 3676 O O . ASN A 1 456 ? -4.853 -5.392 -15.239 1.00 57.78 456 ASN A O 1
ATOM 3680 N N . PHE A 1 457 ? -4.217 -7.509 -15.627 1.00 57.81 457 PHE A N 1
ATOM 3681 C CA . PHE A 1 457 ? -3.144 -7.209 -16.594 1.00 57.81 457 PHE A CA 1
ATOM 3682 C C . PHE A 1 457 ? -3.662 -6.742 -17.958 1.00 57.81 457 PHE A C 1
ATOM 3684 O O . PHE A 1 457 ? -2.906 -6.277 -18.809 1.00 57.81 457 PHE A O 1
ATOM 3691 N N . LYS A 1 458 ? -4.958 -6.925 -18.190 1.00 61.44 458 LYS A N 1
ATOM 3692 C CA . LYS A 1 458 ? -5.662 -6.566 -19.406 1.00 61.44 458 LYS A CA 1
ATOM 3693 C C . LYS A 1 458 ? -6.951 -5.884 -18.975 1.00 61.44 458 LYS A C 1
ATOM 3695 O O . LYS A 1 458 ? -7.604 -6.333 -18.040 1.00 61.44 458 LYS A O 1
ATOM 3700 N N . LYS A 1 459 ? -7.366 -4.826 -19.671 1.00 62.03 459 LYS A N 1
ATOM 3701 C CA . LYS A 1 459 ? -8.719 -4.300 -19.477 1.00 62.03 459 LYS A CA 1
ATOM 3702 C C . LYS A 1 459 ? -9.698 -5.315 -20.067 1.00 62.03 459 LYS A C 1
ATOM 3704 O O . LYS A 1 459 ? -9.916 -5.335 -21.276 1.00 62.03 459 LYS A O 1
ATOM 3709 N N . TYR A 1 460 ? -10.197 -6.227 -19.236 1.00 70.50 460 TYR A N 1
ATOM 3710 C CA . TYR A 1 460 ? -11.238 -7.153 -19.655 1.00 70.50 460 TYR A CA 1
ATOM 3711 C C . TYR A 1 460 ? -12.531 -6.347 -19.851 1.00 70.50 460 TYR A C 1
ATOM 3713 O O . TYR A 1 460 ? -12.892 -5.578 -18.956 1.00 70.50 460 TYR A O 1
ATOM 3721 N N . PRO A 1 461 ? -13.194 -6.428 -21.017 1.00 75.31 461 PRO A N 1
ATOM 3722 C CA . PRO A 1 461 ? -14.432 -5.697 -21.229 1.00 75.31 461 PRO A CA 1
ATOM 3723 C C . PRO A 1 461 ? -15.538 -6.266 -20.327 1.00 75.31 461 PRO A C 1
ATOM 3725 O O . PRO A 1 461 ? -15.601 -7.483 -20.144 1.00 75.31 461 PRO A O 1
ATOM 3728 N N . PRO A 1 462 ? -16.439 -5.425 -19.800 1.00 83.81 462 PRO A N 1
ATOM 3729 C CA . PRO A 1 462 ? -17.584 -5.905 -19.040 1.00 83.81 462 PRO A CA 1
ATOM 3730 C C . PRO A 1 462 ? -18.401 -6.925 -19.837 1.00 83.81 462 PRO A C 1
ATOM 3732 O O . PRO A 1 462 ? -18.585 -6.793 -21.050 1.00 83.81 462 PRO A O 1
ATOM 3735 N N . GLU A 1 463 ? -18.919 -7.942 -19.155 1.00 87.06 463 GLU A N 1
ATOM 3736 C CA . GLU A 1 463 ? -19.752 -8.971 -19.772 1.00 87.06 463 GLU A CA 1
ATOM 3737 C C . GLU A 1 463 ? -21.225 -8.554 -19.712 1.00 87.06 463 GLU A C 1
ATOM 3739 O O . GLU A 1 463 ? -21.731 -8.120 -18.674 1.00 87.06 463 GLU A O 1
ATOM 3744 N N . LYS A 1 464 ? -21.944 -8.698 -20.831 1.00 87.31 464 LYS A N 1
ATOM 3745 C CA . LYS A 1 464 ? -23.350 -8.266 -20.932 1.00 87.31 464 LYS A CA 1
ATOM 3746 C C . LYS A 1 464 ? -24.298 -9.154 -20.122 1.00 87.31 464 LYS A C 1
ATOM 3748 O O . LYS A 1 464 ? -25.272 -8.657 -19.562 1.00 87.31 464 LYS A O 1
ATOM 3753 N N . LEU A 1 465 ? -24.053 -10.466 -20.103 1.00 89.25 465 LEU A N 1
ATOM 3754 C CA . LEU A 1 465 ? -24.920 -11.467 -19.474 1.00 89.25 465 LEU A CA 1
ATOM 3755 C C . LEU A 1 465 ? -24.087 -12.439 -18.633 1.00 89.25 465 LEU A C 1
ATOM 3757 O O . LEU A 1 465 ? -23.437 -13.338 -19.175 1.00 89.25 465 LEU A O 1
ATOM 3761 N N . LEU A 1 466 ? -24.156 -12.281 -17.314 1.00 92.44 466 LEU A N 1
ATOM 3762 C CA . LEU A 1 466 ? -23.528 -13.157 -16.328 1.00 92.44 466 LEU A CA 1
ATOM 3763 C C . LEU A 1 466 ? -24.589 -13.999 -15.603 1.00 92.44 466 LEU A C 1
ATOM 3765 O O . LEU A 1 466 ? -25.720 -13.560 -15.399 1.00 92.44 466 LEU A O 1
ATOM 3769 N N . SER A 1 467 ? -24.212 -15.214 -15.213 1.00 92.38 467 SER A N 1
ATOM 3770 C CA . SER A 1 467 ? -25.024 -16.156 -14.436 1.00 92.38 467 SER A CA 1
ATOM 3771 C C . SER A 1 467 ? -24.209 -16.629 -13.236 1.00 92.38 467 SER A C 1
ATOM 3773 O O . SER A 1 467 ? -23.065 -17.055 -13.409 1.00 92.38 467 SER A O 1
ATOM 3775 N N . LEU A 1 468 ? -24.790 -16.560 -12.044 1.00 93.00 468 LEU A N 1
ATOM 3776 C CA . LEU A 1 468 ? -24.272 -17.170 -10.824 1.00 93.00 468 LEU A CA 1
ATOM 3777 C C . LEU A 1 468 ? -25.199 -18.319 -10.445 1.00 93.00 468 LEU A C 1
ATOM 3779 O O . LEU A 1 468 ? -26.324 -18.083 -10.012 1.00 93.00 468 LEU A O 1
ATOM 3783 N N . ASP A 1 469 ? -24.720 -19.545 -10.624 1.00 90.62 469 ASP A N 1
ATOM 3784 C CA . ASP A 1 469 ? -25.525 -20.748 -10.441 1.00 90.62 469 ASP A CA 1
ATOM 3785 C C . ASP A 1 469 ? -24.966 -21.585 -9.284 1.00 90.62 469 ASP A C 1
ATOM 3787 O O . ASP A 1 469 ? -23.765 -21.877 -9.239 1.00 90.62 469 ASP A O 1
ATOM 3791 N N . TYR A 1 470 ? -25.823 -21.974 -8.342 1.00 88.88 470 TYR A N 1
ATOM 3792 C CA . TYR A 1 470 ? -25.463 -22.937 -7.306 1.00 88.88 470 TYR A CA 1
ATOM 3793 C C . TYR A 1 470 ? -25.655 -24.364 -7.823 1.00 88.88 470 TYR A C 1
ATOM 3795 O O . TYR A 1 470 ? -26.761 -24.753 -8.196 1.00 88.88 470 TYR A O 1
ATOM 3803 N N . VAL A 1 471 ? -24.585 -25.160 -7.823 1.00 85.44 471 VAL A N 1
ATOM 3804 C CA . VAL A 1 471 ? -24.600 -26.532 -8.342 1.00 85.44 471 VAL A CA 1
ATOM 3805 C C . VAL A 1 471 ? -24.133 -27.498 -7.257 1.00 85.44 471 VAL A C 1
ATOM 3807 O O . VAL A 1 471 ? -23.061 -27.327 -6.672 1.00 85.44 471 VAL A O 1
ATOM 3810 N N . SER A 1 472 ? -24.929 -28.544 -7.031 1.00 82.44 472 SER A N 1
ATOM 3811 C CA . SER A 1 472 ? -24.551 -29.712 -6.234 1.00 82.44 472 SER A CA 1
ATOM 3812 C C . SER A 1 472 ? -24.377 -30.904 -7.168 1.00 82.44 472 SER A C 1
ATOM 3814 O O . SER A 1 472 ? -25.296 -31.233 -7.918 1.00 82.44 472 SER A O 1
ATOM 3816 N N . ASP A 1 473 ? -23.215 -31.554 -7.138 1.00 78.06 473 ASP A N 1
ATOM 3817 C CA . ASP A 1 473 ? -23.007 -32.786 -7.902 1.00 78.06 473 ASP A CA 1
ATOM 3818 C C . ASP A 1 473 ? -23.629 -34.009 -7.198 1.00 78.06 473 ASP A C 1
ATOM 3820 O O . ASP A 1 473 ? -24.034 -33.957 -6.033 1.00 78.06 473 ASP A O 1
ATOM 3824 N N . THR A 1 474 ? -23.697 -35.140 -7.905 1.00 76.56 474 THR A N 1
ATOM 3825 C CA . THR A 1 474 ? -24.236 -36.406 -7.372 1.00 76.56 474 THR A CA 1
ATOM 3826 C C . THR A 1 474 ? -23.380 -37.016 -6.257 1.00 76.56 474 THR A C 1
ATOM 3828 O O . THR A 1 474 ? -23.809 -37.974 -5.621 1.00 76.56 474 THR A O 1
ATOM 3831 N N . LYS A 1 475 ? -22.166 -36.497 -6.027 1.00 76.19 475 LYS A N 1
ATOM 3832 C CA . LYS A 1 475 ? -21.252 -36.901 -4.949 1.00 76.19 475 LYS A CA 1
ATOM 3833 C C . LYS A 1 475 ? -21.378 -35.995 -3.716 1.00 76.19 475 LYS A C 1
ATOM 3835 O O . LYS A 1 475 ? -20.650 -36.205 -2.750 1.00 76.19 475 LYS A O 1
ATOM 3840 N N . GLY A 1 476 ? -22.289 -35.018 -3.737 1.00 74.25 476 GLY A N 1
ATOM 3841 C CA . GLY A 1 476 ? -22.520 -34.073 -2.645 1.00 74.25 476 GLY A CA 1
ATOM 3842 C C . GLY A 1 476 ? -21.550 -32.890 -2.614 1.00 74.25 476 GLY A C 1
ATOM 3843 O O . GLY A 1 476 ? -21.580 -32.121 -1.656 1.00 74.25 476 GLY A O 1
ATOM 3844 N N . ASN A 1 477 ? -20.703 -32.704 -3.634 1.00 78.06 477 ASN A N 1
ATOM 3845 C CA . ASN A 1 477 ? -19.865 -31.512 -3.724 1.00 78.06 477 ASN A CA 1
ATOM 3846 C C . ASN A 1 477 ? -20.719 -30.318 -4.147 1.00 78.06 477 ASN A C 1
ATOM 3848 O O . ASN A 1 477 ? -21.388 -30.352 -5.181 1.00 78.06 477 ASN A O 1
ATOM 3852 N N . GLN A 1 478 ? -20.640 -29.246 -3.366 1.00 84.50 478 GLN A N 1
ATOM 3853 C CA . GLN A 1 478 ? -21.404 -28.021 -3.567 1.00 84.50 478 GLN A CA 1
ATOM 3854 C C . GLN A 1 478 ? -20.468 -26.884 -3.973 1.00 84.50 478 GLN A C 1
ATOM 3856 O O . GLN A 1 478 ? -19.439 -26.654 -3.331 1.00 84.50 478 GLN A O 1
ATOM 3861 N N . ALA A 1 479 ? -20.811 -26.169 -5.043 1.00 89.38 479 ALA A N 1
ATOM 3862 C CA . ALA A 1 479 ? -20.061 -24.999 -5.479 1.00 89.38 479 ALA A CA 1
ATOM 3863 C C . ALA A 1 479 ? -20.935 -24.014 -6.260 1.00 89.38 479 ALA A C 1
ATOM 3865 O O . ALA A 1 479 ? -21.920 -24.373 -6.901 1.00 89.38 479 ALA A O 1
ATOM 3866 N N . TRP A 1 480 ? -20.509 -22.760 -6.242 1.00 91.12 480 TRP A N 1
ATOM 3867 C CA . TRP A 1 480 ? -21.022 -21.692 -7.080 1.00 91.12 480 TRP A CA 1
ATOM 3868 C C . TRP A 1 480 ? -20.252 -21.624 -8.395 1.00 91.12 480 TRP A C 1
ATOM 3870 O O . TRP A 1 480 ? -19.019 -21.719 -8.419 1.00 91.12 480 TRP A O 1
ATOM 3880 N N . TYR A 1 481 ? -20.987 -21.430 -9.484 1.00 91.69 481 TYR A N 1
ATOM 3881 C CA . TYR A 1 481 ? -20.481 -21.343 -10.847 1.00 91.69 481 TYR A CA 1
ATOM 3882 C C . TYR A 1 481 ? -20.794 -19.952 -11.391 1.00 91.69 481 TYR A C 1
ATOM 3884 O O . TYR A 1 481 ? -21.954 -19.572 -11.515 1.00 91.69 481 TYR A O 1
ATOM 3892 N N . LEU A 1 482 ? -19.754 -19.196 -11.734 1.00 92.06 482 LEU A N 1
ATOM 3893 C CA . LEU A 1 482 ? -19.867 -17.975 -12.521 1.00 92.06 482 LEU A CA 1
ATOM 3894 C C . LEU A 1 482 ? -19.748 -18.347 -13.994 1.00 92.06 482 LEU A C 1
ATOM 3896 O O . LEU A 1 482 ? -18.713 -18.866 -14.410 1.00 92.06 482 LEU A O 1
ATOM 3900 N N . SER A 1 483 ? -20.773 -18.048 -14.781 1.00 90.25 483 SER A N 1
ATOM 3901 C CA . SER A 1 483 ? -20.800 -18.304 -16.221 1.00 90.25 483 SER A CA 1
ATOM 3902 C C . SER A 1 483 ? -21.196 -17.052 -16.993 1.00 90.25 483 SER A C 1
ATOM 3904 O O . SER A 1 483 ? -21.966 -16.234 -16.494 1.00 90.25 483 SER A O 1
ATOM 3906 N N . LYS A 1 484 ? -20.740 -16.927 -18.240 1.00 88.19 484 LYS A N 1
ATOM 3907 C CA . LYS A 1 484 ? -21.336 -15.986 -19.201 1.00 88.19 484 LYS A CA 1
ATOM 3908 C C . LYS A 1 484 ? -22.288 -16.690 -20.143 1.00 88.19 484 LYS A C 1
ATOM 3910 O O . LYS A 1 484 ? -22.127 -17.880 -20.415 1.00 88.19 484 LYS A O 1
ATOM 3915 N N . ARG A 1 485 ? -23.261 -15.951 -20.670 1.00 82.94 485 ARG A N 1
ATOM 3916 C CA . ARG A 1 485 ? -24.154 -16.454 -21.720 1.00 82.94 485 ARG A CA 1
ATOM 3917 C C . ARG A 1 485 ? -23.718 -15.941 -23.078 1.00 82.94 485 ARG A C 1
ATOM 3919 O O . ARG A 1 485 ? -23.656 -14.734 -23.299 1.00 82.94 485 ARG A O 1
ATOM 3926 N N . ILE A 1 486 ? -23.476 -16.874 -23.987 1.00 82.31 486 ILE A N 1
ATOM 3927 C CA . ILE A 1 486 ? -23.235 -16.605 -25.403 1.00 82.31 486 ILE A CA 1
ATOM 3928 C C . ILE A 1 486 ? -24.329 -17.270 -26.237 1.00 82.31 486 ILE A C 1
ATOM 3930 O O . ILE A 1 486 ? -24.991 -18.195 -25.772 1.00 82.31 486 ILE A O 1
ATOM 3934 N N . ILE A 1 487 ? -24.539 -16.790 -27.460 1.00 78.44 487 ILE A N 1
ATOM 3935 C CA . ILE A 1 487 ? -25.422 -17.452 -28.423 1.00 78.44 487 ILE A CA 1
ATOM 3936 C C . ILE A 1 487 ? -24.532 -18.246 -29.375 1.00 78.44 487 ILE A C 1
ATOM 3938 O O . ILE A 1 487 ? -23.697 -17.664 -30.064 1.00 78.44 487 ILE A O 1
ATOM 3942 N N . THR A 1 488 ? -24.719 -19.560 -29.415 1.00 77.06 488 THR A N 1
ATOM 3943 C CA . THR A 1 488 ? -24.031 -20.469 -30.337 1.00 77.06 488 THR A CA 1
ATOM 3944 C C . THR A 1 488 ? -25.094 -21.235 -31.111 1.00 77.06 488 THR A C 1
ATOM 3946 O O . THR A 1 488 ? -26.027 -21.765 -30.509 1.00 77.06 488 THR A O 1
ATOM 3949 N N . ASP A 1 489 ? -25.014 -21.226 -32.443 1.00 80.06 489 ASP A N 1
ATOM 3950 C CA . ASP A 1 489 ? -25.977 -21.888 -33.339 1.00 80.06 489 ASP A CA 1
ATOM 3951 C C . ASP A 1 489 ? -27.450 -21.537 -33.044 1.00 80.06 489 ASP A C 1
ATOM 3953 O O . ASP A 1 489 ? -28.346 -22.381 -33.056 1.00 80.06 489 ASP A O 1
ATOM 3957 N N . GLY A 1 490 ? -27.702 -20.264 -32.718 1.00 79.56 490 GLY A N 1
ATOM 3958 C CA . GLY A 1 490 ? -29.038 -19.758 -32.387 1.00 79.56 490 GLY A CA 1
ATOM 3959 C C . GLY A 1 490 ? -29.568 -20.175 -31.009 1.00 79.56 490 GLY A C 1
ATOM 3960 O O . GLY A 1 490 ? -30.723 -19.887 -30.700 1.00 79.56 490 GLY A O 1
ATOM 3961 N N . ARG A 1 491 ? -28.754 -20.822 -30.162 1.00 78.69 491 ARG A N 1
ATOM 3962 C CA . ARG A 1 491 ? -29.131 -21.251 -28.806 1.00 78.69 491 ARG A CA 1
ATOM 3963 C C . ARG A 1 491 ? -28.275 -20.569 -27.735 1.00 78.69 491 ARG A C 1
ATOM 3965 O O . ARG A 1 491 ? -27.078 -20.375 -27.945 1.00 78.69 491 ARG A O 1
ATOM 3972 N N . PRO A 1 492 ? -28.853 -20.213 -26.575 1.00 78.38 492 PRO A N 1
ATOM 3973 C CA . PRO A 1 492 ? -28.078 -19.698 -25.455 1.00 78.38 492 PRO A CA 1
ATOM 3974 C C . PRO A 1 492 ? -27.250 -20.825 -24.823 1.00 78.38 492 PRO A C 1
ATOM 3976 O O . PRO A 1 492 ? -27.793 -21.845 -24.401 1.00 78.38 492 PRO A O 1
ATOM 3979 N N . VAL A 1 493 ? -25.938 -20.623 -24.727 1.00 82.38 493 VAL A N 1
ATOM 3980 C CA . VAL A 1 493 ? -24.983 -21.531 -24.083 1.00 82.38 493 VAL A CA 1
ATOM 3981 C C . VAL A 1 493 ? -24.320 -20.803 -22.913 1.00 82.38 493 VAL A C 1
ATOM 3983 O O . VAL A 1 493 ? -23.848 -19.671 -23.057 1.00 82.38 493 VAL A O 1
ATOM 3986 N N . LYS A 1 494 ? -24.296 -21.444 -21.738 1.00 83.88 494 LYS A N 1
ATOM 3987 C CA . LYS A 1 494 ? -23.538 -20.973 -20.569 1.00 83.88 494 LYS A CA 1
ATOM 3988 C C . LYS A 1 494 ? -22.093 -21.466 -20.680 1.00 83.88 494 LYS A C 1
ATOM 3990 O O . LYS A 1 494 ? -21.861 -22.668 -20.756 1.00 83.88 494 LYS A O 1
ATOM 3995 N N . VAL A 1 495 ? -21.136 -20.544 -20.664 1.00 84.69 495 VAL A N 1
ATOM 3996 C CA . VAL A 1 495 ? -19.698 -20.845 -20.624 1.00 84.69 495 VAL A CA 1
ATOM 3997 C C . VAL A 1 495 ? -19.181 -20.547 -19.227 1.00 84.69 495 VAL A C 1
ATOM 3999 O O . VAL A 1 495 ? -19.277 -19.407 -18.764 1.00 84.69 495 VAL A O 1
ATOM 4002 N N . LEU A 1 496 ? -18.646 -21.571 -18.563 1.00 85.81 496 LEU A N 1
ATOM 4003 C CA . LEU A 1 496 ? -18.081 -21.461 -17.223 1.00 85.81 496 LEU A CA 1
ATOM 4004 C C . LEU A 1 496 ? -16.847 -20.553 -17.237 1.00 85.81 496 LEU A C 1
ATOM 4006 O O . LEU A 1 496 ? -15.899 -20.783 -17.978 1.00 85.81 496 LEU A O 1
ATOM 4010 N N . ILE A 1 497 ? -16.857 -19.539 -16.380 1.00 85.19 497 ILE A N 1
ATOM 4011 C CA . ILE A 1 497 ? -15.751 -18.601 -16.177 1.00 85.19 497 ILE A CA 1
ATOM 4012 C C . ILE A 1 497 ? -14.925 -19.024 -14.962 1.00 85.19 497 ILE A C 1
ATOM 4014 O O . ILE A 1 497 ? -13.697 -19.108 -15.025 1.00 85.19 497 ILE A O 1
ATOM 4018 N N . ARG A 1 498 ? -15.597 -19.260 -13.830 1.00 87.00 498 ARG A N 1
ATOM 4019 C CA . ARG A 1 498 ? -14.953 -19.562 -12.547 1.00 87.00 498 ARG A CA 1
ATOM 4020 C C . ARG A 1 498 ? -15.890 -20.364 -11.652 1.00 87.00 498 ARG A C 1
ATOM 4022 O O . ARG A 1 498 ? -17.101 -20.173 -11.690 1.00 87.00 498 ARG A O 1
ATOM 4029 N N . LYS A 1 499 ? -15.315 -21.221 -10.807 1.00 88.88 499 LYS A N 1
ATOM 4030 C CA . LYS A 1 499 ? -16.030 -21.933 -9.740 1.00 88.88 499 LYS A CA 1
ATOM 4031 C C . LYS A 1 499 ? -15.447 -21.593 -8.370 1.00 88.88 499 LYS A C 1
ATOM 4033 O O . LYS A 1 499 ? -14.243 -21.364 -8.264 1.00 88.88 499 LYS A O 1
ATOM 4038 N N . SER A 1 500 ? -16.282 -21.582 -7.338 1.00 89.81 500 SER A N 1
ATOM 4039 C CA . SER A 1 500 ? -15.880 -21.321 -5.950 1.00 89.81 500 SER A CA 1
ATOM 4040 C C . SER A 1 500 ? -16.843 -21.989 -4.973 1.00 89.81 500 SER A C 1
ATOM 4042 O O . SER A 1 500 ? -18.038 -22.048 -5.235 1.00 89.81 500 SER A O 1
ATOM 4044 N N . SER A 1 501 ? -16.355 -22.434 -3.816 1.00 88.56 501 SER A N 1
ATOM 4045 C CA . SER A 1 501 ? -17.223 -22.885 -2.718 1.00 88.56 501 SER A CA 1
ATOM 4046 C C . SER A 1 501 ? -17.981 -21.730 -2.050 1.00 88.56 501 SER A C 1
ATOM 4048 O O . SER A 1 501 ? -19.046 -21.944 -1.485 1.00 88.56 501 SER A O 1
ATOM 4050 N N . TYR A 1 502 ? -17.471 -20.499 -2.160 1.00 89.06 502 TYR A N 1
ATOM 4051 C CA . TYR A 1 502 ? -18.048 -19.303 -1.543 1.00 89.06 502 TYR A CA 1
ATOM 4052 C C . TYR A 1 502 ? -18.563 -18.324 -2.603 1.00 89.06 502 TYR A C 1
ATOM 4054 O O . TYR A 1 502 ? -17.792 -17.918 -3.480 1.00 89.06 502 TYR A O 1
ATOM 4062 N N . LEU A 1 503 ? -19.828 -17.898 -2.492 1.00 90.56 503 LEU A N 1
ATOM 4063 C CA . LEU A 1 503 ? -20.431 -16.906 -3.395 1.00 90.56 503 LEU A CA 1
ATOM 4064 C C . LEU A 1 503 ? -19.703 -15.559 -3.327 1.00 90.56 503 LEU A C 1
ATOM 4066 O O . LEU A 1 503 ? -19.428 -14.965 -4.367 1.00 90.56 503 LEU A O 1
ATOM 4070 N N . VAL A 1 504 ? -19.322 -15.115 -2.121 1.00 91.50 504 VAL A N 1
ATOM 4071 C CA . VAL A 1 504 ? -18.607 -13.841 -1.924 1.00 91.50 504 VAL A CA 1
ATOM 4072 C C . VAL A 1 504 ? -17.303 -13.777 -2.722 1.00 91.50 504 VAL A C 1
ATOM 4074 O O . VAL A 1 504 ? -16.968 -12.729 -3.263 1.00 91.50 504 VAL A O 1
ATOM 4077 N N . ASN A 1 505 ? -16.606 -14.909 -2.886 1.00 92.38 505 ASN A N 1
ATOM 4078 C CA . ASN A 1 505 ? -15.402 -14.973 -3.712 1.00 92.38 505 ASN A CA 1
ATOM 4079 C C . ASN A 1 505 ? -15.717 -14.581 -5.160 1.00 92.38 505 ASN A C 1
ATOM 4081 O O . ASN A 1 505 ? -14.985 -13.791 -5.737 1.00 92.38 505 ASN A O 1
ATOM 4085 N N . LEU A 1 506 ? -16.816 -15.091 -5.732 1.00 92.19 506 LEU A N 1
ATOM 4086 C CA . LEU A 1 506 ? -17.222 -14.772 -7.103 1.00 92.19 506 LEU A CA 1
ATOM 4087 C C . LEU A 1 506 ? -17.736 -13.337 -7.221 1.00 92.19 506 LEU A C 1
ATOM 4089 O O . LEU A 1 506 ? -17.368 -12.661 -8.172 1.00 92.19 506 LEU A O 1
ATOM 4093 N N . VAL A 1 507 ? -18.531 -12.870 -6.254 1.00 92.88 507 VAL A N 1
ATOM 4094 C CA . VAL A 1 507 ? -19.038 -11.487 -6.181 1.00 92.88 507 VAL A CA 1
ATOM 4095 C C . VAL A 1 507 ? -17.887 -10.487 -6.233 1.00 92.88 507 VAL A C 1
ATOM 4097 O O . VAL A 1 507 ? -17.838 -9.646 -7.125 1.00 92.88 507 VAL A O 1
ATOM 4100 N N . VAL A 1 508 ? -16.910 -10.637 -5.339 1.00 92.31 508 VAL A N 1
ATOM 4101 C CA . VAL A 1 508 ? -15.751 -9.740 -5.278 1.00 92.31 508 VAL A CA 1
ATOM 4102 C C . VAL A 1 508 ? -14.864 -9.915 -6.510 1.00 92.31 508 VAL A C 1
ATOM 4104 O O . VAL A 1 508 ? -14.350 -8.937 -7.044 1.00 92.31 508 VAL A O 1
ATOM 4107 N N . TRP A 1 509 ? -14.699 -11.142 -7.009 1.00 90.38 509 TRP A N 1
ATOM 4108 C CA . TRP A 1 509 ? -13.889 -11.401 -8.197 1.00 90.38 509 TRP A CA 1
ATOM 4109 C C . TRP A 1 509 ? -14.487 -10.774 -9.469 1.00 90.38 509 TRP A C 1
ATOM 4111 O O . TRP A 1 509 ? -13.729 -10.259 -10.290 1.00 90.38 509 TRP A O 1
ATOM 4121 N N . ILE A 1 510 ? -15.818 -10.751 -9.620 1.00 90.62 510 ILE A N 1
ATOM 4122 C CA . ILE A 1 510 ? -16.514 -10.025 -10.699 1.00 90.62 510 ILE A CA 1
ATOM 4123 C C . ILE A 1 510 ? -16.162 -8.536 -10.644 1.00 90.62 510 ILE A C 1
ATOM 4125 O O . ILE A 1 510 ? -15.769 -7.969 -11.666 1.00 90.62 510 ILE A O 1
ATOM 4129 N N . SER A 1 511 ? -16.265 -7.934 -9.456 1.00 89.00 511 SER A N 1
ATOM 4130 C CA . SER A 1 511 ? -15.987 -6.514 -9.236 1.00 89.00 511 SER A CA 1
ATOM 4131 C C . SER A 1 511 ? -14.521 -6.164 -9.506 1.00 89.00 511 SER A C 1
ATOM 4133 O O . SER A 1 511 ? -14.232 -5.270 -10.297 1.00 89.00 511 SER A O 1
ATOM 4135 N N . LEU A 1 512 ? -13.577 -6.913 -8.924 1.00 85.50 512 LEU A N 1
ATOM 4136 C CA . LEU A 1 512 ? -12.141 -6.625 -9.031 1.00 85.50 512 LEU A CA 1
ATOM 4137 C C . LEU A 1 512 ? -11.576 -6.781 -10.442 1.00 85.50 512 LEU A C 1
ATOM 4139 O O . LEU A 1 512 ? -10.592 -6.120 -10.761 1.00 85.50 512 LEU A O 1
ATOM 4143 N N . ASN A 1 513 ? -12.169 -7.649 -11.268 1.00 82.31 513 ASN A N 1
ATOM 4144 C CA . ASN A 1 513 ? -11.700 -7.920 -12.628 1.00 82.31 513 ASN A CA 1
ATOM 4145 C C . ASN A 1 513 ? -12.502 -7.158 -13.702 1.00 82.31 513 ASN A C 1
ATOM 4147 O O . ASN A 1 513 ? -12.342 -7.436 -14.890 1.00 82.31 513 ASN A O 1
ATOM 4151 N N . GLY A 1 514 ? -13.367 -6.212 -13.308 1.00 83.44 514 GLY A N 1
ATOM 4152 C CA . GLY A 1 514 ? -14.095 -5.335 -14.233 1.00 83.44 514 GLY A CA 1
ATOM 4153 C C . GLY A 1 514 ? -15.135 -6.045 -15.106 1.00 83.44 514 GLY A C 1
ATOM 4154 O O . GLY A 1 514 ? -15.497 -5.538 -16.166 1.00 83.44 514 GLY A O 1
ATOM 4155 N N . LEU A 1 515 ? -15.618 -7.220 -14.685 1.00 87.06 515 LEU A N 1
ATOM 4156 C CA . LEU A 1 515 ? -16.596 -8.004 -15.450 1.00 87.06 515 LEU A CA 1
ATOM 4157 C C . LEU A 1 515 ? -18.008 -7.414 -15.400 1.00 87.06 515 LEU A C 1
ATOM 4159 O O . LEU A 1 515 ? -18.836 -7.745 -16.248 1.00 87.06 515 LEU A O 1
ATOM 4163 N N . TYR A 1 516 ? -18.281 -6.563 -14.414 1.00 88.88 516 TYR A N 1
ATOM 4164 C CA . TYR A 1 516 ? -19.560 -5.895 -14.232 1.00 88.88 516 TYR A CA 1
ATOM 4165 C C . TYR A 1 516 ? -19.432 -4.395 -14.484 1.00 88.88 516 TYR A C 1
ATOM 4167 O O . TYR A 1 516 ? -18.540 -3.736 -13.954 1.00 88.88 516 TYR A O 1
ATOM 4175 N N . GLN A 1 517 ? -20.376 -3.852 -15.249 1.00 88.69 517 GLN A N 1
ATOM 4176 C CA . GLN A 1 517 ? -20.590 -2.418 -15.371 1.00 88.69 517 GLN A CA 1
ATOM 4177 C C . GLN A 1 517 ? -22.072 -2.109 -15.153 1.00 88.69 517 GLN A C 1
ATOM 4179 O O . GLN A 1 517 ? -22.941 -2.715 -15.790 1.00 88.69 517 GLN A O 1
ATOM 4184 N N . LYS A 1 518 ? -22.347 -1.140 -14.273 1.00 85.56 518 LYS A N 1
ATOM 4185 C CA . LYS A 1 518 ? -23.699 -0.636 -14.005 1.00 85.56 518 LYS A CA 1
ATOM 4186 C C . LYS A 1 518 ? -24.379 -0.218 -15.317 1.00 85.56 518 LYS A C 1
ATOM 4188 O O . LYS A 1 518 ? -23.728 0.314 -16.212 1.00 85.56 518 LYS A O 1
ATOM 4193 N N . ASP A 1 519 ? -25.663 -0.536 -15.449 1.00 86.88 519 ASP A N 1
ATOM 4194 C CA . ASP A 1 519 ? -26.520 -0.287 -16.625 1.00 86.88 519 ASP A CA 1
ATOM 4195 C C . ASP A 1 519 ? -26.171 -1.058 -17.918 1.00 86.88 519 ASP A C 1
ATOM 4197 O O . ASP A 1 519 ? -26.999 -1.136 -18.829 1.00 86.88 519 ASP A O 1
ATOM 4201 N N . PHE A 1 520 ? -25.000 -1.699 -18.002 1.00 88.62 520 PHE A N 1
ATOM 4202 C CA . PHE A 1 520 ? -24.587 -2.510 -19.156 1.00 88.62 520 PHE A CA 1
ATOM 4203 C C . PHE A 1 520 ? -24.705 -4.020 -18.899 1.00 88.62 520 PHE A C 1
ATOM 4205 O O . PHE A 1 520 ? -25.245 -4.762 -19.727 1.00 88.62 520 PHE A O 1
ATOM 4212 N N . SER A 1 521 ? -24.204 -4.478 -17.752 1.00 90.38 521 SER A N 1
ATOM 4213 C CA . SER A 1 521 ? -24.150 -5.890 -17.379 1.00 90.38 521 SER A CA 1
ATOM 4214 C C . SER A 1 521 ? -25.435 -6.326 -16.677 1.00 90.38 521 SER A C 1
ATOM 4216 O O . SER A 1 521 ? -25.891 -5.687 -15.730 1.00 90.38 521 SER A O 1
ATOM 4218 N N . ARG A 1 522 ? -26.006 -7.463 -17.087 1.00 89.75 522 ARG A N 1
ATOM 4219 C CA . ARG A 1 522 ? -27.102 -8.131 -16.368 1.00 89.75 522 ARG A CA 1
ATOM 4220 C C . ARG A 1 522 ? -26.588 -9.393 -15.691 1.00 89.75 522 ARG A C 1
ATOM 4222 O O . ARG A 1 522 ? -25.920 -10.206 -16.329 1.00 89.75 522 ARG A O 1
ATOM 4229 N N . ILE A 1 523 ? -26.945 -9.560 -14.419 1.00 92.12 523 ILE A N 1
ATOM 4230 C CA . ILE A 1 523 ? -26.570 -10.724 -13.612 1.00 92.12 523 ILE A CA 1
ATOM 4231 C C . ILE A 1 523 ? -27.826 -11.501 -13.217 1.00 92.12 523 ILE A C 1
ATOM 4233 O O . ILE A 1 523 ? -28.682 -11.018 -12.461 1.00 92.12 523 ILE A O 1
ATOM 4237 N N . GLU A 1 524 ? -27.919 -12.727 -13.718 1.00 91.25 524 GLU A N 1
ATOM 4238 C CA . GLU A 1 524 ? -28.883 -13.722 -13.265 1.00 91.25 524 GLU A CA 1
ATOM 4239 C C . GLU A 1 524 ? -28.270 -14.544 -12.133 1.00 91.25 524 GLU A C 1
ATOM 4241 O O . GLU A 1 524 ? -27.109 -14.937 -12.200 1.00 91.25 524 GLU A O 1
ATOM 4246 N N . ILE A 1 525 ? -29.036 -14.766 -11.069 1.00 90.75 525 ILE A N 1
ATOM 4247 C CA . ILE A 1 525 ? -28.552 -15.456 -9.875 1.00 90.75 525 ILE A CA 1
ATOM 4248 C C . ILE A 1 525 ? -29.564 -16.544 -9.528 1.00 90.75 525 ILE A C 1
ATOM 4250 O O . ILE A 1 525 ? -30.708 -16.242 -9.182 1.00 90.75 525 ILE A O 1
ATOM 4254 N N . GLU A 1 526 ? -29.142 -17.798 -9.633 1.00 86.50 526 GLU A N 1
ATOM 4255 C CA . GLU A 1 526 ? -29.931 -18.967 -9.267 1.00 86.50 526 GLU A CA 1
ATOM 4256 C C . GLU A 1 526 ? -29.594 -19.369 -7.830 1.00 86.50 526 GLU A C 1
ATOM 4258 O O . GLU A 1 526 ? -28.462 -19.735 -7.516 1.00 86.50 526 GLU A O 1
ATOM 4263 N N . GLN A 1 527 ? -30.577 -19.252 -6.933 1.00 74.81 527 GLN A N 1
ATOM 4264 C CA . GLN A 1 527 ? -30.316 -19.299 -5.493 1.00 74.81 527 GLN A CA 1
ATOM 4265 C C . GLN A 1 527 ? -30.048 -20.710 -4.942 1.00 74.81 527 GLN A C 1
ATOM 4267 O O . GLN A 1 527 ? -29.500 -20.855 -3.848 1.00 74.81 527 GLN A O 1
ATOM 4272 N N . GLY A 1 528 ? -30.412 -21.755 -5.690 1.00 76.88 528 GLY A N 1
ATOM 4273 C CA . GLY A 1 528 ? -30.341 -23.135 -5.212 1.00 76.88 528 GLY A CA 1
ATOM 4274 C C . GLY A 1 528 ? -31.154 -23.323 -3.927 1.00 76.88 528 GLY A C 1
ATOM 4275 O O . GLY A 1 528 ? -32.332 -22.975 -3.880 1.00 76.88 528 GLY A O 1
ATOM 4276 N N . PHE A 1 529 ? -30.516 -23.858 -2.879 1.00 69.06 529 PHE A N 1
ATOM 4277 C CA . PHE A 1 529 ? -31.123 -24.039 -1.551 1.00 69.06 529 PHE A CA 1
ATOM 4278 C C . PHE A 1 529 ? -30.996 -22.816 -0.631 1.00 69.06 529 PHE A C 1
ATOM 4280 O O . PHE A 1 529 ? -31.582 -22.809 0.452 1.00 69.06 529 PHE A O 1
ATOM 4287 N N . TYR A 1 530 ? -30.236 -21.790 -1.023 1.00 74.31 530 TYR A N 1
ATOM 4288 C CA . TYR A 1 530 ? -30.098 -20.580 -0.218 1.00 74.31 530 TYR A CA 1
ATOM 4289 C C . TYR A 1 530 ? -31.317 -19.684 -0.412 1.00 74.31 530 TYR A C 1
ATOM 4291 O O . TYR A 1 530 ? -31.693 -19.358 -1.533 1.00 74.31 530 TYR A O 1
ATOM 4299 N N . SER A 1 531 ? -31.913 -19.223 0.684 1.00 74.75 531 SER A N 1
ATOM 4300 C CA . SER A 1 531 ? -32.886 -18.136 0.640 1.00 74.75 531 SER A CA 1
ATOM 4301 C C . SER A 1 531 ? -32.127 -16.814 0.706 1.00 74.75 531 SER A C 1
ATOM 4303 O O . SER A 1 531 ? -31.949 -16.290 1.802 1.00 74.75 531 SER A O 1
ATOM 4305 N N . MET A 1 532 ? -31.657 -16.286 -0.427 1.00 82.19 532 MET A N 1
ATOM 4306 C CA . MET A 1 532 ? -30.907 -15.019 -0.468 1.00 82.19 532 MET A CA 1
ATOM 4307 C C . MET A 1 532 ? -31.660 -13.915 -1.212 1.00 82.19 532 MET A C 1
ATOM 4309 O O . MET A 1 532 ? -32.488 -14.172 -2.093 1.00 82.19 532 MET A O 1
ATOM 4313 N N . ASP A 1 533 ? -31.369 -12.664 -0.869 1.00 87.44 533 ASP A N 1
ATOM 4314 C CA . ASP A 1 533 ? -31.836 -11.530 -1.656 1.00 87.44 533 ASP A CA 1
ATOM 4315 C C . ASP A 1 533 ? -30.885 -11.269 -2.831 1.00 87.44 533 ASP A C 1
ATOM 4317 O O . ASP A 1 533 ? -29.770 -10.777 -2.681 1.00 87.44 533 ASP A O 1
ATOM 4321 N N . THR A 1 534 ? -31.335 -11.600 -4.041 1.00 89.25 534 THR A N 1
ATOM 4322 C CA . THR A 1 534 ? -30.528 -11.394 -5.250 1.00 89.25 534 THR A CA 1
ATOM 4323 C C . THR A 1 534 ? -30.333 -9.927 -5.602 1.00 89.25 534 THR A C 1
ATOM 4325 O O . THR A 1 534 ? -29.378 -9.622 -6.310 1.00 89.25 534 THR A O 1
ATOM 4328 N N . ASN A 1 535 ? -31.218 -9.027 -5.160 1.00 90.06 535 ASN A N 1
ATOM 4329 C CA . ASN A 1 535 ? -31.040 -7.596 -5.406 1.00 90.06 535 ASN A CA 1
ATOM 4330 C C . ASN A 1 535 ? -29.895 -7.061 -4.552 1.00 90.06 535 ASN A C 1
ATOM 4332 O O . ASN A 1 535 ? -28.974 -6.477 -5.109 1.00 90.06 535 ASN A O 1
ATOM 4336 N N . TYR A 1 536 ? -29.860 -7.429 -3.269 1.00 91.50 536 TYR A N 1
ATOM 4337 C CA . TYR A 1 536 ? -28.726 -7.145 -2.393 1.00 91.50 536 TYR A CA 1
ATOM 4338 C C . TYR A 1 536 ? -27.379 -7.595 -2.986 1.00 91.50 536 TYR A C 1
ATOM 4340 O O . TYR A 1 536 ? -26.421 -6.828 -3.003 1.00 91.50 536 TYR A O 1
ATOM 4348 N N . ILE A 1 537 ? -27.296 -8.814 -3.537 1.00 92.62 537 ILE A N 1
ATOM 4349 C CA . ILE A 1 537 ? -26.055 -9.294 -4.171 1.00 92.62 537 ILE A CA 1
ATOM 4350 C C . ILE A 1 537 ? -25.676 -8.456 -5.404 1.00 92.62 537 ILE A C 1
ATOM 4352 O O . ILE A 1 537 ? -24.493 -8.193 -5.619 1.00 92.62 537 ILE A O 1
ATOM 4356 N N . ARG A 1 538 ? -26.647 -8.020 -6.218 1.00 92.25 538 ARG A N 1
ATOM 4357 C CA . ARG A 1 538 ? -26.382 -7.135 -7.370 1.00 92.25 538 ARG A CA 1
ATOM 4358 C C . ARG A 1 538 ? -25.890 -5.762 -6.921 1.00 92.25 538 ARG A C 1
ATOM 4360 O O . ARG A 1 538 ? -24.922 -5.261 -7.493 1.00 92.25 538 ARG A O 1
ATOM 4367 N N . ASP A 1 539 ? -26.513 -5.199 -5.892 1.00 91.75 539 ASP A N 1
ATOM 4368 C CA . ASP A 1 539 ? -26.128 -3.910 -5.318 1.00 91.75 539 ASP A CA 1
ATOM 4369 C C . ASP A 1 539 ? -24.718 -3.985 -4.724 1.00 91.75 539 ASP A C 1
ATOM 4371 O O . ASP A 1 539 ? -23.891 -3.121 -5.007 1.00 91.75 539 ASP A O 1
ATOM 4375 N N . LEU A 1 540 ? -24.391 -5.080 -4.027 1.00 93.25 540 LEU A N 1
ATOM 4376 C CA . LEU A 1 540 ? -23.050 -5.342 -3.503 1.00 93.25 540 LEU A CA 1
ATOM 4377 C C . LEU A 1 540 ? -21.997 -5.443 -4.619 1.00 93.25 540 LEU A C 1
ATOM 4379 O O . LEU A 1 540 ? -20.924 -4.860 -4.497 1.00 93.25 540 LEU A O 1
ATOM 4383 N N . ILE A 1 541 ? -22.282 -6.145 -5.726 1.00 93.25 541 ILE A N 1
ATOM 4384 C CA . ILE A 1 541 ? -21.365 -6.191 -6.883 1.00 93.25 541 ILE A CA 1
ATOM 4385 C C . ILE A 1 541 ? -21.139 -4.780 -7.437 1.00 93.25 541 ILE A C 1
ATOM 4387 O O . ILE A 1 541 ? -20.003 -4.437 -7.779 1.00 93.25 541 ILE A O 1
ATOM 4391 N N . SER A 1 542 ? -22.194 -3.964 -7.520 1.00 91.94 542 SER A N 1
ATOM 4392 C CA . SER A 1 542 ? -22.099 -2.580 -7.986 1.00 91.94 542 SER A CA 1
ATOM 4393 C C . SER A 1 542 ? -21.249 -1.719 -7.050 1.00 91.94 542 SER A C 1
ATOM 4395 O O . SER A 1 542 ? -20.330 -1.063 -7.530 1.00 91.94 542 SER A O 1
ATOM 4397 N N . GLU A 1 543 ? -21.506 -1.765 -5.741 1.00 91.25 543 GLU A N 1
ATOM 4398 C CA . GLU A 1 543 ? -20.767 -1.016 -4.715 1.00 91.25 543 GLU A CA 1
ATOM 4399 C C . GLU A 1 543 ? -19.278 -1.388 -4.720 1.00 91.25 543 GLU A C 1
ATOM 4401 O O . GLU A 1 543 ? -18.413 -0.517 -4.807 1.00 91.25 543 GLU A O 1
ATOM 4406 N N . LEU A 1 544 ? -18.962 -2.687 -4.719 1.00 91.69 544 LEU A N 1
ATOM 4407 C CA . LEU A 1 544 ? -17.578 -3.166 -4.742 1.00 91.69 544 LEU A CA 1
ATOM 4408 C C . LEU A 1 544 ? -16.848 -2.777 -6.035 1.00 91.69 544 LEU A C 1
ATOM 4410 O O . LEU A 1 544 ? -15.653 -2.491 -5.997 1.00 91.69 544 LEU A O 1
ATOM 4414 N N . SER A 1 545 ? -17.545 -2.753 -7.176 1.00 88.50 545 SER A N 1
ATOM 4415 C CA . SER A 1 545 ? -16.940 -2.348 -8.457 1.00 88.50 545 SER A CA 1
ATOM 4416 C C . SER A 1 545 ? -16.573 -0.861 -8.481 1.00 88.50 545 SER A C 1
ATOM 4418 O O . SER A 1 545 ? -15.668 -0.472 -9.216 1.00 88.50 545 SER A O 1
ATOM 4420 N N . GLU A 1 546 ? -17.263 -0.038 -7.688 1.00 85.62 546 GLU A N 1
ATOM 4421 C CA . GLU A 1 546 ? -17.055 1.410 -7.618 1.00 85.62 546 GLU A CA 1
ATOM 4422 C C . GLU A 1 546 ? -16.058 1.805 -6.517 1.00 85.62 546 GLU A C 1
ATOM 4424 O O . GLU A 1 546 ? -15.193 2.651 -6.743 1.00 85.62 546 GLU A O 1
ATOM 4429 N N . HIS A 1 547 ? -16.131 1.164 -5.346 1.00 84.19 547 HIS A N 1
ATOM 4430 C CA . HIS A 1 547 ? -15.433 1.622 -4.138 1.00 84.19 547 HIS A CA 1
ATOM 4431 C C . HIS A 1 547 ? -14.345 0.673 -3.615 1.00 84.19 547 HIS A C 1
ATOM 4433 O O . HIS A 1 547 ? -13.532 1.088 -2.794 1.00 84.19 547 HIS A O 1
ATOM 4439 N N . PHE A 1 548 ? -14.273 -0.582 -4.075 1.00 85.12 548 PHE A N 1
ATOM 4440 C CA . PHE A 1 548 ? -13.367 -1.595 -3.512 1.00 85.12 548 PHE A CA 1
ATOM 4441 C C . PHE A 1 548 ? -12.160 -1.903 -4.416 1.00 85.12 548 PHE A C 1
ATOM 4443 O O . PHE A 1 548 ? -11.807 -3.061 -4.646 1.00 85.12 548 PHE A O 1
ATOM 4450 N N . SER A 1 549 ? -11.491 -0.866 -4.928 1.00 75.06 549 SER A N 1
ATOM 4451 C CA . SER A 1 549 ? -10.326 -1.005 -5.816 1.00 75.06 549 SER A CA 1
ATOM 4452 C C . SER A 1 549 ? -8.993 -0.997 -5.058 1.00 75.06 549 SER A C 1
ATOM 4454 O O . SER A 1 549 ? -8.751 -0.148 -4.206 1.00 75.06 549 SER A O 1
ATOM 4456 N N . ILE A 1 550 ? -8.070 -1.897 -5.422 1.00 67.31 550 ILE A N 1
ATOM 4457 C CA . ILE A 1 550 ? -6.682 -1.860 -4.916 1.00 67.31 550 ILE A CA 1
ATOM 4458 C C . ILE A 1 550 ? -5.899 -0.697 -5.534 1.00 67.31 550 ILE A C 1
ATOM 4460 O O . ILE A 1 550 ? -5.011 -0.153 -4.889 1.00 67.31 550 ILE A O 1
ATOM 4464 N N . LYS A 1 551 ? -6.221 -0.283 -6.769 1.00 62.97 551 LYS A N 1
ATOM 4465 C CA . LYS A 1 551 ? -5.470 0.774 -7.474 1.00 62.97 551 LYS A CA 1
ATOM 4466 C C . LYS A 1 551 ? -5.591 2.145 -6.804 1.00 62.97 551 LYS A C 1
ATOM 4468 O O . LYS A 1 551 ? -4.752 3.000 -7.043 1.00 62.97 551 LYS A O 1
ATOM 4473 N N . SER A 1 552 ? -6.618 2.351 -5.982 1.00 55.59 552 SER A N 1
ATOM 4474 C CA . SER A 1 552 ? -6.779 3.554 -5.159 1.00 55.59 552 SER A CA 1
ATOM 4475 C C . SER A 1 552 ? -6.008 3.497 -3.835 1.00 55.59 552 SER A C 1
ATOM 4477 O O . SER A 1 552 ? -6.012 4.477 -3.096 1.00 55.59 552 SER A O 1
ATOM 4479 N N . LEU A 1 553 ? -5.363 2.373 -3.501 1.00 66.44 553 LEU A N 1
ATOM 4480 C CA . LEU A 1 553 ? -4.589 2.224 -2.271 1.00 66.44 553 LEU A CA 1
ATOM 4481 C C . LEU A 1 553 ? -3.125 2.608 -2.522 1.00 66.44 553 LEU A C 1
ATOM 4483 O O . LEU A 1 553 ? -2.386 1.874 -3.177 1.00 66.44 553 LEU A O 1
ATOM 4487 N N . ASN A 1 554 ? -2.680 3.717 -1.930 1.00 64.75 554 ASN A N 1
ATOM 4488 C CA . ASN A 1 554 ? -1.260 4.076 -1.870 1.00 64.75 554 ASN A CA 1
ATOM 4489 C C . ASN A 1 554 ? -0.554 3.227 -0.798 1.00 64.75 554 ASN A C 1
ATOM 4491 O O . ASN A 1 554 ? -0.337 3.672 0.331 1.00 64.75 554 ASN A O 1
ATOM 4495 N N . LEU A 1 555 ? -0.254 1.966 -1.122 1.00 75.88 555 LEU A N 1
ATOM 4496 C CA . LEU A 1 555 ? 0.429 1.047 -0.208 1.00 75.88 555 LEU A CA 1
ATOM 4497 C C . LEU A 1 555 ? 1.904 1.429 -0.051 1.00 75.88 555 LEU A C 1
ATOM 4499 O O . LEU A 1 555 ? 2.641 1.524 -1.030 1.00 75.88 555 LEU A O 1
ATOM 4503 N N . GLN A 1 556 ? 2.349 1.602 1.193 1.00 73.88 556 GLN A N 1
ATOM 4504 C CA . GLN A 1 556 ? 3.737 1.944 1.494 1.00 73.88 556 GLN A CA 1
ATOM 4505 C C . GLN A 1 556 ?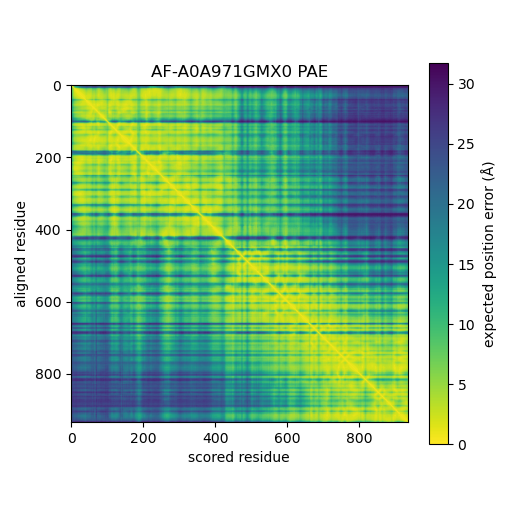 4.629 0.700 1.436 1.00 73.88 556 GLN A C 1
ATOM 4507 O O . GLN A 1 556 ? 4.290 -0.345 1.992 1.00 73.88 556 GLN A O 1
ATOM 4512 N N . ASN A 1 557 ? 5.823 0.826 0.853 1.00 69.44 557 ASN A N 1
ATOM 4513 C CA . ASN A 1 557 ? 6.775 -0.288 0.758 1.00 69.44 557 ASN A CA 1
ATOM 4514 C C . ASN A 1 557 ? 7.193 -0.837 2.137 1.00 69.44 557 ASN A C 1
ATOM 4516 O O . ASN A 1 557 ? 7.358 -2.047 2.296 1.00 69.44 557 ASN A O 1
ATOM 4520 N N . GLY A 1 558 ? 7.251 0.020 3.165 1.00 73.44 558 GLY A N 1
ATOM 4521 C CA . GLY A 1 558 ? 7.533 -0.394 4.545 1.00 73.44 558 GLY A CA 1
ATOM 4522 C C . GLY A 1 558 ? 6.515 -1.386 5.129 1.00 73.44 558 GLY A C 1
ATOM 4523 O O . GLY A 1 558 ? 6.814 -2.089 6.092 1.00 73.44 558 GLY A O 1
ATOM 4524 N N . TYR A 1 559 ? 5.320 -1.521 4.544 1.00 83.25 559 TYR A N 1
ATOM 4525 C CA . TYR A 1 559 ? 4.324 -2.489 5.008 1.00 83.25 559 TYR A CA 1
ATOM 4526 C C . TYR A 1 559 ? 4.744 -3.943 4.798 1.00 83.25 559 TYR A C 1
ATOM 4528 O O . TYR A 1 559 ? 4.354 -4.800 5.591 1.00 83.25 559 TYR A O 1
ATOM 4536 N N . PHE A 1 560 ? 5.579 -4.228 3.799 1.00 81.88 560 PHE A N 1
ATOM 4537 C CA . PHE A 1 560 ? 6.092 -5.578 3.570 1.00 81.88 560 PHE A CA 1
ATOM 4538 C C . PHE A 1 560 ? 7.103 -6.018 4.639 1.00 81.88 560 PHE A C 1
ATOM 4540 O O . PHE A 1 560 ? 7.407 -7.203 4.732 1.00 81.88 560 PHE A O 1
ATOM 4547 N N . LEU A 1 561 ? 7.598 -5.115 5.492 1.00 82.19 561 LEU A N 1
ATOM 4548 C CA . LEU A 1 561 ? 8.516 -5.453 6.589 1.00 82.19 561 LEU A CA 1
ATOM 4549 C C . LEU A 1 561 ? 7.802 -6.004 7.831 1.00 82.19 561 LEU A C 1
ATOM 4551 O O . LEU A 1 561 ? 8.424 -6.667 8.659 1.00 82.19 561 LEU A O 1
ATOM 4555 N N . GLN A 1 562 ? 6.484 -5.852 7.911 1.00 85.06 562 GLN A N 1
ATOM 4556 C CA . GLN A 1 562 ? 5.651 -6.337 9.011 1.00 85.06 562 GLN A CA 1
ATOM 4557 C C . GLN A 1 562 ? 4.590 -7.332 8.525 1.00 85.06 562 GLN A C 1
ATOM 4559 O O . GLN A 1 562 ? 4.359 -7.478 7.323 1.00 85.06 562 GLN A O 1
ATOM 4564 N N . ASP A 1 563 ? 3.943 -8.011 9.472 1.00 87.94 563 ASP A N 1
ATOM 4565 C CA . ASP A 1 563 ? 2.821 -8.904 9.178 1.00 87.94 563 ASP A CA 1
ATOM 4566 C C . ASP A 1 563 ? 1.659 -8.140 8.518 1.00 87.94 563 ASP A C 1
ATOM 4568 O O . ASP A 1 563 ? 1.412 -6.972 8.857 1.00 87.94 563 ASP A O 1
ATOM 4572 N N . PRO A 1 564 ? 0.928 -8.776 7.582 1.00 90.50 564 PRO A N 1
ATOM 4573 C CA . PRO A 1 564 ? -0.124 -8.114 6.829 1.00 90.50 564 PRO A CA 1
ATOM 4574 C C . PRO A 1 564 ? -1.285 -7.713 7.741 1.00 90.50 564 PRO A C 1
ATOM 4576 O O . PRO A 1 564 ? -1.751 -8.492 8.574 1.00 90.50 564 PRO A O 1
ATOM 4579 N N . PHE A 1 565 ? -1.805 -6.505 7.542 1.00 91.31 565 PHE A N 1
ATOM 4580 C CA . PHE A 1 565 ? -2.945 -5.972 8.292 1.00 91.31 565 PHE A CA 1
ATOM 4581 C C . PHE A 1 565 ? -4.012 -5.403 7.346 1.00 91.31 565 PHE A C 1
ATOM 4583 O O . PHE A 1 565 ? -3.666 -5.003 6.233 1.00 91.31 565 PHE A O 1
ATOM 4590 N N . PRO A 1 566 ? -5.302 -5.379 7.736 1.00 92.88 566 PRO A N 1
ATOM 4591 C CA . PRO A 1 566 ? -6.362 -4.793 6.914 1.00 92.88 566 PRO A CA 1
ATOM 4592 C C . PRO A 1 566 ? -6.140 -3.292 6.699 1.00 92.88 566 PRO A C 1
ATOM 4594 O O . PRO A 1 566 ? -5.794 -2.586 7.638 1.00 92.88 566 PRO A O 1
ATOM 4597 N N . VAL A 1 567 ? -6.352 -2.810 5.478 1.00 90.75 567 VAL A N 1
ATOM 4598 C CA . VAL A 1 567 ? -6.241 -1.386 5.111 1.00 90.75 567 VAL A CA 1
ATOM 4599 C C . VAL A 1 567 ? -7.620 -0.828 4.770 1.00 90.75 567 VAL A C 1
ATOM 4601 O O . VAL A 1 567 ? -8.048 0.156 5.357 1.00 90.75 567 VAL A O 1
ATOM 4604 N N . MET A 1 568 ? -8.348 -1.517 3.891 1.00 91.75 568 MET A N 1
ATOM 4605 C CA . MET A 1 568 ? -9.728 -1.198 3.520 1.00 91.75 568 MET A CA 1
ATOM 4606 C C . MET A 1 568 ? -10.594 -2.426 3.766 1.00 91.75 568 MET A C 1
ATOM 4608 O O . MET A 1 568 ? -10.242 -3.519 3.322 1.00 91.75 568 MET A O 1
ATOM 4612 N N . SER A 1 569 ? -11.703 -2.257 4.482 1.00 94.62 569 SER A N 1
ATOM 4613 C CA . SER A 1 569 ? -12.486 -3.360 5.037 1.00 94.62 569 SER A CA 1
ATOM 4614 C C . SER A 1 569 ? -13.981 -3.239 4.754 1.00 94.62 569 SER A C 1
ATOM 4616 O O . SER A 1 569 ? -14.552 -2.156 4.784 1.00 94.62 569 SER A O 1
ATOM 4618 N N . TYR A 1 570 ? -14.622 -4.383 4.553 1.00 95.56 570 TYR A N 1
ATOM 4619 C CA . TYR A 1 570 ? -16.057 -4.584 4.425 1.00 95.56 570 TYR A CA 1
ATOM 4620 C C . TYR A 1 570 ? -16.500 -5.623 5.458 1.00 95.56 570 TYR A C 1
ATOM 4622 O O . TYR A 1 570 ? -15.945 -6.722 5.535 1.00 95.56 570 TYR A O 1
ATOM 4630 N N . ILE A 1 571 ? -17.522 -5.289 6.241 1.00 96.06 571 ILE A N 1
ATOM 4631 C CA . ILE A 1 571 ? -18.241 -6.238 7.094 1.00 96.06 571 ILE A CA 1
ATOM 4632 C C . ILE A 1 571 ? -19.588 -6.505 6.427 1.00 96.06 571 ILE A C 1
ATOM 4634 O O . ILE A 1 571 ? -20.470 -5.642 6.428 1.00 96.06 571 ILE A O 1
ATOM 4638 N N . LEU A 1 572 ? -19.736 -7.697 5.849 1.00 95.06 572 LEU A N 1
ATOM 4639 C CA . LEU A 1 572 ? -20.986 -8.154 5.244 1.00 95.06 572 LEU A CA 1
ATOM 4640 C C . LEU A 1 572 ? -21.718 -9.024 6.263 1.00 95.06 572 LEU A C 1
ATOM 4642 O O . LEU A 1 572 ? -21.220 -10.084 6.642 1.00 95.06 572 LEU A O 1
ATOM 4646 N N . VAL A 1 573 ? -22.887 -8.585 6.717 1.00 93.12 573 VAL A N 1
ATOM 4647 C CA . VAL A 1 573 ? -23.699 -9.341 7.677 1.00 93.12 573 VAL A CA 1
ATOM 4648 C C . VAL A 1 573 ? -24.830 -10.042 6.939 1.00 93.12 573 VAL A C 1
ATOM 4650 O O . VAL A 1 573 ? -25.592 -9.395 6.223 1.00 93.12 573 VAL A O 1
ATOM 4653 N N . ASN A 1 574 ? -24.969 -11.350 7.146 1.00 91.06 574 ASN A N 1
ATOM 4654 C CA . ASN A 1 574 ? -26.027 -12.178 6.563 1.00 91.06 574 ASN A CA 1
ATOM 4655 C C . ASN A 1 574 ? -26.165 -12.104 5.030 1.00 91.06 574 ASN A C 1
ATOM 4657 O O . ASN A 1 574 ? -27.293 -12.132 4.541 1.00 91.06 574 ASN A O 1
ATOM 4661 N N . PRO A 1 575 ? -25.083 -12.053 4.232 1.00 87.81 575 PRO A N 1
ATOM 4662 C CA . PRO A 1 575 ? -25.215 -11.833 2.790 1.00 87.81 575 PRO A CA 1
ATOM 4663 C C . PRO A 1 575 ? -26.036 -12.919 2.067 1.00 87.81 575 PRO A C 1
ATOM 4665 O O . PRO A 1 575 ? -26.525 -12.682 0.965 1.00 87.81 575 PRO A O 1
ATOM 4668 N N . LEU A 1 576 ? -26.201 -14.099 2.680 1.00 83.06 576 LEU A N 1
ATOM 4669 C CA . LEU A 1 576 ? -26.943 -15.240 2.136 1.00 83.06 576 LEU A CA 1
ATOM 4670 C C . LEU A 1 576 ? -28.284 -15.530 2.847 1.00 83.06 576 LEU A C 1
ATOM 4672 O O . LEU A 1 576 ? -28.931 -16.520 2.503 1.00 83.06 576 LEU A O 1
ATOM 4676 N N . SER A 1 577 ? -28.725 -14.693 3.800 1.00 80.69 577 SER A N 1
ATOM 4677 C CA . SER A 1 577 ? -29.916 -14.950 4.635 1.00 80.69 577 SER A CA 1
ATOM 4678 C C . SER A 1 577 ? -31.018 -13.896 4.449 1.00 80.69 577 SER A C 1
ATOM 4680 O O . SER A 1 577 ? -31.055 -12.878 5.130 1.00 80.69 577 SER A O 1
ATOM 4682 N N . LYS A 1 578 ? -32.002 -14.193 3.595 1.00 72.62 578 LYS A N 1
ATOM 4683 C CA . LYS A 1 578 ? -33.135 -13.314 3.230 1.00 72.62 578 LYS A CA 1
ATOM 4684 C C . LYS A 1 578 ? -34.183 -13.096 4.325 1.00 72.62 578 LYS A C 1
ATOM 4686 O O . LYS A 1 578 ? -34.975 -12.168 4.237 1.00 72.62 578 LYS A O 1
ATOM 4691 N N . TYR A 1 579 ? -34.272 -13.976 5.321 1.00 78.19 579 TYR A N 1
ATOM 4692 C CA . TYR A 1 579 ? -35.353 -13.929 6.322 1.00 78.19 579 TYR A CA 1
ATOM 4693 C C . TYR A 1 579 ? -34.860 -13.777 7.756 1.00 78.19 579 TYR A C 1
ATOM 4695 O O . TYR A 1 579 ? -35.670 -13.698 8.683 1.00 78.19 579 TYR A O 1
ATOM 4703 N N . SER A 1 580 ? -33.545 -13.738 7.958 1.00 81.56 580 SER A N 1
ATOM 4704 C CA . SER A 1 580 ? -33.002 -13.647 9.301 1.00 81.56 580 SER A CA 1
ATOM 4705 C C . SER A 1 580 ? -33.052 -12.217 9.816 1.00 81.56 580 SER A C 1
ATOM 4707 O O . SER A 1 580 ? -32.654 -11.271 9.142 1.00 81.56 580 SER A O 1
ATOM 4709 N N . LYS A 1 581 ? -33.542 -12.072 11.046 1.00 83.69 581 LYS A N 1
ATOM 4710 C CA . LYS A 1 581 ? -33.495 -10.821 11.819 1.00 83.69 581 LYS A CA 1
ATOM 4711 C C . LYS A 1 581 ? -32.367 -10.834 12.857 1.00 83.69 581 LYS A C 1
ATOM 4713 O O . LYS A 1 581 ? -32.330 -9.974 13.728 1.00 83.69 581 LYS A O 1
ATOM 4718 N N . LYS A 1 582 ? -31.500 -11.846 12.817 1.00 86.62 582 LYS A N 1
ATOM 4719 C CA . LYS A 1 582 ? -30.394 -12.073 13.755 1.00 86.62 582 LYS A CA 1
ATOM 4720 C C . LYS A 1 582 ? -29.107 -12.231 12.959 1.00 86.62 582 LYS A C 1
ATOM 4722 O O . LYS A 1 582 ? -29.171 -12.541 11.780 1.00 86.62 582 LYS A O 1
ATOM 4727 N N . ILE A 1 583 ? -27.953 -12.058 13.591 1.00 89.00 583 ILE A N 1
ATOM 4728 C CA . ILE A 1 583 ? -26.658 -12.286 12.938 1.00 89.00 583 ILE A CA 1
ATOM 4729 C C . ILE A 1 583 ? -26.381 -13.793 12.882 1.00 89.00 583 ILE A C 1
ATOM 4731 O O . ILE A 1 583 ? -26.073 -14.395 13.912 1.00 89.00 583 ILE A O 1
ATOM 4735 N N . ASP A 1 584 ? -26.465 -14.377 11.690 1.00 87.56 584 ASP A N 1
ATOM 4736 C CA . ASP A 1 584 ? -26.139 -15.784 11.435 1.00 87.56 584 ASP A CA 1
ATOM 4737 C C . ASP A 1 584 ? -24.700 -15.920 10.922 1.00 87.56 584 ASP A C 1
ATOM 4739 O O . ASP A 1 584 ? -23.924 -16.742 11.414 1.00 87.56 584 ASP A O 1
ATOM 4743 N N . GLU A 1 585 ? -24.330 -15.062 9.969 1.00 90.56 585 GLU A N 1
ATOM 4744 C CA . GLU A 1 585 ? -23.043 -15.088 9.278 1.00 90.56 585 GLU A CA 1
ATOM 4745 C C . GLU A 1 585 ? -22.457 -13.678 9.169 1.00 90.56 585 GLU A C 1
ATOM 4747 O O . GLU A 1 585 ? -23.164 -12.702 8.901 1.00 90.56 585 GLU A O 1
ATOM 4752 N N . ILE A 1 586 ? -21.144 -13.578 9.354 1.00 94.62 586 ILE A N 1
ATOM 4753 C CA . ILE A 1 586 ? -20.370 -12.364 9.110 1.00 94.62 586 ILE A CA 1
ATOM 4754 C C . ILE A 1 586 ? -19.246 -12.712 8.145 1.00 94.62 586 ILE A C 1
ATOM 4756 O O . ILE A 1 586 ? -18.450 -13.611 8.415 1.00 94.62 586 ILE A O 1
ATOM 4760 N N . ILE A 1 587 ? -19.137 -11.959 7.055 1.00 95.50 587 ILE A N 1
ATOM 4761 C CA . ILE A 1 587 ? -17.992 -12.025 6.153 1.00 95.50 587 ILE A CA 1
ATOM 4762 C C . ILE A 1 587 ? -17.151 -10.767 6.342 1.00 95.50 587 ILE A C 1
ATOM 4764 O O . ILE A 1 587 ? -17.610 -9.654 6.083 1.00 95.50 587 ILE A O 1
ATOM 4768 N N . PHE A 1 588 ? -15.910 -10.955 6.783 1.00 96.75 588 PHE A N 1
ATOM 4769 C CA . PHE A 1 588 ? -14.905 -9.903 6.852 1.00 96.75 588 PHE A CA 1
ATOM 4770 C C . PHE A 1 588 ? -14.079 -9.912 5.567 1.00 96.75 588 PHE A C 1
ATOM 4772 O O . PHE A 1 588 ? -13.195 -10.749 5.399 1.00 96.75 588 PHE A O 1
ATOM 4779 N N . LEU A 1 589 ? -14.396 -9.002 4.651 1.00 96.44 589 LEU A N 1
ATOM 4780 C CA . LEU A 1 589 ? -13.722 -8.811 3.368 1.00 96.44 589 LEU A CA 1
ATOM 4781 C C . LEU A 1 589 ? -12.758 -7.629 3.485 1.00 96.44 589 LEU A C 1
ATOM 4783 O O . LEU A 1 589 ? -13.149 -6.579 3.975 1.00 96.44 589 LEU A O 1
ATOM 4787 N N . TYR A 1 590 ? -11.511 -7.755 3.041 1.00 94.69 590 TYR A N 1
ATOM 4788 C CA . TYR A 1 590 ? -10.552 -6.657 3.152 1.00 94.69 590 TYR A CA 1
ATOM 4789 C C . TYR A 1 590 ? -9.432 -6.714 2.112 1.00 94.69 590 TYR A C 1
ATOM 4791 O O . TYR A 1 590 ? -9.028 -7.788 1.657 1.00 94.69 590 TYR A O 1
ATOM 4799 N N . HIS A 1 591 ? -8.898 -5.537 1.785 1.00 92.50 591 HIS A N 1
ATOM 4800 C CA . HIS A 1 591 ? -7.572 -5.384 1.186 1.00 92.50 591 HIS A CA 1
ATOM 4801 C C . HIS A 1 591 ? -6.549 -5.245 2.306 1.00 92.50 591 HIS A C 1
ATOM 4803 O O . HIS A 1 591 ? -6.756 -4.458 3.235 1.00 92.50 591 HIS A O 1
ATOM 4809 N N . ASN A 1 592 ? -5.459 -6.007 2.254 1.00 92.19 592 ASN A N 1
ATOM 4810 C CA . ASN A 1 592 ? -4.396 -5.923 3.252 1.00 92.19 592 ASN A CA 1
ATOM 4811 C C . ASN A 1 592 ? -3.228 -5.036 2.802 1.00 92.19 592 ASN A C 1
ATOM 4813 O O . ASN A 1 592 ? -3.114 -4.633 1.645 1.00 92.19 592 ASN A O 1
ATOM 4817 N N . SER A 1 593 ? -2.328 -4.765 3.739 1.00 89.88 593 SER A N 1
ATOM 4818 C CA . SER A 1 593 ? -1.146 -3.929 3.544 1.00 89.88 593 SER A CA 1
ATOM 4819 C C . SER A 1 593 ? -0.112 -4.497 2.562 1.00 89.88 593 SER A C 1
ATOM 4821 O O . SER A 1 593 ? 0.797 -3.778 2.159 1.00 89.88 593 SER A O 1
ATOM 4823 N N . TRP A 1 594 ? -0.257 -5.759 2.143 1.00 87.38 594 TRP A N 1
ATOM 4824 C CA . TRP A 1 594 ? 0.563 -6.408 1.113 1.00 87.38 594 TRP A CA 1
ATOM 4825 C C . TRP A 1 594 ? -0.101 -6.404 -0.276 1.00 87.38 594 TRP A C 1
ATOM 4827 O O . TRP A 1 594 ? 0.441 -6.994 -1.215 1.00 87.38 594 TRP A O 1
ATOM 4837 N N . GLY A 1 595 ? -1.267 -5.762 -0.417 1.00 84.81 595 GLY A N 1
ATOM 4838 C CA . GLY A 1 595 ? -2.016 -5.667 -1.672 1.00 84.81 595 GLY A CA 1
ATOM 4839 C C . GLY A 1 595 ? -2.843 -6.906 -2.017 1.00 84.81 595 GLY A C 1
ATOM 4840 O O . GLY A 1 595 ? -3.241 -7.074 -3.169 1.00 84.81 595 GLY A O 1
ATOM 4841 N N . GLU A 1 596 ? -3.103 -7.785 -1.049 1.00 88.25 596 GLU A N 1
ATOM 4842 C CA . GLU A 1 596 ? -3.971 -8.945 -1.241 1.00 88.25 596 GLU A CA 1
ATOM 4843 C C . GLU A 1 596 ? -5.421 -8.606 -0.897 1.00 88.25 596 GLU A C 1
ATOM 4845 O O . GLU A 1 596 ? -5.691 -7.973 0.125 1.00 88.25 596 GLU A O 1
ATOM 4850 N N . THR A 1 597 ? -6.360 -9.129 -1.687 1.00 92.06 597 THR A N 1
ATOM 4851 C CA . THR A 1 597 ? -7.773 -9.173 -1.304 1.00 92.06 597 THR A CA 1
ATOM 4852 C C . THR A 1 597 ? -8.083 -10.498 -0.632 1.00 92.06 597 THR A C 1
ATOM 4854 O O . THR A 1 597 ? -7.816 -11.571 -1.187 1.00 92.06 597 THR A O 1
ATOM 4857 N N . ARG A 1 598 ? -8.677 -10.440 0.557 1.00 94.31 598 ARG A N 1
ATOM 4858 C CA . ARG A 1 598 ? -8.993 -11.621 1.361 1.00 94.31 598 ARG A CA 1
ATOM 4859 C C . ARG A 1 598 ? -10.380 -11.514 1.968 1.00 94.31 598 ARG A C 1
ATOM 4861 O O . ARG A 1 598 ? -10.884 -10.416 2.179 1.00 94.31 598 ARG A O 1
ATOM 4868 N N . PHE A 1 599 ? -10.980 -12.659 2.261 1.00 95.44 599 PHE A N 1
ATOM 4869 C CA . PHE A 1 599 ? -12.219 -12.725 3.024 1.00 95.44 599 PHE A CA 1
ATOM 4870 C C . PHE A 1 599 ? -12.146 -13.823 4.083 1.00 95.44 599 PHE A C 1
ATOM 4872 O O . PHE A 1 599 ? -11.528 -14.865 3.875 1.00 95.44 599 PHE A O 1
ATOM 4879 N N . GLU A 1 600 ? -12.795 -13.602 5.216 1.00 95.19 600 GLU A N 1
ATOM 4880 C CA . GLU A 1 600 ? -12.941 -14.576 6.296 1.00 95.19 600 GLU A CA 1
ATOM 4881 C C . GLU A 1 600 ? -14.419 -14.681 6.672 1.00 95.19 600 GLU A C 1
ATOM 4883 O O . GLU A 1 600 ? -15.125 -13.674 6.688 1.00 95.19 600 GLU A O 1
ATOM 4888 N N . VAL A 1 601 ? -14.891 -15.896 6.951 1.00 93.31 601 VAL A N 1
ATOM 4889 C CA . VAL A 1 601 ? -16.293 -16.168 7.293 1.00 93.31 601 VAL A CA 1
ATOM 4890 C C . VAL A 1 601 ? -16.373 -16.569 8.760 1.00 93.31 601 VAL A C 1
ATOM 4892 O O . VAL A 1 601 ? -15.647 -17.458 9.203 1.00 93.31 601 VAL A O 1
ATOM 4895 N N . PHE A 1 602 ? -17.268 -15.926 9.501 1.00 93.62 602 PHE A N 1
ATOM 4896 C CA . PHE A 1 602 ? -17.489 -16.152 10.922 1.00 93.62 602 PHE A CA 1
ATOM 4897 C C . PHE A 1 602 ? -18.962 -16.433 11.201 1.00 93.62 602 PHE A C 1
ATOM 4899 O O . PHE A 1 602 ? -19.852 -15.849 10.584 1.00 93.62 602 PHE A O 1
ATOM 4906 N N . THR A 1 603 ? -19.214 -17.286 12.190 1.00 86.69 603 THR A N 1
ATOM 4907 C CA . THR A 1 603 ? -20.556 -17.562 12.708 1.00 86.69 603 THR A CA 1
ATOM 4908 C C . THR A 1 603 ? -20.743 -16.881 14.058 1.00 86.69 603 THR A C 1
ATOM 4910 O O . THR A 1 603 ? -19.959 -17.108 14.984 1.00 86.69 603 THR A O 1
ATOM 4913 N N . GLY A 1 604 ? -21.808 -16.095 14.194 1.00 77.75 604 GLY A N 1
ATOM 4914 C CA . GLY A 1 604 ? -22.184 -15.451 15.451 1.00 77.75 604 GLY A CA 1
ATOM 4915 C C . GLY A 1 604 ? -21.466 -14.130 15.761 1.00 77.75 604 GLY A C 1
ATOM 4916 O O . GLY A 1 604 ? -20.400 -13.803 15.246 1.00 77.75 604 GLY A O 1
ATOM 4917 N N . GLN A 1 605 ? -22.079 -13.352 16.653 1.00 81.44 605 GLN A N 1
ATOM 4918 C CA . GLN A 1 605 ? -21.747 -11.944 16.900 1.00 81.44 605 GLN A CA 1
ATOM 4919 C C . GLN A 1 605 ? -20.382 -11.706 17.574 1.00 81.44 605 GLN A C 1
ATOM 4921 O O . GLN A 1 605 ? -19.820 -10.621 17.444 1.00 81.44 605 GLN A O 1
ATOM 4926 N N . ASN A 1 606 ? -19.818 -12.709 18.257 1.00 83.19 606 ASN A N 1
ATOM 4927 C CA . ASN A 1 606 ? -18.570 -12.560 19.019 1.00 83.19 606 ASN A CA 1
ATOM 4928 C C . ASN A 1 606 ? -17.370 -12.167 18.140 1.00 83.19 606 ASN A C 1
ATOM 4930 O O . ASN A 1 606 ? -16.489 -11.444 18.599 1.00 83.19 606 ASN A O 1
ATOM 4934 N N . ALA A 1 607 ? -17.365 -12.580 16.868 1.00 90.19 607 ALA A N 1
ATOM 4935 C CA . ALA A 1 607 ? -16.295 -12.251 15.929 1.00 90.19 607 ALA A CA 1
ATOM 4936 C C . ALA A 1 607 ? -16.190 -10.744 15.632 1.00 90.19 607 ALA A C 1
ATOM 4938 O O . ALA A 1 607 ? -15.117 -10.262 15.271 1.00 90.19 607 ALA A O 1
ATOM 4939 N N . LEU A 1 608 ? -17.271 -9.972 15.815 1.00 92.12 608 LEU A N 1
ATOM 4940 C CA . LEU A 1 608 ? -17.280 -8.533 15.521 1.00 92.12 608 LEU A CA 1
ATOM 4941 C C . LEU A 1 608 ? -16.282 -7.763 16.379 1.00 92.12 608 LEU A C 1
ATOM 4943 O O . LEU A 1 608 ? -15.722 -6.778 15.908 1.00 92.12 608 LEU A O 1
ATOM 4947 N N . THR A 1 609 ? -16.027 -8.204 17.612 1.00 93.06 609 THR A N 1
ATOM 4948 C CA . THR A 1 609 ? -15.053 -7.550 18.494 1.00 93.06 609 THR A CA 1
ATOM 4949 C C . THR A 1 609 ? -13.625 -7.711 17.965 1.00 93.06 609 THR A C 1
ATOM 4951 O O . THR A 1 609 ? -12.902 -6.717 17.872 1.00 93.06 609 THR A O 1
ATOM 4954 N N . ASP A 1 610 ? -13.243 -8.917 17.535 1.00 93.44 610 ASP A N 1
ATOM 4955 C CA . ASP A 1 610 ? -11.926 -9.184 16.941 1.00 93.44 610 ASP A CA 1
ATOM 4956 C C . ASP A 1 610 ? -11.757 -8.495 15.582 1.00 93.44 610 ASP A C 1
ATOM 4958 O O . ASP A 1 610 ? -10.718 -7.888 15.312 1.00 93.44 610 ASP A O 1
ATOM 4962 N N . ILE A 1 611 ? -12.795 -8.530 14.740 1.00 95.38 611 ILE A N 1
ATOM 4963 C CA . ILE A 1 611 ? -12.814 -7.833 13.447 1.00 95.38 611 ILE A CA 1
ATOM 4964 C C . ILE A 1 611 ? -12.632 -6.325 13.661 1.00 95.38 611 ILE A C 1
ATOM 4966 O O . ILE A 1 611 ? -11.760 -5.714 13.044 1.00 95.38 611 ILE A O 1
ATOM 4970 N N . THR A 1 612 ? -13.392 -5.734 14.589 1.00 94.81 612 THR A N 1
ATOM 4971 C CA . THR A 1 612 ? -13.294 -4.306 14.930 1.00 94.81 612 THR A CA 1
ATOM 4972 C C . THR A 1 612 ? -11.884 -3.955 15.404 1.00 94.81 612 THR A C 1
ATOM 4974 O O . THR A 1 612 ? -11.318 -2.966 14.943 1.00 94.81 612 THR A O 1
ATOM 4977 N N . LEU A 1 613 ? -11.261 -4.792 16.243 1.00 94.69 613 LEU A N 1
ATOM 4978 C CA . LEU A 1 613 ? -9.884 -4.577 16.693 1.00 94.69 613 LEU A CA 1
ATOM 4979 C C . LEU A 1 613 ? -8.880 -4.560 15.531 1.00 94.69 613 LEU A C 1
ATOM 4981 O O . LEU A 1 613 ? -7.997 -3.700 15.477 1.00 94.69 613 LEU A O 1
ATOM 4985 N N . ARG A 1 614 ? -9.008 -5.511 14.599 1.00 94.75 614 ARG A N 1
ATOM 4986 C CA . ARG A 1 614 ? -8.143 -5.603 13.414 1.00 94.75 614 ARG A CA 1
ATOM 4987 C C . ARG A 1 614 ? -8.286 -4.370 12.523 1.00 94.75 614 ARG A C 1
ATOM 4989 O O . ARG A 1 614 ? -7.270 -3.872 12.044 1.00 94.75 614 ARG A O 1
ATOM 4996 N N . ILE A 1 615 ? -9.507 -3.859 12.351 1.00 94.25 615 ILE A N 1
ATOM 4997 C CA . ILE A 1 615 ? -9.781 -2.644 11.568 1.00 94.25 615 ILE A CA 1
ATOM 4998 C C . ILE A 1 615 ? -9.189 -1.406 12.249 1.00 94.25 615 ILE A C 1
ATOM 5000 O O . ILE A 1 615 ? -8.510 -0.635 11.579 1.00 94.25 615 ILE A O 1
ATOM 5004 N N . ILE A 1 616 ? -9.367 -1.237 13.568 1.00 92.06 616 ILE A N 1
ATOM 5005 C CA . ILE A 1 616 ? -8.776 -0.113 14.322 1.00 92.06 616 ILE A CA 1
ATOM 5006 C C . ILE A 1 616 ? -7.260 -0.078 14.116 1.00 92.06 616 ILE A C 1
ATOM 5008 O O . ILE A 1 616 ? -6.701 0.941 13.720 1.00 92.06 616 ILE A O 1
ATOM 5012 N N . ASN A 1 617 ? -6.590 -1.209 14.343 1.00 90.94 617 ASN A N 1
ATOM 5013 C CA . ASN A 1 617 ? -5.139 -1.298 14.194 1.00 90.94 617 ASN A CA 1
ATOM 5014 C C . ASN A 1 617 ? -4.687 -1.086 12.744 1.00 90.94 617 ASN A C 1
ATOM 5016 O O . ASN A 1 617 ? -3.638 -0.488 12.511 1.00 90.94 617 ASN A O 1
ATOM 5020 N N . GLY A 1 618 ? -5.483 -1.546 11.780 1.00 90.38 618 GLY A N 1
ATOM 5021 C CA . GLY A 1 618 ? -5.261 -1.310 10.361 1.00 90.38 618 GLY A CA 1
ATOM 5022 C C . GLY A 1 618 ? -5.347 0.164 9.968 1.00 90.38 618 GLY A C 1
ATOM 5023 O O . GLY A 1 618 ? -4.447 0.683 9.304 1.00 90.38 618 GLY A O 1
ATOM 5024 N N . ALA A 1 619 ? -6.379 0.863 10.440 1.00 88.44 619 ALA A N 1
ATOM 5025 C CA . ALA A 1 619 ? -6.587 2.288 10.194 1.00 88.44 619 ALA A CA 1
ATOM 5026 C C . ALA A 1 619 ? -5.509 3.153 10.867 1.00 88.44 619 ALA A C 1
ATOM 5028 O O . ALA A 1 619 ? -4.950 4.035 10.221 1.00 88.44 619 ALA A O 1
ATOM 5029 N N . ILE A 1 620 ? -5.128 2.846 12.117 1.00 86.06 620 ILE A N 1
ATOM 5030 C CA . ILE A 1 620 ? -4.031 3.541 12.817 1.00 86.06 620 ILE A CA 1
ATOM 5031 C C . ILE A 1 620 ? -2.715 3.409 12.034 1.00 86.06 620 ILE A C 1
ATOM 5033 O O . ILE A 1 620 ? -2.013 4.398 11.843 1.00 86.06 620 ILE A O 1
ATOM 5037 N 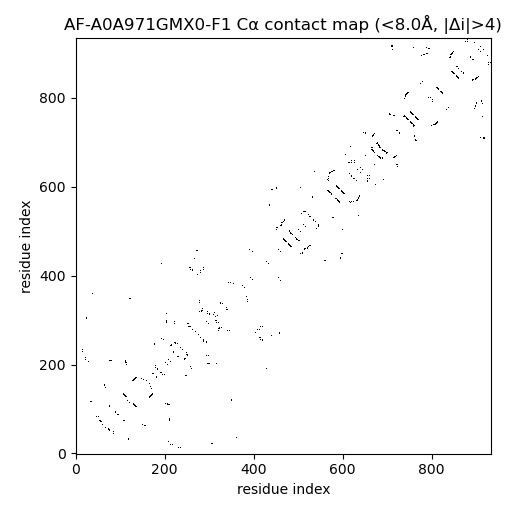N . LYS A 1 621 ? -2.381 2.201 11.554 1.00 85.94 621 LYS A N 1
ATOM 5038 C CA . LYS A 1 621 ? -1.135 1.949 10.806 1.00 85.94 621 LYS A CA 1
ATOM 5039 C C . LYS A 1 621 ? -1.131 2.553 9.402 1.00 85.94 621 LYS A C 1
ATOM 5041 O O . LYS A 1 621 ? -0.088 3.008 8.942 1.00 85.94 621 LYS A O 1
ATOM 5046 N N . SER A 1 622 ? -2.263 2.498 8.702 1.00 83.88 622 SER A N 1
ATOM 5047 C CA . SER A 1 622 ? -2.378 3.008 7.330 1.00 83.88 622 SER A CA 1
ATOM 5048 C C . SER A 1 622 ? -2.584 4.520 7.266 1.00 83.88 622 SER A C 1
ATOM 5050 O O . SER A 1 622 ? -2.315 5.131 6.236 1.00 83.88 622 SER A O 1
ATOM 5052 N N . GLY A 1 623 ? -3.058 5.133 8.354 1.00 81.44 623 GLY A N 1
ATOM 5053 C CA . GLY A 1 623 ? -3.451 6.538 8.380 1.00 81.44 623 GLY A CA 1
ATOM 5054 C C . GLY A 1 623 ? -4.718 6.835 7.574 1.00 81.44 623 GLY A C 1
ATOM 5055 O O . GLY A 1 623 ? -5.001 8.008 7.340 1.00 81.44 623 GLY A O 1
ATOM 5056 N N . MET A 1 624 ? -5.458 5.805 7.142 1.00 78.31 624 MET A N 1
ATOM 5057 C CA . MET A 1 624 ? -6.736 5.974 6.455 1.00 78.31 624 MET A CA 1
ATOM 5058 C C . MET A 1 624 ? -7.797 6.547 7.389 1.00 78.31 624 MET A C 1
ATOM 5060 O O . MET A 1 624 ? -7.879 6.188 8.566 1.00 78.31 624 MET A O 1
ATOM 5064 N N . ASP A 1 625 ? -8.642 7.415 6.841 1.00 80.31 625 ASP A N 1
ATOM 5065 C CA . ASP A 1 625 ? -9.809 7.908 7.553 1.00 80.31 625 ASP A CA 1
ATOM 5066 C C . ASP A 1 625 ? -10.869 6.803 7.728 1.00 80.31 625 ASP A C 1
ATOM 5068 O O . ASP A 1 625 ? -10.904 5.805 7.004 1.00 80.31 625 ASP A O 1
ATOM 5072 N N . SER A 1 626 ? -11.763 6.995 8.700 1.00 76.44 626 SER A N 1
ATOM 5073 C CA . SER A 1 626 ? -12.786 6.003 9.050 1.00 76.44 626 SER A CA 1
ATOM 5074 C C . SER A 1 626 ? -13.772 5.661 7.923 1.00 76.44 626 SER A C 1
ATOM 5076 O O . SER A 1 626 ? -14.303 4.552 7.924 1.00 76.44 626 SER A O 1
ATOM 5078 N N . ILE A 1 627 ? -14.034 6.587 6.992 1.00 73.88 627 ILE A N 1
ATOM 5079 C CA . ILE A 1 627 ? -14.995 6.403 5.895 1.00 73.88 627 ILE A CA 1
ATOM 5080 C C . ILE A 1 627 ? -14.365 5.500 4.838 1.00 73.88 627 ILE A C 1
ATOM 5082 O O . ILE A 1 627 ? -14.985 4.536 4.404 1.00 73.88 627 ILE A O 1
ATOM 5086 N N . SER A 1 628 ? -13.112 5.776 4.483 1.00 78.88 628 SER A N 1
ATOM 5087 C CA . SER A 1 628 ? -12.356 4.991 3.505 1.00 78.88 628 SER A CA 1
ATOM 5088 C C . SER A 1 628 ? -11.948 3.612 4.041 1.00 78.88 628 SER A C 1
ATOM 5090 O O . SER A 1 628 ? -11.819 2.654 3.279 1.00 78.88 628 SER A O 1
ATOM 5092 N N . ALA A 1 629 ? -11.734 3.491 5.355 1.00 81.94 629 ALA A N 1
ATOM 5093 C CA . ALA A 1 629 ? -11.243 2.262 5.972 1.00 81.94 629 ALA A CA 1
ATOM 5094 C C . ALA A 1 629 ? -12.322 1.178 6.161 1.00 81.94 629 ALA A C 1
ATOM 5096 O O . ALA A 1 629 ? -11.972 -0.007 6.210 1.00 81.94 629 ALA A O 1
ATOM 5097 N N . LEU A 1 630 ? -13.608 1.540 6.299 1.00 92.50 630 LEU A N 1
ATOM 5098 C CA . LEU A 1 630 ? -14.657 0.600 6.708 1.00 92.50 630 LEU A CA 1
ATOM 5099 C C . LEU A 1 630 ? -16.028 0.843 6.060 1.00 92.50 630 LEU A C 1
ATOM 5101 O O . LEU A 1 630 ? -16.690 1.847 6.311 1.00 92.50 630 LEU A O 1
ATOM 5105 N N . HIS A 1 631 ? -16.532 -0.193 5.392 1.00 93.12 631 HIS A N 1
ATOM 5106 C CA . HIS A 1 631 ? -17.914 -0.309 4.934 1.00 93.12 631 HIS A CA 1
ATOM 5107 C C . HIS A 1 631 ? -18.648 -1.433 5.681 1.00 93.12 631 HIS A C 1
ATOM 5109 O O . HIS A 1 631 ? -18.103 -2.509 5.924 1.00 93.12 631 HIS A O 1
ATOM 5115 N N . ILE A 1 632 ? -19.905 -1.195 6.062 1.00 94.62 632 ILE A N 1
ATOM 5116 C CA . ILE A 1 632 ? -20.753 -2.185 6.747 1.00 94.62 632 ILE A CA 1
ATOM 5117 C C . ILE A 1 632 ? -22.102 -2.246 6.040 1.00 94.62 632 ILE A C 1
ATOM 5119 O O . ILE A 1 632 ? -22.795 -1.223 5.919 1.00 94.62 632 ILE A O 1
ATOM 5123 N N . THR A 1 633 ? -22.477 -3.450 5.615 1.00 94.25 633 THR A N 1
ATOM 5124 C CA . THR A 1 633 ? -23.687 -3.716 4.833 1.00 94.25 633 THR A CA 1
ATOM 5125 C C . THR A 1 633 ? -24.320 -5.055 5.230 1.00 94.25 633 THR A C 1
ATOM 5127 O O . THR A 1 633 ? -23.659 -5.934 5.788 1.00 94.25 633 THR A O 1
ATOM 5130 N N . SER A 1 634 ? -25.621 -5.200 4.991 1.00 93.06 634 SER A N 1
ATOM 5131 C CA . SER A 1 634 ? -26.389 -6.415 5.268 1.00 93.06 634 SER A CA 1
ATOM 5132 C C . SER A 1 634 ? -27.564 -6.532 4.304 1.00 93.06 634 SER A C 1
ATOM 5134 O O . SER A 1 634 ? -27.985 -5.519 3.749 1.00 93.06 634 SER A O 1
ATOM 5136 N N . SER A 1 635 ? -28.091 -7.742 4.109 1.00 90.38 635 SER A N 1
ATOM 5137 C CA . SER A 1 635 ? -29.329 -7.947 3.356 1.00 90.38 635 SER A CA 1
ATOM 5138 C C . SER A 1 635 ? -30.569 -7.661 4.207 1.00 90.38 635 SER A C 1
ATOM 5140 O O . SER A 1 635 ? -30.572 -7.841 5.433 1.00 90.38 635 SER A O 1
ATOM 5142 N N . ASP A 1 636 ? -31.672 -7.303 3.550 1.00 84.75 636 ASP A N 1
ATOM 5143 C CA . ASP A 1 636 ? -32.963 -7.201 4.223 1.00 84.75 636 ASP A CA 1
ATOM 5144 C C . ASP A 1 636 ? -33.443 -8.582 4.716 1.00 84.75 636 ASP A C 1
ATOM 5146 O O . ASP A 1 636 ? -33.142 -9.607 4.095 1.00 84.75 636 ASP A O 1
ATOM 5150 N N . PRO A 1 637 ? -34.189 -8.637 5.840 1.00 88.44 637 PRO A N 1
ATOM 5151 C CA . PRO A 1 637 ? -34.695 -7.505 6.623 1.00 88.44 637 PRO A CA 1
ATOM 5152 C C . PRO A 1 637 ? -33.719 -6.972 7.686 1.00 88.44 637 PRO A C 1
ATOM 5154 O O . PRO A 1 637 ? -34.064 -6.015 8.382 1.00 88.44 637 PRO A O 1
ATOM 5157 N N . PHE A 1 638 ? -32.543 -7.586 7.881 1.00 90.44 638 PHE A N 1
ATOM 5158 C CA . PHE A 1 638 ? -31.640 -7.187 8.967 1.00 90.44 638 PHE A CA 1
ATOM 5159 C C . PHE A 1 638 ? -31.047 -5.794 8.743 1.00 90.44 638 PHE A C 1
ATOM 5161 O O . PHE A 1 638 ? -30.945 -5.038 9.705 1.00 90.44 638 PHE A O 1
ATOM 5168 N N . SER A 1 639 ? -30.753 -5.399 7.502 1.00 90.50 639 SER A N 1
ATOM 5169 C CA . SER A 1 639 ? -30.304 -4.036 7.163 1.00 90.50 639 SER A CA 1
ATOM 5170 C C . SER A 1 639 ? -31.240 -2.926 7.635 1.00 90.50 639 SER A C 1
ATOM 5172 O O . SER A 1 639 ? -30.769 -1.847 7.980 1.00 90.50 639 SER A O 1
ATOM 5174 N N . SER A 1 640 ? -32.544 -3.195 7.678 1.00 90.31 640 SER A N 1
ATOM 5175 C CA . SER A 1 640 ? -33.571 -2.246 8.124 1.00 90.31 640 SER A CA 1
ATOM 5176 C C . SER A 1 640 ? -33.853 -2.323 9.634 1.00 90.31 640 SER A C 1
ATOM 5178 O O . SER A 1 640 ? -34.734 -1.633 10.149 1.00 90.31 640 SER A O 1
ATOM 5180 N N . SER A 1 641 ? -33.152 -3.198 10.362 1.00 91.81 641 SER A N 1
ATOM 5181 C CA . SER A 1 641 ? -33.355 -3.399 11.797 1.00 91.81 641 SER A CA 1
ATOM 5182 C C . SER A 1 641 ? -32.665 -2.319 12.635 1.00 91.81 641 SER A C 1
ATOM 5184 O O . SER A 1 641 ? -31.606 -1.793 12.276 1.00 91.81 641 SER A O 1
ATOM 5186 N N . LYS A 1 642 ? -33.237 -2.017 13.807 1.00 90.19 642 LYS A N 1
ATOM 5187 C CA . LYS A 1 642 ? -32.616 -1.103 14.779 1.00 90.19 642 LYS A CA 1
ATOM 5188 C C . LYS A 1 642 ? -31.254 -1.640 15.224 1.00 90.19 642 LYS A C 1
ATOM 5190 O O . LYS A 1 642 ? -30.310 -0.870 15.385 1.00 90.19 642 LYS A O 1
ATOM 5195 N N . GLU A 1 643 ? -31.158 -2.956 15.372 1.00 89.00 643 GLU A N 1
ATOM 5196 C CA . GLU A 1 643 ? -29.962 -3.691 15.763 1.00 89.00 643 GLU A CA 1
ATOM 5197 C C . GLU A 1 643 ? -28.810 -3.471 14.772 1.00 89.00 643 GLU A C 1
ATOM 5199 O O . GLU A 1 643 ? -27.692 -3.175 15.194 1.00 89.00 643 GLU A O 1
ATOM 5204 N N . PHE A 1 644 ? -29.064 -3.544 13.460 1.00 91.69 644 PHE A N 1
ATOM 5205 C CA . PHE A 1 644 ? -28.042 -3.283 12.441 1.00 91.69 644 PHE A CA 1
ATOM 5206 C C . PHE A 1 644 ? -27.588 -1.822 12.432 1.00 91.69 644 PHE A C 1
ATOM 5208 O O . PHE A 1 644 ? -26.386 -1.552 12.390 1.00 91.69 644 PHE A O 1
ATOM 5215 N N . HIS A 1 645 ? -28.522 -0.869 12.509 1.00 91.56 645 HIS A N 1
ATOM 5216 C CA . HIS A 1 645 ? -28.171 0.551 12.575 1.00 91.56 645 HIS A CA 1
ATOM 5217 C C . HIS A 1 645 ? -27.330 0.870 13.814 1.00 91.56 645 HIS A C 1
ATOM 5219 O O . HIS A 1 645 ? -26.337 1.592 13.706 1.00 91.56 645 HIS A O 1
ATOM 5225 N N . GLN A 1 646 ? -27.680 0.294 14.968 1.00 89.44 646 GLN A N 1
ATOM 5226 C CA . GLN A 1 646 ? -26.904 0.430 16.196 1.00 89.44 646 GLN A CA 1
ATOM 5227 C C . GLN A 1 646 ? -25.510 -0.183 16.039 1.00 89.44 646 GLN A C 1
ATOM 5229 O O . GLN A 1 646 ? -24.531 0.507 16.298 1.00 89.44 646 GLN A O 1
ATOM 5234 N N . LEU A 1 647 ? -25.405 -1.416 15.529 1.00 90.50 647 LEU A N 1
ATOM 5235 C CA . LEU A 1 647 ? -24.126 -2.078 15.257 1.00 90.50 647 LEU A CA 1
ATOM 5236 C C . LEU A 1 647 ? -23.220 -1.220 14.364 1.00 90.50 647 LEU A C 1
ATOM 5238 O O . LEU A 1 647 ? -22.071 -0.948 14.717 1.00 90.50 647 LEU A O 1
ATOM 5242 N N . LYS A 1 648 ? -23.745 -0.790 13.210 1.00 92.31 648 LYS A N 1
ATOM 5243 C CA . LYS A 1 648 ? -23.014 0.019 12.231 1.00 92.31 648 LYS A CA 1
ATOM 5244 C C . LYS A 1 648 ? -22.513 1.307 12.874 1.00 92.31 648 LYS A C 1
ATOM 5246 O O . LYS A 1 648 ? -21.331 1.619 12.789 1.00 92.31 648 LYS A O 1
ATOM 5251 N N . SER A 1 649 ? -23.398 2.010 13.575 1.00 91.19 649 SER A N 1
ATOM 5252 C CA . SER A 1 649 ? -23.069 3.257 14.258 1.00 91.19 649 SER A CA 1
ATOM 5253 C C . SER A 1 649 ? -22.005 3.044 15.348 1.00 91.19 649 SER A C 1
ATOM 5255 O O . SER A 1 649 ? -21.048 3.815 15.415 1.00 91.19 649 SER A O 1
ATOM 5257 N N . SER A 1 650 ? -22.116 1.987 16.161 1.00 91.44 650 SER A N 1
ATOM 5258 C CA . SER A 1 650 ? -21.154 1.650 17.219 1.00 91.44 650 SER A CA 1
ATOM 5259 C C . SER A 1 650 ? -19.756 1.381 16.677 1.00 91.44 650 SER A C 1
ATOM 5261 O O . SER A 1 650 ? -18.804 2.018 17.127 1.00 91.44 650 SER A O 1
ATOM 5263 N N . ILE A 1 651 ? -19.620 0.511 15.673 1.00 92.88 651 ILE A N 1
ATOM 5264 C CA . ILE A 1 651 ? -18.311 0.188 15.084 1.00 92.88 651 ILE A CA 1
ATOM 5265 C C . ILE A 1 651 ? -17.692 1.432 14.428 1.00 92.88 651 ILE A C 1
ATOM 5267 O O . ILE A 1 651 ? -16.510 1.709 14.643 1.00 92.88 651 ILE A O 1
ATOM 5271 N N . THR A 1 652 ? -18.482 2.228 13.699 1.00 92.50 652 THR A N 1
ATOM 5272 C CA . THR A 1 652 ? -18.001 3.483 13.101 1.00 92.50 652 THR A CA 1
ATOM 5273 C C . THR A 1 652 ? -17.530 4.479 14.165 1.00 92.50 652 THR A C 1
ATOM 5275 O O . THR A 1 652 ? -16.458 5.060 14.009 1.00 92.50 652 THR A O 1
ATOM 5278 N N . SER A 1 653 ? -18.262 4.645 15.273 1.00 92.00 653 SER A N 1
ATOM 5279 C CA . SER A 1 653 ? -17.849 5.537 16.367 1.00 92.00 653 SER A CA 1
ATOM 5280 C C . SER A 1 653 ? -16.570 5.075 17.064 1.00 92.00 653 SER A C 1
ATOM 5282 O O . SER A 1 653 ? -15.750 5.916 17.431 1.00 92.00 653 SER A O 1
ATOM 5284 N N . ILE A 1 654 ? -16.388 3.761 17.246 1.00 93.06 654 ILE A N 1
ATOM 5285 C CA . ILE A 1 654 ? -15.149 3.203 17.802 1.00 93.06 654 ILE A CA 1
ATOM 5286 C C . ILE A 1 654 ? -13.979 3.546 16.878 1.00 93.06 654 ILE A C 1
ATOM 5288 O O . ILE A 1 654 ? -12.961 4.055 17.344 1.00 93.06 654 ILE A O 1
ATOM 5292 N N . LEU A 1 655 ? -14.127 3.297 15.573 1.00 91.81 655 LEU A N 1
ATOM 5293 C CA . LEU A 1 655 ? -13.074 3.563 14.598 1.00 91.81 655 LEU A CA 1
ATOM 5294 C C . LEU A 1 655 ? -12.701 5.049 14.575 1.00 91.81 655 LEU A C 1
ATOM 5296 O O . LEU A 1 655 ? -11.530 5.376 14.747 1.00 91.81 655 LEU A O 1
ATOM 5300 N N . GLN A 1 656 ? -13.696 5.935 14.465 1.00 90.81 656 GLN A N 1
ATOM 5301 C CA . GLN A 1 656 ? -13.505 7.388 14.499 1.00 90.81 656 GLN A CA 1
ATOM 5302 C C . GLN A 1 656 ? -12.724 7.828 15.737 1.00 90.81 656 GLN A C 1
ATOM 5304 O O . GLN A 1 656 ? -11.719 8.527 15.612 1.00 90.81 656 GLN A O 1
ATOM 5309 N N . PHE A 1 657 ? -13.124 7.339 16.913 1.00 91.06 657 PHE A N 1
ATOM 5310 C CA . PHE A 1 657 ? -12.490 7.685 18.181 1.00 91.06 657 PHE A CA 1
ATOM 5311 C C . PHE A 1 657 ? -10.994 7.350 18.229 1.00 91.06 657 PHE A C 1
ATOM 5313 O O . PHE A 1 657 ? -10.234 8.128 18.797 1.00 91.06 657 PHE A O 1
ATOM 5320 N N . PHE A 1 658 ? -10.566 6.229 17.637 1.00 88.56 658 PHE A N 1
ATOM 5321 C CA . PHE A 1 658 ? -9.151 5.837 17.589 1.00 88.56 658 PHE A CA 1
ATOM 5322 C C . PHE A 1 658 ? -8.373 6.456 16.418 1.00 88.56 658 PHE A C 1
ATOM 5324 O O . PHE A 1 658 ? -7.152 6.559 16.501 1.00 88.56 658 PHE A O 1
ATOM 5331 N N . THR A 1 659 ? -9.047 6.876 15.342 1.00 84.81 659 THR A N 1
ATOM 5332 C CA . THR A 1 659 ? -8.402 7.539 14.191 1.00 84.81 659 THR A CA 1
ATOM 5333 C C . THR A 1 659 ? -8.225 9.052 14.363 1.00 84.81 659 THR A C 1
ATOM 5335 O O . THR A 1 659 ? -7.424 9.655 13.650 1.00 84.81 659 THR A O 1
ATOM 5338 N N . GLU A 1 660 ? -8.931 9.681 15.310 1.00 80.25 660 GLU A N 1
ATOM 5339 C CA . GLU A 1 660 ? -8.692 11.073 15.718 1.00 80.25 660 GLU A CA 1
ATOM 5340 C C . GLU A 1 660 ? -7.269 11.203 16.310 1.00 80.25 660 GLU A C 1
ATOM 5342 O O . GLU A 1 660 ? -7.017 10.793 17.444 1.00 80.25 660 GLU A O 1
ATOM 5347 N N . ARG A 1 661 ? -6.316 11.729 15.521 1.00 59.38 661 ARG A N 1
ATOM 5348 C CA . ARG A 1 661 ? -4.877 11.764 15.854 1.00 59.38 661 ARG A CA 1
ATOM 5349 C C . ARG A 1 661 ? -4.573 12.561 17.127 1.00 59.38 661 ARG A C 1
ATOM 5351 O O . ARG A 1 661 ? -4.662 13.788 17.117 1.00 59.38 661 ARG A O 1
ATOM 5358 N N . GLN A 1 662 ? -4.112 11.867 18.170 1.00 60.94 662 GLN A N 1
ATOM 5359 C CA . GLN A 1 662 ? -3.396 12.429 19.322 1.00 60.94 662 GLN A CA 1
ATOM 5360 C C . GLN A 1 662 ? -2.385 11.398 19.858 1.00 60.94 662 GLN A C 1
ATOM 5362 O O . GLN A 1 662 ? -2.733 10.523 20.649 1.00 60.94 662 GLN A O 1
ATOM 5367 N N . ASP A 1 663 ? -1.122 11.504 19.438 1.00 59.91 663 ASP A N 1
ATOM 5368 C CA . ASP A 1 663 ? -0.105 10.445 19.612 1.00 59.91 663 ASP A CA 1
ATOM 5369 C C . ASP A 1 663 ? 0.300 10.163 21.076 1.00 59.91 663 ASP A C 1
ATOM 5371 O O . ASP A 1 663 ? 0.952 9.161 21.376 1.00 59.91 663 ASP A O 1
ATOM 5375 N N . THR A 1 664 ? -0.121 11.010 22.019 1.00 73.50 664 THR A N 1
ATOM 5376 C CA . THR A 1 664 ? 0.308 10.971 23.427 1.00 73.50 664 THR A CA 1
ATOM 5377 C C . THR A 1 664 ? -0.806 10.646 24.426 1.00 73.50 664 THR A C 1
ATOM 5379 O O . THR A 1 664 ? -0.559 10.649 25.636 1.00 73.50 664 THR A O 1
ATOM 5382 N N . VAL A 1 665 ? -2.017 10.328 23.957 1.00 86.06 665 VAL A N 1
ATOM 5383 C CA . VAL A 1 665 ? -3.191 10.101 24.816 1.00 86.06 665 VAL A CA 1
ATOM 5384 C C . VAL A 1 665 ? -3.580 8.628 24.856 1.00 86.06 665 VAL A C 1
ATOM 5386 O O . VAL A 1 665 ? -3.687 7.953 23.832 1.00 86.06 665 VAL A O 1
ATOM 5389 N N . ARG A 1 666 ? -3.847 8.116 26.063 1.00 89.62 666 ARG A N 1
ATOM 5390 C CA . ARG A 1 666 ? -4.477 6.807 26.240 1.00 89.62 666 ARG A CA 1
ATOM 5391 C C . ARG A 1 666 ? -5.962 6.927 25.905 1.00 89.62 666 ARG A C 1
ATOM 5393 O O . ARG A 1 666 ? -6.732 7.496 26.665 1.00 89.62 666 ARG A O 1
ATOM 5400 N N . GLN A 1 667 ? -6.378 6.347 24.797 1.00 91.75 667 GLN A N 1
ATOM 5401 C CA . GLN A 1 667 ? -7.767 6.282 24.366 1.00 91.75 667 GLN A CA 1
ATOM 5402 C C . GLN A 1 667 ? -8.425 5.017 24.916 1.00 91.75 667 GLN A C 1
ATOM 5404 O O . GLN A 1 667 ? -7.845 3.929 24.855 1.00 91.75 667 GLN A O 1
ATOM 5409 N N . ARG A 1 668 ? -9.640 5.151 25.454 1.00 94.00 668 ARG A N 1
ATOM 5410 C CA . ARG A 1 668 ? -10.489 4.034 25.890 1.00 94.00 668 ARG A CA 1
ATOM 5411 C C . ARG A 1 668 ? -11.916 4.220 25.382 1.00 94.00 668 ARG A C 1
ATOM 5413 O O . ARG A 1 668 ? -12.557 5.209 25.720 1.00 94.00 668 ARG A O 1
ATOM 5420 N N . PHE A 1 669 ? -12.420 3.261 24.616 1.00 95.38 669 PHE A N 1
ATOM 5421 C CA . PHE A 1 669 ? -13.813 3.230 24.175 1.00 95.38 669 PHE A CA 1
ATOM 5422 C C . PHE A 1 669 ? -14.547 2.075 24.854 1.00 95.38 669 PHE A C 1
ATOM 5424 O O . PHE A 1 669 ? -14.114 0.924 24.771 1.00 95.38 669 PHE A O 1
ATOM 5431 N N . ILE A 1 670 ? -15.654 2.386 25.516 1.00 96.44 670 ILE A N 1
ATOM 5432 C CA . ILE A 1 670 ? -16.456 1.470 26.320 1.00 96.44 670 ILE A CA 1
ATOM 5433 C C . ILE A 1 670 ? -17.749 1.176 25.567 1.00 96.44 670 ILE A C 1
ATOM 5435 O O . ILE A 1 670 ? -18.502 2.085 25.231 1.00 96.44 670 ILE A O 1
ATOM 5439 N N . THR A 1 671 ? -18.015 -0.095 25.307 1.00 95.00 671 THR A N 1
ATOM 5440 C CA . THR A 1 671 ? -19.235 -0.565 24.640 1.00 95.00 671 THR A CA 1
ATOM 5441 C C . THR A 1 671 ? -19.656 -1.914 25.230 1.00 95.00 671 THR A C 1
ATOM 5443 O O . THR A 1 671 ? -19.049 -2.400 26.190 1.00 95.00 671 THR A O 1
ATOM 5446 N N . MET A 1 672 ? -20.677 -2.551 24.667 1.00 91.38 672 MET A N 1
ATOM 5447 C CA . MET A 1 672 ? -21.041 -3.930 24.983 1.00 91.38 672 MET A CA 1
ATOM 5448 C C . MET A 1 672 ? -21.002 -4.790 23.723 1.00 91.38 672 MET A C 1
ATOM 5450 O O . MET A 1 672 ? -21.411 -4.370 22.645 1.00 91.38 672 MET A O 1
ATOM 5454 N N . SER A 1 673 ? -20.494 -6.011 23.877 1.00 87.00 673 SER A N 1
ATOM 5455 C CA . SER A 1 673 ? -20.508 -7.046 22.844 1.00 87.00 673 SER A CA 1
ATOM 5456 C C . SER A 1 673 ? -21.195 -8.276 23.424 1.00 87.00 673 SER A C 1
ATOM 5458 O O . SER A 1 673 ? -20.720 -8.860 24.405 1.00 87.00 673 SER A O 1
ATOM 5460 N N . GLY A 1 674 ? -22.370 -8.613 22.887 1.00 83.50 674 GLY A N 1
ATOM 5461 C CA . GLY A 1 674 ? -23.294 -9.532 23.551 1.00 83.50 674 GLY A CA 1
ATOM 5462 C C . GLY A 1 674 ? -23.628 -9.037 24.964 1.00 83.50 674 GLY A C 1
ATOM 5463 O O . GLY A 1 674 ? -23.927 -7.865 25.163 1.00 83.50 674 GLY A O 1
ATOM 5464 N N . ASN A 1 675 ? -23.497 -9.912 25.964 1.00 86.56 675 ASN A N 1
ATOM 5465 C CA . ASN A 1 675 ? -23.784 -9.586 27.369 1.00 86.56 675 ASN A CA 1
ATOM 5466 C C . ASN A 1 675 ? -22.533 -9.162 28.164 1.00 86.56 675 ASN A C 1
ATOM 5468 O O . ASN A 1 675 ? -22.515 -9.268 29.390 1.00 86.56 675 ASN A O 1
ATOM 5472 N N . ARG A 1 676 ? -21.449 -8.755 27.489 1.00 93.00 676 ARG A N 1
ATOM 5473 C CA . ARG A 1 676 ? -20.179 -8.398 28.138 1.00 93.00 676 ARG A CA 1
ATOM 5474 C C . ARG A 1 676 ? -19.796 -6.958 27.846 1.00 93.00 676 ARG A C 1
ATOM 5476 O O . ARG A 1 676 ? -19.785 -6.524 26.694 1.00 93.00 676 ARG A O 1
ATOM 5483 N N . PHE A 1 677 ? -19.382 -6.249 28.891 1.00 94.62 677 PHE A N 1
ATOM 5484 C CA . PHE A 1 677 ? -18.765 -4.935 28.754 1.00 94.62 677 PHE A CA 1
ATOM 5485 C C . PHE A 1 677 ? -17.413 -5.089 28.071 1.00 94.62 677 PHE A C 1
ATOM 5487 O O . PHE A 1 677 ? -16.586 -5.886 28.516 1.00 94.62 677 PHE A O 1
ATOM 5494 N N . THR A 1 678 ? -17.190 -4.349 26.994 1.00 95.44 678 THR A N 1
ATOM 5495 C CA . THR A 1 678 ? -15.974 -4.415 26.186 1.00 95.44 678 THR A CA 1
ATOM 5496 C C . THR A 1 678 ? -15.303 -3.053 26.182 1.00 95.44 678 THR A C 1
ATOM 5498 O O . THR A 1 678 ? -15.913 -2.057 25.802 1.00 95.44 678 THR A O 1
ATOM 5501 N N . VAL A 1 679 ? -14.038 -3.016 26.593 1.00 96.25 679 VAL A N 1
ATOM 5502 C CA . VAL A 1 679 ? -13.221 -1.801 26.578 1.00 96.25 679 VAL A CA 1
ATOM 5503 C C . VAL A 1 679 ? -12.131 -1.971 25.536 1.00 96.25 679 VAL A C 1
ATOM 5505 O O . VAL A 1 679 ? -11.220 -2.774 25.737 1.00 96.25 679 VAL A O 1
ATOM 5508 N N . PHE A 1 680 ? -12.222 -1.217 24.444 1.00 95.75 680 PHE A N 1
ATOM 5509 C CA . PHE A 1 680 ? -11.121 -1.034 23.502 1.00 95.75 680 PHE A CA 1
ATOM 5510 C C . PHE A 1 680 ? -10.180 0.027 24.063 1.00 95.75 680 PHE A C 1
ATOM 5512 O O . PHE A 1 680 ? -10.636 1.063 24.540 1.00 95.75 680 PHE A O 1
ATOM 5519 N N . SER A 1 681 ? -8.872 -0.205 24.024 1.00 93.50 681 SER A N 1
ATOM 5520 C CA . SER A 1 681 ? -7.885 0.740 24.544 1.00 93.50 681 SER A CA 1
ATOM 5521 C C . SER A 1 681 ? -6.543 0.629 23.8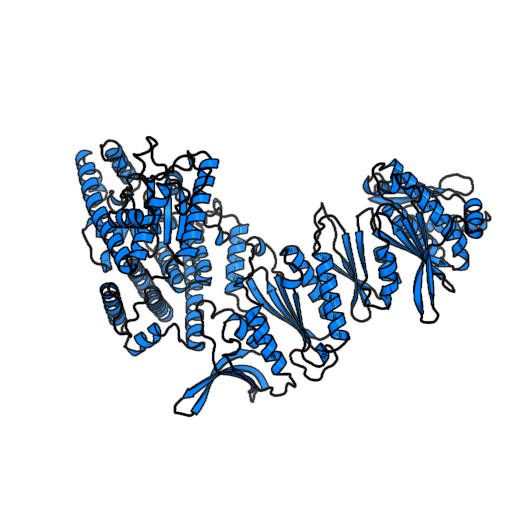40 1.00 93.50 681 SER A C 1
ATOM 5523 O O . SER A 1 681 ? -6.128 -0.479 23.513 1.00 93.50 681 SER A O 1
ATOM 5525 N N . ASN A 1 682 ? -5.828 1.739 23.684 1.00 89.75 682 ASN A N 1
ATOM 5526 C CA . ASN A 1 682 ? -4.414 1.730 23.307 1.00 89.75 682 ASN A CA 1
ATOM 5527 C C . ASN A 1 682 ? -3.520 1.896 24.554 1.00 89.75 682 ASN A C 1
ATOM 5529 O O . ASN A 1 682 ? -3.980 2.209 25.659 1.00 89.75 682 ASN A O 1
ATOM 5533 N N . SER A 1 683 ? -2.216 1.668 24.400 1.00 80.88 683 SER A N 1
ATOM 5534 C CA . SER A 1 683 ? -1.231 2.022 25.427 1.00 80.88 683 SER A CA 1
ATOM 5535 C C . SER A 1 683 ? -0.262 3.054 24.878 1.00 80.88 683 SER A C 1
ATOM 5537 O O . SER A 1 683 ? 0.222 2.884 23.769 1.00 80.88 683 SER A O 1
ATOM 5539 N N . VAL A 1 684 ? 0.070 4.076 25.659 1.00 73.69 684 VAL A N 1
ATOM 5540 C CA . VAL A 1 684 ? 1.098 5.053 25.285 1.00 73.69 684 VAL A CA 1
ATOM 5541 C C . VAL A 1 684 ? 2.446 4.545 25.794 1.00 73.69 684 VAL A C 1
ATOM 5543 O O . VAL A 1 684 ? 2.609 4.344 27.001 1.00 73.69 684 VAL A O 1
ATOM 5546 N N . LYS A 1 685 ? 3.404 4.308 24.892 1.00 65.56 685 LYS A N 1
ATOM 5547 C CA . LYS A 1 685 ? 4.798 3.983 25.235 1.00 65.56 685 LYS A CA 1
ATOM 5548 C C . LYS A 1 685 ? 5.722 4.907 24.445 1.00 65.56 685 LYS A C 1
ATOM 5550 O O . LYS A 1 685 ? 5.595 4.989 23.233 1.00 65.56 685 LYS A O 1
ATOM 5555 N N . GLN A 1 686 ? 6.633 5.603 25.132 1.00 58.56 686 GLN A N 1
ATOM 5556 C CA . GLN A 1 686 ? 7.628 6.498 24.508 1.00 58.56 686 GLN A CA 1
ATOM 5557 C C . GLN A 1 686 ? 7.033 7.543 23.534 1.00 58.56 686 GLN A C 1
ATOM 5559 O O . GLN A 1 686 ? 7.650 7.883 22.534 1.00 58.56 686 GLN A O 1
ATOM 5564 N N . GLY A 1 687 ? 5.826 8.052 23.810 1.00 56.56 687 GLY A N 1
ATOM 5565 C CA . GLY A 1 687 ? 5.180 9.065 22.962 1.00 56.56 687 GLY A CA 1
ATOM 5566 C C . GLY A 1 687 ? 4.549 8.535 21.669 1.00 56.56 687 GLY A C 1
ATOM 5567 O O . GLY A 1 687 ? 4.097 9.343 20.869 1.00 56.56 687 GLY A O 1
ATOM 5568 N N . VAL A 1 688 ? 4.487 7.210 21.479 1.00 55.53 688 VAL A N 1
ATOM 5569 C CA . VAL A 1 688 ? 3.786 6.562 20.362 1.00 55.53 688 VAL A CA 1
ATOM 5570 C C . VAL A 1 688 ? 2.632 5.715 20.905 1.00 55.53 688 VAL A C 1
ATOM 5572 O O . VAL A 1 688 ? 2.787 4.954 21.872 1.00 55.53 688 VAL A O 1
ATOM 5575 N N . ALA A 1 689 ? 1.458 5.836 20.284 1.00 60.47 689 ALA A N 1
ATOM 5576 C CA . ALA A 1 689 ? 0.320 4.973 20.567 1.00 60.47 689 ALA A CA 1
ATOM 5577 C C . ALA A 1 689 ? 0.617 3.539 20.090 1.00 60.47 689 ALA A C 1
ATOM 5579 O O . ALA A 1 689 ? 0.795 3.274 18.903 1.00 60.47 689 ALA A O 1
ATOM 5580 N N . ALA A 1 690 ? 0.677 2.595 21.027 1.00 73.62 690 ALA A N 1
ATOM 5581 C CA . ALA A 1 690 ? 0.753 1.173 20.716 1.00 73.62 690 ALA A CA 1
ATOM 5582 C C . ALA A 1 690 ? -0.552 0.693 20.052 1.00 73.62 690 ALA A C 1
ATOM 5584 O O . ALA A 1 690 ? -1.591 1.343 20.218 1.00 73.62 690 ALA A O 1
ATOM 5585 N N . PRO A 1 691 ? -0.539 -0.478 19.384 1.00 83.12 691 PRO A N 1
ATOM 5586 C CA . PRO A 1 691 ? -1.752 -1.088 18.857 1.00 83.12 691 PRO A CA 1
ATOM 5587 C C . PRO A 1 691 ? -2.859 -1.155 19.913 1.00 83.12 691 PRO A C 1
ATOM 5589 O O . PRO A 1 691 ? -2.611 -1.473 21.083 1.00 83.12 691 PRO A O 1
ATOM 5592 N N . ALA A 1 692 ? -4.085 -0.860 19.491 1.00 90.56 692 ALA A N 1
ATOM 5593 C CA . ALA A 1 692 ? -5.262 -1.053 20.309 1.00 90.56 692 ALA A CA 1
ATOM 5594 C C . ALA A 1 692 ? -5.410 -2.537 20.675 1.00 90.56 692 ALA A C 1
ATOM 5596 O O . ALA A 1 692 ? -5.094 -3.440 19.893 1.00 90.56 692 ALA A O 1
ATOM 5597 N N . VAL A 1 693 ? -5.933 -2.767 21.874 1.00 94.12 693 VAL A N 1
ATOM 5598 C CA . VAL A 1 693 ? -6.343 -4.060 22.433 1.00 94.12 693 VAL A CA 1
ATOM 5599 C C . VAL A 1 693 ? -7.756 -3.922 22.992 1.00 94.12 693 VAL A C 1
ATOM 5601 O O . VAL A 1 693 ? -8.199 -2.805 23.261 1.00 94.12 693 VAL A O 1
ATOM 5604 N N . TYR A 1 694 ? -8.460 -5.028 23.228 1.00 95.25 694 TYR A N 1
ATOM 5605 C CA . TYR A 1 694 ? -9.710 -4.992 23.987 1.00 95.25 694 TYR A CA 1
ATOM 5606 C C . TYR A 1 694 ? -9.683 -5.941 25.185 1.00 95.25 694 TYR A C 1
ATOM 5608 O O . TYR A 1 694 ? -8.937 -6.920 25.217 1.00 95.25 694 TYR A O 1
ATOM 5616 N N . LYS A 1 695 ? -10.512 -5.640 26.187 1.00 95.25 695 LYS A N 1
ATOM 5617 C CA . LYS A 1 695 ? -10.798 -6.519 27.329 1.00 95.25 695 LYS A CA 1
ATOM 5618 C C . LYS A 1 695 ? -12.300 -6.617 27.549 1.00 95.25 695 LYS A C 1
ATOM 5620 O O . LYS A 1 695 ? -13.011 -5.632 27.361 1.00 95.25 695 LYS A O 1
ATOM 5625 N N . GLN A 1 696 ? -12.761 -7.794 27.968 1.00 94.88 696 GLN A N 1
ATOM 5626 C CA . GLN A 1 696 ? -14.172 -8.064 28.236 1.00 94.88 696 GLN A CA 1
ATOM 5627 C C . GLN A 1 696 ? -14.431 -8.385 29.707 1.00 94.88 696 GLN A C 1
ATOM 5629 O O . GLN A 1 696 ? -13.737 -9.206 30.309 1.00 94.88 696 GLN A O 1
ATOM 5634 N N . TYR A 1 697 ? -15.500 -7.821 30.258 1.00 95.94 697 TYR A N 1
ATOM 5635 C CA . TYR A 1 697 ? -15.866 -7.924 31.669 1.00 95.94 697 TYR A CA 1
ATOM 5636 C C . TYR A 1 697 ? -17.284 -8.475 31.823 1.00 95.94 697 TYR A C 1
ATOM 5638 O O . TYR A 1 697 ? -18.145 -8.246 30.973 1.00 95.94 697 TYR A O 1
ATOM 5646 N N . GLY A 1 698 ? -17.517 -9.231 32.899 1.00 94.69 698 GLY A N 1
ATOM 5647 C CA . GLY A 1 698 ? -18.832 -9.812 33.199 1.00 94.69 698 GLY A CA 1
ATOM 5648 C C . GLY A 1 698 ? -19.777 -8.856 33.930 1.00 94.69 698 GLY A C 1
ATOM 5649 O O . GLY A 1 698 ? -20.972 -9.112 33.994 1.00 94.69 698 GLY A O 1
ATOM 5650 N N . SER A 1 699 ? -19.257 -7.761 34.491 1.00 93.69 699 SER A N 1
ATOM 5651 C CA . SER A 1 699 ? -20.056 -6.733 35.161 1.00 93.69 699 SER A CA 1
ATOM 5652 C C . SER A 1 699 ? -19.427 -5.352 35.012 1.00 93.69 699 SER A C 1
ATOM 5654 O O . SER A 1 699 ? -18.208 -5.220 34.874 1.00 93.69 699 SER A O 1
ATOM 5656 N N . GLU A 1 700 ? -20.271 -4.328 35.102 1.00 92.31 700 GLU A N 1
ATOM 5657 C CA . GLU A 1 700 ? -19.885 -2.916 35.073 1.00 92.31 700 GLU A CA 1
ATOM 5658 C C . GLU A 1 700 ? -18.848 -2.587 36.163 1.00 92.31 700 GLU A C 1
ATOM 5660 O O . GLU A 1 700 ? -17.830 -1.955 35.898 1.00 92.31 700 GLU A O 1
ATOM 5665 N N . ILE A 1 701 ? -19.053 -3.094 37.383 1.00 90.81 701 ILE A N 1
ATOM 5666 C CA . ILE A 1 701 ? -18.159 -2.861 38.526 1.00 90.81 701 ILE A CA 1
ATOM 5667 C C . ILE A 1 701 ? -16.751 -3.412 38.252 1.00 90.81 701 ILE A C 1
ATOM 5669 O O . ILE A 1 701 ? -15.762 -2.725 38.499 1.00 90.81 701 ILE A O 1
ATOM 5673 N N . GLN A 1 702 ? -16.642 -4.631 37.710 1.00 93.19 702 GLN A N 1
ATOM 5674 C CA . GLN A 1 702 ? -15.343 -5.212 37.345 1.00 93.19 702 GLN A CA 1
ATOM 5675 C C . GLN A 1 702 ? -14.629 -4.383 36.270 1.00 93.19 702 GLN A C 1
ATOM 5677 O O . GLN A 1 702 ? -13.418 -4.169 36.361 1.00 93.19 702 GLN A O 1
ATOM 5682 N N . MET A 1 703 ? -15.375 -3.910 35.267 1.00 95.31 703 MET A N 1
ATOM 5683 C CA . MET A 1 703 ? -14.845 -3.036 34.223 1.00 95.31 703 MET A CA 1
ATOM 5684 C C . MET A 1 703 ? -14.304 -1.737 34.825 1.00 95.31 703 MET A C 1
ATOM 5686 O O . MET A 1 703 ? -13.130 -1.421 34.625 1.00 95.31 703 MET A O 1
ATOM 5690 N N . LEU A 1 704 ? -15.121 -1.026 35.604 1.00 94.00 704 LEU A N 1
ATOM 5691 C CA . LEU A 1 704 ? -14.762 0.255 36.208 1.00 94.00 704 LEU A CA 1
ATOM 5692 C C . LEU A 1 704 ? -13.553 0.125 37.141 1.00 94.00 704 LEU A C 1
ATOM 5694 O O . LEU A 1 704 ? -12.604 0.886 36.990 1.00 94.00 704 LEU A O 1
ATOM 5698 N N . TYR A 1 705 ? -13.498 -0.894 38.008 1.00 91.75 705 TYR A N 1
ATOM 5699 C CA . TYR A 1 705 ? -12.315 -1.127 38.850 1.00 91.75 705 TYR A CA 1
ATOM 5700 C C . TYR A 1 705 ? -11.042 -1.374 38.041 1.00 91.75 705 TYR A C 1
ATOM 5702 O O . TYR A 1 705 ? -9.972 -0.897 38.415 1.00 91.75 705 TYR A O 1
ATOM 5710 N N . SER A 1 706 ? -11.135 -2.082 36.913 1.00 91.00 706 SER A N 1
ATOM 5711 C CA . SER A 1 706 ? -9.971 -2.286 36.044 1.00 91.00 706 SER A CA 1
ATOM 5712 C C . SER A 1 706 ? -9.497 -0.993 35.365 1.00 91.00 706 SER A C 1
ATOM 5714 O O . SER A 1 706 ? -8.320 -0.867 35.022 1.00 91.00 706 SER A O 1
ATOM 5716 N N . MET A 1 707 ? -10.408 -0.033 35.171 1.00 91.50 707 MET A N 1
ATOM 5717 C CA . MET A 1 707 ? -10.139 1.260 34.546 1.00 91.50 707 MET A CA 1
ATOM 5718 C C . MET A 1 707 ? -9.639 2.311 35.542 1.00 91.50 707 MET A C 1
ATOM 5720 O O . MET A 1 707 ? -8.863 3.172 35.118 1.00 91.50 707 MET A O 1
ATOM 5724 N N . SER A 1 708 ? -10.005 2.180 36.825 1.00 91.19 708 SER A N 1
ATOM 5725 C CA . SER A 1 708 ? -9.646 3.070 37.942 1.00 91.19 708 SER A CA 1
ATOM 5726 C C . SER A 1 708 ? -8.147 3.276 38.148 1.00 91.19 708 SER A C 1
ATOM 5728 O O . SER A 1 708 ? -7.756 4.214 38.830 1.00 91.19 708 SER A O 1
ATOM 5730 N N . TYR A 1 709 ? -7.291 2.416 37.590 1.00 89.12 709 TYR A N 1
ATOM 5731 C CA . TYR A 1 709 ? -5.848 2.528 37.775 1.00 89.12 709 TYR A CA 1
ATOM 5732 C C . TYR A 1 709 ? -5.185 3.423 36.717 1.00 89.12 709 TYR A C 1
ATOM 5734 O O . TYR A 1 709 ? -5.089 3.057 35.534 1.00 89.12 709 TYR A O 1
ATOM 5742 N N . ASN A 1 710 ? -4.670 4.578 37.148 1.00 89.81 710 ASN A N 1
ATOM 5743 C CA . ASN A 1 710 ? -3.933 5.521 36.312 1.00 89.81 710 ASN A CA 1
ATOM 5744 C C . ASN A 1 710 ? -2.759 6.175 37.069 1.00 89.81 710 ASN A C 1
ATOM 5746 O O . ASN A 1 710 ? -2.918 6.755 38.132 1.00 89.81 710 ASN A O 1
ATOM 5750 N N . ARG A 1 711 ? -1.567 6.140 36.469 1.00 88.81 711 ARG A N 1
ATOM 5751 C CA . ARG A 1 711 ? -0.323 6.687 37.030 1.00 88.81 711 ARG A CA 1
ATOM 5752 C C . ARG A 1 711 ? 0.045 8.086 36.493 1.00 88.81 711 ARG A C 1
ATOM 5754 O O . ARG A 1 711 ? 1.222 8.388 36.349 1.00 88.81 711 ARG A O 1
ATOM 5761 N N . GLY A 1 712 ? -0.944 8.898 36.113 1.00 88.19 712 GLY A N 1
ATOM 5762 C CA . GLY A 1 712 ? -0.754 10.256 35.562 1.00 88.19 712 GLY A CA 1
ATOM 5763 C C . GLY A 1 712 ? -0.758 10.346 34.027 1.00 88.19 712 GLY A C 1
ATOM 5764 O O . GLY A 1 712 ? -0.514 11.410 33.447 1.00 88.19 712 GLY A O 1
ATOM 5765 N N . VAL A 1 713 ? -1.059 9.239 33.341 1.00 89.12 713 VAL A N 1
ATOM 5766 C CA . VAL A 1 713 ? -1.169 9.191 31.876 1.00 89.12 713 VAL A CA 1
ATOM 5767 C C . VAL A 1 713 ? -2.463 9.881 31.446 1.00 89.12 713 VAL A C 1
ATOM 5769 O O . VAL A 1 713 ? -3.541 9.502 31.911 1.00 89.12 713 VAL A O 1
ATOM 5772 N N . LEU A 1 714 ? -2.367 10.851 30.530 1.00 90.38 714 LEU A N 1
ATOM 5773 C CA . LEU A 1 714 ? -3.540 11.505 29.943 1.00 90.38 714 LEU A CA 1
ATOM 5774 C C . LEU A 1 714 ? -4.427 10.452 29.283 1.00 90.38 714 LEU A C 1
ATOM 5776 O O . LEU A 1 714 ? -3.948 9.680 28.449 1.00 90.38 714 LEU A O 1
ATOM 5780 N N . THR A 1 715 ? -5.688 10.380 29.694 1.00 91.50 715 THR A N 1
ATOM 5781 C CA . THR A 1 715 ? -6.626 9.351 29.257 1.00 91.50 715 THR A CA 1
ATOM 5782 C C . THR A 1 715 ? -7.907 9.990 28.760 1.00 91.50 715 THR A C 1
ATOM 5784 O O . THR A 1 715 ? -8.616 10.602 29.539 1.00 91.50 715 THR A O 1
ATOM 5787 N N . ARG A 1 716 ? -8.244 9.750 27.496 1.00 91.50 716 ARG A N 1
ATOM 5788 C CA . ARG A 1 716 ? -9.540 10.111 26.927 1.00 91.50 716 ARG A CA 1
ATOM 5789 C C . ARG A 1 716 ? -10.432 8.883 26.963 1.00 91.50 716 ARG A C 1
ATOM 5791 O O . ARG A 1 716 ? -10.068 7.838 26.412 1.00 91.50 716 ARG A O 1
ATOM 5798 N N . ASN A 1 717 ? -11.588 8.989 27.603 1.00 93.31 717 ASN A N 1
ATOM 5799 C CA . ASN A 1 717 ? -12.557 7.898 27.646 1.00 93.31 717 ASN A CA 1
ATOM 5800 C C . ASN A 1 717 ? -13.807 8.285 26.863 1.00 93.31 717 ASN A C 1
ATOM 5802 O O . ASN A 1 717 ? -14.227 9.437 26.872 1.00 93.31 717 ASN A O 1
ATOM 5806 N N . ARG A 1 718 ? -14.438 7.299 26.235 1.00 94.19 718 ARG A N 1
ATOM 5807 C CA . ARG A 1 718 ? -15.757 7.449 25.627 1.00 94.19 718 ARG A CA 1
ATOM 5808 C C . ARG A 1 718 ? -16.592 6.222 25.928 1.00 94.19 718 ARG A C 1
ATOM 5810 O O . ARG A 1 718 ? -16.083 5.107 25.845 1.00 94.19 718 ARG A O 1
ATOM 5817 N N . ALA A 1 719 ? -17.856 6.424 26.267 1.00 94.81 719 ALA A N 1
ATOM 5818 C CA . ALA A 1 719 ? -18.828 5.350 26.388 1.00 94.81 719 ALA A CA 1
ATOM 5819 C C . ALA A 1 719 ? -19.807 5.405 25.213 1.00 94.81 719 ALA A C 1
ATOM 5821 O O . ALA A 1 719 ? -20.099 6.475 24.682 1.00 94.81 719 ALA A O 1
ATOM 5822 N N . ASP A 1 720 ? -20.285 4.244 24.784 1.00 92.31 720 ASP A N 1
ATOM 5823 C CA . ASP A 1 720 ? -21.295 4.137 23.743 1.00 92.31 720 ASP A CA 1
ATOM 5824 C C . ASP A 1 720 ? -22.670 4.537 24.294 1.00 92.31 720 ASP A C 1
ATOM 5826 O O . ASP A 1 720 ? -23.397 3.709 24.835 1.00 92.31 720 ASP A O 1
ATOM 5830 N N . GLU A 1 721 ? -23.029 5.813 24.155 1.00 85.00 721 GLU A N 1
ATOM 5831 C CA . GLU A 1 721 ? -24.278 6.396 24.679 1.00 85.00 721 GLU A CA 1
ATOM 5832 C C . GLU A 1 721 ? -25.552 5.738 24.124 1.00 85.00 721 GLU A C 1
ATOM 5834 O O . GLU A 1 721 ? -26.624 5.848 24.711 1.00 85.00 721 GLU A O 1
ATOM 5839 N N . ARG A 1 722 ? -25.451 5.012 23.004 1.00 85.06 722 ARG A N 1
ATOM 5840 C CA . ARG A 1 722 ? -26.580 4.260 22.429 1.00 85.06 722 ARG A CA 1
ATOM 5841 C C . ARG A 1 722 ? -26.914 3.003 23.232 1.00 85.06 722 ARG A C 1
ATOM 5843 O O . ARG A 1 722 ? -27.958 2.397 22.992 1.00 85.06 722 ARG A O 1
ATOM 5850 N N . ILE A 1 723 ? -26.021 2.575 24.124 1.00 88.06 723 ILE A N 1
ATOM 5851 C CA . ILE A 1 723 ? -26.210 1.428 25.009 1.00 88.06 723 ILE A CA 1
ATOM 5852 C C . ILE A 1 723 ? -26.786 1.947 26.334 1.00 88.06 723 ILE A C 1
ATOM 5854 O O . ILE A 1 723 ? -26.077 2.657 27.050 1.00 88.06 723 ILE A O 1
ATOM 5858 N N . PRO A 1 724 ? -28.039 1.600 26.689 1.00 86.94 724 PRO A N 1
ATOM 5859 C CA . PRO A 1 724 ? -28.701 2.126 27.887 1.00 86.94 724 PRO A CA 1
ATOM 5860 C C . PRO A 1 724 ? -27.905 1.911 29.182 1.00 86.94 724 PRO A C 1
ATOM 5862 O O . PRO A 1 724 ? -27.844 2.790 30.038 1.00 86.94 724 PRO A O 1
ATOM 5865 N N . GLU A 1 725 ? -27.228 0.770 29.315 1.00 87.81 725 GLU A N 1
ATOM 5866 C CA . GLU A 1 725 ? -26.387 0.437 30.468 1.00 87.81 725 GLU A CA 1
ATOM 5867 C C . GLU A 1 725 ? -25.195 1.397 30.639 1.00 87.81 725 GLU A C 1
ATOM 5869 O O . GLU A 1 725 ? -24.665 1.533 31.742 1.00 87.81 725 GLU A O 1
ATOM 5874 N N . LEU A 1 726 ? -24.780 2.075 29.565 1.00 91.44 726 LEU A N 1
ATOM 5875 C CA . LEU A 1 726 ? -23.620 2.967 29.514 1.00 91.44 726 LEU A CA 1
ATOM 5876 C C . LEU A 1 726 ? -23.984 4.455 29.412 1.00 91.44 726 LEU A C 1
ATOM 5878 O O . LEU A 1 726 ? -23.090 5.290 29.527 1.00 91.44 726 LEU A O 1
ATOM 5882 N N . GLU A 1 727 ? -25.262 4.804 29.250 1.00 89.38 727 GLU A N 1
ATOM 5883 C CA . GLU A 1 727 ? -25.732 6.189 29.073 1.00 89.38 727 GLU A CA 1
ATOM 5884 C C . GLU A 1 727 ? -25.235 7.113 30.198 1.00 89.38 727 GLU A C 1
ATOM 5886 O O . GLU A 1 727 ? -24.590 8.133 29.956 1.00 89.38 727 GLU A O 1
ATOM 5891 N N . HIS A 1 728 ? -25.430 6.700 31.453 1.00 89.38 728 HIS A N 1
ATOM 5892 C CA . HIS A 1 728 ? -24.979 7.466 32.617 1.00 89.38 728 HIS A CA 1
ATOM 5893 C C . HIS A 1 728 ? -23.4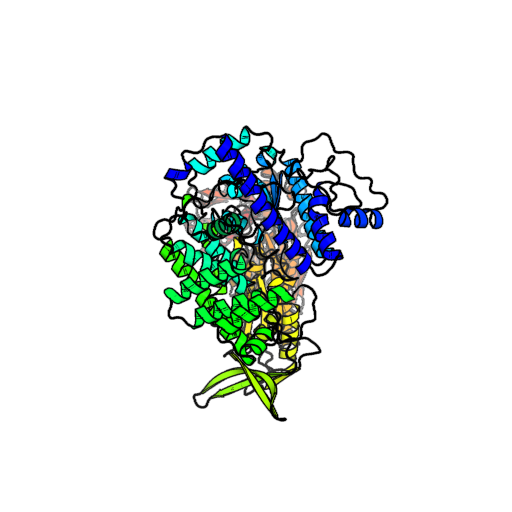51 7.654 32.659 1.00 89.38 728 HIS A C 1
ATOM 5895 O O . HIS A 1 728 ? -22.966 8.688 33.113 1.00 89.38 728 HIS A O 1
ATOM 5901 N N . LEU A 1 729 ? -22.690 6.670 32.168 1.00 93.06 729 LEU A N 1
ATOM 5902 C CA . LEU A 1 729 ? -21.237 6.749 32.086 1.00 93.06 729 LEU A CA 1
ATOM 5903 C C . LEU A 1 729 ? -20.810 7.734 30.992 1.00 93.06 729 LEU A C 1
ATOM 5905 O O . LEU A 1 729 ? -19.869 8.492 31.205 1.00 93.06 729 LEU A O 1
ATOM 5909 N N . GLY A 1 730 ? -21.526 7.775 29.864 1.00 92.38 730 GLY A N 1
ATOM 5910 C CA . GLY A 1 730 ? -21.351 8.795 28.826 1.00 92.38 730 GLY A CA 1
ATOM 5911 C C . GLY A 1 730 ? -21.511 10.211 29.383 1.00 92.38 730 GLY A C 1
ATOM 5912 O O . GLY A 1 730 ? -20.628 11.044 29.195 1.00 92.38 730 GLY A O 1
ATOM 5913 N N . HIS A 1 731 ? -22.560 10.447 30.177 1.00 91.56 731 HIS A N 1
ATOM 5914 C CA . HIS A 1 731 ? -22.772 11.733 30.850 1.00 91.56 731 HIS A CA 1
ATOM 5915 C C . HIS A 1 731 ? -21.679 12.085 31.866 1.00 91.56 731 HIS A C 1
ATOM 5917 O O . HIS A 1 731 ? -21.282 13.241 31.951 1.00 91.56 731 HIS A O 1
ATOM 5923 N N . ILE A 1 732 ? -21.156 11.122 32.633 1.00 94.56 732 ILE A N 1
ATOM 5924 C CA . ILE A 1 732 ? -20.013 11.386 33.527 1.00 94.56 732 ILE A CA 1
ATOM 5925 C C . ILE A 1 732 ? -18.792 11.813 32.701 1.00 94.56 732 ILE A C 1
ATOM 5927 O O . ILE A 1 732 ? -18.148 12.813 33.010 1.00 94.56 732 ILE A O 1
ATOM 5931 N N . LEU A 1 733 ? -18.491 11.078 31.628 1.00 94.69 733 LEU A N 1
ATOM 5932 C CA . LEU A 1 733 ? -17.320 11.323 30.785 1.00 94.69 733 LEU A CA 1
ATOM 5933 C C . LEU A 1 733 ? -17.414 12.630 29.982 1.00 94.69 733 LEU A C 1
ATOM 5935 O O . LEU A 1 733 ? -16.379 13.198 29.651 1.00 94.69 733 LEU A O 1
ATOM 5939 N N . SER A 1 734 ? -18.614 13.157 29.722 1.00 92.44 734 SER A N 1
ATOM 5940 C CA . SER A 1 734 ? -18.781 14.452 29.047 1.00 92.44 734 SER A CA 1
ATOM 5941 C C . SER A 1 734 ? -18.368 15.661 29.901 1.00 92.44 734 SER A C 1
ATOM 5943 O O . SER A 1 734 ? -18.288 16.764 29.371 1.00 92.44 734 SER A O 1
ATOM 5945 N N . HIS A 1 735 ? -18.113 15.476 31.202 1.00 93.38 735 HIS A N 1
ATOM 5946 C CA . HIS A 1 735 ? -17.627 16.518 32.120 1.00 93.38 735 HIS A CA 1
ATOM 5947 C C . HIS A 1 735 ? -16.085 16.566 32.208 1.00 93.38 735 HIS A C 1
ATOM 5949 O O . HIS A 1 735 ? -15.528 17.160 33.136 1.00 93.38 735 HIS A O 1
ATOM 5955 N N . GLU A 1 736 ? -15.372 15.906 31.291 1.00 89.12 736 GLU A N 1
ATOM 5956 C CA . GLU A 1 736 ? -13.908 15.953 31.219 1.00 89.12 736 GLU A CA 1
ATOM 5957 C C . GLU A 1 736 ? -13.409 17.407 31.075 1.00 89.12 736 GLU A C 1
ATOM 5959 O O . GLU A 1 736 ? -13.845 18.143 30.194 1.00 89.12 736 GLU A O 1
ATOM 5964 N N . SER A 1 737 ? -12.490 17.828 31.951 1.00 91.50 737 SER A N 1
ATOM 5965 C CA . SER A 1 737 ? -11.724 19.080 31.819 1.00 91.50 737 SER A CA 1
ATOM 5966 C C . SER A 1 737 ? -10.413 18.957 32.596 1.00 91.50 737 SER A C 1
ATOM 5968 O O . SER A 1 737 ? -10.308 18.117 33.494 1.00 91.50 737 SER A O 1
ATOM 5970 N N . ASP A 1 738 ? -9.420 19.769 32.246 1.00 91.62 738 ASP A N 1
ATOM 5971 C CA . ASP A 1 738 ? -8.051 19.724 32.769 1.00 91.62 738 ASP A CA 1
ATOM 5972 C C . ASP A 1 738 ? -7.812 20.642 33.983 1.00 91.62 738 ASP A C 1
ATOM 5974 O O . ASP A 1 738 ? -6.722 20.660 34.552 1.00 91.62 738 ASP A O 1
ATOM 5978 N N . ASP A 1 739 ? -8.824 21.392 34.406 1.00 93.19 739 ASP A N 1
ATOM 5979 C CA . ASP A 1 739 ? -8.739 22.420 35.444 1.00 93.19 739 ASP A CA 1
ATOM 5980 C C . ASP A 1 739 ? -9.540 22.090 36.712 1.00 93.19 739 ASP A C 1
ATOM 5982 O O . ASP A 1 739 ? -9.574 22.899 37.639 1.00 93.19 739 ASP A O 1
ATOM 5986 N N . CYS A 1 740 ? -10.195 20.926 36.782 1.00 94.19 740 CYS A N 1
ATOM 5987 C CA . CYS A 1 740 ? -11.088 20.582 37.889 1.00 94.19 740 CYS A CA 1
ATOM 5988 C C . CYS A 1 740 ? -11.195 19.064 38.122 1.00 94.19 740 CYS A C 1
ATOM 5990 O O . CYS A 1 740 ? -11.279 18.281 37.171 1.00 94.19 740 CYS A O 1
ATOM 5992 N N . ILE A 1 741 ? -11.269 18.647 39.388 1.00 96.94 741 ILE A N 1
ATOM 5993 C CA . ILE A 1 741 ? -11.657 17.297 39.813 1.00 96.94 741 ILE A CA 1
ATOM 5994 C C . ILE A 1 741 ? -13.174 17.260 40.004 1.00 96.94 741 ILE A C 1
ATOM 5996 O O . ILE A 1 741 ? -13.722 18.028 40.793 1.00 96.94 741 ILE A O 1
ATOM 6000 N N . LYS A 1 742 ? -13.858 16.330 39.334 1.00 97.19 742 LYS A N 1
ATOM 6001 C CA . LYS A 1 742 ? -15.304 16.130 39.483 1.00 97.19 742 LYS A CA 1
ATOM 6002 C C . LYS A 1 742 ? -15.587 14.873 40.282 1.00 97.19 742 LYS A C 1
ATOM 6004 O O . LYS A 1 742 ? -15.087 13.798 39.950 1.00 97.19 742 LYS A O 1
ATOM 6009 N N . ILE A 1 743 ? -16.429 15.005 41.296 1.00 98.00 743 ILE A N 1
ATOM 6010 C CA . ILE A 1 743 ? -16.913 13.900 42.117 1.00 98.00 743 ILE A CA 1
ATOM 6011 C C . ILE A 1 743 ? -18.396 13.707 41.820 1.00 98.00 743 ILE A C 1
ATOM 6013 O O . ILE A 1 743 ? -19.194 14.605 42.057 1.00 98.00 743 ILE A O 1
ATOM 6017 N N . PHE A 1 744 ? -18.783 12.534 41.336 1.00 97.62 744 PHE A N 1
ATOM 6018 C CA . PHE A 1 744 ? -20.178 12.165 41.106 1.00 97.62 744 PHE A CA 1
ATOM 6019 C C . PHE A 1 744 ? -20.590 11.124 42.134 1.00 97.62 744 PHE A C 1
ATOM 6021 O O . PHE A 1 744 ? -19.855 10.158 42.329 1.00 97.62 744 PHE A O 1
ATOM 6028 N N . PHE A 1 745 ? -21.758 11.251 42.753 1.00 96.44 745 PHE A N 1
ATOM 6029 C CA . PHE A 1 745 ? -22.260 10.229 43.671 1.00 96.44 745 PHE A CA 1
ATOM 6030 C C . PHE A 1 745 ? -23.679 9.777 43.324 1.00 96.44 745 PHE A C 1
ATOM 6032 O O . PHE A 1 745 ? -24.544 10.580 42.987 1.00 96.44 745 PHE A O 1
ATOM 6039 N N . ASP A 1 746 ? -23.898 8.468 43.415 1.00 93.44 746 ASP A N 1
ATOM 6040 C CA . ASP A 1 746 ? -25.173 7.777 43.217 1.00 93.44 746 ASP A CA 1
ATOM 6041 C C . ASP A 1 746 ? -25.536 7.067 44.526 1.00 93.44 746 ASP A C 1
ATOM 6043 O O . ASP A 1 746 ? -24.852 6.127 44.956 1.00 93.44 746 ASP A O 1
ATOM 6047 N N . GLU A 1 747 ? -26.573 7.567 45.194 1.00 90.88 747 GLU A N 1
ATOM 6048 C CA . GLU A 1 747 ? -27.010 7.085 46.500 1.00 90.88 747 GLU A CA 1
ATOM 6049 C C . GLU A 1 747 ? -27.871 5.825 46.346 1.00 90.88 747 GLU A C 1
ATOM 6051 O O . GLU A 1 747 ? -29.026 5.867 45.925 1.00 90.88 747 GLU A O 1
ATOM 6056 N N . GLY A 1 748 ? -27.294 4.672 46.688 1.00 88.19 748 GLY A N 1
ATOM 6057 C CA . GLY A 1 748 ? -28.006 3.397 46.656 1.00 88.19 748 GLY A CA 1
ATOM 6058 C C . GLY A 1 748 ? -28.628 3.035 48.005 1.00 88.19 748 GLY A C 1
ATOM 6059 O O . GLY A 1 748 ? -28.358 3.658 49.025 1.00 88.19 748 GLY A O 1
ATOM 6060 N N . ARG A 1 749 ? -29.420 1.954 48.049 1.00 87.25 749 ARG A N 1
ATOM 6061 C CA . ARG A 1 749 ? -30.060 1.485 49.301 1.00 87.25 749 ARG A CA 1
ATOM 6062 C C . ARG A 1 749 ? -29.087 0.887 50.323 1.00 87.25 749 ARG A C 1
ATOM 6064 O O . ARG A 1 749 ? -29.275 1.065 51.516 1.00 87.25 749 ARG A O 1
ATOM 6071 N N . LYS A 1 750 ? -28.100 0.114 49.856 1.00 90.69 750 LYS A N 1
ATOM 6072 C CA . LYS A 1 750 ? -27.100 -0.561 50.713 1.00 90.69 750 LYS A CA 1
ATOM 6073 C C . LYS A 1 750 ? -25.693 -0.009 50.500 1.00 90.69 750 LYS A C 1
ATOM 6075 O O . LYS A 1 750 ? -24.918 0.104 51.445 1.00 90.69 750 LYS A O 1
ATOM 6080 N N . TYR A 1 751 ? -25.365 0.292 49.248 1.00 92.25 751 TYR A N 1
ATOM 6081 C CA . TYR A 1 751 ? -24.088 0.870 48.867 1.00 92.25 751 TYR A CA 1
ATOM 6082 C C . TYR A 1 751 ? -24.318 2.034 47.920 1.00 92.25 751 TYR A C 1
ATOM 6084 O O . TYR A 1 751 ? -25.110 1.902 46.985 1.00 92.25 751 TYR A O 1
ATOM 6092 N N . SER A 1 752 ? -23.562 3.102 48.124 1.00 94.50 752 SER A N 1
ATOM 6093 C CA . SER A 1 752 ? -23.478 4.249 47.231 1.00 94.50 752 SER A CA 1
ATOM 6094 C C . SER A 1 752 ? -22.239 4.125 46.347 1.00 94.50 752 SER A C 1
ATOM 6096 O O . SER A 1 752 ? -21.206 3.584 46.765 1.00 94.50 752 SER A O 1
ATOM 6098 N N . ARG A 1 753 ? -22.354 4.585 45.101 1.00 94.25 753 ARG A N 1
ATOM 6099 C CA . ARG A 1 753 ? -21.254 4.610 44.127 1.00 94.25 753 ARG A CA 1
ATOM 6100 C C . ARG A 1 753 ? -20.749 6.035 44.005 1.00 94.25 753 ARG A C 1
ATOM 6102 O O . ARG A 1 753 ? -21.552 6.955 43.909 1.00 94.25 753 ARG A O 1
ATOM 6109 N N . ILE A 1 754 ? -19.437 6.201 44.000 1.00 96.44 754 ILE A N 1
ATOM 6110 C CA . ILE A 1 754 ? -18.784 7.500 43.896 1.00 96.44 754 ILE A CA 1
ATOM 6111 C C . ILE A 1 754 ? -17.769 7.404 42.763 1.00 96.44 754 ILE A C 1
ATOM 6113 O O . ILE A 1 754 ? -16.939 6.497 42.747 1.00 96.44 754 ILE A O 1
ATOM 6117 N N . TYR A 1 755 ? -17.861 8.308 41.799 1.00 96.94 755 TYR A N 1
ATOM 6118 C CA . TYR A 1 755 ? -16.982 8.384 40.644 1.00 96.94 755 TYR A CA 1
ATOM 6119 C C . TYR A 1 755 ? -16.140 9.643 40.767 1.00 96.94 755 TYR A C 1
ATOM 6121 O O . TYR A 1 755 ? -16.683 10.723 40.974 1.00 96.94 755 TYR A O 1
ATOM 6129 N N . VAL A 1 756 ? -14.830 9.517 40.608 1.00 97.25 756 VAL A N 1
ATOM 6130 C CA . VAL A 1 756 ? -13.922 10.663 40.536 1.00 97.25 756 VAL A CA 1
ATOM 6131 C C . VAL A 1 756 ? -13.380 10.747 39.120 1.00 97.25 756 VAL A C 1
ATOM 6133 O O . VAL A 1 756 ? -12.745 9.799 38.660 1.00 97.25 756 VAL A O 1
ATOM 6136 N N . LEU A 1 757 ? -13.640 11.859 38.436 1.00 97.00 757 LEU A N 1
ATOM 6137 C CA . LEU A 1 757 ? -13.054 12.191 37.141 1.00 97.00 757 LEU A CA 1
ATOM 6138 C C . LEU A 1 757 ? -12.061 13.336 37.335 1.00 97.00 757 LEU A C 1
ATOM 6140 O O . LEU A 1 757 ? -12.445 14.435 37.733 1.00 97.00 757 LEU A O 1
ATOM 6144 N N . ASN A 1 758 ? -10.786 13.067 37.080 1.00 95.25 758 ASN A N 1
ATOM 6145 C CA . ASN A 1 758 ? -9.717 14.026 37.342 1.00 95.25 758 ASN A CA 1
ATOM 6146 C C . ASN A 1 758 ? -9.271 14.802 36.084 1.00 95.25 758 ASN A C 1
ATOM 6148 O O . ASN A 1 758 ? -9.746 14.546 34.977 1.00 95.25 758 ASN A O 1
ATOM 6152 N N . GLU A 1 759 ? -8.283 15.686 36.243 1.00 93.94 759 GLU A N 1
ATOM 6153 C CA . GLU A 1 759 ? -7.727 16.559 35.197 1.00 93.94 759 GLU A CA 1
ATOM 6154 C C . GLU A 1 759 ? -7.019 15.838 34.040 1.00 93.94 759 GLU A C 1
ATOM 6156 O O . GLU A 1 759 ? -6.657 16.437 33.031 1.00 93.94 759 GLU A O 1
ATOM 6161 N N . ARG A 1 760 ? -6.769 14.536 34.188 1.00 93.19 760 ARG A N 1
ATOM 6162 C CA . ARG A 1 760 ? -6.152 13.686 33.161 1.00 93.19 760 ARG A CA 1
ATOM 6163 C C . ARG A 1 760 ? -7.163 12.741 32.527 1.00 93.19 760 ARG A C 1
ATOM 6165 O O . ARG A 1 760 ? -6.742 11.780 31.882 1.00 93.19 760 ARG A O 1
ATOM 6172 N N . GLY A 1 761 ? -8.456 12.954 32.780 1.00 93.12 761 GLY A N 1
ATOM 6173 C CA . GLY A 1 761 ? -9.536 12.066 32.363 1.00 93.12 761 GLY A CA 1
ATOM 6174 C C . GLY A 1 761 ? -9.459 10.682 33.020 1.00 93.12 761 GLY A C 1
ATOM 6175 O O . GLY A 1 761 ? -10.023 9.710 32.521 1.00 93.12 761 GLY A O 1
ATOM 6176 N N . ALA A 1 762 ? -8.746 10.530 34.142 1.00 93.88 762 ALA A N 1
ATOM 6177 C CA . ALA A 1 762 ? -8.772 9.292 34.911 1.00 93.88 762 ALA A CA 1
ATOM 6178 C C . ALA A 1 762 ? -10.114 9.183 35.645 1.00 93.88 762 ALA A C 1
ATOM 6180 O O . ALA A 1 762 ? -10.459 10.064 36.428 1.00 93.88 762 ALA A O 1
ATOM 6181 N N . LEU A 1 763 ? -10.841 8.091 35.398 1.00 95.75 763 LEU A N 1
ATOM 6182 C CA . LEU A 1 763 ? -12.098 7.779 36.067 1.00 95.75 763 LEU A CA 1
ATOM 6183 C C . LEU A 1 763 ? -11.865 6.713 37.138 1.00 95.75 763 LEU A C 1
ATOM 6185 O O . LEU A 1 763 ? -11.466 5.599 36.802 1.00 95.75 763 LEU A O 1
ATOM 6189 N N . VAL A 1 764 ? -12.153 7.035 38.398 1.00 95.69 764 VAL A N 1
ATOM 6190 C CA . VAL A 1 764 ? -11.998 6.138 39.551 1.00 95.69 764 VAL A CA 1
ATOM 6191 C C . VAL A 1 764 ? -13.362 5.849 40.168 1.00 95.69 764 VAL A C 1
ATOM 6193 O O . VAL A 1 764 ? -14.056 6.769 40.586 1.00 95.69 764 VAL A O 1
ATOM 6196 N N . LEU A 1 765 ? -13.737 4.570 40.254 1.00 95.31 765 LEU A N 1
ATOM 6197 C CA . LEU A 1 765 ? -14.921 4.122 40.995 1.00 95.31 765 LEU A CA 1
ATOM 6198 C C . LEU A 1 765 ? -14.556 3.754 42.437 1.00 95.31 765 LEU A C 1
ATOM 6200 O O . LEU A 1 765 ? -13.695 2.900 42.666 1.00 95.31 765 LEU A O 1
ATOM 6204 N N . MET A 1 766 ? -15.299 4.322 43.380 1.00 94.06 766 MET A N 1
ATOM 6205 C CA . MET A 1 766 ? -15.324 3.978 44.798 1.00 94.06 766 MET A CA 1
ATOM 6206 C C . MET A 1 766 ? -16.743 3.523 45.174 1.00 94.06 766 MET A C 1
ATOM 6208 O O . MET A 1 766 ? -17.740 4.032 44.659 1.00 94.06 766 MET A O 1
ATOM 6212 N N . ARG A 1 767 ? -16.856 2.540 46.070 1.00 92.62 767 ARG A N 1
ATOM 6213 C CA . ARG A 1 767 ? -18.145 1.997 46.523 1.00 92.62 767 ARG A CA 1
ATOM 6214 C C . ARG A 1 767 ? -18.135 1.898 48.037 1.00 92.62 767 ARG A C 1
ATOM 6216 O O . ARG A 1 767 ? -17.341 1.134 48.569 1.00 92.62 767 ARG A O 1
ATOM 6223 N N . LYS A 1 768 ? -19.034 2.618 48.707 1.00 93.75 768 LYS A N 1
ATOM 6224 C CA . LYS A 1 768 ? -19.127 2.661 50.177 1.00 93.75 768 LYS A CA 1
ATOM 6225 C C . LYS A 1 768 ? -20.530 2.313 50.649 1.00 93.75 768 LYS A C 1
ATOM 6227 O O . LYS A 1 768 ? -21.476 2.371 49.863 1.00 93.75 768 LYS A O 1
ATOM 6232 N N . LYS A 1 769 ? -20.676 1.907 51.913 1.00 92.25 769 LYS A N 1
ATOM 6233 C CA . LYS A 1 769 ? -22.004 1.702 52.513 1.00 92.25 769 LYS A CA 1
ATOM 6234 C C . LYS A 1 769 ? -22.773 3.022 52.494 1.00 92.25 769 LYS A C 1
ATOM 6236 O O . LYS A 1 769 ? -22.185 4.068 52.751 1.00 92.25 769 LYS A O 1
ATOM 6241 N N . SER A 1 770 ? -24.071 2.977 52.207 1.00 92.19 770 SER A N 1
ATOM 6242 C CA . SER A 1 770 ? -24.871 4.200 52.044 1.00 92.19 770 SER A CA 1
ATOM 6243 C C . SER A 1 770 ? -24.894 5.073 53.303 1.00 92.19 770 SER A C 1
ATOM 6245 O O . SER A 1 770 ? -24.849 6.292 53.199 1.00 92.19 770 SER A O 1
ATOM 6247 N N . GLU A 1 771 ? -24.851 4.457 54.488 1.00 91.94 771 GLU A N 1
ATOM 6248 C CA . GLU A 1 771 ? -24.766 5.149 55.786 1.00 91.94 771 GLU A CA 1
ATOM 6249 C C . GLU A 1 771 ? -23.482 5.982 55.967 1.00 91.94 771 GLU A C 1
ATOM 6251 O O . GLU A 1 771 ? -23.464 6.923 56.753 1.00 91.94 771 GLU A O 1
ATOM 6256 N N . GLN A 1 772 ? -22.418 5.664 55.221 1.00 90.94 772 GLN A N 1
ATOM 6257 C CA . GLN A 1 772 ? -21.126 6.357 55.269 1.00 90.94 772 GLN A CA 1
ATOM 6258 C C . GLN A 1 772 ? -20.974 7.403 54.155 1.00 90.94 772 GLN A C 1
ATOM 6260 O O . GLN A 1 772 ? -19.912 8.013 54.039 1.00 90.94 772 GLN A O 1
ATOM 6265 N N . LEU A 1 773 ? -21.990 7.603 53.305 1.00 93.50 773 LEU A N 1
ATOM 6266 C CA . LEU A 1 773 ? -21.865 8.448 52.115 1.00 93.50 773 LEU A CA 1
ATOM 6267 C C . LEU A 1 773 ? -21.458 9.882 52.473 1.00 93.50 773 LEU A C 1
ATOM 6269 O O . LEU A 1 773 ? -20.489 10.381 51.912 1.00 93.50 773 LEU A O 1
ATOM 6273 N N . ALA A 1 774 ? -22.156 10.524 53.414 1.00 92.38 774 ALA A N 1
ATOM 6274 C CA . ALA A 1 774 ? -21.886 11.915 53.781 1.00 92.38 774 ALA A CA 1
ATOM 6275 C C . ALA A 1 774 ? -20.485 12.097 54.393 1.00 92.38 774 ALA A C 1
ATOM 6277 O O . ALA A 1 774 ? -19.743 12.987 53.979 1.00 92.38 774 ALA A O 1
ATOM 6278 N N . SER A 1 775 ? -20.093 11.218 55.324 1.00 93.50 775 SER A N 1
ATOM 6279 C CA . SER A 1 775 ? -18.777 11.281 55.971 1.00 93.50 775 SER A CA 1
ATOM 6280 C C . SER A 1 775 ? -17.638 11.000 54.994 1.00 93.50 775 SER A C 1
ATOM 6282 O O . SER A 1 775 ? -16.617 11.687 55.018 1.00 93.50 775 SER A O 1
ATOM 6284 N N . TYR A 1 776 ? -17.815 10.019 54.104 1.00 95.31 776 TYR A N 1
ATOM 6285 C CA . TYR A 1 776 ? -16.814 9.674 53.100 1.00 95.31 776 TYR A CA 1
ATOM 6286 C C . TYR A 1 776 ? -16.707 10.739 52.006 1.00 95.31 776 TYR A C 1
ATOM 6288 O O . TYR A 1 776 ? -15.599 11.064 51.591 1.00 95.31 776 TYR A O 1
ATOM 6296 N N . LEU A 1 777 ? -17.828 11.317 51.562 1.00 95.81 777 LEU A N 1
ATOM 6297 C CA . LEU A 1 777 ? -17.830 12.391 50.569 1.00 95.81 777 LEU A CA 1
ATOM 6298 C C . LEU A 1 777 ? -17.095 13.630 51.098 1.00 95.81 777 LEU A C 1
ATOM 6300 O O . LEU A 1 777 ? -16.252 14.167 50.385 1.00 95.81 777 LEU A O 1
ATOM 6304 N N . ALA A 1 778 ? -17.331 14.021 52.357 1.00 95.25 778 ALA A N 1
ATOM 6305 C CA . ALA A 1 778 ? -16.587 15.100 53.011 1.00 95.25 778 ALA A CA 1
ATOM 6306 C C . ALA A 1 778 ? -15.073 14.822 53.037 1.00 95.25 778 ALA A C 1
ATOM 6308 O O . ALA A 1 778 ? -14.280 15.672 52.638 1.00 95.25 778 ALA A O 1
ATOM 6309 N N . GLY A 1 779 ? -14.671 13.605 53.423 1.00 95.44 779 GLY A N 1
ATOM 6310 C CA . GLY A 1 779 ? -13.263 13.200 53.421 1.00 95.44 779 GLY A CA 1
ATOM 6311 C C . GLY A 1 779 ? -12.637 13.132 52.022 1.00 95.44 779 GLY A C 1
ATOM 6312 O O . GLY A 1 779 ? -11.476 13.489 51.846 1.00 95.44 779 GLY A O 1
ATOM 6313 N N . LEU A 1 780 ? -13.398 12.714 51.007 1.00 97.06 780 LEU A N 1
ATOM 6314 C CA . LEU A 1 780 ? -12.944 12.662 49.616 1.00 97.06 780 LEU A CA 1
ATOM 6315 C C . LEU A 1 780 ? -12.764 14.061 49.012 1.00 97.06 780 LEU A C 1
ATOM 6317 O O . LEU A 1 780 ? -11.839 14.260 48.224 1.00 97.06 780 LEU A O 1
ATOM 6321 N N . ILE A 1 781 ? -13.612 15.024 49.383 1.00 96.69 781 ILE A N 1
ATOM 6322 C CA . ILE A 1 781 ? -13.456 16.433 48.997 1.00 96.69 781 ILE A CA 1
ATOM 6323 C C . ILE A 1 781 ? -12.156 16.985 49.593 1.00 96.69 781 ILE A C 1
ATOM 6325 O O . ILE A 1 781 ? -11.321 17.477 48.837 1.00 96.69 781 ILE A O 1
ATOM 6329 N N . SER A 1 782 ? -11.922 16.800 50.898 1.00 95.88 782 SER A N 1
ATOM 6330 C CA . SER A 1 782 ? -10.662 17.204 51.544 1.00 95.88 782 SER A CA 1
ATOM 6331 C C . SER A 1 782 ? -9.440 16.524 50.918 1.00 95.88 782 SER A C 1
ATOM 6333 O O . SER A 1 782 ? -8.437 17.181 50.645 1.00 95.88 782 SER A O 1
ATOM 6335 N N . PHE A 1 783 ? -9.546 15.233 50.584 1.00 97.69 783 PHE A N 1
ATOM 6336 C CA . PHE A 1 783 ? -8.477 14.516 49.885 1.00 97.69 783 PHE A CA 1
ATOM 6337 C C . PHE A 1 783 ? -8.200 15.105 48.503 1.00 97.69 783 PHE A C 1
ATOM 6339 O O . PHE A 1 783 ? -7.047 15.208 48.094 1.00 97.69 783 PHE A O 1
ATOM 6346 N N . SER A 1 784 ? -9.250 15.502 47.783 1.00 97.19 784 SER A N 1
ATOM 6347 C CA . SER A 1 784 ? -9.125 16.126 46.465 1.00 97.19 784 SER A CA 1
ATOM 6348 C C . SER A 1 784 ? -8.393 17.463 46.565 1.00 97.19 784 SER A C 1
ATOM 6350 O O . SER A 1 784 ? -7.457 17.695 45.806 1.00 97.19 784 SER A O 1
ATOM 6352 N N . GLU A 1 785 ? -8.757 18.302 47.536 1.00 95.25 785 GLU A N 1
ATOM 6353 C CA . GLU A 1 785 ? -8.094 19.585 47.805 1.00 95.25 785 GLU A CA 1
ATOM 6354 C C . GLU A 1 785 ? -6.620 19.395 48.204 1.00 95.25 785 GLU A C 1
ATOM 6356 O O . GLU A 1 785 ? -5.748 20.082 47.671 1.00 95.25 785 GLU A O 1
ATOM 6361 N N . SER A 1 786 ? -6.321 18.411 49.060 1.00 96.31 786 SER A N 1
ATOM 6362 C CA . SER A 1 786 ? -4.946 18.048 49.428 1.00 96.31 786 SER A CA 1
ATOM 6363 C C . SER A 1 786 ? -4.135 17.562 48.223 1.00 96.31 786 SER A C 1
ATOM 6365 O O . SER A 1 786 ? -3.019 18.032 48.013 1.00 96.31 786 SER A O 1
ATOM 6367 N N . ALA A 1 787 ? -4.696 16.687 47.384 1.00 96.25 787 ALA A N 1
ATOM 6368 C CA . ALA A 1 787 ? -4.024 16.207 46.178 1.00 96.25 787 ALA A CA 1
ATOM 6369 C C . ALA A 1 787 ? -3.760 17.339 45.171 1.00 96.25 787 ALA A C 1
ATOM 6371 O O . ALA A 1 787 ? -2.708 17.359 44.534 1.00 96.25 787 ALA A O 1
ATOM 6372 N N . ILE A 1 788 ? -4.689 18.292 45.032 1.00 95.75 788 ILE A N 1
ATOM 6373 C CA . ILE A 1 788 ? -4.499 19.485 44.196 1.00 95.75 788 ILE A CA 1
ATOM 6374 C C . ILE A 1 788 ? -3.366 20.350 44.741 1.00 95.75 788 ILE A C 1
ATOM 6376 O O . ILE A 1 788 ? -2.546 20.809 43.951 1.00 95.75 788 ILE A O 1
ATOM 6380 N N . ALA A 1 789 ? -3.295 20.560 46.058 1.00 94.62 789 ALA A N 1
ATOM 6381 C CA . ALA A 1 789 ? -2.233 21.350 46.675 1.00 94.62 789 ALA A CA 1
ATOM 6382 C C . ALA A 1 789 ? -0.846 20.732 46.423 1.00 94.62 789 ALA A C 1
ATOM 6384 O O . ALA A 1 789 ? 0.049 21.429 45.946 1.00 94.62 789 ALA A O 1
ATOM 6385 N N . GLU A 1 790 ? -0.692 19.422 46.638 1.00 94.69 790 GLU A N 1
ATOM 6386 C CA . GLU A 1 790 ? 0.550 18.686 46.348 1.00 94.69 790 GLU A CA 1
ATOM 6387 C C . GLU A 1 790 ? 0.948 18.803 44.866 1.00 94.69 790 GLU A C 1
ATOM 6389 O O . GLU A 1 790 ? 2.101 19.086 44.531 1.00 94.69 790 GLU A O 1
ATOM 6394 N N . VAL A 1 791 ? -0.020 18.650 43.956 1.00 93.38 791 VAL A N 1
ATOM 6395 C CA . VAL A 1 791 ? 0.207 18.768 42.508 1.00 93.38 791 VAL A CA 1
ATOM 6396 C C . VAL A 1 791 ? 0.545 20.201 42.095 1.00 93.38 791 VAL A C 1
ATOM 6398 O O . VAL A 1 791 ? 1.419 20.396 41.254 1.00 93.38 791 VAL A O 1
ATOM 6401 N N . ALA A 1 792 ? -0.107 21.211 42.672 1.00 92.81 792 ALA A N 1
ATOM 6402 C CA . ALA A 1 792 ? 0.172 22.618 42.393 1.00 92.81 792 ALA A CA 1
ATOM 6403 C C . ALA A 1 792 ? 1.575 23.025 42.871 1.00 92.81 792 ALA A C 1
ATOM 6405 O O . ALA A 1 792 ? 2.230 23.832 42.213 1.00 92.81 792 ALA A O 1
ATOM 6406 N N . LEU A 1 793 ? 2.065 22.428 43.965 1.00 92.44 793 LEU A N 1
ATOM 6407 C CA . LEU A 1 793 ? 3.443 22.593 44.431 1.00 92.44 793 LEU A CA 1
ATOM 6408 C C . LEU A 1 793 ? 4.448 21.910 43.491 1.00 92.44 793 LEU A C 1
ATOM 6410 O O . LEU A 1 793 ? 5.434 22.525 43.085 1.00 92.44 793 LEU A O 1
ATOM 6414 N N . ALA A 1 794 ? 4.194 20.656 43.108 1.00 91.62 794 ALA A N 1
ATOM 6415 C CA . ALA A 1 794 ? 5.097 19.875 42.259 1.00 91.62 794 ALA A CA 1
ATOM 6416 C C . ALA A 1 794 ? 5.088 20.305 40.777 1.00 91.62 794 ALA A C 1
ATOM 6418 O O . ALA A 1 794 ? 6.084 20.133 40.065 1.00 91.62 794 ALA A O 1
ATOM 6419 N N . ASN A 1 795 ? 3.972 20.853 40.294 1.00 92.25 795 ASN A N 1
ATOM 6420 C CA . ASN A 1 795 ? 3.763 21.286 38.915 1.00 92.25 795 ASN A CA 1
ATOM 6421 C C . ASN A 1 795 ? 2.947 22.597 38.851 1.00 92.25 795 ASN A C 1
ATOM 6423 O O . ASN A 1 795 ? 1.785 22.571 38.451 1.00 92.25 795 ASN A O 1
ATOM 6427 N N . PRO A 1 796 ? 3.542 23.765 39.157 1.00 90.56 796 PRO A N 1
ATOM 6428 C CA . PRO A 1 796 ? 2.817 25.043 39.209 1.00 90.56 796 PRO A CA 1
ATOM 6429 C C . PRO A 1 796 ? 2.176 25.493 37.885 1.00 90.56 796 PRO A C 1
ATOM 6431 O O . PRO A 1 796 ? 1.314 26.365 37.884 1.00 90.56 796 PRO A O 1
ATOM 6434 N N . GLY A 1 797 ? 2.599 24.921 36.751 1.00 88.50 797 GLY A N 1
ATOM 6435 C CA . GLY A 1 797 ? 2.063 25.227 35.419 1.00 88.50 797 GLY A CA 1
ATOM 6436 C C . GLY A 1 797 ? 0.794 24.454 35.039 1.00 88.50 797 GLY A C 1
ATOM 6437 O O . GLY A 1 797 ? 0.330 24.582 33.910 1.00 88.50 797 GLY A O 1
ATOM 6438 N N . THR A 1 798 ? 0.255 23.619 35.931 1.00 89.75 798 THR A N 1
ATOM 6439 C CA . THR A 1 798 ? -1.010 22.894 35.724 1.00 89.75 798 THR A CA 1
ATOM 6440 C C . THR A 1 798 ? -2.226 23.827 35.727 1.00 89.75 798 THR A C 1
ATOM 6442 O O . THR A 1 798 ? -2.299 24.748 36.540 1.00 89.75 798 THR A O 1
ATOM 6445 N N . SER A 1 799 ? -3.226 23.547 34.882 1.00 89.38 799 SER A N 1
ATOM 6446 C CA . SER A 1 799 ? -4.505 24.276 34.860 1.00 89.38 799 SER A CA 1
ATOM 6447 C C . SER A 1 799 ? -5.228 24.222 36.219 1.00 89.38 799 SER A C 1
ATOM 6449 O O . SER A 1 799 ? -5.912 25.174 36.591 1.00 89.38 799 SER A O 1
ATOM 6451 N N . LEU A 1 800 ? -4.997 23.167 37.018 1.00 90.25 800 LEU A N 1
ATOM 6452 C CA . LEU A 1 800 ? -5.515 23.054 38.390 1.00 90.25 800 LEU A CA 1
ATOM 6453 C C . LEU A 1 800 ? -4.977 24.141 39.336 1.00 90.25 800 LEU A C 1
ATOM 6455 O O . LEU A 1 800 ? -5.723 24.617 40.186 1.00 90.25 800 LEU A O 1
ATOM 6459 N N . ALA A 1 801 ? -3.709 24.551 39.204 1.00 86.94 801 ALA A N 1
ATOM 6460 C CA . ALA A 1 801 ? -3.085 25.506 40.129 1.00 86.94 801 ALA A CA 1
ATOM 6461 C C . ALA A 1 801 ? -3.671 26.923 39.994 1.00 86.94 801 ALA A C 1
ATOM 6463 O O . ALA A 1 801 ? -3.641 27.704 40.943 1.00 86.94 801 ALA A O 1
ATOM 6464 N N . GLY A 1 802 ? -4.212 27.253 38.817 1.00 80.12 802 GLY A N 1
ATOM 6465 C CA . GLY A 1 802 ? -4.847 28.541 38.540 1.00 80.12 802 GLY A CA 1
ATOM 6466 C C . GLY A 1 802 ? -6.343 28.602 38.865 1.00 80.12 802 GLY A C 1
ATOM 6467 O O . GLY A 1 802 ? -6.911 29.698 38.871 1.00 80.12 802 GLY A O 1
ATOM 6468 N N . ASN A 1 803 ? -7.001 27.467 39.126 1.00 86.06 803 ASN A N 1
ATOM 6469 C CA . ASN A 1 803 ? -8.448 27.423 39.318 1.00 86.06 803 ASN A CA 1
ATOM 6470 C C . ASN A 1 803 ? -8.843 27.725 40.776 1.00 86.06 803 ASN A C 1
ATOM 6472 O O . ASN A 1 803 ? -8.370 27.097 41.719 1.00 86.06 803 ASN A O 1
ATOM 6476 N N . ARG A 1 804 ? -9.770 28.675 40.966 1.00 80.75 804 ARG A N 1
ATOM 6477 C CA . ARG A 1 804 ? -10.318 29.049 42.285 1.00 80.75 804 ARG A CA 1
ATOM 6478 C C . ARG A 1 804 ? -11.357 28.060 42.821 1.00 80.75 804 ARG A C 1
ATOM 6480 O O . ARG A 1 804 ? -11.686 28.114 44.005 1.00 80.75 804 ARG A O 1
ATOM 6487 N N . GLN A 1 805 ? -11.910 27.203 41.966 1.00 83.94 805 GLN A N 1
ATOM 6488 C CA . GLN A 1 805 ? -12.837 26.131 42.333 1.00 83.94 805 GLN A CA 1
ATOM 6489 C C . GLN A 1 805 ? -12.401 24.812 41.674 1.00 83.94 805 GLN A C 1
ATOM 6491 O O . GLN A 1 805 ? -13.050 24.327 40.749 1.00 83.94 805 GLN A O 1
ATOM 6496 N N . PRO A 1 806 ? -11.287 24.218 42.135 1.00 87.69 806 PRO A N 1
ATOM 6497 C CA . PRO A 1 806 ? -10.688 23.060 41.478 1.00 87.69 806 PRO A CA 1
ATOM 6498 C C . PRO A 1 806 ? -11.398 21.732 41.806 1.00 87.69 806 PRO A C 1
ATOM 6500 O O . PRO A 1 806 ? -10.980 20.689 41.310 1.00 87.69 806 PRO A O 1
ATOM 6503 N N . VAL A 1 807 ? -12.468 21.750 42.613 1.00 95.44 807 VAL A N 1
ATOM 6504 C CA . VAL A 1 807 ? -13.309 20.585 42.929 1.00 95.44 807 VAL A CA 1
ATOM 6505 C C . VAL A 1 807 ? -14.776 20.924 42.672 1.00 95.44 807 VAL A C 1
ATOM 6507 O O . VAL A 1 807 ? -15.281 21.923 43.185 1.00 95.44 807 VAL A O 1
ATOM 6510 N N . ALA A 1 808 ? -15.459 20.070 41.914 1.00 95.81 808 ALA A N 1
ATOM 6511 C CA . ALA A 1 808 ? -16.895 20.135 41.665 1.00 95.81 808 ALA A CA 1
ATOM 6512 C C . ALA A 1 808 ? -17.560 18.818 42.077 1.00 95.81 808 ALA A C 1
ATOM 6514 O O . ALA A 1 808 ? -17.000 17.735 41.888 1.00 95.81 808 ALA A O 1
ATOM 6515 N N . VAL A 1 809 ? -18.763 18.900 42.642 1.00 97.00 809 VAL A N 1
ATOM 6516 C CA . VAL A 1 809 ? -19.502 17.734 43.136 1.00 97.00 809 VAL A CA 1
ATOM 6517 C C . VAL A 1 809 ? -20.845 17.664 42.431 1.00 97.00 809 VAL A C 1
ATOM 6519 O O . VAL A 1 809 ? -21.530 18.670 42.278 1.00 97.00 809 VAL A O 1
ATOM 6522 N N . TYR A 1 810 ? -21.231 16.468 42.010 1.00 97.00 810 TYR A N 1
ATOM 6523 C CA . TYR A 1 810 ? -22.455 16.208 41.275 1.00 97.00 810 TYR A CA 1
ATOM 6524 C C . TYR A 1 810 ? -23.213 15.040 41.898 1.00 97.00 810 TYR A C 1
ATOM 6526 O O . TYR A 1 810 ? -22.637 14.008 42.252 1.00 97.00 810 TYR A O 1
ATOM 6534 N N . LYS A 1 811 ? -24.531 15.179 41.983 1.00 95.38 811 LYS A N 1
ATOM 6535 C CA . LYS A 1 811 ? -25.445 14.118 42.385 1.00 95.38 811 LYS A CA 1
ATOM 6536 C C . LYS A 1 811 ? -26.030 13.447 41.147 1.00 95.38 811 LYS A C 1
ATOM 6538 O O . LYS A 1 811 ? -26.521 14.119 40.238 1.00 95.38 811 LYS A O 1
ATOM 6543 N N . ILE A 1 812 ? -25.990 12.120 41.127 1.00 94.06 812 ILE A N 1
ATOM 6544 C CA . ILE A 1 812 ? -26.671 11.297 40.131 1.00 94.06 812 ILE A CA 1
ATOM 6545 C C . ILE A 1 812 ? -28.055 10.966 40.688 1.00 94.06 812 ILE A C 1
ATOM 6547 O O . ILE A 1 812 ? -28.187 10.259 41.686 1.00 94.06 812 ILE A O 1
ATOM 6551 N N . GLU A 1 813 ? -29.094 11.484 40.046 1.00 89.62 813 GLU A N 1
ATOM 6552 C CA . GLU A 1 813 ? -30.484 11.229 40.413 1.00 89.62 813 GLU A CA 1
ATOM 6553 C C . GLU A 1 813 ? -31.103 10.244 39.429 1.00 89.62 813 GLU A C 1
ATOM 6555 O O . GLU A 1 813 ? -31.026 10.441 38.216 1.00 89.62 813 GLU A O 1
ATOM 6560 N N . THR A 1 814 ? -31.731 9.193 39.953 1.00 85.31 814 THR A N 1
ATOM 6561 C CA . THR A 1 814 ? -32.470 8.221 39.142 1.00 85.31 814 THR A CA 1
ATOM 6562 C C . THR A 1 814 ? -33.956 8.565 39.184 1.00 85.31 814 THR A C 1
ATOM 6564 O O . THR A 1 814 ? -34.538 8.645 40.267 1.00 85.31 814 THR A O 1
ATOM 6567 N N . ASP A 1 815 ? -34.567 8.786 38.023 1.00 82.25 815 ASP A N 1
ATOM 6568 C CA . ASP A 1 815 ? -35.999 9.058 37.917 1.00 82.25 815 ASP A CA 1
ATOM 6569 C C . ASP A 1 815 ? -36.854 7.787 38.105 1.00 82.25 815 ASP A C 1
ATOM 6571 O O . ASP A 1 815 ? -36.355 6.667 38.249 1.00 82.25 815 ASP A O 1
ATOM 6575 N N . THR A 1 816 ? -38.179 7.949 38.107 1.00 78.88 816 THR A N 1
ATOM 6576 C CA . THR A 1 816 ? -39.128 6.832 38.261 1.00 78.88 816 THR A CA 1
ATOM 6577 C C . THR A 1 816 ? -39.097 5.835 37.098 1.00 78.88 816 THR A C 1
ATOM 6579 O O . THR A 1 816 ? -39.563 4.708 37.262 1.00 78.88 816 THR A O 1
ATOM 6582 N N . ALA A 1 817 ? -38.541 6.220 35.945 1.00 74.06 817 ALA A N 1
ATOM 6583 C CA . ALA A 1 817 ? -38.336 5.367 34.779 1.00 74.06 817 ALA A CA 1
ATOM 6584 C C . ALA A 1 817 ? -36.953 4.682 34.775 1.00 74.06 817 ALA A C 1
ATOM 6586 O O . ALA A 1 817 ? -36.652 3.922 33.854 1.00 74.06 817 ALA A O 1
ATOM 6587 N N . GLY A 1 818 ? -36.121 4.920 35.795 1.00 73.88 818 GLY A N 1
ATOM 6588 C CA . GLY A 1 818 ? -34.780 4.355 35.915 1.00 73.88 818 GLY A CA 1
ATOM 6589 C C . GLY A 1 818 ? -33.699 5.109 35.135 1.00 73.88 818 GLY A C 1
ATOM 6590 O O . GLY A 1 818 ? -32.564 4.633 35.085 1.00 73.88 818 GLY A O 1
ATOM 6591 N N . ARG A 1 819 ? -34.008 6.268 34.537 1.00 78.06 819 ARG A N 1
ATOM 6592 C CA . ARG A 1 819 ? -33.019 7.104 33.844 1.00 78.06 819 ARG A CA 1
ATOM 6593 C C . ARG A 1 819 ? -32.240 7.937 34.844 1.00 78.06 819 ARG A C 1
ATOM 6595 O O . ARG A 1 819 ? -32.798 8.472 35.800 1.00 78.06 819 ARG A O 1
ATOM 6602 N N . LYS A 1 820 ? -30.939 8.061 34.602 1.00 83.75 820 LYS A N 1
ATOM 6603 C CA . LYS A 1 820 ? -30.018 8.799 35.464 1.00 83.75 820 LYS A CA 1
ATOM 6604 C C . LYS A 1 820 ? -29.765 10.189 34.899 1.00 83.75 820 LYS A C 1
ATOM 6606 O O . LYS A 1 820 ? -29.387 10.323 33.742 1.00 83.75 820 LYS A O 1
ATOM 6611 N N . SER A 1 821 ? -29.931 11.207 35.733 1.00 87.62 821 SER A N 1
ATOM 6612 C CA . SER A 1 821 ? -29.570 12.594 35.436 1.00 87.62 821 SER A CA 1
ATOM 6613 C C . SER A 1 821 ? -28.475 13.065 36.388 1.00 87.62 821 SER A C 1
ATOM 6615 O O . SER A 1 821 ? -28.395 12.595 37.522 1.00 87.62 821 SER A O 1
ATOM 6617 N N . ILE A 1 822 ? -27.614 13.966 35.920 1.00 93.25 822 ILE A N 1
ATOM 6618 C CA . ILE A 1 822 ? -26.515 14.523 36.710 1.00 93.25 822 ILE A CA 1
ATOM 6619 C C . ILE A 1 822 ? -26.851 15.976 37.034 1.00 93.25 822 ILE A C 1
ATOM 6621 O O . ILE A 1 822 ? -27.119 16.763 36.127 1.00 93.25 822 ILE A O 1
ATOM 6625 N N . LYS A 1 823 ? -26.840 16.327 38.321 1.00 93.94 823 LYS A N 1
ATOM 6626 C CA . LYS A 1 823 ? -27.038 17.699 38.805 1.00 93.94 823 LYS A CA 1
ATOM 6627 C C . LYS A 1 823 ? -25.863 18.124 39.664 1.00 93.94 823 LYS A C 1
ATOM 6629 O O . LYS A 1 823 ? -25.351 17.327 40.443 1.00 93.94 823 LYS A O 1
ATOM 6634 N N . GLU A 1 824 ? -25.447 19.374 39.532 1.00 93.75 824 GLU A N 1
ATOM 6635 C CA . GLU A 1 824 ? -24.433 19.952 40.411 1.00 93.75 824 GLU A CA 1
ATOM 6636 C C . GLU A 1 824 ? -24.953 20.005 41.856 1.00 93.75 824 GLU A C 1
ATOM 6638 O O . GLU A 1 824 ? -26.110 20.355 42.102 1.00 93.75 824 GLU A O 1
ATOM 6643 N N . HIS A 1 825 ? -24.111 19.600 42.805 1.00 94.25 825 HIS A N 1
ATOM 6644 C CA . HIS A 1 825 ? -24.401 19.568 44.234 1.00 94.25 825 HIS A CA 1
ATOM 6645 C C . HIS A 1 825 ? -23.562 20.629 44.940 1.00 94.25 825 HIS A C 1
ATOM 6647 O O . HIS A 1 825 ? -22.332 20.540 44.967 1.00 94.25 825 HIS A O 1
ATOM 6653 N N . ASP A 1 826 ? -24.223 21.613 45.549 1.00 92.69 826 ASP A N 1
ATOM 6654 C CA . ASP A 1 826 ? -23.561 22.676 46.309 1.00 92.69 826 ASP A CA 1
ATOM 6655 C C . ASP A 1 826 ? -23.076 22.163 47.674 1.00 92.69 826 ASP A C 1
ATOM 6657 O O . ASP A 1 826 ? -23.654 22.419 48.735 1.00 92.69 826 ASP A O 1
ATOM 6661 N N . TYR A 1 827 ? -21.974 21.417 47.637 1.00 91.69 827 TYR A N 1
ATOM 6662 C CA . TYR A 1 827 ? -21.358 20.821 48.818 1.00 91.69 827 TYR A CA 1
ATOM 6663 C C . TYR A 1 827 ? -20.860 21.869 49.826 1.00 91.69 827 TYR A C 1
ATOM 6665 O O . TYR A 1 827 ? -20.723 21.565 51.010 1.00 91.69 827 TYR A O 1
ATOM 6673 N N . LYS A 1 828 ? -20.614 23.114 49.389 1.00 88.44 828 LYS A N 1
ATOM 6674 C CA . LYS A 1 828 ? -20.144 24.210 50.250 1.00 88.44 828 LYS A CA 1
ATOM 6675 C C . LYS A 1 828 ? -21.239 24.756 51.154 1.00 88.44 828 LYS A C 1
ATOM 6677 O O . LYS A 1 828 ? -20.918 25.420 52.138 1.00 88.44 828 LYS A O 1
ATOM 6682 N N . ASN A 1 829 ? -22.508 24.498 50.852 1.00 90.69 829 ASN A N 1
ATOM 6683 C CA . ASN A 1 829 ? -23.643 24.878 51.693 1.00 90.69 829 ASN A CA 1
ATOM 6684 C C . ASN A 1 829 ? -24.337 23.680 52.358 1.00 90.69 829 ASN A C 1
ATOM 6686 O O . ASN A 1 829 ? -25.241 23.875 53.168 1.00 90.69 829 ASN A O 1
ATOM 6690 N N . ASP A 1 830 ? -23.865 22.462 52.099 1.00 92.19 830 ASP A N 1
ATOM 6691 C CA . ASP A 1 830 ? -24.353 21.237 52.724 1.00 92.19 830 ASP A CA 1
ATOM 6692 C C . ASP A 1 830 ? -23.883 21.133 54.190 1.00 92.19 830 ASP A C 1
ATOM 6694 O O . ASP A 1 830 ? -22.686 21.071 54.491 1.00 92.19 830 ASP A O 1
ATOM 6698 N N . SER A 1 831 ? -24.836 21.140 55.127 1.00 90.69 831 SER A N 1
ATOM 6699 C CA . SER A 1 831 ? -24.558 21.116 56.567 1.00 90.69 831 SER A CA 1
ATOM 6700 C C . SER A 1 831 ? -23.936 19.802 57.040 1.00 90.69 831 SER A C 1
ATOM 6702 O O . SER A 1 831 ? -23.117 19.822 57.960 1.00 90.69 831 SER A O 1
ATOM 6704 N N . MET A 1 832 ? -24.277 18.673 56.411 1.00 91.19 832 MET A N 1
ATOM 6705 C CA . MET A 1 832 ? -23.725 17.366 56.769 1.00 91.19 832 MET A CA 1
ATOM 6706 C C . MET A 1 832 ? -22.284 17.237 56.289 1.00 91.19 832 MET A C 1
ATOM 6708 O O . MET A 1 832 ? -21.442 16.728 57.028 1.00 91.19 832 MET A O 1
ATOM 6712 N N . ILE A 1 833 ? -21.983 17.734 55.085 1.00 92.06 833 ILE A N 1
ATOM 6713 C CA . ILE A 1 833 ? -20.608 17.753 54.573 1.00 92.06 833 ILE A CA 1
ATOM 6714 C C . ILE A 1 833 ? -19.733 18.629 55.474 1.00 92.06 833 ILE A C 1
ATOM 6716 O O . ILE A 1 833 ? -18.708 18.143 55.936 1.00 92.06 833 ILE A O 1
ATOM 6720 N N . LYS A 1 834 ? -20.172 19.847 55.830 1.00 90.69 834 LYS A N 1
ATOM 6721 C CA . LYS A 1 834 ? -19.442 20.718 56.777 1.00 90.69 834 LYS A CA 1
ATOM 6722 C C . LYS A 1 834 ? -19.169 20.039 58.117 1.00 90.69 834 LYS A C 1
ATOM 6724 O O . LYS A 1 834 ? -18.031 20.041 58.579 1.00 90.69 834 LYS A O 1
ATOM 6729 N N . TYR A 1 835 ? -20.197 19.427 58.707 1.00 92.44 835 TYR A N 1
ATOM 6730 C CA . TYR A 1 835 ? -20.073 18.709 59.975 1.00 92.44 835 TYR A CA 1
ATOM 6731 C C . TYR A 1 835 ? -18.991 17.623 59.913 1.00 92.44 835 TYR A C 1
ATOM 6733 O O . TYR A 1 835 ? -18.149 17.529 60.805 1.00 92.44 835 TYR A O 1
ATOM 6741 N N . TYR A 1 836 ? -18.986 16.812 58.852 1.00 92.31 836 TYR A N 1
ATOM 6742 C CA . TYR A 1 836 ? -17.989 15.756 58.704 1.00 92.31 836 TYR A CA 1
ATOM 6743 C C . TYR A 1 836 ? -16.614 16.273 58.280 1.00 92.31 836 TYR A C 1
ATOM 6745 O O . TYR A 1 836 ? -15.625 15.677 58.685 1.00 92.31 836 TYR A O 1
ATOM 6753 N N . THR A 1 837 ? -16.504 17.378 57.543 1.00 88.75 837 THR A N 1
ATOM 6754 C CA . THR A 1 837 ? -15.203 17.995 57.236 1.00 88.75 837 THR A CA 1
ATOM 6755 C C . THR A 1 837 ? -14.469 18.424 58.511 1.00 88.75 837 THR A C 1
ATOM 6757 O O . THR A 1 837 ? -13.262 18.228 58.605 1.00 88.75 837 THR A O 1
ATOM 6760 N N . GLU A 1 838 ? -15.187 18.945 59.511 1.00 87.88 838 GLU A N 1
ATOM 6761 C CA . GLU A 1 838 ? -14.608 19.327 60.809 1.00 87.88 838 GLU A CA 1
ATOM 6762 C C . GLU A 1 838 ? -14.359 18.122 61.731 1.00 87.88 838 GLU A C 1
ATOM 6764 O O . GLU A 1 838 ? -13.395 18.113 62.495 1.00 87.88 838 GLU A O 1
ATOM 6769 N N . LYS A 1 839 ? -15.227 17.103 61.673 1.00 87.44 839 LYS A N 1
ATOM 6770 C CA . LYS A 1 839 ? -15.172 15.937 62.570 1.00 87.44 839 LYS A CA 1
ATOM 6771 C C . LYS A 1 839 ? -14.240 14.823 62.090 1.00 87.44 839 LYS A C 1
ATOM 6773 O O . LYS A 1 839 ? -13.744 14.058 62.914 1.00 87.44 839 LYS A O 1
ATOM 6778 N N . ASN A 1 840 ? -14.053 14.673 60.780 1.00 87.31 840 ASN A N 1
ATOM 6779 C CA . ASN A 1 840 ? -13.259 13.585 60.221 1.00 87.31 840 ASN A CA 1
ATOM 6780 C C . ASN A 1 840 ? -11.807 13.684 60.696 1.00 87.31 840 ASN A C 1
ATOM 6782 O O . ASN A 1 840 ? -11.172 14.737 60.618 1.00 87.31 840 ASN A O 1
ATOM 6786 N N . PHE A 1 841 ? -11.267 12.550 61.140 1.00 87.31 841 PHE A N 1
ATOM 6787 C CA . PHE A 1 841 ? -9.866 12.460 61.517 1.00 87.31 841 PHE A CA 1
ATOM 6788 C C . PHE A 1 841 ? -8.965 12.746 60.305 1.00 87.31 841 PHE A C 1
ATOM 6790 O O . PHE A 1 841 ? -9.199 12.233 59.209 1.00 87.31 841 PHE A O 1
ATOM 6797 N N . GLN A 1 842 ? -7.919 13.552 60.501 1.00 90.69 842 GLN A N 1
ATOM 6798 C CA . GLN A 1 842 ? -7.013 13.999 59.437 1.00 90.69 842 GLN A CA 1
ATOM 6799 C C . GLN A 1 842 ? -5.973 12.923 59.082 1.00 90.69 842 GLN A C 1
ATOM 6801 O O . GLN A 1 842 ? -4.773 13.106 59.279 1.00 90.69 842 GLN A O 1
ATOM 6806 N N . VAL A 1 843 ? -6.425 11.768 58.582 1.00 93.06 843 VAL A N 1
ATOM 6807 C CA . VAL A 1 843 ? -5.520 10.704 58.127 1.00 93.06 843 VAL A CA 1
ATOM 6808 C C . VAL A 1 843 ? -4.846 11.118 56.821 1.00 93.06 843 VAL A C 1
ATOM 6810 O O . VAL A 1 843 ? -5.503 11.237 55.783 1.00 93.06 843 VAL A O 1
ATOM 6813 N N . CYS A 1 844 ? -3.527 11.311 56.864 1.00 95.69 844 CYS A N 1
ATOM 6814 C CA . CYS A 1 844 ? -2.703 11.537 55.683 1.00 95.69 844 CYS A CA 1
ATOM 6815 C C . CYS A 1 844 ? -2.141 10.215 55.165 1.00 95.69 844 CYS A C 1
ATOM 6817 O O . CYS A 1 844 ? -1.575 9.451 55.941 1.00 95.69 844 CYS A O 1
ATOM 6819 N N . LEU A 1 845 ? -2.278 9.954 53.863 1.00 95.75 845 LEU A N 1
ATOM 6820 C CA . LEU A 1 845 ? -1.638 8.828 53.184 1.00 95.75 845 LEU A CA 1
ATOM 6821 C C . LEU A 1 845 ? -0.360 9.306 52.485 1.00 95.75 845 LEU A C 1
ATOM 6823 O O . LEU A 1 845 ? -0.427 9.996 51.469 1.00 95.75 845 LEU A O 1
ATOM 6827 N N . SER A 1 846 ? 0.804 8.915 52.998 1.00 95.62 846 SER A N 1
ATOM 6828 C CA . SER A 1 846 ? 2.087 9.144 52.332 1.00 95.62 846 SER A CA 1
ATOM 6829 C C . SER A 1 846 ? 2.441 7.950 51.447 1.00 95.62 846 SER A C 1
ATOM 6831 O O . SER A 1 846 ? 2.432 6.797 51.897 1.00 95.62 846 SER A O 1
ATOM 6833 N N . LEU A 1 847 ? 2.713 8.228 50.169 1.00 95.44 847 LEU A N 1
ATOM 6834 C CA . LEU A 1 847 ? 3.026 7.218 49.158 1.00 95.44 847 LEU A CA 1
ATOM 6835 C C . LEU A 1 847 ? 4.536 7.152 48.920 1.00 95.44 847 LEU A C 1
ATOM 6837 O O . LEU A 1 847 ? 5.156 8.141 48.531 1.00 95.44 847 LEU A O 1
ATOM 6841 N N . HIS A 1 848 ? 5.112 5.965 49.100 1.00 94.19 848 HIS A N 1
ATOM 6842 C CA . HIS A 1 848 ? 6.547 5.719 48.969 1.00 94.19 848 HIS A CA 1
ATOM 6843 C C . HIS A 1 848 ? 6.830 4.781 47.795 1.00 94.19 848 HIS A C 1
ATOM 6845 O O . HIS A 1 848 ? 6.187 3.741 47.669 1.00 94.19 848 HIS A O 1
ATOM 6851 N N . LEU A 1 849 ? 7.807 5.105 46.947 1.00 92.31 849 LEU A N 1
ATOM 6852 C CA . LEU A 1 849 ? 8.334 4.135 45.985 1.00 92.31 849 LEU A CA 1
ATOM 6853 C C . LEU A 1 849 ? 9.406 3.281 46.669 1.00 92.31 849 LEU A C 1
ATOM 6855 O O . LEU A 1 849 ? 10.424 3.807 47.109 1.00 92.31 849 LEU A O 1
ATOM 6859 N N . LEU A 1 850 ? 9.165 1.977 46.770 1.00 91.44 850 LEU A N 1
ATOM 6860 C CA . LEU A 1 850 ? 10.090 1.029 47.393 1.00 91.44 850 LEU A CA 1
ATOM 6861 C C . LEU A 1 850 ? 11.176 0.590 46.401 1.00 91.44 850 LEU A C 1
ATOM 6863 O O . LEU A 1 850 ? 10.959 0.611 45.188 1.00 91.44 850 LEU A O 1
ATOM 6867 N N . ASP A 1 851 ? 12.303 0.085 46.911 1.00 86.31 851 ASP A N 1
ATOM 6868 C CA . ASP A 1 851 ? 13.404 -0.458 46.093 1.00 86.31 851 ASP A CA 1
ATOM 6869 C C . ASP A 1 851 ? 12.963 -1.627 45.194 1.00 86.31 851 ASP A C 1
ATOM 6871 O O . ASP A 1 851 ? 13.534 -1.876 44.133 1.00 86.31 851 ASP A O 1
ATOM 6875 N N . THR A 1 852 ? 11.899 -2.330 45.591 1.00 85.56 852 THR A N 1
ATOM 6876 C CA . THR A 1 852 ? 11.260 -3.396 44.806 1.00 85.56 852 THR A CA 1
ATOM 6877 C C . THR A 1 852 ? 10.488 -2.872 43.587 1.00 85.56 852 THR A C 1
ATOM 6879 O O . THR A 1 852 ? 10.042 -3.659 42.752 1.00 85.56 852 THR A O 1
ATOM 6882 N N . GLY A 1 853 ? 10.294 -1.554 43.480 1.00 83.00 853 GLY A N 1
ATOM 6883 C CA . GLY A 1 853 ? 9.429 -0.899 42.498 1.00 83.00 853 GLY A CA 1
ATOM 6884 C C . GLY A 1 853 ? 7.938 -0.924 42.859 1.00 83.00 853 GLY A C 1
ATOM 6885 O O . GLY A 1 853 ? 7.113 -0.432 42.081 1.00 83.00 853 GLY A O 1
ATOM 6886 N N . GLU A 1 854 ? 7.570 -1.495 44.011 1.00 88.56 854 GLU A N 1
ATOM 6887 C CA . GLU A 1 854 ? 6.212 -1.428 44.554 1.00 88.56 854 GLU A CA 1
ATOM 6888 C C . GLU A 1 854 ? 5.943 -0.099 45.273 1.00 88.56 854 GLU A C 1
ATOM 6890 O O . GLU A 1 854 ? 6.859 0.648 45.610 1.00 88.56 854 GLU A O 1
ATOM 6895 N N . ILE A 1 855 ? 4.661 0.195 45.504 1.00 91.25 855 ILE A N 1
ATOM 6896 C CA . ILE A 1 855 ? 4.244 1.352 46.298 1.00 91.25 855 ILE A CA 1
ATOM 6897 C C . ILE A 1 855 ? 4.046 0.905 47.745 1.00 91.25 855 ILE A C 1
ATOM 6899 O O . ILE A 1 855 ? 3.281 -0.025 48.006 1.00 91.25 855 ILE A O 1
ATOM 6903 N N . GLY A 1 856 ? 4.753 1.568 48.655 1.00 93.25 856 GLY A N 1
ATOM 6904 C CA . GLY A 1 856 ? 4.577 1.470 50.095 1.00 93.25 856 GLY A CA 1
ATOM 6905 C C . GLY A 1 856 ? 3.612 2.537 50.608 1.00 93.25 856 GLY A C 1
ATOM 6906 O O . GLY A 1 856 ? 3.590 3.665 50.107 1.00 93.25 856 GLY A O 1
ATOM 6907 N N . TYR A 1 857 ? 2.829 2.175 51.619 1.00 94.25 857 TYR A N 1
ATOM 6908 C CA . TYR A 1 857 ? 1.824 3.026 52.246 1.00 94.25 857 TYR A CA 1
ATOM 6909 C C . TYR A 1 857 ? 2.233 3.338 53.684 1.00 94.25 857 TYR A C 1
ATOM 6911 O O . TYR A 1 857 ? 2.511 2.427 54.463 1.00 94.25 857 TYR A O 1
ATOM 6919 N N . ARG A 1 858 ? 2.227 4.620 54.042 1.00 94.25 858 ARG A N 1
ATOM 6920 C CA . ARG A 1 858 ? 2.383 5.106 55.417 1.00 94.25 858 ARG A CA 1
ATOM 6921 C C . ARG A 1 858 ? 1.227 6.042 55.735 1.00 94.25 858 ARG A C 1
ATOM 6923 O O . ARG A 1 858 ? 0.858 6.850 54.885 1.00 94.25 858 ARG A O 1
ATOM 6930 N N . PHE A 1 859 ? 0.654 5.944 56.929 1.00 92.88 859 PHE A N 1
ATOM 6931 C CA . PHE A 1 859 ? -0.519 6.736 57.298 1.00 92.88 859 PHE A CA 1
ATOM 6932 C C . PHE A 1 859 ? -0.453 7.292 58.723 1.00 92.88 859 PHE A C 1
ATOM 6934 O O . PHE A 1 859 ? 0.340 6.835 59.546 1.00 92.88 859 PHE A O 1
ATOM 6941 N N . THR A 1 860 ? -1.269 8.311 59.000 1.00 93.69 860 THR A N 1
ATOM 6942 C CA . THR A 1 860 ? -1.349 8.967 60.316 1.00 93.69 860 THR A CA 1
ATOM 6943 C C . THR A 1 860 ? -2.087 8.105 61.343 1.00 93.69 860 THR A C 1
ATOM 6945 O O . THR A 1 860 ? -3.204 7.641 61.095 1.00 93.69 860 THR A O 1
ATOM 6948 N N . LEU A 1 861 ? -1.476 7.930 62.514 1.00 91.19 861 LEU A N 1
ATOM 6949 C CA . LEU A 1 861 ? -2.029 7.227 63.671 1.00 91.19 861 LEU A CA 1
ATOM 6950 C C . LEU A 1 861 ? -2.876 8.172 64.552 1.00 91.19 861 LEU A C 1
ATOM 6952 O O . LEU A 1 861 ? -2.746 9.395 64.438 1.00 91.19 861 LEU A O 1
ATOM 6956 N N . PRO A 1 862 ? -3.742 7.647 65.444 1.00 87.69 862 PRO A N 1
ATOM 6957 C CA . PRO A 1 862 ? -4.604 8.478 66.291 1.00 87.69 862 PRO A CA 1
ATOM 6958 C C . PRO A 1 862 ? -3.880 9.472 67.212 1.00 87.69 862 PRO A C 1
ATOM 6960 O O . PRO A 1 862 ? -4.459 10.483 67.598 1.00 87.69 862 PRO A O 1
ATOM 6963 N N . ASP A 1 863 ? -2.623 9.202 67.563 1.00 87.38 863 ASP A N 1
ATOM 6964 C CA . ASP A 1 863 ? -1.767 10.070 68.382 1.00 87.38 863 ASP A CA 1
ATOM 6965 C C . ASP A 1 863 ? -1.079 11.192 67.575 1.00 87.38 863 ASP A C 1
ATOM 6967 O O . ASP A 1 863 ? -0.329 11.993 68.135 1.00 87.38 863 ASP A O 1
ATOM 6971 N N . GLY A 1 864 ? -1.333 11.261 66.263 1.00 84.81 864 GLY A N 1
ATOM 6972 C CA . GLY A 1 864 ? -0.687 12.185 65.330 1.00 84.81 864 GLY A CA 1
ATOM 6973 C C . GLY A 1 864 ? 0.657 11.687 64.787 1.00 84.81 864 GLY A C 1
ATOM 6974 O O . GLY A 1 864 ? 1.251 12.361 63.943 1.00 84.81 864 GLY A O 1
ATOM 6975 N N . GLY A 1 865 ? 1.133 10.518 65.230 1.00 89.19 865 GLY A N 1
ATOM 6976 C CA . GLY A 1 865 ? 2.315 9.848 64.696 1.00 89.19 865 GLY A CA 1
ATOM 6977 C C . GLY A 1 865 ? 2.093 9.265 63.297 1.00 89.19 865 GLY A C 1
ATOM 6978 O O . GLY A 1 865 ? 0.997 9.309 62.737 1.00 89.19 865 GLY A O 1
ATOM 6979 N N . LEU A 1 866 ? 3.151 8.700 62.714 1.00 90.81 866 LEU A N 1
ATOM 6980 C CA . LEU A 1 866 ? 3.100 8.011 61.422 1.00 90.81 866 LEU A CA 1
ATOM 6981 C C . LEU A 1 866 ? 3.365 6.522 61.618 1.00 90.81 866 LEU A C 1
ATOM 6983 O O . LEU A 1 866 ? 4.261 6.146 62.372 1.00 90.81 866 LEU A O 1
ATOM 6987 N N . SER A 1 867 ? 2.631 5.688 60.888 1.00 92.00 867 SER A N 1
ATOM 6988 C CA . SER A 1 867 ? 2.860 4.248 60.853 1.00 92.00 867 SER A CA 1
ATOM 6989 C C . SER A 1 867 ? 4.230 3.887 60.256 1.00 92.00 867 SER A C 1
ATOM 6991 O O . SER A 1 867 ? 4.911 4.707 59.623 1.00 92.00 867 SER A O 1
ATOM 6993 N N . GLU A 1 868 ? 4.626 2.620 60.368 1.00 91.31 868 GLU A N 1
ATOM 6994 C CA . GLU A 1 868 ? 5.664 2.070 59.491 1.00 91.31 868 GLU A CA 1
ATOM 6995 C C . GLU A 1 868 ? 5.204 2.085 58.020 1.00 91.31 868 GLU A C 1
ATOM 6997 O O . GLU A 1 868 ? 4.028 2.314 57.717 1.00 91.31 868 GLU A O 1
ATOM 7002 N N . ILE A 1 869 ? 6.151 1.926 57.091 1.00 92.44 869 ILE A N 1
ATOM 7003 C CA . ILE A 1 869 ? 5.835 1.832 55.663 1.00 92.44 869 ILE A CA 1
ATOM 7004 C C . ILE A 1 869 ? 5.467 0.381 55.371 1.00 92.44 869 ILE A C 1
ATOM 7006 O O . ILE A 1 869 ? 6.299 -0.505 55.534 1.00 92.44 869 ILE A O 1
ATOM 7010 N N . PHE A 1 870 ? 4.248 0.155 54.890 1.00 91.12 870 PHE A N 1
ATOM 7011 C CA . PHE A 1 870 ? 3.768 -1.176 54.533 1.00 91.12 870 PHE A CA 1
ATOM 7012 C C . PHE A 1 870 ? 3.742 -1.354 53.021 1.00 91.12 870 PHE A C 1
ATOM 7014 O O . PHE A 1 870 ? 3.148 -0.551 52.297 1.00 91.12 870 PHE A O 1
ATOM 7021 N N . SER A 1 871 ? 4.337 -2.434 52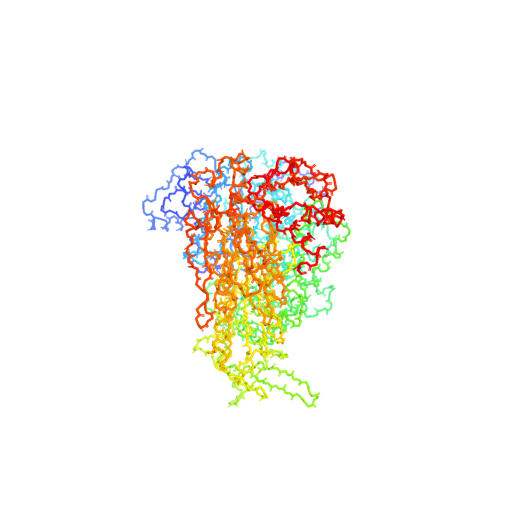.529 1.00 89.81 871 SER A N 1
ATOM 7022 C CA . SER A 1 871 ? 4.124 -2.888 51.157 1.00 89.81 871 SER A CA 1
ATOM 7023 C C . SER A 1 871 ? 2.712 -3.455 50.974 1.00 89.81 871 SER A C 1
ATOM 7025 O O . SER A 1 871 ? 1.956 -3.695 51.921 1.00 89.81 871 SER A O 1
ATOM 7027 N N . ARG A 1 872 ? 2.354 -3.758 49.724 1.00 83.25 872 ARG A N 1
ATOM 7028 C CA . ARG A 1 872 ? 1.091 -4.441 49.419 1.00 83.25 872 ARG A CA 1
ATOM 7029 C C . ARG A 1 872 ? 0.968 -5.794 50.127 1.00 83.25 872 ARG A C 1
ATOM 7031 O O . ARG A 1 872 ? -0.146 -6.184 50.467 1.00 83.25 872 ARG A O 1
ATOM 7038 N N . ALA A 1 873 ? 2.071 -6.520 50.294 1.00 82.88 873 ALA A N 1
ATOM 7039 C CA . ALA A 1 873 ? 2.068 -7.830 50.941 1.00 82.88 873 ALA A CA 1
ATOM 7040 C C . ALA A 1 873 ? 1.834 -7.724 52.457 1.00 82.88 873 ALA A C 1
ATOM 7042 O O . ALA A 1 873 ? 1.219 -8.605 53.049 1.00 82.88 873 ALA A O 1
ATOM 7043 N N . GLU A 1 874 ? 2.268 -6.626 53.074 1.00 88.25 874 GLU A N 1
ATOM 7044 C CA . GLU A 1 874 ? 2.187 -6.407 54.525 1.00 88.25 874 GLU A CA 1
ATOM 7045 C C . GLU A 1 874 ? 0.876 -5.743 54.959 1.00 88.25 874 GLU A C 1
ATOM 7047 O O . GLU A 1 874 ? 0.566 -5.682 56.150 1.00 88.25 874 GLU A O 1
ATOM 7052 N N . ILE A 1 875 ? 0.062 -5.293 53.998 1.00 83.94 875 ILE A N 1
ATOM 7053 C CA . ILE A 1 875 ? -1.171 -4.553 54.275 1.00 83.94 875 ILE A CA 1
ATOM 7054 C C . ILE A 1 875 ? -2.200 -5.367 55.072 1.00 83.94 875 ILE A C 1
ATOM 7056 O O . ILE A 1 875 ? -3.044 -4.791 55.750 1.00 83.94 875 ILE A O 1
ATOM 7060 N N . GLU A 1 876 ? -2.130 -6.700 55.037 1.00 81.94 876 GLU A N 1
ATOM 7061 C CA . GLU A 1 876 ? -2.956 -7.580 55.876 1.00 81.94 876 GLU A CA 1
ATOM 7062 C C . GLU A 1 876 ? -2.624 -7.439 57.368 1.00 81.94 876 GLU A C 1
ATOM 7064 O O . GLU A 1 876 ? -3.525 -7.409 58.208 1.00 81.94 876 GLU A O 1
ATOM 7069 N N . SER A 1 877 ? -1.340 -7.292 57.707 1.00 82.44 877 SER A N 1
ATOM 7070 C CA . SER A 1 877 ? -0.914 -7.023 59.082 1.00 82.44 877 SER A CA 1
ATOM 7071 C C . SER A 1 877 ? -1.382 -5.639 59.527 1.00 82.44 877 SER A C 1
ATOM 7073 O O . SER A 1 877 ? -2.025 -5.520 60.569 1.00 82.44 877 SER A O 1
ATOM 7075 N N . ALA A 1 878 ? -1.174 -4.625 58.680 1.00 84.50 878 ALA A N 1
ATOM 7076 C CA . ALA A 1 878 ? -1.631 -3.260 58.938 1.00 84.50 878 ALA A CA 1
ATOM 7077 C C . ALA A 1 878 ? -3.161 -3.172 59.091 1.00 84.50 878 ALA A C 1
ATOM 7079 O O . ALA A 1 878 ? -3.662 -2.416 59.914 1.00 84.50 878 ALA A O 1
ATOM 7080 N N . SER A 1 879 ? -3.925 -3.985 58.351 1.00 89.06 879 SER A N 1
ATOM 7081 C CA . SER A 1 879 ? -5.394 -3.998 58.444 1.00 89.06 879 SER A CA 1
ATOM 7082 C C . SER A 1 879 ? -5.883 -4.419 59.835 1.00 89.06 879 SER A C 1
ATOM 7084 O O . SER A 1 879 ? -6.849 -3.852 60.339 1.00 89.06 879 SER A O 1
ATOM 7086 N N . ARG A 1 880 ? -5.210 -5.382 60.483 1.00 85.38 880 ARG A N 1
ATOM 7087 C CA . ARG A 1 880 ? -5.552 -5.818 61.851 1.00 85.38 880 ARG A CA 1
ATOM 7088 C C . ARG A 1 880 ? -5.262 -4.738 62.888 1.00 85.38 880 ARG A C 1
ATOM 7090 O O . ARG A 1 880 ? -6.061 -4.540 63.799 1.00 85.38 880 ARG A O 1
ATOM 7097 N N . GLU A 1 881 ? -4.148 -4.032 62.729 1.00 85.25 881 GLU A N 1
ATOM 7098 C CA . GLU A 1 881 ? -3.796 -2.896 63.583 1.00 85.25 881 GLU A CA 1
ATOM 7099 C C . GLU A 1 881 ? -4.814 -1.759 63.429 1.00 85.25 881 GLU A C 1
ATOM 7101 O O . GLU A 1 881 ? -5.370 -1.287 64.417 1.00 85.25 881 GLU A O 1
ATOM 7106 N N . ILE A 1 882 ? -5.160 -1.408 62.188 1.00 88.44 882 ILE A N 1
ATOM 7107 C CA . ILE A 1 882 ? -6.188 -0.409 61.872 1.00 88.44 882 ILE A CA 1
ATOM 7108 C C . ILE A 1 882 ? -7.539 -0.771 62.502 1.00 88.44 882 ILE A C 1
ATOM 7110 O O . ILE A 1 882 ? -8.186 0.106 63.069 1.00 88.44 882 ILE A O 1
ATOM 7114 N N . ALA A 1 883 ? -7.956 -2.042 62.457 1.00 88.88 883 ALA A N 1
ATOM 7115 C CA . A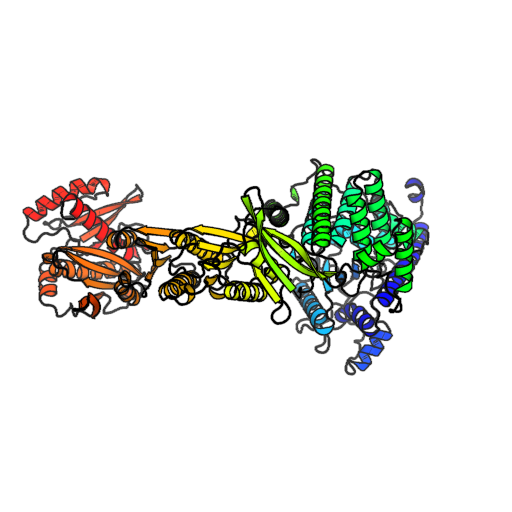LA A 1 883 ? -9.189 -2.480 63.113 1.00 88.88 883 ALA A CA 1
ATOM 7116 C C . ALA A 1 883 ? -9.166 -2.206 64.625 1.00 88.88 883 ALA A C 1
ATOM 7118 O O . ALA A 1 883 ? -10.109 -1.626 65.157 1.00 88.88 883 ALA A O 1
ATOM 7119 N N . SER A 1 884 ? -8.063 -2.544 65.300 1.00 87.50 884 SER A N 1
ATOM 7120 C CA . SER A 1 884 ? -7.899 -2.278 66.734 1.00 87.50 884 SER A CA 1
ATOM 7121 C C . SER A 1 884 ? -7.901 -0.778 67.056 1.00 87.50 884 SER A C 1
ATOM 7123 O O . SER A 1 884 ? -8.398 -0.373 68.109 1.00 87.50 884 SER A O 1
ATOM 7125 N N . LEU A 1 885 ? -7.354 0.061 66.173 1.00 88.12 885 LEU A N 1
ATOM 7126 C CA . LEU A 1 885 ? -7.356 1.518 66.337 1.00 88.12 885 LEU A CA 1
ATOM 7127 C C . LEU A 1 885 ? -8.762 2.103 66.162 1.00 88.12 885 LEU A C 1
ATOM 7129 O O . LEU A 1 885 ? -9.176 2.948 66.950 1.00 88.12 885 LEU A O 1
ATOM 7133 N N . MET A 1 886 ? -9.522 1.615 65.181 1.00 90.06 886 MET A N 1
ATOM 7134 C CA . MET A 1 886 ? -10.914 2.023 64.967 1.00 90.06 886 MET A CA 1
ATOM 7135 C C . MET A 1 886 ? -11.846 1.613 66.116 1.00 90.06 886 MET A C 1
ATOM 7137 O O . MET A 1 886 ? -12.819 2.310 66.381 1.00 90.06 886 MET A O 1
ATOM 7141 N N . GLU A 1 887 ? -11.571 0.496 66.797 1.00 88.00 887 GLU A N 1
ATOM 7142 C CA . GLU A 1 887 ? -12.333 0.072 67.981 1.00 88.00 887 GLU A CA 1
ATOM 7143 C C . GLU A 1 887 ? -11.973 0.875 69.239 1.00 88.00 887 GLU A C 1
ATOM 7145 O O . GLU A 1 887 ? -12.828 1.101 70.094 1.00 88.00 887 GLU A O 1
ATOM 7150 N N . SER A 1 888 ? -10.711 1.297 69.366 1.00 86.25 888 SER A N 1
ATOM 7151 C CA . SER A 1 888 ? -10.201 1.969 70.569 1.00 86.25 888 SER A CA 1
ATOM 7152 C C . SER A 1 888 ? -10.353 3.490 70.553 1.00 86.25 888 SER A C 1
ATOM 7154 O O . SER A 1 888 ? -10.410 4.097 71.624 1.00 86.25 888 SER A O 1
ATOM 7156 N N . VAL A 1 889 ? -10.441 4.112 69.374 1.00 86.31 889 VAL A N 1
ATOM 7157 C CA . VAL A 1 889 ? -10.545 5.568 69.223 1.00 86.31 889 VAL A CA 1
ATOM 7158 C C . VAL A 1 889 ? -11.822 5.934 68.475 1.00 86.31 889 VAL A C 1
ATOM 7160 O O . VAL A 1 889 ? -11.928 5.750 67.261 1.00 86.31 889 VAL A O 1
ATOM 7163 N N . ASP A 1 890 ? -12.786 6.500 69.206 1.00 80.69 890 ASP A N 1
ATOM 7164 C CA . ASP A 1 890 ? -14.057 6.939 68.628 1.00 80.69 890 ASP A CA 1
ATOM 7165 C C . ASP A 1 890 ? -13.834 8.008 67.544 1.00 80.69 890 ASP A C 1
ATOM 7167 O O . ASP A 1 890 ? -13.110 8.987 67.736 1.00 80.69 890 ASP A O 1
ATOM 7171 N N . GLY A 1 891 ? -14.449 7.804 66.379 1.00 79.31 891 GLY A N 1
ATOM 7172 C CA . GLY A 1 891 ? -14.318 8.682 65.214 1.00 79.31 891 GLY A CA 1
ATOM 7173 C C . GLY A 1 891 ? -13.053 8.495 64.364 1.00 79.31 891 GLY A C 1
ATOM 7174 O O . GLY A 1 891 ? -12.971 9.117 63.301 1.00 79.31 891 GLY A O 1
ATOM 7175 N N . TYR A 1 892 ? -12.097 7.639 64.752 1.00 87.31 892 TYR A N 1
ATOM 7176 C CA . TYR A 1 892 ? -10.960 7.311 63.886 1.00 87.31 892 TYR A CA 1
ATOM 7177 C C . TYR A 1 892 ? -11.414 6.462 62.689 1.00 87.31 892 TYR A C 1
ATOM 7179 O O . TYR A 1 892 ? -12.174 5.501 62.818 1.00 87.31 892 TYR A O 1
ATOM 7187 N N . SER A 1 893 ? -10.939 6.816 61.497 1.00 88.12 893 SER A N 1
ATOM 7188 C CA . SER A 1 893 ? -11.249 6.114 60.255 1.00 88.12 893 SER A CA 1
ATOM 7189 C C . SER A 1 893 ? -10.000 6.007 59.399 1.00 88.12 893 SER A C 1
ATOM 7191 O O . SER A 1 893 ? -9.255 6.970 59.282 1.00 88.12 893 SER A O 1
ATOM 7193 N N . PHE A 1 894 ? -9.798 4.862 58.748 1.00 89.25 894 PHE A N 1
ATOM 7194 C CA . PHE A 1 894 ? -8.665 4.655 57.844 1.00 89.25 894 PHE A CA 1
ATOM 7195 C C . PHE A 1 894 ? -8.816 5.356 56.490 1.00 89.25 894 PHE A C 1
ATOM 7197 O O . PHE A 1 894 ? -7.891 5.295 55.686 1.00 89.25 894 PHE A O 1
ATOM 7204 N N . TYR A 1 895 ? -9.967 5.975 56.195 1.00 93.88 895 TYR A N 1
ATOM 7205 C CA . TYR A 1 895 ? -10.183 6.672 54.929 1.00 93.88 895 TYR A CA 1
ATOM 7206 C C . TYR A 1 895 ? -9.307 7.931 54.867 1.00 93.88 895 TYR A C 1
ATOM 7208 O O . TYR A 1 895 ? -9.578 8.884 55.599 1.00 93.88 895 TYR A O 1
ATOM 7216 N N . PRO A 1 896 ? -8.289 7.989 53.988 1.00 94.75 896 PRO A N 1
ATOM 7217 C CA . PRO A 1 896 ? -7.380 9.126 53.973 1.00 94.75 896 PRO A CA 1
ATOM 7218 C C . PRO A 1 896 ? -8.090 10.393 53.509 1.00 94.75 896 PRO A C 1
ATOM 7220 O O . PRO A 1 896 ? -8.771 10.372 52.480 1.00 94.75 896 PRO A O 1
ATOM 7223 N N . VAL A 1 897 ? -7.898 11.496 54.223 1.00 96.00 897 VAL A N 1
ATOM 7224 C CA . VAL A 1 897 ? -8.420 12.820 53.843 1.00 96.00 897 VAL A CA 1
ATOM 7225 C C . VAL A 1 897 ? -7.315 13.764 53.375 1.00 96.00 897 VAL A C 1
ATOM 7227 O O . VAL A 1 897 ? -7.621 14.814 52.828 1.00 96.00 897 VAL A O 1
ATOM 7230 N N . LEU A 1 898 ? -6.046 13.373 53.529 1.00 96.62 898 LEU A N 1
ATOM 7231 C CA . LEU A 1 898 ? -4.871 14.067 52.996 1.00 96.62 898 LEU A CA 1
ATOM 7232 C C . LEU A 1 898 ? -3.960 13.074 52.253 1.00 96.62 898 LEU A C 1
ATOM 7234 O O . LEU A 1 898 ? -4.017 11.862 52.494 1.00 96.62 898 LEU A O 1
ATOM 7238 N N . VAL A 1 899 ? -3.098 13.578 51.371 1.00 97.00 899 VAL A N 1
ATOM 7239 C CA . VAL A 1 899 ? -2.058 12.798 50.683 1.00 97.00 899 VAL A CA 1
ATOM 7240 C C . VAL A 1 899 ? -0.717 13.518 50.743 1.00 97.00 899 VAL A C 1
ATOM 7242 O O . VAL A 1 899 ? -0.673 14.742 50.699 1.00 97.00 899 VAL A O 1
ATOM 7245 N N . ASN A 1 900 ? 0.371 12.754 50.814 1.00 95.38 900 ASN A N 1
ATOM 7246 C CA . ASN A 1 900 ? 1.731 13.253 50.629 1.00 95.38 900 ASN A CA 1
ATOM 7247 C C . ASN A 1 900 ? 2.407 12.471 49.492 1.00 95.38 900 ASN A C 1
ATOM 7249 O O . ASN A 1 900 ? 2.450 11.233 49.523 1.00 95.38 900 ASN A O 1
ATOM 7253 N N . LEU A 1 901 ? 2.918 13.193 48.489 1.00 94.12 901 LEU A N 1
ATOM 7254 C CA . LEU A 1 901 ? 3.513 12.612 47.276 1.00 94.12 901 LEU A CA 1
ATOM 7255 C C . LEU A 1 901 ? 5.039 12.782 47.188 1.00 94.12 901 LEU A C 1
ATOM 7257 O O . LEU A 1 901 ? 5.646 12.301 46.223 1.00 94.12 901 LEU A O 1
ATOM 7261 N N . ASP A 1 902 ? 5.667 13.404 48.187 1.00 90.44 902 ASP A N 1
ATOM 7262 C CA . ASP A 1 902 ? 7.100 13.735 48.201 1.00 90.44 902 ASP A CA 1
ATOM 7263 C C . ASP A 1 902 ? 7.998 12.503 48.025 1.00 90.44 902 ASP A C 1
ATOM 7265 O O . ASP A 1 902 ? 9.039 12.553 47.369 1.00 90.44 902 ASP A O 1
ATOM 7269 N N . ASN A 1 903 ? 7.565 11.360 48.562 1.00 90.56 903 ASN A N 1
ATOM 7270 C CA . ASN A 1 903 ? 8.356 10.130 48.607 1.00 90.56 903 ASN A CA 1
ATOM 7271 C C . ASN A 1 903 ? 8.141 9.200 47.398 1.00 90.56 903 ASN A C 1
ATOM 7273 O O . ASN A 1 903 ? 8.606 8.057 47.387 1.00 90.56 903 ASN A O 1
ATOM 7277 N N . THR A 1 904 ? 7.436 9.665 46.365 1.00 87.62 904 THR A N 1
ATOM 7278 C CA . THR A 1 904 ? 7.121 8.847 45.183 1.00 87.62 904 THR A CA 1
ATOM 7279 C C . THR A 1 904 ? 8.278 8.736 44.187 1.00 87.62 904 THR A C 1
ATOM 7281 O O . THR A 1 904 ? 8.294 7.810 43.377 1.00 87.62 904 THR A O 1
ATOM 7284 N N . GLY A 1 905 ? 9.234 9.674 44.204 1.00 81.69 905 GLY A N 1
ATOM 7285 C CA . GLY A 1 905 ? 10.471 9.653 43.404 1.00 81.69 905 GLY A CA 1
ATOM 7286 C C . GLY A 1 905 ? 10.313 9.789 41.878 1.00 81.69 905 GLY A C 1
ATOM 7287 O O . GLY A 1 905 ? 11.284 10.085 41.185 1.00 81.69 905 GLY A O 1
ATOM 7288 N N . ILE A 1 906 ? 9.106 9.616 41.327 1.00 87.06 906 ILE A N 1
ATOM 7289 C CA . ILE A 1 906 ? 8.814 9.707 39.890 1.00 87.06 906 ILE A CA 1
ATOM 7290 C C . ILE A 1 906 ? 7.945 10.936 39.628 1.00 87.06 906 ILE A C 1
ATOM 7292 O O . ILE A 1 906 ? 6.787 10.989 40.030 1.00 87.06 906 ILE A O 1
ATOM 7296 N N . LYS A 1 907 ? 8.469 11.888 38.848 1.00 89.00 907 LYS A N 1
ATOM 7297 C CA . LYS A 1 907 ? 7.824 13.188 38.587 1.00 89.00 907 LYS A CA 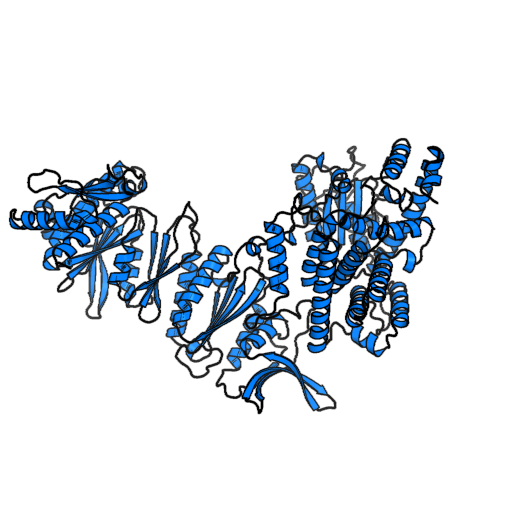1
ATOM 7298 C C . LYS A 1 907 ? 6.361 13.093 38.130 1.00 89.00 907 LYS A C 1
ATOM 7300 O O . LYS A 1 907 ? 5.540 13.895 38.558 1.00 89.00 907 LYS A O 1
ATOM 7305 N N . ILE A 1 908 ? 6.002 12.122 37.282 1.00 89.12 908 ILE A N 1
ATOM 7306 C CA . ILE A 1 908 ? 4.618 11.987 36.787 1.00 89.12 908 ILE A CA 1
ATOM 7307 C C . ILE A 1 908 ? 3.613 11.612 37.893 1.00 89.12 908 ILE A C 1
ATOM 7309 O O . ILE A 1 908 ? 2.430 11.902 37.745 1.00 89.12 908 ILE A O 1
ATOM 7313 N N . TYR A 1 909 ? 4.068 11.003 38.995 1.00 92.75 909 TYR A N 1
ATOM 7314 C CA . TYR A 1 909 ? 3.215 10.608 40.121 1.00 92.75 909 TYR A CA 1
ATOM 7315 C C . TYR A 1 909 ? 2.827 11.795 41.004 1.00 92.75 909 TYR A C 1
ATOM 7317 O O . TYR A 1 909 ? 1.743 11.777 41.575 1.00 92.75 909 TYR A O 1
ATOM 7325 N N . SER A 1 910 ? 3.675 12.825 41.074 1.00 92.12 910 SER A N 1
ATOM 7326 C CA . SER A 1 910 ? 3.408 14.067 41.807 1.00 92.12 910 SER A CA 1
ATOM 7327 C C . SER A 1 910 ? 2.918 15.213 40.917 1.00 92.12 910 SER A C 1
ATOM 7329 O O . SER A 1 910 ? 2.334 16.163 41.415 1.00 92.12 910 SER A O 1
ATOM 7331 N N . SER A 1 911 ? 3.098 15.133 39.593 1.00 91.56 911 SER A N 1
ATOM 7332 C CA . SER A 1 911 ? 2.677 16.203 38.666 1.00 91.56 911 SER A CA 1
ATOM 7333 C C . SER A 1 911 ? 1.176 16.226 38.357 1.00 91.56 911 SER A C 1
ATOM 7335 O O . SER A 1 911 ? 0.718 17.183 37.731 1.00 91.56 911 SER A O 1
ATOM 7337 N N . TYR A 1 912 ? 0.440 15.169 38.725 1.00 94.25 912 TYR A N 1
ATOM 7338 C CA . TYR A 1 912 ? -0.980 14.963 38.418 1.00 94.25 912 TYR A CA 1
ATOM 7339 C C . TYR A 1 912 ? -1.669 14.160 39.528 1.00 94.25 912 TYR A C 1
ATOM 7341 O O . TYR A 1 912 ? -1.056 13.296 40.154 1.00 94.25 912 TYR A O 1
ATOM 7349 N N . THR A 1 913 ? -2.971 14.358 39.719 1.00 95.56 913 THR A N 1
ATOM 7350 C CA . THR A 1 913 ? -3.729 13.764 40.836 1.00 95.56 913 THR A CA 1
ATOM 7351 C C . THR A 1 913 ? -4.078 12.289 40.606 1.00 95.56 913 THR A C 1
ATOM 7353 O O . THR A 1 913 ? -4.455 11.580 41.539 1.00 95.56 913 THR A O 1
ATOM 7356 N N . SER A 1 914 ? -3.933 11.784 39.371 1.00 94.81 914 SER A N 1
ATOM 7357 C CA . SER A 1 914 ? -4.363 10.428 38.991 1.00 94.81 914 SER A CA 1
ATOM 7358 C C . SER A 1 914 ? -3.745 9.341 39.866 1.00 94.81 914 SER A C 1
ATOM 7360 O O . SER A 1 914 ? -4.427 8.380 40.230 1.00 94.81 914 SER A O 1
ATOM 7362 N N . PHE A 1 915 ? -2.456 9.489 40.186 1.00 95.00 915 PHE A N 1
ATOM 7363 C CA . PHE A 1 915 ? -1.727 8.521 40.996 1.00 95.00 915 PHE A CA 1
ATOM 7364 C C . PHE A 1 915 ? -2.249 8.506 42.439 1.00 95.00 915 PHE A C 1
ATOM 7366 O O . PHE A 1 915 ? -2.553 7.432 42.954 1.00 95.00 915 PHE A O 1
ATOM 7373 N N . ALA A 1 916 ? -2.469 9.684 43.035 1.00 95.88 916 ALA A N 1
ATOM 7374 C CA . ALA A 1 916 ? -3.029 9.827 44.378 1.00 95.88 916 ALA A CA 1
ATOM 7375 C C . ALA A 1 916 ? -4.401 9.144 44.511 1.00 95.88 916 ALA A C 1
ATOM 7377 O O . ALA A 1 916 ? -4.594 8.329 45.411 1.00 95.88 916 ALA A O 1
ATOM 7378 N N . PHE A 1 917 ? -5.337 9.394 43.587 1.00 96.75 917 PHE A N 1
ATOM 7379 C CA . PHE A 1 917 ? -6.657 8.744 43.625 1.00 96.75 917 PHE A CA 1
ATOM 7380 C C . PHE A 1 917 ? -6.597 7.238 43.367 1.00 96.75 917 PHE A C 1
ATOM 7382 O O . PHE A 1 917 ? -7.335 6.478 43.998 1.00 96.75 917 PHE A O 1
ATOM 7389 N N . SER A 1 918 ? -5.724 6.798 42.456 1.00 94.81 918 SER A N 1
ATOM 7390 C CA . SER A 1 918 ? -5.544 5.372 42.164 1.00 94.81 918 SER A CA 1
ATOM 7391 C C . SER A 1 918 ? -5.054 4.614 43.395 1.00 94.81 918 SER A C 1
ATOM 7393 O O . SER A 1 918 ? -5.591 3.554 43.720 1.00 94.81 918 SER A O 1
ATOM 7395 N N . GLU A 1 919 ? -4.054 5.159 44.089 1.00 94.62 919 GLU A N 1
ATOM 7396 C CA . GLU A 1 919 ? -3.465 4.524 45.266 1.00 94.62 919 GLU A CA 1
ATOM 7397 C C . GLU A 1 919 ? -4.335 4.698 46.520 1.00 94.62 919 GLU A C 1
ATOM 7399 O O . GLU A 1 919 ? -4.439 3.744 47.286 1.00 94.62 919 GLU A O 1
ATOM 7404 N N . LYS A 1 920 ? -5.075 5.808 46.679 1.00 95.00 920 LYS A N 1
ATOM 7405 C CA . LYS A 1 920 ? -6.133 5.932 47.704 1.00 95.00 920 LYS A CA 1
ATOM 7406 C C . LYS A 1 920 ? -7.175 4.829 47.559 1.00 95.00 920 LYS A C 1
ATOM 7408 O O . LYS A 1 920 ? -7.438 4.103 48.513 1.00 95.00 920 LYS A O 1
ATOM 7413 N N . ASN A 1 921 ? -7.750 4.675 46.363 1.00 94.44 921 ASN A N 1
ATOM 7414 C CA . ASN A 1 921 ? -8.777 3.659 46.127 1.00 94.44 921 ASN A CA 1
ATOM 7415 C C . ASN A 1 921 ? -8.221 2.250 46.383 1.00 94.44 921 ASN A C 1
ATOM 7417 O O . ASN A 1 921 ? -8.872 1.415 47.002 1.00 94.44 921 ASN A O 1
ATOM 7421 N N . ARG A 1 922 ? -6.980 1.991 45.953 1.00 92.06 922 ARG A N 1
ATOM 7422 C CA . ARG A 1 922 ? -6.315 0.704 46.167 1.00 92.06 922 ARG A CA 1
ATOM 7423 C C . ARG A 1 922 ? -6.051 0.411 47.644 1.00 92.06 922 ARG A C 1
ATOM 7425 O O . ARG A 1 922 ? -6.324 -0.708 48.071 1.00 92.06 922 ARG A O 1
ATOM 7432 N N . PHE A 1 923 ? -5.539 1.384 48.395 1.00 93.44 923 PHE A N 1
ATOM 7433 C CA . PHE A 1 923 ? -5.294 1.282 49.834 1.00 93.44 923 PHE A CA 1
ATOM 7434 C C . PHE A 1 923 ? -6.586 0.950 50.582 1.00 93.44 923 PHE A C 1
ATOM 7436 O O . PHE A 1 923 ? -6.650 -0.049 51.298 1.00 93.44 923 PHE A O 1
ATOM 7443 N N . GLU A 1 924 ? -7.646 1.719 50.326 1.00 93.50 924 GLU A N 1
ATOM 7444 C CA . GLU A 1 924 ? -8.940 1.498 50.966 1.00 93.50 924 GLU A CA 1
ATOM 7445 C C . GLU A 1 924 ? -9.520 0.125 50.629 1.00 93.50 924 GLU A C 1
ATOM 7447 O O . GLU A 1 924 ? -9.915 -0.600 51.534 1.00 93.50 924 GLU A O 1
ATOM 7452 N N . MET A 1 925 ? -9.512 -0.274 49.352 1.00 91.12 925 MET A N 1
ATOM 7453 C CA . MET A 1 925 ? -10.029 -1.582 48.940 1.00 91.12 925 MET A CA 1
ATOM 7454 C C . MET A 1 925 ? -9.265 -2.749 49.574 1.00 91.12 925 MET A C 1
ATOM 7456 O O . MET A 1 925 ? -9.863 -3.785 49.861 1.00 91.12 925 MET A O 1
ATOM 7460 N N . LEU A 1 926 ? -7.946 -2.624 49.754 1.00 91.12 926 LEU A N 1
ATOM 7461 C CA . LEU A 1 926 ? -7.139 -3.669 50.387 1.00 91.12 926 LEU A CA 1
ATOM 7462 C C . LEU A 1 926 ? -7.515 -3.831 51.863 1.00 91.12 926 LEU A C 1
ATOM 7464 O O . LEU A 1 926 ? -7.724 -4.961 52.302 1.00 91.12 926 LEU A O 1
ATOM 7468 N N . ILE A 1 927 ? -7.675 -2.724 52.589 1.00 92.25 927 ILE A N 1
ATOM 7469 C CA . ILE A 1 927 ? -8.106 -2.748 53.991 1.00 92.25 927 ILE A CA 1
ATOM 7470 C C . ILE A 1 927 ? -9.541 -3.262 54.101 1.00 92.25 927 ILE A C 1
ATOM 7472 O O . ILE A 1 927 ? -9.791 -4.217 54.829 1.00 92.25 927 ILE A O 1
ATOM 7476 N N . GLU A 1 928 ? -10.478 -2.711 53.328 1.00 91.62 928 GLU A N 1
ATOM 7477 C CA . GLU A 1 928 ? -11.884 -3.134 53.333 1.00 91.62 928 GLU A CA 1
ATOM 7478 C C . GLU A 1 928 ? -12.034 -4.630 53.059 1.00 91.62 928 GLU A C 1
ATOM 7480 O O . GLU A 1 928 ? -12.822 -5.306 53.721 1.00 91.62 928 GLU A O 1
ATOM 7485 N N . LYS A 1 929 ? -11.256 -5.166 52.111 1.00 90.19 929 LYS A N 1
ATOM 7486 C CA . LYS A 1 929 ? -11.236 -6.599 51.813 1.00 90.19 929 LYS A CA 1
ATOM 7487 C C . LYS A 1 929 ? -10.749 -7.413 53.013 1.00 90.19 929 LYS A C 1
ATOM 7489 O O . LYS A 1 929 ? -11.375 -8.414 53.352 1.00 90.19 929 LYS A O 1
ATOM 7494 N N . ASN A 1 930 ? -9.652 -7.003 53.647 1.00 90.12 930 ASN A N 1
ATOM 7495 C CA . ASN A 1 930 ? -9.080 -7.713 54.794 1.00 90.12 930 ASN A CA 1
ATOM 7496 C C . ASN A 1 930 ? -9.982 -7.641 56.036 1.00 90.12 930 ASN A C 1
ATOM 7498 O O . ASN A 1 930 ? -9.998 -8.572 56.835 1.00 90.12 930 ASN A O 1
ATOM 7502 N N . LEU A 1 931 ? -10.773 -6.574 56.165 1.00 89.06 931 LEU A N 1
ATOM 7503 C CA . LEU A 1 931 ? -11.773 -6.398 57.221 1.00 89.06 931 LEU A CA 1
ATOM 7504 C C . LEU A 1 931 ? -13.134 -7.043 56.898 1.00 89.06 931 LEU A C 1
ATOM 7506 O O . LEU A 1 931 ? -14.068 -6.928 57.688 1.00 89.06 931 LEU A O 1
ATOM 7510 N N . GLY A 1 932 ? -13.285 -7.701 55.741 1.00 84.19 932 GLY A N 1
ATOM 7511 C CA . GLY A 1 932 ? -14.544 -8.337 55.333 1.00 84.19 932 GLY A CA 1
ATOM 7512 C C . GLY A 1 932 ? -15.686 -7.349 55.052 1.00 84.19 932 GLY A C 1
ATOM 7513 O O . GLY A 1 932 ? -16.859 -7.697 55.190 1.00 84.19 932 GLY A O 1
ATOM 7514 N N . MET A 1 933 ? -15.364 -6.106 54.686 1.00 80.19 933 MET A N 1
ATOM 7515 C CA . MET A 1 933 ? -16.339 -5.037 54.439 1.00 80.19 933 MET A CA 1
ATOM 7516 C C . MET A 1 933 ? -16.923 -5.045 53.016 1.00 80.19 933 MET A C 1
ATOM 7518 O O . MET A 1 933 ? -18.007 -4.479 52.807 1.00 80.19 933 MET A O 1
ATOM 7522 N N . ILE A 1 934 ? -16.233 -5.667 52.049 1.00 70.44 934 ILE A N 1
ATOM 7523 C CA . ILE A 1 934 ? -16.598 -5.692 50.619 1.00 70.44 934 ILE A CA 1
ATOM 7524 C C . ILE A 1 934 ? -16.567 -7.077 49.987 1.00 70.44 934 ILE A C 1
ATOM 7526 O O . ILE A 1 934 ? -15.729 -7.910 50.398 1.00 70.44 934 ILE A O 1
#

Mean predicted aligned error: 12.47 Å

pLDDT: mean 87.06, std 9.58, range [43.62, 98.0]

Secondary structure (DSSP, 8-state):
--HHHHTT--HHHHHHHHHHHHHHHHHHHHHHHHHHHHHH-SHHHHHHHHHHHHHTT---TTSTT--TT-SS---BTT----HHHHHHHHHH-TT--PPP--SSPPSEEEEEEESSTTSTT--TT--EEEEEEE-GGGS-HHHHHHHHHHHHHHHHHHHHHH---EEEEEEEHHHHHTT-----GGGT-TT---THHHHHHHHHH-EESS-PEEGGGTSPTT--HHHHHHHHHHHTTSTTGGGEE------S--GGGGHHHHHHHHHHHTT-HHHHHHHHHHHHHHHT--SS---HHHHHHHHHHTT--SHHHH-HHHHHHHHHHHHHHHH---HHHHHHHHHHHHHHH---TTSPP-STT-HHHHHHHHHHHHHTT--HHHHHHHHGGGG--HHHHHHHHHHHHHHHHHHHHHHHHHHTT---TTSS-HHHHHHHHHHHHHHH---TTEEP-TTTTS-PPPPSEEEEEEEE-TTS-EEEEEEEEEEETTEEEEEEEEEES-HHHHHHHHHHTT---TTT-EEEEE-TT----HHHHHHHHHHHHHH--STT----GGGGGS---EEEEEEEESTT-SS-SS--EEEEEEEETTS-EEEEEEESTTHHHHHHHHHHHHHHHH---HHHHEEEEE-TTGGGSHHHHHHHHHHHHHHHHHHS--TT-EEEEEEEETTEEEEEE--EETTEEPPPEEEEESSHHHHHHHHS--SS--EEEEE-TTSGGGHHHHHHHTT--SS-EEEEEE--SSEEEEEEE-TT--EEEEEEEGGGHHHHHHHHHHHHHHHHHHHHHH-TTSHHHH-S--EEEEEEEE-TTS-EEEEE--TTT-HHHHHHHHHS---EEEEEE-TTSPEEEEEB-TTS-BPPPB-TTTHHHHHHHHHHHHHHSTT--SS-SEEE-GGG--HHHHSSTHHHHHHHHHHHHHHHHHTT--

Foldseek 3Di:
DPPVVLVPDDLVRLQVLLVVLLVLVVVLLVLLLVLLVLQLQDLVVNLLVLCVLVLQQDADPLDFLHDPPCPGRLHEPQDDRDPSNVVVCCVSPVVDDRDPDDPDDRFFLWKKWFDCRSFLLDHNQDETEIEGEGQCVPDDPVVVVSVVSSQVRSQVCCCVPVVHHYHYWYAYLVCLQQQHTGDDPVQLCPLFGLGLVVVLRCLQGMRTRSQQAASQSSFAQQDDQVSSVVSLVSLCPDPCNSSYGHSHYQWFDDLQSLQVLLLVLLSVCLQPLLVSLLVLLLSLLQLPDPDRHPGVSSQLSNCSSVVHDDSCRHRSLNVSLVSSLVSCVVVHPPPLSSVLSLLSSCVSSLLLLLDDDDGRSSVSSNVVNVVVCVVVVHDSVNSVQSNCVLVDALVVLLVSLVSSLVSSVVSSVSSVVSSPPVNPPVSDDPLSVLLSVLLSCLQNPDDQFFQHLSQNSHLREAAQEWEWAWDADPVRDTKIWIWGWDQDPNDTDTHTNDIHRDPVSVLLNCLSNHNDDPPRHDYHYHLPPFPADPVLSVVSSVCCNVQVYLVPQPQDSCCSSDDKAFQAWEWEFARRHAPDLFGAKIKIWGQISSRITGIDIDGDQPVLVVSLLRLLLNCCVRLDALVSRYDYDYHPPNRVDPVSVLSVVLSSVVSNQSSPDDQQEWEWEWEDRPQWIKIWIWDRDPSGTHRIDMDTHNDPVVVQLVQLADQLRQYQYAYSCVDQVCVVVRVVSVPAAQAAWEWEWEQDPFKIWIWIQFNSRRIHIDIGGNVCCLLLVLLVQLARVQLLVLLCVLAVPGSNVPDPHRYWYWYWDQDPVRDTDIDTDPLVPDPSSVVSNVLADQKEWEWAQDPVRFIWTWIAAPVRDIDDTDTLVCLLVVLVVQVVRPVVDPNHDNQHSHYDHPRVPDSSNRNTSSNVSSVSSVSVVSSCVSVVND

Sequence (934 aa):
MTAQQVNEYTPEEIAARVLERKSQFSAYNNAKISSLHASLGSTELVNFFNMIPFLFTVNQPEFPGYVSEIKEPHGVFRYTPPSTLLSYLRTTNPSFIQPKGSGSEPVIRLVALIGSAGTIAFTPDSDLDFWICGHFSEMPAEDILLLRRKCTMIENWAMEKHRKEIHFFLNDIDRIKKNIFDEDEEYGMSGISLGQLLKEEFYRSSIIINGVTPFWWAVPADSPDSLYEKWFSVILKTPQAADYIDLGNMAGLNRGDFLIPALFQIIKSLGNPFKSIIKLGLLERYIHDDKANPFLSNQIKKNVHEGKTDRASVDAYCIMFDNVFSYYQKHSDDMTALNIIKTSFYLKVNPRLSYAEKDPGKEAFREVMAAYTKKWGWDNETIRRVDSFENWDVESTNKMMNNTKKSILRGYKNILNGIGSGISTESIDRESLLAINRKIYSHFNPEANKIDNTLNFKKYPPEKLLSLDYVSDTKGNQAWYLSKRIITDGRPVKVLIRKSSYLVNLVVWISLNGLYQKDFSRIEIEQGFYSMDTNYIRDLISELSEHFSIKSLNLQNGYFLQDPFPVMSYILVNPLSKYSKKIDEIIFLYHNSWGETRFEVFTGQNALTDITLRIINGAIKSGMDSISALHITSSDPFSSSKEFHQLKSSITSILQFFTERQDTVRQRFITMSGNRFTVFSNSVKQGVAAPAVYKQYGSEIQMLYSMSYNRGVLTRNRADERIPELEHLGHILSHESDDCIKIFFDEGRKYSRIYVLNERGALVLMRKKSEQLASYLAGLISFSESAIAEVALANPGTSLAGNRQPVAVYKIETDTAGRKSIKEHDYKNDSMIKYYTEKNFQVCLSLHLLDTGEIGYRFTLPDGGLSEIFSRAEIESASREIASLMESVDGYSFYPVLVNLDNTGIKIYSSYTSFAFSEKNRFEMLIEKNLGMI

Solvent-accessible surface area (backbone atoms only — not comparable to full-atom values): 50986 Å² total; per-residue (Å²): 132,58,77,75,74,66,69,73,61,50,68,67,56,49,49,53,50,28,54,52,30,44,52,41,48,49,54,54,40,51,52,29,52,51,44,32,50,40,60,56,68,39,72,66,54,43,41,53,60,62,40,56,69,49,46,41,56,48,62,45,89,92,44,74,35,50,49,90,85,52,85,67,50,54,25,46,39,79,55,72,84,52,72,69,46,56,55,49,42,53,70,79,38,70,86,67,70,83,74,79,76,71,95,64,81,45,52,28,53,42,43,32,39,38,60,42,62,39,33,72,48,45,50,89,88,52,69,44,39,33,41,42,26,24,67,55,88,80,47,58,71,66,59,53,51,52,50,50,51,27,47,54,42,38,33,50,47,35,35,73,77,68,71,38,61,49,48,78,38,70,27,32,38,75,41,36,45,72,35,37,70,57,72,64,67,90,78,59,47,60,90,56,61,44,26,64,60,53,57,40,47,38,70,40,27,49,38,64,72,32,72,51,39,54,42,64,67,35,46,70,65,89,48,49,64,72,57,48,52,53,55,49,60,49,37,66,75,40,96,63,32,82,47,45,41,73,53,50,80,88,59,58,79,68,59,59,40,48,59,55,46,45,52,50,29,55,59,48,30,75,56,46,46,45,65,23,48,55,54,39,39,42,52,36,47,45,61,72,45,90,55,68,66,62,54,62,30,47,54,35,49,42,31,38,72,72,67,56,79,52,56,75,57,59,27,53,58,54,43,48,48,54,52,34,52,53,45,45,67,74,77,42,91,53,63,66,56,55,50,48,51,55,48,23,51,48,62,53,37,58,62,49,81,74,52,83,91,82,61,81,66,48,62,72,52,36,53,54,49,51,54,49,38,56,74,69,68,57,49,74,65,57,44,41,50,61,60,38,54,80,70,56,53,64,57,64,48,51,54,50,48,55,53,49,53,52,46,46,56,47,40,50,52,50,38,56,62,59,40,58,89,54,66,68,67,87,71,55,60,68,63,55,55,48,20,51,52,44,51,51,45,56,71,69,61,86,50,96,50,45,57,78,72,85,53,65,68,45,86,48,69,56,42,56,40,38,36,40,38,54,47,69,48,99,85,70,54,62,34,32,35,38,24,37,62,46,76,55,96,92,38,84,41,78,45,79,60,48,74,36,77,46,62,66,57,52,45,51,44,37,23,70,40,38,37,58,40,88,98,63,37,43,79,46,72,48,58,68,90,49,58,48,48,66,64,52,55,52,51,49,32,52,50,41,50,74,72,61,58,71,90,78,54,89,70,56,64,73,40,41,74,49,82,77,41,43,45,34,36,35,44,37,37,26,72,58,38,37,80,41,82,63,74,60,36,37,36,47,34,30,36,29,44,62,75,39,40,35,47,49,81,44,73,44,70,76,54,54,60,60,51,50,48,48,46,42,42,13,23,59,74,66,67,47,52,59,74,75,26,48,46,76,52,49,30,52,55,27,51,78,32,71,68,42,53,50,51,52,51,50,54,52,52,53,38,41,64,68,57,59,87,57,55,68,49,27,42,35,42,38,45,70,58,87,90,25,45,29,39,39,31,39,45,62,54,97,66,40,61,42,70,59,48,74,50,77,25,89,44,71,67,62,44,40,56,70,55,23,65,37,66,44,63,42,26,51,63,47,42,41,55,90,40,77,94,31,31,58,55,25,59,58,51,71,68,65,44,54,37,35,35,36,39,38,38,36,83,40,94,66,47,21,43,35,38,38,38,31,48,39,43,42,47,31,66,48,78,44,48,36,93,47,44,53,52,49,49,22,31,49,50,45,23,49,54,32,35,48,51,52,16,27,71,67,29,63,86,41,54,43,54,76,38,93,67,37,66,47,43,30,39,45,45,69,48,99,85,69,51,65,47,80,43,83,42,70,59,92,76,35,67,61,31,50,53,26,54,75,62,51,47,83,18,34,37,37,40,31,55,40,97,86,72,46,64,23,45,26,40,48,42,98,88,73,48,70,52,69,75,32,41,77,87,44,40,64,62,51,35,56,53,49,52,54,47,44,73,73,36,89,72,49,55,90,65,50,22,32,53,43,54,85,52,40,86,45,68,54,46,33,49,31,54,37,25,55,56,26,50,50,53,48,54,50,52,54,36,36,48,71,70,66,73,106

Nearest PDB structures (foldseek):
  3mdq-assembly1_A  TM=1.819E-01  e=2.337E-02  Cytophaga hutchinsonii ATCC 33406
  6w6e-assembly1_I  TM=1.642E-01  e=6.972E-02  Mycobacterium tuberculosis
  7m5o-assembly1_A  TM=2.339E-01  e=3.625E+00  Biggievirus Mos11
  7lyt-assembly1_A  TM=1.763E-01  e=5.757E+00  Biggievirus Mos11